Protein AF-0000000078132628 (afdb_homodimer)

Foldseek 3Di:
DVVVVCVDPPVVVVCCVVCVLLVLLVVLLVLLVLLQVLLQVLQAAQDVVSLVSVVVSLVVLLVSLVVSLVVLLVCLVPDDLAPQSLLSLLCLLLSLLSNLVNFSFLDSFLVCLQVLVVVLVSSVVSLVSSVVSLVSSDPVDPLSVLSVLSNLSSVLSSVLSSVLSPCLRLVNVLVVLDDDDDPPDDPVVVVVVVVVLVVVPFDWDFDFPQPVPVLVLPDLDAFPAPVQPCLSLLQVLVVLLSQCVCQLNLAFGAPSSLVNLQVVLLPDALVSLLSSLLNSLLVVLCSNTGSLVPLVDPVNVVSLVSNLVSLVSSLVSLVVDDCPSYDPSSSVSVNCSSVSSNVSSVVVVLCNCLDSVVSNVLRNDDDPVSVVSVVVNVVVNPDDPRSFNQKFKFAALLVLLLPQDQPPDDPVCVVVDPSLQVSVVVRIDMDGNDPVLSNLLSVLLSVQLPPDDLVVLQVLLQDLQVVLLLLADEPVVVVVVVVVVPDDDPPPPPPCPPPPSPNLWYAHPVLSVLVVVLRPDPLLSSLVLLLLLLLLLCLVPVDPLSVSLNRLSRRSVCCLRNPVLLFDDDPNPQQSVLQSVVLSVVCVVVVNNDSSVSSVVLLPDDCPDPPCVVPPPPGNYCNNSSSVNNVSLVVIDPVSSSVSSNSSSSSSLSNSLQNGRSSSQSRCSSSRHHPSNSSNVSSVSSSNHPRHDDDPRSTDTDIDID/DVVVVCVDPPVVVVCCVVCVLLVLLVVLLVLLVLLQVLLQVLQAAQDVVSLVSNVVSLVVLLVSLVVSLVVLLVCLVPDDLAPQSLLSLLSLLLSLLSNLVNFSFLDSFLVCLQVLVVVLVSSVVSLVSSVVSLVSSDPVDPLSVLSVLSNLSSVLSSVLSSVLSPCLRLVNVLVVLDDDDDPPDDPVVVVVVVVVLVVVPWDWDFDFPQPVPVLVLPDLDAFPAPVQPCLSLLQVLVVLLSQCVCQLNLAFGAPSSLVNLQVVLLPDALVSLLSSLLNSLLVVLCSNTGSCVPLVDPVNVVSLVSNLVSLVSSLVSLVVDDCPSYDPSSSVSVNVSSVSSNVSSVSVVLCNCLDSVNSNVLRNDDDPVSVVSVVVNVVVNPDDDRSFNQKFKFAALLVLLLPQDQPPDDPVCVVVDPSLQVSVVVRIDMDGNDPVLSNVLSVLLSVQLPPDDLVVLQVLLQDLQVVLLLLADEPVVVVVVVVVVPPDDPPPPPPCPPPPSPNLWYAHPVLSVLLVVLRPDPLLSSLVLLLLLLLLLCLVPVDPLSVSLNRLSRRSVCCLRNPVLLFDDDPNPQQSVLQSVVLSVVCVVVVNNDSSVSSVVLLPDDCPDPVCVVPPPPGNYCNNSSSVNNVSLVVIDPVSSSVSSNSSSSSSLSNSLQPGRSSSQSRCSSSRHHPSNSSNVSSVSSSNHPRHDDDPRPTDTDIDID

InterPro domains:
  IPR007658 Protein of unknown function DUF594 [PF04578] (637-688)
  IPR025315 Domain of unknown function DUF4220 [PF13968] (55-400)

Secondary structure (DSSP, 8-state):
-TTTSTTS-HHHHHHHHHTHHHHHHHHHHHHHHHHHHHGGGGGT---HHHHHHHHHHHHHHHHHHHHHHHHHHHHHHHS---HHHHHHHHTHHHHHHHHH--SS-S-SSHHHHHTHHHHHHHHHHHHHHHHHHHHHT--S-HHHHHHGGGHHHHHHHHHHHHHHHHHHSHHHHHHHTPPPP---S-HHHHHHHHHHHHHTT--EEEEEEE----------PPPS-TTSTTHHHHHHHHHHHHHHGGGGGT-PBPHHHHHHHHHHHHHS-HHHHHHHHHHHHHHHHHHHHSSHHHHSSHHHHHHHHHHHHHHHHHHHHHHHS--TTS-HHHHHHHHHHHHHHHHHHHHHHHHHHTSHHHHHHHHT---HHHHHHHHHHHHH--S----S--EEEE--HHHHHHH-------HHHHHHS-HHHHHHHHT-EEEE--HHHHHHHHHHHHHHHTT--HHHHHHHTT-SSHHHHHTEEEHHHHHHHHHHHHSS-TTS------TT----EEE-HHHHHHHHHHHHS-HHHHHHHHHHHHHHHHHHH--GGGHHHHHHHHHHHHHHHH-GGGS-SS-HHHHHHHHHHHHHHHHHHTT---HHHHHHHHHHS--SS-HHHHHTTS----HHHHHHHHHHHHTS-HHHHHHHHHHHHHHHHHHHHHHS-HHHHHHHGGGT--HHHHHHHHHHHTT--S-B------EEEEEEE-/-TTTTTTS-HHHHHHHHHTHHHHHHHHHHHHHHHHHHHGGGGGT---HHHHHHHHHHHHHHHHHHHHHHHHHHHHHHHS---HHHHHHHHTHHHHHHHHH--SS-S-SSHHHHHTHHHHHHHHHHHHHHHHHHHHHT--S-HHHHHHGGGHHHHHHHHHHHHHHHHHHSHHHHHHHTPPPP---S-HHHHHHHHHHHHHTT--EEEEEEE----------PPPS-TTSTTHHHHHHHHHHHHHHGGGGGT-PBPHHHHHHHHHHHHHS-HHHHHHHHHHHHHHHHHHHHSSHHHHSSHHHHHHHHHHHHHHHHHHHHHHHS--TTS-HHHHHHHHHHHHHHHHHHHHHHHHHHTSHHHHHHHHT---HHHHHHHHHHHHH--S----S--EEEE--HHHHHHH-------HHHHHHS-HHHHHHHHT-EEEE--HHHHHHHHHHHHHHHTT--HHHHHHHTT-SSHHHHHTEEEHHHHHHHHHHHHSS-TTS------TTS---EEE-HHHHHHHHHHHHS-HHHHHHHHHHHHHHHHHHH--GGGHHHHHHHHHHHHHHHH-GGGS-SS-HHHHHHHHHHHHHHHHHHTT---HHHHHHHHHHS--SS-HHHHHTTT----HHHHHHHHHHHHTS-HHHHHHHHHHHHHHHHHHHHHHS-HHHHHHHGGGT--HHHHHHHHHHHTT--S-B------EEEEEEE-

Solvent-accessible surface area (backbone atoms only — not comparable to full-atom values): 74819 Å² total; per-residue (Å²): 116,72,72,62,69,57,65,57,51,67,68,52,46,51,47,45,42,78,36,41,65,62,50,49,53,51,49,41,49,49,32,37,50,48,41,44,66,51,32,57,47,29,32,31,38,66,55,67,66,62,52,51,53,51,52,51,36,60,56,45,44,60,51,52,42,50,37,47,52,40,38,53,45,50,50,62,52,74,42,78,90,41,58,61,54,41,52,56,39,53,47,38,34,52,46,38,27,44,70,21,59,36,52,39,44,65,30,94,47,71,64,46,22,67,42,25,67,61,52,41,50,53,52,51,50,50,50,51,51,38,51,48,35,41,61,70,52,57,74,90,43,71,64,52,65,51,41,55,49,43,41,52,38,14,51,49,26,37,52,48,45,46,51,42,30,45,50,39,9,63,69,47,42,40,56,70,68,54,73,76,69,40,44,53,64,66,60,66,60,51,43,51,52,50,50,50,40,47,71,72,67,39,53,70,46,79,40,65,40,63,48,69,67,79,64,75,70,81,71,87,66,77,48,65,18,73,84,43,85,61,26,53,44,45,50,50,16,52,57,48,36,71,65,51,51,43,52,72,50,63,36,61,40,57,60,64,57,32,51,55,37,29,58,50,60,72,70,49,53,52,70,59,49,53,48,23,50,40,51,29,52,41,53,52,42,28,44,59,25,24,36,50,70,71,41,75,38,73,68,32,48,52,51,49,50,52,29,50,51,37,49,50,50,35,48,55,49,59,69,69,48,87,60,83,82,41,57,66,69,59,52,52,50,50,50,49,50,51,50,48,52,51,51,52,51,51,48,52,48,51,54,48,62,69,28,72,67,38,49,45,57,48,17,71,41,72,46,74,69,48,51,52,50,46,54,56,46,58,72,62,56,76,69,83,86,66,58,41,44,61,43,38,54,31,32,53,70,67,61,46,46,71,61,67,58,87,66,88,63,53,70,64,49,47,67,79,31,56,64,71,54,58,45,50,58,71,60,54,41,75,41,69,68,49,68,66,53,49,38,52,54,42,52,54,51,50,60,62,41,56,95,46,52,68,70,52,24,39,53,54,46,72,29,49,29,58,69,58,50,70,42,40,39,39,51,64,52,52,56,49,50,55,48,51,68,68,52,77,86,77,66,76,72,58,80,72,62,65,83,80,60,67,62,76,38,65,40,50,65,68,38,46,51,52,53,51,53,46,54,72,45,57,66,56,56,26,53,51,27,51,34,47,14,50,52,40,45,44,69,68,63,75,52,80,73,38,51,61,39,49,52,53,36,20,30,54,43,22,36,56,72,76,38,44,82,47,40,68,83,52,63,44,67,58,28,49,40,5,23,42,41,34,50,33,52,53,34,58,76,66,69,52,88,46,66,66,61,44,41,51,56,53,63,65,51,75,57,86,62,58,54,62,53,49,42,18,58,80,25,61,43,45,58,61,53,5,38,45,48,25,57,45,48,62,70,30,58,67,71,54,33,40,52,51,51,34,53,27,49,48,28,36,50,48,26,37,28,65,62,28,54,48,68,57,47,58,56,32,38,62,45,6,36,47,62,57,47,56,51,34,52,52,32,40,36,50,40,40,46,79,52,52,58,86,77,86,49,50,25,43,41,46,80,44,79,93,114,73,70,62,67,56,64,57,52,67,68,54,46,51,48,45,41,78,38,40,65,63,49,47,54,51,50,42,50,48,36,37,50,50,42,44,66,52,31,59,45,28,32,31,38,65,53,65,66,61,51,50,54,49,52,51,36,60,57,45,44,59,51,52,42,51,38,48,52,40,38,53,45,53,50,62,52,73,43,79,90,41,60,61,54,39,52,55,38,53,47,37,34,54,47,38,27,44,69,20,58,36,53,39,44,65,31,94,47,73,65,48,22,67,41,25,66,61,52,40,50,53,51,50,49,49,51,51,50,36,52,48,36,41,61,70,53,57,74,88,43,72,64,53,64,51,40,55,50,43,40,51,38,13,50,50,26,37,51,48,46,45,50,42,30,46,49,39,10,66,69,47,42,40,57,70,69,55,72,77,69,39,43,52,63,65,59,67,59,51,44,51,51,51,51,51,41,46,72,73,66,38,55,72,45,78,43,65,41,63,49,69,68,78,64,74,72,80,71,85,65,78,49,65,18,72,83,43,85,62,27,54,46,45,50,50,16,50,57,49,37,70,62,50,52,41,52,72,50,62,36,62,40,55,60,66,58,32,51,53,38,29,57,53,59,73,72,49,54,51,70,58,50,53,49,23,50,41,50,28,52,41,53,52,43,27,46,60,26,25,38,52,69,71,41,74,40,72,69,32,48,52,50,48,50,52,31,51,51,35,52,50,51,34,49,54,50,59,68,68,48,87,60,84,81,42,58,68,70,59,52,52,50,50,49,50,50,52,52,47,53,51,52,50,50,51,48,53,48,51,53,48,62,68,29,70,66,39,48,46,57,48,17,71,41,72,46,74,70,50,53,52,51,47,56,56,48,58,72,61,55,76,69,82,85,66,57,41,43,60,42,38,53,30,33,54,69,68,61,48,45,71,63,68,60,86,66,88,63,54,70,64,50,47,67,78,32,56,63,72,54,58,47,50,57,72,62,53,41,74,42,69,66,48,69,65,54,49,37,52,52,41,52,54,50,50,59,63,41,56,94,46,52,68,70,52,23,39,53,55,45,73,30,49,30,58,68,58,50,70,42,40,39,39,52,66,52,52,56,48,51,57,49,51,70,68,52,75,84,76,68,77,72,59,80,70,62,66,81,80,61,66,58,76,39,64,38,51,65,70,38,46,50,51,54,52,53,45,53,71,45,58,67,57,54,26,52,51,28,50,34,47,15,49,52,40,47,44,70,68,64,74,52,80,72,39,51,62,38,49,52,52,37,19,29,53,44,22,35,56,71,77,38,45,82,48,41,69,83,53,62,45,66,59,28,50,40,5,25,42,41,36,49,34,52,54,35,59,75,67,69,52,88,45,68,65,59,44,39,53,56,54,64,66,51,74,57,87,63,58,54,62,55,49,43,19,56,81,23,60,42,45,59,63,52,6,39,44,48,25,58,46,50,63,70,32,58,69,71,53,32,38,52,50,50,34,51,28,49,49,28,37,51,49,25,36,26,64,63,28,53,47,68,58,48,58,58,31,37,61,44,6,37,48,62,56,49,54,51,34,51,50,33,40,37,48,39,40,45,78,51,51,58,86,77,86,51,49,24,42,41,46,80,44,77,92

Organism: Quercus suber (NCBI:txid58331)

pLDDT: mean 84.97, std 14.84, range [28.52, 98.31]

Nearest PDB structures (foldseek):
  5fu7-assembly1_A  TM=1.686E-01  e=6.669E+00  Homo sapiens
  8rbz-assembly1_g  TM=1.207E-01  e=3.069E+00  Homo sapiens
  7z8f-assembly1_f  TM=8.515E-02  e=6.146E+00  Homo sapiens
  5k7v-assembly1_B  TM=2.859E-01  e=1.399E+00  synthetic construct
  6xns-assembly2_D  TM=1.567E-01  e=2.277E+00  synthetic construct

Structure (mmCIF, N/CA/C/O backbone):
data_AF-0000000078132628-model_v1
#
loop_
_entity.id
_entity.type
_entity.pdbx_description
1 polymer 'DUF4220 domain-containing protein'
#
loop_
_atom_site.group_PDB
_atom_site.id
_atom_site.type_symbol
_atom_site.label_atom_id
_atom_site.label_alt_id
_atom_site.label_comp_id
_atom_site.label_asym_id
_atom_site.label_entity_id
_atom_site.label_seq_id
_atom_site.pdbx_PDB_ins_code
_atom_site.Cartn_x
_atom_site.Cartn_y
_atom_site.Cartn_z
_atom_site.occupancy
_atom_site.B_iso_or_equiv
_atom_site.auth_seq_id
_atom_site.auth_comp_id
_atom_site.auth_asym_id
_atom_site.auth_atom_id
_atom_site.pdbx_PDB_model_num
ATOM 1 N N . MET A 1 1 ? -14.68 -43.719 2.305 1 28.52 1 MET A N 1
ATOM 2 C CA . MET A 1 1 ? -13.789 -42.719 1.73 1 28.52 1 MET A CA 1
ATOM 3 C C . MET A 1 1 ? -13.68 -42.906 0.219 1 28.52 1 MET A C 1
ATOM 5 O O . MET A 1 1 ? -13.516 -41.906 -0.51 1 28.52 1 MET A O 1
ATOM 9 N N . TRP A 1 2 ? -13.617 -44.156 -0.209 1 39.91 2 TRP A N 1
ATOM 10 C CA . TRP A 1 2 ? -13.602 -44.562 -1.613 1 39.91 2 TRP A CA 1
ATOM 11 C C . TRP A 1 2 ? -14.789 -43.969 -2.363 1 39.91 2 TRP A C 1
ATOM 13 O O . TRP A 1 2 ? -14.656 -43.562 -3.516 1 39.91 2 TRP A O 1
ATOM 23 N N . LYS A 1 3 ? -15.875 -44.062 -1.749 1 42.72 3 LYS A N 1
ATOM 24 C CA . LYS A 1 3 ? -17.125 -43.688 -2.4 1 42.72 3 LYS A CA 1
ATOM 25 C C . LYS A 1 3 ? -17.172 -42.219 -2.723 1 42.72 3 LYS A C 1
ATOM 27 O O . LYS A 1 3 ? -17.938 -41.781 -3.588 1 42.72 3 LYS A O 1
ATOM 32 N N . VAL A 1 4 ? -16.578 -41.5 -1.902 1 40.09 4 VAL A N 1
ATOM 33 C CA . VAL A 1 4 ? -16.641 -40.062 -2.107 1 40.09 4 VAL A CA 1
ATOM 34 C C . VAL A 1 4 ? -15.93 -39.688 -3.41 1 40.09 4 VAL A C 1
ATOM 36 O O . VAL A 1 4 ? -16.312 -38.75 -4.09 1 40.09 4 VAL A O 1
ATOM 39 N N . PHE A 1 5 ? -14.828 -40.25 -3.691 1 42.72 5 PHE A N 1
ATOM 40 C CA . PHE A 1 5 ? -14.039 -39.938 -4.871 1 42.72 5 PHE A CA 1
ATOM 41 C C . PHE A 1 5 ? -14.703 -40.469 -6.133 1 42.72 5 PHE A C 1
ATOM 43 O O . PHE A 1 5 ? -14.172 -40.312 -7.234 1 42.72 5 PHE A O 1
ATOM 50 N N . GLN A 1 6 ? -15.625 -41.312 -6.004 1 45.22 6 GLN A N 1
ATOM 51 C CA . GLN A 1 6 ? -16.484 -41.562 -7.152 1 45.22 6 GLN A CA 1
ATOM 52 C C . GLN A 1 6 ? -17.219 -40.281 -7.566 1 45.22 6 GLN A C 1
ATOM 54 O O . GLN A 1 6 ? -18.375 -40.344 -8.016 1 45.22 6 GLN A O 1
ATOM 59 N N . ILE A 1 7 ? -16.703 -39.281 -7.09 1 44.47 7 ILE A N 1
ATOM 60 C CA . ILE A 1 7 ? -17.438 -38.062 -7.375 1 44.47 7 ILE A CA 1
ATOM 61 C C . ILE A 1 7 ? -17.578 -37.875 -8.883 1 44.47 7 ILE A C 1
ATOM 63 O O . ILE A 1 7 ? -18.625 -37.438 -9.367 1 44.47 7 ILE A O 1
ATOM 67 N N . PHE A 1 8 ? -16.406 -38.031 -9.625 1 51.69 8 PHE A N 1
ATOM 68 C CA . PHE A 1 8 ? -16.625 -37.906 -11.062 1 51.69 8 PHE A CA 1
ATOM 69 C C . PHE A 1 8 ? -16.891 -39.281 -11.695 1 51.69 8 PHE A C 1
ATOM 71 O O . PHE A 1 8 ? -16.219 -40.25 -11.367 1 51.69 8 PHE A O 1
ATOM 78 N N . PRO A 1 9 ? -17.906 -39.438 -12.328 1 53.97 9 PRO A N 1
ATOM 79 C CA . PRO A 1 9 ? -18.188 -40.688 -13.047 1 53.97 9 PRO A CA 1
ATOM 80 C C . PRO A 1 9 ? -16.984 -41.219 -13.805 1 53.97 9 PRO A C 1
ATOM 82 O O . PRO A 1 9 ? -16.094 -40.469 -14.18 1 53.97 9 PRO A O 1
ATOM 85 N N . GLU A 1 10 ? -16.672 -42.438 -13.734 1 56.09 10 GLU A N 1
ATOM 86 C CA . GLU A 1 10 ? -15.57 -43.156 -14.391 1 56.09 10 GLU A CA 1
ATOM 87 C C . GLU A 1 10 ? -15.359 -42.656 -15.812 1 56.09 10 GLU A C 1
ATOM 89 O O . GLU A 1 10 ? -14.219 -42.5 -16.266 1 56.09 10 GLU A O 1
ATOM 94 N N . SER A 1 11 ? -16.453 -42.438 -16.438 1 55.97 11 SER A N 1
ATOM 95 C CA . SER A 1 11 ? -16.312 -41.969 -17.812 1 55.97 11 SER A CA 1
ATOM 96 C C . SER A 1 11 ? -15.633 -40.594 -17.859 1 55.97 11 SER A C 1
ATOM 98 O O . SER A 1 11 ? -14.766 -40.375 -18.719 1 55.97 11 SER A O 1
ATOM 100 N N . LEU A 1 12 ? -15.953 -39.844 -16.938 1 55.16 12 LEU A N 1
ATOM 101 C CA . LEU A 1 12 ? -15.367 -38.5 -16.938 1 55.16 12 LEU A CA 1
ATOM 102 C C . LEU A 1 12 ? -13.898 -38.562 -16.516 1 55.16 12 LEU A C 1
ATOM 104 O O . LEU A 1 12 ? -13.078 -37.812 -17.047 1 55.16 12 LEU A O 1
ATOM 108 N N . ARG A 1 13 ? -13.711 -39.375 -15.703 1 59.34 13 ARG A N 1
ATOM 109 C CA . ARG A 1 13 ? -12.336 -39.562 -15.258 1 59.34 13 ARG A CA 1
ATOM 110 C C . ARG A 1 13 ? -11.461 -40.094 -16.406 1 59.34 13 ARG A C 1
ATOM 112 O O . ARG A 1 13 ? -10.32 -39.656 -16.562 1 59.34 13 ARG A O 1
ATOM 119 N N . THR A 1 14 ? -11.953 -41.062 -17.094 1 57.16 14 THR A N 1
ATOM 120 C CA . THR A 1 14 ? -11.195 -41.594 -18.219 1 57.16 14 THR A CA 1
ATOM 121 C C . THR A 1 14 ? -10.969 -40.531 -19.281 1 57.16 14 THR A C 1
ATOM 123 O O . THR A 1 14 ? -9.883 -40.438 -19.844 1 57.16 14 THR A O 1
ATOM 126 N N . ILE A 1 15 ? -12.008 -39.781 -19.438 1 53.81 15 ILE A N 1
ATOM 127 C CA . ILE A 1 15 ? -11.914 -38.719 -20.422 1 53.81 15 ILE A CA 1
ATOM 128 C C . ILE A 1 15 ? -10.938 -37.625 -19.938 1 53.81 15 ILE A C 1
ATOM 130 O O . ILE A 1 15 ? -10.117 -37.125 -20.703 1 53.81 15 ILE A O 1
ATOM 134 N N . LEU A 1 16 ? -11.023 -37.375 -18.672 1 59.06 16 LEU A N 1
ATOM 135 C CA . LEU A 1 16 ? -10.164 -36.344 -18.109 1 59.06 16 LEU A CA 1
ATOM 136 C C . LEU A 1 16 ? -8.711 -36.812 -18.062 1 59.06 16 LEU A C 1
ATOM 138 O O . LEU A 1 16 ? -7.793 -36.031 -18.266 1 59.06 16 LEU A O 1
ATOM 142 N N . ASN A 1 17 ? -8.594 -38.031 -17.891 1 60.12 17 ASN A N 1
ATOM 143 C CA . ASN A 1 17 ? -7.242 -38.594 -17.812 1 60.12 17 ASN A CA 1
ATOM 144 C C . ASN A 1 17 ? -6.605 -38.719 -19.203 1 60.12 17 ASN A C 1
ATOM 146 O O . ASN A 1 17 ? -5.422 -38.406 -19.375 1 60.12 17 ASN A O 1
ATOM 150 N N . GLN A 1 18 ? -7.391 -39.219 -20.172 1 62.25 18 GLN A N 1
ATOM 151 C CA . GLN A 1 18 ? -6.824 -39.438 -21.5 1 62.25 18 GLN A CA 1
ATOM 152 C C . GLN A 1 18 ? -6.691 -38.094 -22.266 1 62.25 18 GLN A C 1
ATOM 154 O O . GLN A 1 18 ? -5.812 -37.969 -23.125 1 62.25 18 GLN A O 1
ATOM 159 N N . ARG A 1 19 ? -7.52 -37.125 -21.859 1 81.56 19 ARG A N 1
ATOM 160 C CA . ARG A 1 19 ? -7.555 -35.875 -22.609 1 81.56 19 ARG A CA 1
ATOM 161 C C . ARG A 1 19 ? -7.32 -34.688 -21.688 1 81.56 19 ARG A C 1
ATOM 163 O O . ARG A 1 19 ? -8.016 -33.656 -21.797 1 81.56 19 ARG A O 1
ATOM 170 N N . GLU A 1 20 ? -6.367 -34.906 -20.844 1 84 20 GLU A N 1
ATOM 171 C CA . GLU A 1 20 ? -6.117 -33.875 -19.844 1 84 20 GLU A CA 1
ATOM 172 C C . GLU A 1 20 ? -5.52 -32.625 -20.484 1 84 20 GLU A C 1
ATOM 174 O O . GLU A 1 20 ? -5.984 -31.5 -20.234 1 84 20 GLU A O 1
ATOM 179 N N . ILE A 1 21 ? -4.586 -32.812 -21.328 1 86.56 21 ILE A N 1
ATOM 180 C CA . ILE A 1 21 ? -3.91 -31.672 -21.922 1 86.56 21 ILE A CA 1
ATOM 181 C C . ILE A 1 21 ? -4.863 -30.953 -22.875 1 86.56 21 ILE A C 1
ATOM 183 O O . ILE A 1 21 ? -4.859 -29.719 -22.953 1 86.56 21 ILE A O 1
ATOM 187 N N . GLN A 1 22 ? -5.691 -31.734 -23.562 1 90.38 22 GLN A N 1
ATOM 188 C CA . GLN A 1 22 ? -6.672 -31.141 -24.469 1 90.38 22 GLN A CA 1
ATOM 189 C C . GLN A 1 22 ? -7.676 -30.281 -23.703 1 90.38 22 GLN A C 1
ATOM 191 O O . GLN A 1 22 ? -7.992 -29.172 -24.141 1 90.38 22 GLN A O 1
ATOM 196 N N . ALA A 1 23 ? -8.07 -30.797 -22.594 1 88.31 23 ALA A N 1
ATOM 197 C CA . ALA A 1 23 ? -9.016 -30.031 -21.781 1 88.31 23 ALA A CA 1
ATOM 198 C C . ALA A 1 23 ? -8.359 -28.781 -21.219 1 88.31 23 ALA A C 1
ATOM 200 O O . ALA A 1 23 ? -8.984 -27.719 -21.156 1 88.31 23 ALA A O 1
ATOM 201 N N . MET A 1 24 ? -7.176 -28.875 -20.875 1 90.31 24 MET A N 1
ATOM 202 C CA . MET A 1 24 ? -6.484 -27.75 -20.234 1 90.31 24 MET A CA 1
ATOM 203 C C . MET A 1 24 ? -6.258 -26.625 -21.234 1 90.31 24 MET A C 1
ATOM 205 O O . MET A 1 24 ? -6.371 -25.438 -20.891 1 90.31 24 MET A O 1
ATOM 209 N N . VAL A 1 25 ? -5.965 -26.969 -22.391 1 91.06 25 VAL A N 1
ATOM 210 C CA . VAL A 1 25 ? -5.691 -25.938 -23.375 1 91.06 25 VAL A CA 1
ATOM 211 C C . VAL A 1 25 ? -6.98 -25.219 -23.734 1 91.06 25 VAL A C 1
ATOM 213 O O . VAL A 1 25 ? -6.98 -24 -23.922 1 91.06 25 VAL A O 1
ATOM 216 N N . ILE A 1 26 ? -8.078 -25.938 -23.75 1 92.25 26 ILE A N 1
ATOM 217 C CA . ILE A 1 26 ? -9.367 -25.312 -24.047 1 92.25 26 ILE A CA 1
ATOM 218 C C . ILE A 1 26 ? -9.805 -24.438 -22.875 1 92.25 26 ILE A C 1
ATOM 220 O O . ILE A 1 26 ? -10.352 -23.344 -23.078 1 92.25 26 ILE A O 1
ATOM 224 N N . ILE A 1 27 ? -9.539 -24.891 -21.703 1 92 27 ILE A N 1
ATOM 225 C CA . ILE A 1 27 ? -9.883 -24.109 -20.516 1 92 27 ILE A CA 1
ATOM 226 C C . ILE A 1 27 ? -9.047 -22.828 -20.484 1 92 27 ILE A C 1
ATOM 228 O O . ILE A 1 27 ? -9.555 -21.75 -20.141 1 92 27 ILE A O 1
ATOM 232 N N . SER A 1 28 ? -7.84 -22.984 -20.859 1 92.75 28 SER A N 1
ATOM 233 C CA . SER A 1 28 ? -6.973 -21.812 -20.906 1 92.75 28 SER A CA 1
ATOM 234 C C . SER A 1 28 ? -7.48 -20.781 -21.922 1 92.75 28 SER A C 1
ATOM 236 O O . SER A 1 28 ? -7.496 -19.578 -21.641 1 92.75 28 SER A O 1
ATOM 238 N N . LEU A 1 29 ? -7.914 -21.281 -23.047 1 94.81 29 LEU A N 1
ATOM 239 C CA . LEU A 1 29 ? -8.484 -20.391 -24.047 1 94.81 29 LEU A CA 1
ATOM 240 C C . LEU A 1 29 ? -9.766 -19.734 -23.531 1 94.81 29 LEU A C 1
ATOM 242 O O . LEU A 1 29 ? -10.008 -18.562 -23.781 1 94.81 29 LEU A O 1
ATOM 246 N N . SER A 1 30 ? -10.508 -20.469 -22.812 1 94.88 30 SER A N 1
ATOM 247 C CA . SER A 1 30 ? -11.75 -19.938 -22.266 1 94.88 30 SER A CA 1
ATOM 248 C C . SER A 1 30 ? -11.469 -18.828 -21.25 1 94.88 30 SER A C 1
ATOM 250 O O . SER A 1 30 ? -12.156 -17.797 -21.25 1 94.88 30 SER A O 1
ATOM 252 N N . PHE A 1 31 ? -10.516 -19.047 -20.438 1 94.38 31 PHE A N 1
ATOM 253 C CA . PHE A 1 31 ? -10.164 -18.016 -19.484 1 94.38 31 PHE A CA 1
ATOM 254 C C . PHE A 1 31 ? -9.688 -16.75 -20.188 1 94.38 31 PHE A C 1
ATOM 256 O O . PHE A 1 31 ? -10.062 -15.641 -19.812 1 94.38 31 PHE A O 1
ATOM 263 N N . GLN A 1 32 ? -8.891 -16.938 -21.188 1 93.94 32 GLN A N 1
ATOM 264 C CA . GLN A 1 32 ? -8.414 -15.789 -21.938 1 93.94 32 GLN A CA 1
ATOM 265 C C . GLN A 1 32 ? -9.57 -15.031 -22.578 1 93.94 32 GLN A C 1
ATOM 267 O O . GLN A 1 32 ? -9.594 -13.797 -22.578 1 93.94 32 GLN A O 1
ATOM 272 N N . SER A 1 33 ? -10.469 -15.75 -23.062 1 94.75 33 SER A N 1
ATOM 273 C CA . SER A 1 33 ? -11.625 -15.125 -23.703 1 94.75 33 SER A CA 1
ATOM 274 C C . SER A 1 33 ? -12.461 -14.336 -22.703 1 94.75 33 SER A C 1
ATOM 276 O O . SER A 1 33 ? -12.875 -13.211 -22.984 1 94.75 33 SER A O 1
ATOM 278 N N . VAL A 1 34 ? -12.641 -14.891 -21.547 1 94.81 34 VAL A N 1
ATOM 279 C CA . VAL A 1 34 ? -13.414 -14.219 -20.516 1 94.81 34 VAL A CA 1
ATOM 280 C C . VAL A 1 34 ? -12.695 -12.945 -20.078 1 94.81 34 VAL A C 1
ATOM 282 O O . VAL A 1 34 ? -13.312 -11.891 -19.938 1 94.81 34 VAL A O 1
ATOM 285 N N . LEU A 1 35 ? -11.445 -13.047 -19.906 1 94.94 35 LEU A N 1
ATOM 286 C CA . LEU A 1 35 ? -10.664 -11.898 -19.453 1 94.94 35 LEU A CA 1
ATOM 287 C C . LEU A 1 35 ? -10.625 -10.812 -20.531 1 94.94 35 LEU A C 1
ATOM 289 O O . LEU A 1 35 ? -10.688 -9.625 -20.203 1 94.94 35 LEU A O 1
ATOM 293 N N . MET A 1 36 ? -10.602 -11.172 -21.75 1 93.75 36 MET A N 1
ATOM 294 C CA . MET A 1 36 ? -10.555 -10.203 -22.844 1 93.75 36 MET A CA 1
ATOM 295 C C . MET A 1 36 ? -11.898 -9.508 -23.016 1 93.75 36 MET A C 1
ATOM 297 O O . MET A 1 36 ? -11.953 -8.289 -23.172 1 93.75 36 MET A O 1
ATOM 301 N N . VAL A 1 37 ? -12.914 -10.211 -22.828 1 91.88 37 VAL A N 1
ATOM 302 C CA . VAL A 1 37 ? -14.234 -9.664 -23.125 1 91.88 37 VAL A CA 1
ATOM 303 C C . VAL A 1 37 ? -14.781 -8.93 -21.891 1 91.88 37 VAL A C 1
ATOM 305 O O . VAL A 1 37 ? -15.32 -7.828 -22.016 1 91.88 37 VAL A O 1
ATOM 308 N N . MET A 1 38 ? -14.523 -9.492 -20.781 1 92.81 38 MET A N 1
ATOM 309 C CA . MET A 1 38 ? -15.125 -8.922 -19.578 1 92.81 38 MET A CA 1
ATOM 310 C C . MET A 1 38 ? -14.156 -7.969 -18.891 1 92.81 38 MET A C 1
ATOM 312 O O . MET A 1 38 ? -14.555 -7.207 -18 1 92.81 38 MET A O 1
ATOM 316 N N . GLY A 1 39 ? -12.961 -7.98 -19.234 1 91 39 GLY A N 1
ATOM 317 C CA . GLY A 1 39 ? -11.977 -7.125 -18.578 1 91 39 GLY A CA 1
ATOM 318 C C . GLY A 1 39 ? -12.266 -5.648 -18.75 1 91 39 GLY A C 1
ATOM 319 O O . GLY A 1 39 ? -12.094 -4.867 -17.812 1 91 39 GLY A O 1
ATOM 320 N N . CYS A 1 40 ? -12.836 -5.27 -19.812 1 86.56 40 CYS A N 1
ATOM 321 C CA . CYS A 1 40 ? -13.109 -3.867 -20.109 1 86.56 40 CYS A CA 1
ATOM 322 C C . CYS A 1 40 ? -14.297 -3.361 -19.297 1 86.56 40 CYS A C 1
ATOM 324 O O . CYS A 1 40 ? -14.438 -2.158 -19.062 1 86.56 40 CYS A O 1
ATOM 326 N N . ARG A 1 41 ? -15.055 -4.258 -18.812 1 89.75 41 ARG A N 1
ATOM 327 C CA . ARG A 1 41 ? -16.266 -3.871 -18.094 1 89.75 41 ARG A CA 1
ATOM 328 C C . ARG A 1 41 ? -15.953 -3.424 -16.672 1 89.75 41 ARG A C 1
ATOM 330 O O . ARG A 1 41 ? -16.781 -2.789 -16.016 1 89.75 41 ARG A O 1
ATOM 337 N N . ARG A 1 42 ? -14.844 -3.691 -16.234 1 91.19 42 ARG A N 1
ATOM 338 C CA . ARG A 1 42 ? -14.453 -3.312 -14.875 1 91.19 42 ARG A CA 1
ATOM 339 C C . ARG A 1 42 ? -14.383 -1.795 -14.727 1 91.19 42 ARG A C 1
ATOM 341 O O . ARG A 1 42 ? -14.484 -1.268 -13.617 1 91.19 42 ARG A O 1
ATOM 348 N N . ARG A 1 43 ? -14.305 -1.195 -15.82 1 89.81 43 ARG A N 1
ATOM 349 C CA . ARG A 1 43 ? -14.18 0.259 -15.836 1 89.81 43 ARG A CA 1
ATOM 350 C C . ARG A 1 43 ? -15.484 0.922 -15.406 1 89.81 43 ARG A C 1
ATOM 352 O O . ARG A 1 43 ? -15.469 1.993 -14.797 1 89.81 43 ARG A O 1
ATOM 359 N N . TYR A 1 44 ? -16.594 0.214 -15.742 1 91.75 44 TYR A N 1
ATOM 360 C CA . TYR A 1 44 ? -17.844 0.926 -15.523 1 91.75 44 TYR A CA 1
ATOM 361 C C . TYR A 1 44 ? -18.828 0.067 -14.734 1 91.75 44 TYR A C 1
ATOM 363 O O . TYR A 1 44 ? -19.984 0.452 -14.547 1 91.75 44 TYR A O 1
ATOM 371 N N . THR A 1 45 ? -18.406 -1.058 -14.297 1 89.38 45 THR A N 1
ATOM 372 C CA . THR A 1 45 ? -19.281 -1.898 -13.492 1 89.38 45 THR A CA 1
ATOM 373 C C . THR A 1 45 ? -18.766 -2.014 -12.062 1 89.38 45 THR A C 1
ATOM 375 O O . THR A 1 45 ? -17.594 -2.346 -11.852 1 89.38 45 THR A O 1
ATOM 378 N N . SER A 1 46 ? -19.656 -1.737 -11.141 1 86.19 46 SER A N 1
ATOM 379 C CA . SER A 1 46 ? -19.266 -1.764 -9.734 1 86.19 46 SER A CA 1
ATOM 380 C C . SER A 1 46 ? -19.781 -3.012 -9.031 1 86.19 46 SER A C 1
ATOM 382 O O . SER A 1 46 ? -19.656 -3.152 -7.816 1 86.19 46 SER A O 1
ATOM 384 N N . THR A 1 47 ? -20.188 -3.967 -9.773 1 83.31 47 THR A N 1
ATOM 385 C CA . THR A 1 47 ? -20.781 -5.148 -9.156 1 83.31 47 THR A CA 1
ATOM 386 C C . THR A 1 47 ? -19.688 -6.117 -8.695 1 83.31 47 THR A C 1
ATOM 388 O O . THR A 1 47 ? -18.672 -6.281 -9.375 1 83.31 47 THR A O 1
ATOM 391 N N . TYR A 1 48 ? -20 -6.793 -7.625 1 82.44 48 TYR A N 1
ATOM 392 C CA . TYR A 1 48 ? -19.047 -7.738 -7.039 1 82.44 48 TYR A CA 1
ATOM 393 C C . TYR A 1 48 ? -18.984 -9.016 -7.859 1 82.44 48 TYR A C 1
ATOM 395 O O . TYR A 1 48 ? -17.938 -9.68 -7.902 1 82.44 48 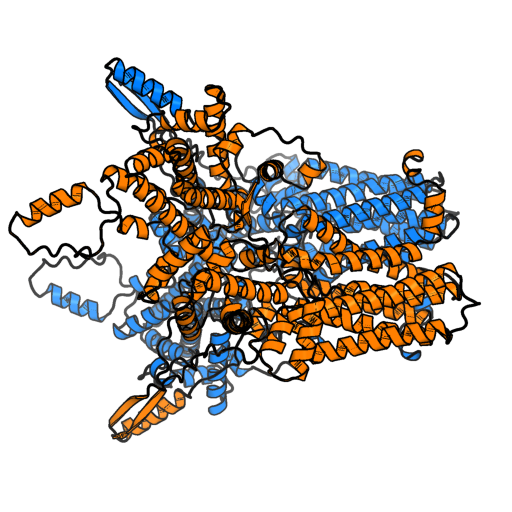TYR A O 1
ATOM 403 N N . ARG A 1 49 ? -20 -9.328 -8.539 1 86.31 49 ARG A N 1
ATOM 404 C CA . ARG A 1 49 ? -20.047 -10.57 -9.297 1 86.31 49 ARG A CA 1
ATOM 405 C C . ARG A 1 49 ? -19.047 -10.555 -10.438 1 86.31 49 ARG A C 1
ATOM 407 O O . ARG A 1 49 ? -18.312 -11.523 -10.648 1 86.31 49 ARG A O 1
ATOM 414 N N . LEU A 1 50 ? -19 -9.492 -11.125 1 91 50 LEU A N 1
ATOM 415 C CA . LEU A 1 50 ? -18.047 -9.383 -12.219 1 91 50 LEU A CA 1
ATOM 416 C C . LEU A 1 50 ? -16.609 -9.438 -11.703 1 91 50 LEU A C 1
ATOM 418 O O . LEU A 1 50 ? -15.758 -10.125 -12.281 1 91 50 LEU A O 1
ATOM 422 N N . ASN A 1 51 ? -16.422 -8.867 -10.602 1 89.44 51 ASN A N 1
ATOM 423 C CA . ASN A 1 51 ? -15.078 -8.836 -10.039 1 89.44 51 ASN A CA 1
ATOM 424 C C . ASN A 1 51 ? -14.633 -10.219 -9.57 1 89.44 51 ASN A C 1
ATOM 426 O O . ASN A 1 51 ? -13.461 -10.57 -9.695 1 89.44 51 ASN A O 1
ATOM 430 N N . MET A 1 52 ? -15.562 -10.961 -9.141 1 89.31 52 MET A N 1
ATOM 431 C CA . MET A 1 52 ? -15.234 -12.312 -8.68 1 89.31 52 MET A CA 1
ATOM 432 C C . MET A 1 52 ? -14.898 -13.219 -9.852 1 89.31 52 MET A C 1
ATOM 434 O O . MET A 1 52 ? -13.945 -14 -9.781 1 89.31 52 MET A O 1
ATOM 438 N N . VAL A 1 53 ? -15.609 -13.062 -10.875 1 92.69 53 VAL A N 1
ATOM 439 C CA . VAL A 1 53 ? -15.375 -13.883 -12.055 1 92.69 53 VAL A CA 1
ATOM 440 C C . VAL A 1 53 ? -14.008 -13.555 -12.656 1 92.69 53 VAL A C 1
ATOM 442 O O . VAL A 1 53 ? -13.234 -14.453 -12.992 1 92.69 53 VAL A O 1
ATOM 445 N N . LEU A 1 54 ? -13.719 -12.289 -12.719 1 94.31 54 LEU A N 1
ATOM 446 C CA . LEU A 1 54 ? -12.445 -11.852 -13.281 1 94.31 54 LEU A CA 1
ATOM 447 C C . LEU A 1 54 ? -11.289 -12.25 -12.375 1 94.31 54 LEU A C 1
ATOM 449 O O . LEU A 1 54 ? -10.211 -12.609 -12.852 1 94.31 54 LEU A O 1
ATOM 453 N N . TRP A 1 55 ? -11.555 -12.195 -11.117 1 93.12 55 TRP A N 1
ATOM 454 C CA . TRP A 1 55 ? -10.531 -12.562 -10.148 1 93.12 55 TRP A CA 1
ATOM 455 C C . TRP A 1 55 ? -10.164 -14.039 -10.281 1 93.12 55 TRP A C 1
ATOM 457 O O . TRP A 1 55 ? -8.984 -14.391 -10.344 1 93.12 55 TRP A O 1
ATOM 467 N N . VAL A 1 56 ? -11.133 -14.898 -10.453 1 91.25 56 VAL A N 1
ATOM 468 C CA . VAL A 1 56 ? -10.906 -16.328 -10.578 1 91.25 56 VAL A CA 1
ATOM 469 C C . VAL A 1 56 ? -10.227 -16.641 -11.914 1 91.25 56 VAL A C 1
ATOM 471 O O . VAL A 1 56 ? -9.266 -17.406 -11.969 1 91.25 56 VAL A O 1
ATOM 474 N N . ALA A 1 57 ? -10.68 -16 -12.891 1 93.62 57 ALA A N 1
ATOM 475 C CA . ALA A 1 57 ? -10.109 -16.234 -14.211 1 93.62 57 ALA A CA 1
ATOM 476 C C . ALA A 1 57 ? -8.656 -15.766 -14.273 1 93.62 57 ALA A C 1
ATOM 478 O O . ALA A 1 57 ? -7.801 -16.453 -14.828 1 93.62 57 ALA A O 1
ATOM 479 N N . TYR A 1 58 ? -8.398 -14.656 -13.68 1 93.12 58 TYR A N 1
ATOM 480 C CA . TYR A 1 58 ? -7.062 -14.07 -13.695 1 93.12 58 TYR A CA 1
ATOM 481 C C . TYR A 1 58 ? -6.07 -14.953 -12.953 1 93.12 58 TYR A C 1
ATOM 483 O O . TYR A 1 58 ? -4.953 -15.172 -13.422 1 93.12 58 TYR A O 1
ATOM 491 N N . LEU A 1 59 ? -6.48 -15.516 -11.898 1 90.5 59 LEU A N 1
ATOM 492 C CA . LEU A 1 59 ? -5.602 -16.359 -11.086 1 90.5 59 LEU A CA 1
ATOM 493 C C . LEU A 1 59 ? -5.465 -17.75 -11.703 1 90.5 59 LEU A C 1
ATOM 495 O O . LEU A 1 59 ? -4.379 -18.328 -11.695 1 90.5 59 LEU A O 1
ATOM 499 N N . SER A 1 60 ? -6.484 -18.203 -12.25 1 90 60 SER A N 1
ATOM 500 C CA . SER A 1 60 ? -6.488 -19.547 -12.812 1 90 60 SER A CA 1
ATOM 501 C C . SER A 1 60 ? -5.684 -19.594 -14.109 1 90 60 SER A C 1
ATOM 503 O O . SER A 1 60 ? -5.074 -20.625 -14.422 1 90 60 SER A O 1
ATOM 505 N N . ALA A 1 61 ? -5.664 -18.562 -14.797 1 90 61 ALA A N 1
ATOM 506 C CA . ALA A 1 61 ? -4.953 -18.547 -16.078 1 90 61 ALA A CA 1
ATOM 507 C C . ALA A 1 61 ? -3.477 -18.875 -15.883 1 90 61 ALA A C 1
ATOM 509 O O . ALA A 1 61 ? -2.928 -19.719 -16.578 1 90 61 ALA A O 1
ATOM 510 N N . ASP A 1 62 ? -2.82 -18.297 -14.969 1 87.19 62 ASP A N 1
ATOM 511 C CA . ASP A 1 62 ? -1.407 -18.547 -14.703 1 87.19 62 ASP A CA 1
ATOM 512 C C . ASP A 1 62 ? -1.188 -19.969 -14.18 1 87.19 62 ASP A C 1
ATOM 514 O O . ASP A 1 62 ? -0.233 -20.641 -14.57 1 87.19 62 ASP A O 1
ATOM 518 N N . TRP A 1 63 ? -2.055 -20.375 -13.43 1 86.25 63 TRP A N 1
ATOM 519 C CA . TRP A 1 63 ? -1.948 -21.703 -12.82 1 86.25 63 TRP A CA 1
ATOM 520 C C . TRP A 1 63 ? -2.102 -22.797 -13.875 1 86.25 63 TRP A C 1
ATOM 522 O O . TRP A 1 63 ? -1.294 -23.734 -13.93 1 86.25 63 TRP A O 1
ATOM 532 N N . PHE A 1 64 ? -3.033 -22.703 -14.75 1 86.19 64 PHE A N 1
ATOM 533 C CA . PHE A 1 64 ? -3.293 -23.719 -15.758 1 86.19 64 PHE A CA 1
ATOM 534 C C . PHE A 1 64 ? -2.16 -23.766 -16.781 1 86.19 64 PHE A C 1
ATOM 536 O O . PHE A 1 64 ? -1.807 -24.844 -17.266 1 86.19 64 PHE A O 1
ATOM 543 N N . ALA A 1 65 ? -1.657 -22.609 -17.047 1 88.38 65 ALA A N 1
ATOM 544 C CA . ALA A 1 65 ? -0.536 -22.594 -17.984 1 88.38 65 ALA A CA 1
ATOM 545 C C . ALA A 1 65 ? 0.679 -23.312 -17.406 1 88.38 65 ALA A C 1
ATOM 547 O O . ALA A 1 65 ? 1.329 -24.094 -18.094 1 88.38 65 ALA A O 1
ATOM 548 N N . THR A 1 66 ? 0.937 -23.078 -16.188 1 87.31 66 THR A N 1
ATOM 549 C CA . THR A 1 66 ? 2.074 -23.719 -15.539 1 87.31 66 THR A CA 1
ATOM 550 C C . THR A 1 66 ? 1.864 -25.234 -15.445 1 87.31 66 THR A C 1
ATOM 552 O O . THR A 1 66 ? 2.771 -26.016 -15.75 1 87.31 66 THR A O 1
ATOM 555 N N . VAL A 1 67 ? 0.699 -25.641 -15.148 1 87.88 67 VAL A N 1
ATOM 556 C CA . VAL A 1 67 ? 0.379 -27.047 -15.008 1 87.88 67 VAL A CA 1
ATOM 557 C C . VAL A 1 67 ? 0.456 -27.734 -16.359 1 87.88 67 VAL A C 1
ATOM 559 O O . VAL A 1 67 ? 1.083 -28.797 -16.5 1 87.88 67 VAL A O 1
ATOM 562 N N . ALA A 1 68 ? -0.109 -27.141 -17.312 1 90.19 68 ALA A N 1
ATOM 563 C CA . ALA A 1 68 ? -0.141 -27.734 -18.656 1 90.19 68 ALA A CA 1
ATOM 564 C C . ALA A 1 68 ? 1.266 -27.859 -19.219 1 90.19 68 ALA A C 1
ATOM 566 O O . ALA A 1 68 ? 1.639 -28.922 -19.734 1 90.19 68 ALA A O 1
ATOM 567 N N . LEU A 1 69 ? 2.035 -26.844 -19.094 1 90.62 69 LEU A N 1
ATOM 568 C CA . LEU A 1 69 ? 3.393 -26.859 -19.641 1 90.62 69 LEU A CA 1
ATOM 569 C C . LEU A 1 69 ? 4.25 -27.875 -18.906 1 90.62 69 LEU A C 1
ATOM 571 O O . LEU A 1 69 ? 5.094 -28.547 -19.516 1 90.62 69 LEU A O 1
ATOM 575 N N . SER A 1 70 ? 3.994 -28.031 -17.688 1 87 70 SER A N 1
ATOM 576 C CA . SER A 1 70 ? 4.773 -29 -16.922 1 87 70 SER A CA 1
ATOM 577 C C . SER A 1 70 ? 4.41 -30.422 -17.297 1 87 70 SER A C 1
ATOM 579 O O . SER A 1 70 ? 5.281 -31.297 -17.375 1 87 70 SER A O 1
ATOM 581 N N . ILE A 1 71 ? 3.186 -30.672 -17.547 1 85.88 71 ILE A N 1
ATOM 582 C CA . ILE A 1 71 ? 2.736 -32 -17.938 1 85.88 71 ILE A CA 1
ATOM 583 C C . ILE A 1 71 ? 3.293 -32.344 -19.328 1 85.88 71 ILE A C 1
ATOM 585 O O . ILE A 1 71 ? 3.766 -33.438 -19.547 1 85.88 71 ILE A O 1
ATOM 589 N N . ILE A 1 72 ? 3.244 -31.359 -20.203 1 88.75 72 ILE A N 1
ATOM 590 C CA . ILE A 1 72 ? 3.764 -31.594 -21.547 1 88.75 72 ILE A CA 1
ATOM 591 C C . ILE A 1 72 ? 5.262 -31.875 -21.484 1 88.75 72 ILE A C 1
ATOM 593 O O . ILE A 1 72 ? 5.762 -32.781 -22.141 1 88.75 72 ILE A O 1
ATOM 597 N N . SER A 1 73 ? 5.914 -31.125 -20.672 1 86.38 73 SER A N 1
ATOM 598 C CA . SER A 1 73 ? 7.355 -31.312 -20.516 1 86.38 73 SER A CA 1
ATOM 599 C C . SER A 1 73 ? 7.684 -32.688 -19.938 1 86.38 73 SER A C 1
ATOM 601 O O . SER A 1 73 ? 8.633 -33.344 -20.391 1 86.38 73 SER A O 1
ATOM 603 N N . ASN A 1 74 ? 6.902 -33.156 -19.047 1 83.56 74 ASN A N 1
ATOM 604 C CA . ASN A 1 74 ? 7.133 -34.438 -18.422 1 83.56 74 ASN A CA 1
ATOM 605 C C . ASN A 1 74 ? 6.844 -35.594 -19.406 1 83.56 74 ASN A C 1
ATOM 607 O O . ASN A 1 74 ? 7.562 -36.594 -19.422 1 83.56 74 ASN A O 1
ATOM 611 N N . ASN A 1 75 ? 5.84 -35.469 -20.188 1 83.44 75 ASN A N 1
ATOM 612 C CA . ASN A 1 75 ? 5.48 -36.469 -21.172 1 83.44 75 ASN A CA 1
ATOM 613 C C . ASN A 1 75 ? 6.555 -36.625 -22.234 1 83.44 75 ASN A C 1
ATOM 615 O O . ASN A 1 75 ? 6.789 -37.719 -22.75 1 83.44 75 ASN A O 1
ATOM 619 N N . LEU A 1 76 ? 7.211 -35.594 -22.594 1 83.12 76 LEU A N 1
ATOM 620 C CA . LEU A 1 76 ? 8.266 -35.625 -23.609 1 83.12 76 LEU A CA 1
ATOM 621 C C . LEU A 1 76 ? 9.5 -36.344 -23.094 1 83.12 76 LEU A C 1
ATOM 623 O O . LEU A 1 76 ? 10.266 -36.906 -23.891 1 83.12 76 LEU A O 1
ATOM 627 N N . GLY A 1 77 ? 9.711 -36.344 -21.828 1 74.25 77 GLY A N 1
ATOM 628 C CA . GLY A 1 77 ? 10.867 -37.031 -21.25 1 74.25 77 GLY A CA 1
ATOM 629 C C . GLY A 1 77 ? 10.648 -38.531 -21.062 1 74.25 77 GLY A C 1
ATOM 630 O O . GLY A 1 77 ? 11.609 -39.312 -21.078 1 74.25 77 GLY A O 1
ATOM 631 N N . GLU A 1 78 ? 9.453 -39 -21 1 71.44 78 GLU A N 1
ATOM 632 C CA . GLU A 1 78 ? 9.172 -40.375 -20.609 1 71.44 78 GLU A CA 1
ATOM 633 C C . GLU A 1 78 ? 8.781 -41.219 -21.812 1 71.44 78 GLU A C 1
ATOM 635 O O . GLU A 1 78 ? 9.07 -42.406 -21.844 1 71.44 78 GLU A O 1
ATOM 640 N N . LYS A 1 79 ? 8.188 -40.625 -22.875 1 73.25 79 LYS A N 1
ATOM 641 C CA . LYS A 1 79 ? 7.641 -41.375 -24 1 73.25 79 LYS A CA 1
ATOM 642 C C . LYS A 1 79 ? 8.453 -41.125 -25.266 1 73.25 79 LYS A C 1
ATOM 644 O O . LYS A 1 79 ? 9.148 -40.094 -25.375 1 73.25 79 LYS A O 1
ATOM 649 N N . PRO A 1 80 ? 8.461 -42.094 -25.953 1 79.12 80 PRO A N 1
ATOM 650 C CA . PRO A 1 80 ? 9.047 -41.812 -27.266 1 79.12 80 PRO A CA 1
ATOM 651 C C . PRO A 1 80 ? 8.312 -40.688 -28.016 1 79.12 80 PRO A C 1
ATOM 653 O O . PRO A 1 80 ? 7.098 -40.531 -27.859 1 79.12 80 PRO A O 1
ATOM 656 N N . ILE A 1 81 ? 9.078 -39.938 -28.672 1 86.06 81 ILE A N 1
ATOM 657 C CA . ILE A 1 81 ? 8.516 -38.781 -29.359 1 86.06 81 ILE A CA 1
ATOM 658 C C . ILE A 1 81 ? 7.656 -39.25 -30.531 1 86.06 81 ILE A C 1
ATOM 660 O O . ILE A 1 81 ? 8.18 -39.562 -31.609 1 86.06 81 ILE A O 1
ATOM 664 N N . ASP A 1 82 ? 6.41 -39.406 -30.266 1 86.94 82 ASP A N 1
ATOM 665 C CA . ASP A 1 82 ? 5.41 -39.781 -31.266 1 86.94 82 ASP A CA 1
ATOM 666 C C . ASP A 1 82 ? 4.711 -38.562 -31.844 1 86.94 82 ASP A C 1
ATOM 668 O O . ASP A 1 82 ? 4.895 -37.438 -31.344 1 86.94 82 ASP A O 1
ATOM 672 N N . PRO A 1 83 ? 4.078 -38.719 -32.938 1 88.31 83 PRO A N 1
ATOM 673 C CA . PRO A 1 83 ? 3.393 -37.594 -33.562 1 88.31 83 PRO A CA 1
ATOM 674 C C . PRO A 1 83 ? 2.393 -36.938 -32.625 1 88.31 83 PRO A C 1
ATOM 676 O O . PRO A 1 83 ? 2.17 -35.719 -32.719 1 88.31 83 PRO A O 1
ATOM 679 N N . GLU A 1 84 ? 1.775 -37.625 -31.812 1 88 84 GLU A N 1
ATOM 680 C CA . GLU A 1 84 ? 0.849 -37.062 -30.859 1 88 84 GLU A CA 1
ATOM 681 C C . GLU A 1 84 ? 1.564 -36.094 -29.906 1 88 84 GLU A C 1
ATOM 683 O O . GLU A 1 84 ? 1.036 -35.031 -29.594 1 88 84 GLU A O 1
ATOM 688 N N . LEU A 1 85 ? 2.74 -36.5 -29.484 1 89.38 85 LEU A N 1
ATOM 689 C CA . LEU A 1 85 ? 3.521 -35.656 -28.594 1 89.38 85 LEU A CA 1
ATOM 690 C C . LEU A 1 85 ? 4.023 -34.406 -29.312 1 89.38 85 LEU A C 1
ATOM 692 O O . LEU A 1 85 ? 4.156 -33.344 -28.703 1 89.38 85 LEU A O 1
ATOM 696 N N . ILE A 1 86 ? 4.293 -34.594 -30.531 1 91.81 86 ILE A N 1
ATOM 697 C CA . ILE A 1 86 ? 4.723 -33.438 -31.328 1 91.81 86 ILE A CA 1
ATOM 698 C C . ILE A 1 86 ? 3.576 -32.438 -31.453 1 91.81 86 ILE A C 1
ATOM 700 O O . ILE A 1 86 ? 3.787 -31.219 -31.359 1 91.81 86 ILE A O 1
ATOM 704 N N . MET A 1 87 ? 2.406 -32.938 -31.562 1 91.81 87 MET A N 1
ATOM 705 C CA . MET A 1 87 ? 1.232 -32.062 -31.641 1 91.81 87 MET A CA 1
ATOM 706 C C . MET A 1 87 ? 1.002 -31.344 -30.312 1 91.81 87 MET A C 1
ATOM 708 O O . MET A 1 87 ? 0.68 -30.156 -30.297 1 91.81 87 MET A O 1
ATOM 712 N N . THR A 1 88 ? 1.169 -32 -29.281 1 91.56 88 THR A N 1
ATOM 713 C CA . THR A 1 88 ? 0.977 -31.391 -27.969 1 91.56 88 THR A CA 1
ATOM 714 C C . THR A 1 88 ? 2.047 -30.344 -27.703 1 91.56 88 THR A C 1
ATOM 716 O O . THR A 1 88 ? 1.777 -29.328 -27.047 1 91.56 88 THR A O 1
ATOM 719 N N . ALA A 1 89 ? 3.205 -30.594 -28.141 1 92.06 89 ALA A N 1
ATOM 720 C CA . ALA A 1 89 ? 4.273 -29.609 -28.016 1 92.06 89 ALA A CA 1
ATOM 721 C C . ALA A 1 89 ? 3.959 -28.359 -28.828 1 92.06 89 ALA A C 1
ATOM 723 O O . ALA A 1 89 ? 4.367 -27.25 -28.469 1 92.06 89 ALA A O 1
ATOM 724 N N . PHE A 1 90 ? 3.188 -28.578 -29.891 1 94.19 90 PHE A N 1
ATOM 725 C CA . PHE A 1 90 ? 2.73 -27.469 -30.734 1 94.19 90 PHE A CA 1
ATOM 726 C C . PHE A 1 90 ? 1.797 -26.547 -29.969 1 94.19 90 PHE A C 1
ATOM 728 O O . PHE A 1 90 ? 1.657 -25.375 -30.297 1 94.19 90 PHE A O 1
ATOM 735 N N . TRP A 1 91 ? 1.217 -26.969 -28.922 1 95.25 91 TRP A N 1
ATOM 736 C CA . TRP A 1 91 ? 0.268 -26.156 -28.172 1 95.25 91 TRP A CA 1
ATOM 737 C C . TRP A 1 91 ? 0.988 -25.297 -27.125 1 95.25 91 TRP A C 1
ATOM 739 O O . TRP A 1 91 ? 0.389 -24.406 -26.531 1 95.25 91 TRP A O 1
ATOM 749 N N . ALA A 1 92 ? 2.277 -25.484 -26.844 1 94 92 ALA A N 1
ATOM 750 C CA . ALA A 1 92 ? 3.031 -24.734 -25.844 1 94 92 ALA A CA 1
ATOM 751 C C . ALA A 1 92 ? 3.002 -23.234 -26.125 1 94 92 ALA A C 1
ATOM 753 O O . ALA A 1 92 ? 2.707 -22.438 -25.234 1 94 92 ALA A O 1
ATOM 754 N N . PRO A 1 93 ? 3.189 -22.859 -27.359 1 94.69 93 PRO A N 1
ATOM 755 C CA . PRO A 1 93 ? 3.158 -21.406 -27.609 1 94.69 93 PRO A CA 1
ATOM 756 C C . PRO A 1 93 ? 1.773 -20.797 -27.391 1 94.69 93 PRO A C 1
ATOM 758 O O . PRO A 1 93 ? 1.656 -19.609 -27.109 1 94.69 93 PRO A O 1
ATOM 761 N N . PHE A 1 94 ? 0.73 -21.578 -27.5 1 95.44 94 PHE A N 1
ATOM 762 C CA . PHE A 1 94 ? -0.613 -21.062 -27.281 1 95.44 94 PHE A CA 1
ATOM 763 C C . PHE A 1 94 ? -0.817 -20.703 -25.812 1 95.44 94 PHE A C 1
ATOM 765 O O . PHE A 1 94 ? -1.516 -19.734 -25.484 1 95.44 94 PHE A O 1
ATOM 772 N N . PHE A 1 95 ? -0.208 -21.453 -24.984 1 94.56 95 PHE A N 1
ATOM 773 C CA . PHE A 1 95 ? -0.292 -21.109 -23.562 1 94.56 95 PHE A CA 1
ATOM 774 C C . PHE A 1 95 ? 0.372 -19.766 -23.312 1 94.56 95 PHE A C 1
ATOM 776 O O . PHE A 1 95 ? -0.118 -18.969 -22.5 1 94.56 95 PHE A O 1
ATOM 783 N N . LEU A 1 96 ? 1.483 -19.531 -24 1 94.81 96 LEU A N 1
ATOM 784 C CA . LEU A 1 96 ? 2.158 -18.234 -23.859 1 94.81 96 LEU A CA 1
ATOM 785 C C . LEU A 1 96 ? 1.287 -17.109 -24.406 1 94.81 96 LEU A C 1
ATOM 787 O O . LEU A 1 96 ? 1.207 -16.031 -23.797 1 94.81 96 LEU A O 1
ATOM 791 N N . LEU A 1 97 ? 0.644 -17.422 -25.438 1 94.69 97 LEU A N 1
ATOM 792 C CA . LEU A 1 97 ? -0.246 -16.438 -26.047 1 94.69 97 LEU A CA 1
ATOM 793 C C . LEU A 1 97 ? -1.425 -16.141 -25.125 1 94.69 97 LEU A C 1
ATOM 795 O O . LEU A 1 97 ? -1.818 -14.977 -24.984 1 94.69 97 LEU A O 1
ATOM 799 N N . HIS A 1 98 ? -1.944 -17.141 -24.531 1 93.62 98 HIS A N 1
ATOM 800 C CA . HIS A 1 98 ? -3.082 -16.953 -23.641 1 93.62 98 HIS A CA 1
ATOM 801 C C . HIS A 1 98 ? -2.686 -16.156 -22.406 1 93.62 98 HIS A C 1
ATOM 803 O O . HIS A 1 98 ? -3.465 -15.344 -21.922 1 93.62 98 HIS A O 1
ATOM 809 N N . LEU A 1 99 ? -1.508 -16.312 -21.953 1 91.19 99 LEU A N 1
ATOM 810 C CA . LEU A 1 99 ? -1.021 -15.617 -20.75 1 91.19 99 LEU A CA 1
ATOM 811 C C . LEU A 1 99 ? -0.683 -14.164 -21.062 1 91.19 99 LEU A C 1
ATOM 813 O O . LEU A 1 99 ? -0.935 -13.281 -20.25 1 91.19 99 LEU A O 1
ATOM 817 N N . GLY A 1 100 ? -0.179 -13.969 -22.172 1 90.88 100 GLY A N 1
ATOM 818 C CA . GLY A 1 100 ? 0.253 -12.633 -22.531 1 90.88 100 GLY A CA 1
ATOM 819 C C . GLY A 1 100 ? -0.826 -11.82 -23.234 1 90.88 100 GLY A C 1
ATOM 820 O O . GLY A 1 100 ? -0.757 -10.594 -23.281 1 90.88 100 GLY A O 1
ATOM 821 N N . GLY A 1 101 ? -1.817 -12.445 -23.781 1 86.81 101 GLY A N 1
ATOM 822 C CA . GLY A 1 101 ? -2.77 -11.797 -24.656 1 86.81 101 GLY A CA 1
ATOM 823 C C . GLY A 1 101 ? -3.867 -11.062 -23.922 1 86.81 101 GLY A C 1
ATOM 824 O O . GLY A 1 101 ? -4.91 -10.75 -24.5 1 86.81 101 GLY A O 1
ATOM 825 N N . LEU A 1 102 ? -3.633 -10.75 -22.688 1 88.75 102 LEU A N 1
ATOM 826 C CA . LEU A 1 102 ? -4.625 -10.031 -21.891 1 88.75 102 LEU A CA 1
ATOM 827 C C . LEU A 1 102 ? -4.508 -8.531 -22.109 1 88.75 102 LEU A C 1
ATOM 829 O O . LEU A 1 102 ? -4.023 -7.809 -21.234 1 88.75 102 LEU A O 1
ATOM 833 N N . ASP A 1 103 ? -5.109 -8.008 -23.125 1 89.5 103 ASP A N 1
ATOM 834 C CA . ASP A 1 103 ? -4.973 -6.598 -23.484 1 89.5 103 ASP A CA 1
ATOM 835 C C . ASP A 1 103 ? -5.848 -5.723 -22.578 1 89.5 103 ASP A C 1
ATOM 837 O O . ASP A 1 103 ? -5.484 -4.59 -22.266 1 89.5 103 ASP A O 1
ATOM 841 N N . THR A 1 104 ? -6.961 -6.266 -22.172 1 91.12 104 THR A N 1
ATOM 842 C CA . THR A 1 104 ? -7.957 -5.461 -21.484 1 91.12 104 THR A CA 1
ATOM 843 C C . THR A 1 104 ? -7.738 -5.523 -19.969 1 91.12 104 THR A C 1
ATOM 845 O O . THR A 1 104 ? -8.336 -4.75 -19.219 1 91.12 104 THR A O 1
ATOM 848 N N . ILE A 1 105 ? -6.895 -6.449 -19.5 1 92.81 105 ILE A N 1
ATOM 849 C CA . ILE A 1 105 ? -6.648 -6.566 -18.062 1 92.81 105 ILE A CA 1
ATOM 850 C C . ILE A 1 105 ? -5.219 -7.039 -17.812 1 92.81 105 ILE A C 1
ATOM 852 O O . ILE A 1 105 ? -4.965 -8.242 -17.719 1 92.81 105 ILE A O 1
ATOM 856 N N . THR A 1 106 ? -4.332 -6.156 -17.703 1 91.88 106 THR A N 1
ATOM 857 C CA . THR A 1 106 ? -2.943 -6.52 -17.453 1 91.88 106 THR A CA 1
ATOM 858 C C . THR A 1 106 ? -2.695 -6.684 -15.953 1 91.88 106 THR A C 1
ATOM 860 O O . THR A 1 106 ? -1.857 -7.484 -15.539 1 91.88 106 THR A O 1
ATOM 863 N N . ALA A 1 107 ? -3.367 -5.938 -15.172 1 94.06 107 ALA A N 1
ATOM 864 C CA . ALA A 1 107 ? -3.291 -5.992 -13.719 1 94.06 107 ALA A CA 1
ATOM 865 C C . ALA A 1 107 ? -4.684 -6.016 -13.094 1 94.06 107 ALA A C 1
ATOM 867 O O . ALA A 1 107 ? -5.562 -5.246 -13.492 1 94.06 107 ALA A O 1
ATOM 868 N N . TYR A 1 108 ? -4.867 -6.953 -12.203 1 93.81 108 TYR A N 1
ATOM 869 C CA . TYR A 1 108 ? -6.148 -6.996 -11.508 1 93.81 108 TYR A CA 1
ATOM 870 C C . TYR A 1 108 ? -6.199 -5.961 -10.391 1 93.81 108 TYR A C 1
ATOM 872 O O . TYR A 1 108 ? -7.242 -5.352 -10.141 1 93.81 108 TYR A O 1
ATOM 880 N N . SER A 1 109 ? -5.102 -5.785 -9.734 1 92.81 109 SER A N 1
ATOM 881 C CA . SER A 1 109 ? -4.98 -4.816 -8.648 1 92.81 109 SER A CA 1
ATOM 882 C C . SER A 1 109 ? -3.67 -4.043 -8.742 1 92.81 109 SER A C 1
ATOM 884 O O . SER A 1 109 ? -2.779 -4.41 -9.516 1 92.81 109 SER A O 1
ATOM 886 N N . LEU A 1 110 ? -3.596 -2.967 -8.008 1 93.56 110 LEU A N 1
ATOM 887 C CA . LEU A 1 110 ? -2.396 -2.137 -8.008 1 93.56 110 LEU A CA 1
ATOM 888 C C . LEU A 1 110 ? -1.197 -2.914 -7.477 1 93.56 110 LEU A C 1
ATOM 890 O O . LEU A 1 110 ? -0.059 -2.656 -7.879 1 93.56 110 LEU A O 1
ATOM 894 N N . GLU A 1 111 ? -1.455 -3.912 -6.637 1 91.56 111 GLU A N 1
ATOM 895 C CA . GLU A 1 111 ? -0.397 -4.738 -6.066 1 91.56 111 GLU A CA 1
ATOM 896 C C . GLU A 1 111 ? 0.302 -5.562 -7.145 1 91.56 111 GLU A C 1
ATOM 898 O O . GLU A 1 111 ? 1.481 -5.898 -7.012 1 91.56 111 GLU A O 1
ATOM 903 N N . ASP A 1 112 ? -0.402 -5.812 -8.164 1 94.06 112 ASP A N 1
ATOM 904 C CA . ASP A 1 112 ? 0.207 -6.547 -9.266 1 94.06 112 ASP A CA 1
ATOM 905 C C . ASP A 1 112 ? 1.272 -5.703 -9.969 1 94.06 112 ASP A C 1
ATOM 907 O O . ASP A 1 112 ? 2.307 -6.227 -10.383 1 94.06 112 ASP A O 1
ATOM 911 N N . ASN A 1 113 ? 0.954 -4.453 -10.102 1 94.06 113 ASN A N 1
ATOM 912 C CA . ASN A 1 113 ? 1.938 -3.555 -10.695 1 94.06 113 ASN A CA 1
ATOM 913 C C . ASN A 1 113 ? 3.17 -3.406 -9.812 1 94.06 113 ASN A C 1
ATOM 915 O O . ASN A 1 113 ? 4.297 -3.352 -10.305 1 94.06 113 ASN A O 1
ATOM 919 N N . THR A 1 114 ? 2.916 -3.391 -8.508 1 91.31 114 THR A N 1
ATOM 920 C CA . THR A 1 114 ? 4.016 -3.246 -7.559 1 91.31 114 THR A CA 1
ATOM 921 C C . THR A 1 114 ? 4.918 -4.477 -7.59 1 91.31 114 THR A C 1
ATOM 923 O O . THR A 1 114 ? 6.137 -4.359 -7.457 1 91.31 114 THR A O 1
ATOM 926 N N . LEU A 1 115 ? 4.305 -5.605 -7.828 1 93.25 115 LEU A N 1
ATOM 927 C CA . LEU A 1 115 ? 5.043 -6.859 -7.832 1 93.25 115 LEU A CA 1
ATOM 928 C C . LEU A 1 115 ? 5.359 -7.301 -9.258 1 93.25 115 LEU A C 1
ATOM 930 O O . LEU A 1 115 ? 5.352 -8.5 -9.562 1 93.25 115 LEU A O 1
ATOM 934 N N . TRP A 1 116 ? 5.598 -6.359 -10.125 1 93.75 116 TRP A N 1
ATOM 935 C CA . TRP A 1 116 ? 5.801 -6.672 -11.539 1 93.75 116 TRP A CA 1
ATOM 936 C C . TRP A 1 116 ? 7.023 -7.566 -11.727 1 93.75 116 TRP A C 1
ATOM 938 O O . TRP A 1 116 ? 7.047 -8.406 -12.625 1 93.75 116 TRP A O 1
ATOM 948 N N . ARG A 1 117 ? 8.047 -7.488 -10.867 1 91.94 117 ARG A N 1
ATOM 949 C CA . ARG A 1 117 ? 9.242 -8.312 -10.992 1 91.94 117 ARG A CA 1
ATOM 950 C C . ARG A 1 117 ? 8.914 -9.789 -10.789 1 91.94 117 ARG A C 1
ATOM 952 O O . ARG A 1 117 ? 9.484 -10.656 -11.453 1 91.94 117 ARG A O 1
ATOM 959 N N . ARG A 1 118 ? 8.047 -10.008 -9.828 1 91.44 118 ARG A N 1
ATOM 960 C CA . ARG A 1 118 ? 7.609 -11.383 -9.594 1 91.44 118 ARG A CA 1
ATOM 961 C C . ARG A 1 118 ? 6.836 -11.922 -10.789 1 91.44 118 ARG A C 1
ATOM 963 O O . ARG A 1 118 ? 7.035 -13.062 -11.203 1 91.44 118 ARG A O 1
ATOM 970 N N . HIS A 1 119 ? 5.992 -11.094 -11.367 1 91.69 119 HIS A N 1
ATOM 971 C CA . HIS A 1 119 ? 5.246 -11.492 -12.555 1 91.69 119 HIS A CA 1
ATOM 972 C C . HIS A 1 119 ? 6.172 -11.719 -13.742 1 91.69 119 HIS A C 1
ATOM 974 O O . HIS A 1 119 ? 5.984 -12.664 -14.508 1 91.69 119 HIS A O 1
ATOM 980 N N . ALA A 1 120 ? 7.164 -10.891 -13.844 1 92.75 120 ALA A N 1
ATOM 981 C CA . ALA A 1 120 ? 8.125 -11.023 -14.945 1 92.75 120 ALA A CA 1
ATOM 982 C C . ALA A 1 120 ? 8.898 -12.328 -14.844 1 92.75 120 ALA A C 1
ATOM 984 O O . ALA A 1 120 ? 9.102 -13.023 -15.844 1 92.75 120 ALA A O 1
ATOM 985 N N . LEU A 1 121 ? 9.234 -12.633 -13.656 1 90.06 121 LEU A N 1
ATOM 986 C CA . LEU A 1 121 ? 9.969 -13.875 -13.445 1 90.06 121 LEU A CA 1
ATOM 987 C C . LEU A 1 121 ? 9.109 -15.078 -13.812 1 90.06 121 LEU A C 1
ATOM 989 O O . LEU A 1 121 ? 9.586 -16.016 -14.461 1 90.06 121 LEU A O 1
ATOM 993 N N . SER A 1 122 ? 7.875 -15.008 -13.414 1 89.19 122 SER A N 1
ATOM 994 C CA . SER A 1 122 ? 6.961 -16.094 -13.719 1 89.19 122 SER A CA 1
ATOM 995 C C . SER A 1 122 ? 6.73 -16.219 -15.219 1 89.19 122 SER A C 1
ATOM 997 O O . SER A 1 122 ? 6.75 -17.328 -15.766 1 89.19 122 SER A O 1
ATOM 999 N N . LEU A 1 123 ? 6.598 -15.148 -15.914 1 92.81 123 LEU A N 1
ATOM 1000 C CA . LEU A 1 123 ? 6.328 -15.148 -17.344 1 92.81 123 LEU A CA 1
ATOM 1001 C C . LEU A 1 123 ? 7.566 -15.578 -18.125 1 92.81 123 LEU A C 1
ATOM 1003 O O . LEU A 1 123 ? 7.465 -16.359 -19.078 1 92.81 123 LEU A O 1
ATOM 1007 N N . VAL A 1 124 ? 8.719 -15.195 -17.672 1 91.38 124 VAL A N 1
ATOM 1008 C CA . VAL A 1 124 ? 9.961 -15.578 -18.344 1 91.38 124 VAL A CA 1
ATOM 1009 C C . VAL A 1 124 ? 10.211 -17.062 -18.141 1 91.38 124 VAL A C 1
ATOM 1011 O O . VAL A 1 124 ? 10.688 -17.75 -19.047 1 91.38 124 VAL A O 1
ATOM 1014 N N . SER A 1 125 ? 9.852 -17.531 -16.984 1 88.88 125 SER A N 1
ATOM 1015 C CA . SER A 1 125 ? 10 -18.953 -16.734 1 88.88 125 SER A CA 1
ATOM 1016 C C . SER A 1 125 ? 9.078 -19.766 -17.625 1 88.88 125 SER A C 1
ATOM 1018 O O . SER A 1 125 ? 9.469 -20.828 -18.125 1 88.88 125 SER A O 1
ATOM 1020 N N . GLN A 1 126 ? 7.941 -19.281 -17.906 1 91.81 126 GLN A N 1
ATOM 1021 C CA . GLN A 1 126 ? 7.012 -19.969 -18.781 1 91.81 126 GLN A CA 1
ATOM 1022 C C . GLN A 1 126 ? 7.508 -19.969 -20.234 1 91.81 126 GLN A C 1
ATOM 1024 O O . GLN A 1 126 ? 7.352 -20.953 -20.953 1 91.81 126 GLN A O 1
ATOM 1029 N N . VAL A 1 127 ? 8.125 -18.906 -20.609 1 94 127 VAL A N 1
ATOM 1030 C CA . VAL A 1 127 ? 8.688 -18.797 -21.938 1 94 127 VAL A CA 1
ATOM 1031 C C . VAL A 1 127 ? 9.844 -19.797 -22.094 1 94 127 VAL A C 1
ATOM 1033 O O . VAL A 1 127 ? 9.953 -20.484 -23.094 1 94 127 VAL A O 1
ATOM 1036 N N . THR A 1 128 ? 10.609 -19.891 -21.047 1 91.19 128 THR A N 1
ATOM 1037 C CA . THR A 1 128 ? 11.758 -20.781 -21.078 1 91.19 128 THR A CA 1
ATOM 1038 C C . THR A 1 128 ? 11.312 -22.25 -21.125 1 91.19 128 THR A C 1
ATOM 1040 O O . THR A 1 128 ? 11.852 -23.031 -21.906 1 91.19 128 THR A O 1
ATOM 1043 N N . VAL A 1 129 ? 10.281 -22.547 -20.375 1 90 129 VAL A N 1
ATOM 1044 C CA . VAL A 1 129 ? 9.766 -23.922 -20.375 1 90 129 VAL A CA 1
ATOM 1045 C C . VAL A 1 129 ? 9.094 -24.219 -21.703 1 90 129 VAL A C 1
ATOM 1047 O O . VAL A 1 129 ? 9.273 -25.312 -22.266 1 90 129 VAL A O 1
ATOM 1050 N N . GLY A 1 130 ? 8.344 -23.25 -22.203 1 91.69 130 GLY A N 1
ATOM 1051 C CA . GLY A 1 130 ? 7.734 -23.438 -23.516 1 91.69 130 GLY A CA 1
ATOM 1052 C C . GLY A 1 130 ? 8.75 -23.641 -24.609 1 91.69 130 GLY A C 1
ATOM 1053 O O . GLY A 1 130 ? 8.578 -24.516 -25.469 1 91.69 130 GLY A O 1
ATOM 1054 N N . GLY A 1 131 ? 9.797 -22.906 -24.578 1 91.75 131 GLY A N 1
ATOM 1055 C CA . GLY A 1 131 ? 10.875 -23.078 -25.531 1 91.75 131 GLY A CA 1
ATOM 1056 C C . GLY A 1 131 ? 11.578 -24.422 -25.391 1 91.75 131 GLY A C 1
ATOM 1057 O O . GLY A 1 131 ? 11.891 -25.062 -26.391 1 91.75 131 GLY A O 1
ATOM 1058 N N . TYR A 1 132 ? 11.703 -24.844 -24.188 1 89.19 132 TYR A N 1
ATOM 1059 C CA . TYR A 1 132 ? 12.344 -26.125 -23.906 1 89.19 132 TYR A CA 1
ATOM 1060 C C . TYR A 1 132 ? 11.508 -27.281 -24.453 1 89.19 132 TYR A C 1
ATOM 1062 O O . TYR A 1 132 ? 12.047 -28.219 -25.047 1 89.19 132 TYR A O 1
ATOM 1070 N N . ILE A 1 133 ? 10.289 -27.203 -24.266 1 91 133 ILE A N 1
ATOM 1071 C CA . ILE A 1 133 ? 9.367 -28.219 -24.75 1 91 133 ILE A CA 1
ATOM 1072 C C . ILE A 1 133 ? 9.453 -28.312 -26.281 1 91 133 ILE A C 1
ATOM 1074 O O . ILE A 1 133 ? 9.555 -29.406 -26.844 1 91 133 ILE A O 1
ATOM 1078 N N . PHE A 1 134 ? 9.492 -27.219 -26.859 1 90.75 134 PHE A N 1
ATOM 1079 C CA . PHE A 1 134 ? 9.492 -27.156 -28.328 1 90.75 134 PHE A CA 1
ATOM 1080 C C . PHE A 1 134 ? 10.805 -27.688 -28.891 1 90.75 134 PHE A C 1
ATOM 1082 O O . PHE A 1 134 ? 10.812 -28.453 -29.859 1 90.75 134 PHE A O 1
ATOM 1089 N N . LEU A 1 135 ? 11.859 -27.422 -28.297 1 88.19 135 LEU A N 1
ATOM 1090 C CA . LEU A 1 135 ? 13.172 -27.859 -28.75 1 88.19 135 LEU A CA 1
ATOM 1091 C C . LEU A 1 135 ? 13.344 -29.359 -28.516 1 88.19 135 LEU A C 1
ATOM 1093 O O . LEU A 1 135 ? 13.938 -30.062 -29.344 1 88.19 135 LEU A O 1
ATOM 1097 N N . ARG A 1 136 ? 12.781 -29.828 -27.516 1 86.94 136 ARG A N 1
ATOM 1098 C CA . ARG A 1 136 ? 12.875 -31.25 -27.203 1 86.94 136 ARG A CA 1
ATOM 1099 C C . ARG A 1 136 ? 12.008 -32.062 -28.141 1 86.94 136 ARG A C 1
ATOM 1101 O O . ARG A 1 136 ? 12.352 -33.219 -28.484 1 86.94 136 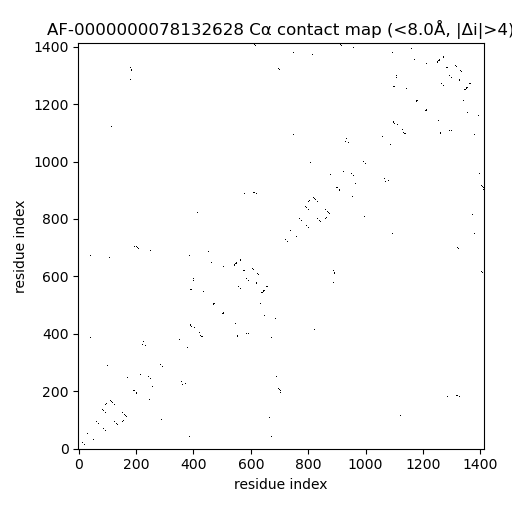ARG A O 1
ATOM 1108 N N . ALA A 1 137 ? 10.938 -31.484 -28.562 1 91.25 137 ALA A N 1
ATOM 1109 C CA . ALA A 1 137 ? 10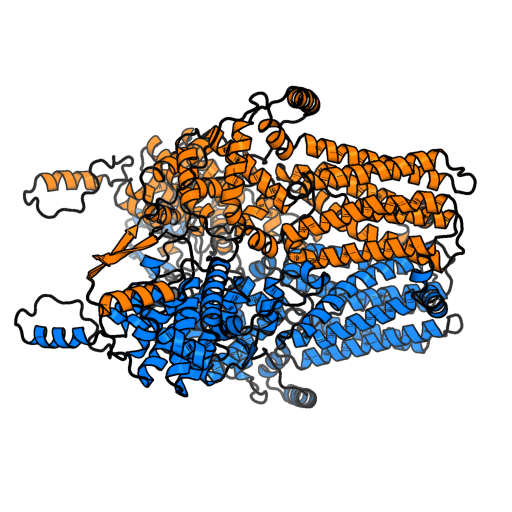.008 -32.188 -29.453 1 91.25 137 ALA A CA 1
ATOM 1110 C C . ALA A 1 137 ? 10.406 -32.031 -30.906 1 91.25 137 ALA A C 1
ATOM 1112 O O . ALA A 1 137 ? 9.742 -32.562 -31.797 1 91.25 137 ALA A O 1
ATOM 1113 N N . TRP A 1 138 ? 11.492 -31.406 -31.172 1 89.06 138 TRP A N 1
ATOM 1114 C CA . TRP A 1 138 ? 11.898 -31.125 -32.531 1 89.06 138 TRP A CA 1
ATOM 1115 C C . TRP A 1 138 ? 12.445 -32.375 -33.219 1 89.06 138 TRP A C 1
ATOM 1117 O O . TRP A 1 138 ? 13.477 -32.906 -32.781 1 89.06 138 TRP A O 1
ATOM 1127 N N . LYS A 1 139 ? 11.703 -33 -34.219 1 88.75 139 LYS A N 1
ATOM 1128 C CA . LYS A 1 139 ? 12.117 -34.188 -34.969 1 88.75 139 LYS A CA 1
ATOM 1129 C C . LYS A 1 139 ? 12.18 -33.844 -36.469 1 88.75 139 LYS A C 1
ATOM 1131 O O . LYS A 1 139 ? 12.016 -34.75 -37.312 1 88.75 139 LYS A O 1
ATOM 1136 N N . ASN A 1 140 ? 12.383 -32.594 -36.844 1 88.06 140 ASN A N 1
ATOM 1137 C CA . ASN A 1 140 ? 12.477 -32.125 -38.25 1 88.06 140 ASN A CA 1
ATOM 1138 C C . ASN A 1 140 ? 11.266 -32.562 -39.062 1 88.06 140 ASN A C 1
ATOM 1140 O O . ASN A 1 140 ? 11.414 -33 -40.219 1 88.06 140 ASN A O 1
ATOM 1144 N N . THR A 1 141 ? 10.195 -32.625 -38.375 1 90.38 141 THR A N 1
ATOM 1145 C CA . THR A 1 141 ? 8.953 -32.875 -39.062 1 90.38 141 THR A CA 1
ATOM 1146 C C . THR A 1 141 ? 8.375 -31.594 -39.656 1 90.38 141 THR A C 1
ATOM 1148 O O . THR A 1 141 ? 8.766 -30.484 -39.25 1 90.38 141 THR A O 1
ATOM 1151 N N . HIS A 1 142 ? 7.527 -31.641 -40.594 1 91.12 142 HIS A N 1
ATOM 1152 C CA . HIS A 1 142 ? 6.879 -30.484 -41.156 1 91.12 142 HIS A CA 1
ATOM 1153 C C . HIS A 1 142 ? 6.094 -29.703 -40.125 1 91.12 142 HIS A C 1
ATOM 1155 O O . HIS A 1 142 ? 6.039 -28.469 -40.156 1 91.12 142 HIS A O 1
ATOM 1161 N N . LEU A 1 143 ? 5.539 -30.406 -39.219 1 92.38 143 LEU A N 1
ATOM 1162 C CA . LEU A 1 143 ? 4.742 -29.781 -38.188 1 92.38 143 LEU A CA 1
ATOM 1163 C C . LEU A 1 143 ? 5.613 -28.891 -37.281 1 92.38 143 LEU A C 1
ATOM 1165 O O . LEU A 1 143 ? 5.168 -27.844 -36.812 1 92.38 143 LEU A O 1
ATOM 1169 N N . ASN A 1 144 ? 6.809 -29.25 -37.062 1 92.44 144 ASN A N 1
ATOM 1170 C CA . ASN A 1 144 ? 7.723 -28.453 -36.25 1 92.44 144 ASN A CA 1
ATOM 1171 C C . ASN A 1 144 ? 8.016 -27.109 -36.906 1 92.44 144 ASN A C 1
ATOM 1173 O O . ASN A 1 144 ? 8.062 -26.078 -36.25 1 92.44 144 ASN A O 1
ATOM 1177 N N . TYR A 1 145 ? 8.109 -27.172 -38.156 1 91.81 145 TYR A N 1
ATOM 1178 C CA . TYR A 1 145 ? 8.406 -25.938 -38.875 1 91.81 145 TYR A CA 1
ATOM 1179 C C . TYR A 1 145 ? 7.184 -25.031 -38.938 1 91.81 145 TYR A C 1
ATOM 1181 O O . TYR A 1 145 ? 7.32 -23.797 -38.938 1 91.81 145 TYR A O 1
ATOM 1189 N N . ILE A 1 146 ? 6.086 -25.625 -38.969 1 93.12 146 ILE A N 1
ATOM 1190 C CA . ILE A 1 146 ? 4.852 -24.844 -38.969 1 93.12 146 ILE A CA 1
ATOM 1191 C C . ILE A 1 146 ? 4.629 -24.234 -37.594 1 93.12 146 ILE A C 1
ATOM 1193 O O . ILE A 1 146 ? 4.141 -23.109 -37.469 1 93.12 146 ILE A O 1
ATOM 1197 N N . ALA A 1 147 ? 5.012 -24.938 -36.531 1 93.19 147 ALA A N 1
ATOM 1198 C CA . ALA A 1 147 ? 4.734 -24.531 -35.156 1 93.19 147 ALA A CA 1
ATOM 1199 C C . ALA A 1 147 ? 5.707 -23.453 -34.688 1 93.19 147 ALA A C 1
ATOM 1201 O O . ALA A 1 147 ? 5.379 -22.641 -33.812 1 93.19 147 ALA A O 1
ATOM 1202 N N . ALA A 1 148 ? 6.867 -23.359 -35.188 1 93.88 148 ALA A N 1
ATOM 1203 C CA . ALA A 1 148 ? 7.93 -22.469 -34.719 1 93.88 148 ALA A CA 1
ATOM 1204 C C . ALA A 1 148 ? 7.488 -21.016 -34.812 1 93.88 148 ALA A C 1
ATOM 1206 O O . ALA A 1 148 ? 7.664 -20.25 -33.844 1 93.88 148 ALA A O 1
ATOM 1207 N N . PRO A 1 149 ? 6.793 -20.641 -35.844 1 95.5 149 PRO A N 1
ATOM 1208 C CA . PRO A 1 149 ? 6.398 -19.234 -35.906 1 95.5 149 PRO A CA 1
ATOM 1209 C C . PRO A 1 149 ? 5.34 -18.859 -34.875 1 95.5 149 PRO A C 1
ATOM 1211 O O . PRO A 1 149 ? 5.129 -17.672 -34.625 1 95.5 149 PRO A O 1
ATOM 1214 N N . MET A 1 150 ? 4.68 -19.797 -34.312 1 95.62 150 MET A N 1
ATOM 1215 C CA . MET A 1 150 ? 3.652 -19.5 -33.312 1 95.62 150 MET A CA 1
ATOM 1216 C C . MET A 1 150 ? 4.273 -18.938 -32.031 1 95.62 150 MET A C 1
ATOM 1218 O O . MET A 1 150 ? 3.58 -18.344 -31.219 1 95.62 150 MET A O 1
ATOM 1222 N N . PHE A 1 151 ? 5.574 -19.062 -31.859 1 95.31 151 PHE A N 1
ATOM 1223 C CA . PHE A 1 151 ? 6.266 -18.516 -30.703 1 95.31 151 PHE A CA 1
ATOM 1224 C C . PHE A 1 151 ? 6.379 -17 -30.812 1 95.31 151 PHE A C 1
ATOM 1226 O O . PHE A 1 151 ? 6.496 -16.297 -29.797 1 95.31 151 PHE A O 1
ATOM 1233 N N . ILE A 1 152 ? 6.281 -16.484 -31.969 1 95.56 152 ILE A N 1
ATOM 1234 C CA . ILE A 1 152 ? 6.445 -15.055 -32.188 1 95.56 152 ILE A CA 1
ATOM 1235 C C . ILE A 1 152 ? 5.309 -14.305 -31.516 1 95.56 152 ILE A C 1
ATOM 1237 O O . ILE A 1 152 ? 5.551 -13.438 -30.656 1 95.56 152 ILE A O 1
ATOM 1241 N N . PRO A 1 153 ? 4.043 -14.625 -31.828 1 96 153 PRO A N 1
ATOM 1242 C CA . PRO A 1 153 ? 2.979 -13.93 -31.109 1 96 153 PRO A CA 1
ATOM 1243 C C . PRO A 1 153 ? 3.059 -14.133 -29.594 1 96 153 PRO A C 1
ATOM 1245 O O . PRO A 1 153 ? 2.785 -13.211 -28.828 1 96 153 PRO A O 1
ATOM 1248 N N . GLY A 1 154 ? 3.42 -15.312 -29.156 1 95.25 154 GLY A N 1
ATOM 1249 C CA . GLY A 1 154 ? 3.562 -15.57 -27.734 1 95.25 154 GLY A CA 1
ATOM 1250 C C . GLY A 1 154 ? 4.609 -14.695 -27.078 1 95.25 154 GLY A C 1
ATOM 1251 O O . GLY A 1 154 ? 4.363 -14.109 -26.016 1 95.25 154 GLY A O 1
ATOM 1252 N N . LEU A 1 155 ? 5.699 -14.539 -27.703 1 95.88 155 LEU A N 1
ATOM 1253 C CA . LEU A 1 155 ? 6.793 -13.734 -27.172 1 95.88 155 LEU A CA 1
ATOM 1254 C C . LEU A 1 155 ? 6.434 -12.25 -27.188 1 95.88 155 LEU A C 1
ATOM 1256 O O . LEU A 1 155 ? 6.746 -11.531 -26.234 1 95.88 155 LEU A O 1
ATOM 1260 N N . ILE A 1 156 ? 5.777 -11.859 -28.172 1 95.5 156 ILE A N 1
ATOM 1261 C CA . ILE A 1 156 ? 5.383 -10.461 -28.281 1 95.5 156 ILE A CA 1
ATOM 1262 C C . ILE A 1 156 ? 4.383 -10.117 -27.188 1 95.5 156 ILE A C 1
ATOM 1264 O O . ILE A 1 156 ? 4.551 -9.117 -26.469 1 95.5 156 ILE A O 1
ATOM 1268 N N . LYS A 1 157 ? 3.436 -10.945 -27.047 1 95.19 157 LYS A N 1
ATOM 1269 C CA . LYS A 1 157 ? 2.379 -10.656 -26.094 1 95.19 157 LYS A CA 1
ATOM 1270 C C . LYS A 1 157 ? 2.908 -10.727 -24.656 1 95.19 157 LYS A C 1
ATOM 1272 O O . LYS A 1 157 ? 2.508 -9.93 -23.812 1 95.19 157 LYS A O 1
ATOM 1277 N N . ILE A 1 158 ? 3.789 -11.602 -24.359 1 95.69 158 ILE A N 1
ATOM 1278 C CA . ILE A 1 158 ? 4.395 -11.688 -23.031 1 95.69 158 ILE A CA 1
ATOM 1279 C C . ILE A 1 158 ? 5.297 -10.477 -22.797 1 95.69 158 ILE A C 1
ATOM 1281 O O . ILE A 1 158 ? 5.281 -9.883 -21.719 1 95.69 158 ILE A O 1
ATOM 1285 N N . GLY A 1 159 ? 6.059 -10.164 -23.812 1 93.81 159 GLY A N 1
ATOM 1286 C CA . GLY A 1 159 ? 6.906 -8.984 -23.719 1 93.81 159 GLY A CA 1
ATOM 1287 C C . GLY A 1 159 ? 6.125 -7.711 -23.453 1 93.81 159 GLY A C 1
ATOM 1288 O O . GLY A 1 159 ? 6.527 -6.883 -22.641 1 93.81 159 GLY A O 1
ATOM 1289 N N . GLU A 1 160 ? 5.004 -7.586 -24.094 1 94.62 160 GLU A N 1
ATOM 1290 C CA . GLU A 1 160 ? 4.141 -6.43 -23.891 1 94.62 160 GLU A CA 1
ATOM 1291 C C . GLU A 1 160 ? 3.588 -6.395 -22.469 1 94.62 160 GLU A C 1
ATOM 1293 O O . GLU A 1 160 ? 3.543 -5.332 -21.844 1 94.62 160 GLU A O 1
ATOM 1298 N N . ARG A 1 161 ? 3.158 -7.488 -22 1 94.44 161 ARG A N 1
ATOM 1299 C CA . ARG A 1 161 ? 2.58 -7.547 -20.656 1 94.44 161 ARG A CA 1
ATOM 1300 C C . ARG A 1 161 ? 3.607 -7.152 -19.609 1 94.44 161 ARG A C 1
ATOM 1302 O O . ARG A 1 161 ? 3.301 -6.387 -18.688 1 94.44 161 ARG A O 1
ATOM 1309 N N . ILE A 1 162 ? 4.812 -7.641 -19.75 1 94.31 162 ILE A N 1
ATOM 1310 C CA . ILE A 1 162 ? 5.871 -7.316 -18.797 1 94.31 162 ILE A CA 1
ATOM 1311 C C . ILE A 1 162 ? 6.191 -5.824 -18.875 1 94.31 162 ILE A C 1
ATOM 1313 O O . ILE A 1 162 ? 6.34 -5.16 -17.844 1 94.31 162 ILE A O 1
ATOM 1317 N N . TRP A 1 163 ? 6.188 -5.375 -20.047 1 92.75 163 TRP A N 1
ATOM 1318 C CA . TRP A 1 163 ? 6.523 -3.971 -20.266 1 92.75 163 TRP A CA 1
ATOM 1319 C C . TRP A 1 163 ? 5.473 -3.055 -19.656 1 92.75 163 TRP A C 1
ATOM 1321 O O . TRP A 1 163 ? 5.812 -2.057 -19.016 1 92.75 163 TRP A O 1
ATOM 1331 N N . VAL A 1 164 ? 4.273 -3.369 -19.859 1 94.44 164 VAL A N 1
ATOM 1332 C CA . VAL A 1 164 ? 3.182 -2.541 -19.359 1 94.44 164 VAL A CA 1
ATOM 1333 C C . VAL A 1 164 ? 3.135 -2.615 -17.828 1 94.44 164 VAL A C 1
ATOM 1335 O O . VAL A 1 164 ? 2.957 -1.597 -17.156 1 94.44 164 VAL A O 1
ATOM 1338 N N . LEU A 1 165 ? 3.361 -3.801 -17.25 1 95.12 165 LEU A N 1
ATOM 1339 C CA . LEU A 1 165 ? 3.377 -3.947 -15.789 1 95.12 165 LEU A CA 1
ATOM 1340 C C . LEU A 1 165 ? 4.516 -3.141 -15.18 1 95.12 165 LEU A C 1
ATOM 1342 O O . LEU A 1 165 ? 4.332 -2.479 -14.148 1 95.12 165 LEU A O 1
ATOM 1346 N N . ARG A 1 166 ? 5.625 -3.146 -15.797 1 94.12 166 ARG A N 1
ATOM 1347 C CA . ARG A 1 166 ? 6.777 -2.393 -15.312 1 94.12 166 ARG A CA 1
ATOM 1348 C C . ARG A 1 166 ? 6.516 -0.891 -15.383 1 94.12 166 ARG A C 1
ATOM 1350 O O . ARG A 1 166 ? 6.785 -0.165 -14.422 1 94.12 166 ARG A O 1
ATOM 1357 N N . SER A 1 167 ? 5.938 -0.472 -16.453 1 93 167 SER A N 1
ATOM 1358 C CA . SER A 1 167 ? 5.699 0.954 -16.656 1 93 167 SER A CA 1
ATOM 1359 C C . SER A 1 167 ? 4.625 1.475 -15.703 1 93 167 SER A C 1
ATOM 1361 O O . SER A 1 167 ? 4.637 2.65 -15.336 1 93 167 SER A O 1
ATOM 1363 N N . ALA A 1 168 ? 3.689 0.594 -15.344 1 94.69 168 ALA A N 1
ATOM 1364 C CA . ALA A 1 168 ? 2.57 1.006 -14.5 1 94.69 168 ALA A CA 1
ATOM 1365 C C . ALA A 1 168 ? 2.936 0.913 -13.023 1 94.69 168 ALA A C 1
ATOM 1367 O O . ALA A 1 168 ? 2.166 1.337 -12.156 1 94.69 168 ALA A O 1
ATOM 1368 N N . SER A 1 169 ? 4.113 0.38 -12.75 1 93.25 169 SER A N 1
ATOM 1369 C CA . SER A 1 169 ? 4.551 0.345 -11.359 1 93.25 169 SER A CA 1
ATOM 1370 C C . SER A 1 169 ? 4.801 1.75 -10.82 1 93.25 169 SER A C 1
ATOM 1372 O O . SER A 1 169 ? 5.195 2.645 -11.57 1 93.25 169 SER A O 1
ATOM 1374 N N . SER A 1 170 ? 4.484 1.913 -9.547 1 88.81 170 SER A N 1
ATOM 1375 C CA . SER A 1 170 ? 4.578 3.238 -8.945 1 88.81 170 SER A CA 1
ATOM 1376 C C . SER A 1 170 ? 5.969 3.832 -9.125 1 88.81 170 SER A C 1
ATOM 1378 O O . SER A 1 170 ? 6.109 5.02 -9.414 1 88.81 170 SER A O 1
ATOM 1380 N N . GLU A 1 171 ? 7.055 3.08 -9.008 1 85.31 171 GLU A N 1
ATOM 1381 C CA . GLU A 1 171 ? 8.43 3.551 -9.102 1 85.31 171 GLU A CA 1
ATOM 1382 C C . GLU A 1 171 ? 8.766 3.982 -10.531 1 85.31 171 GLU A C 1
ATOM 1384 O O . GLU A 1 171 ? 9.305 5.07 -10.742 1 85.31 171 GLU A O 1
ATOM 1389 N N . ASN A 1 172 ? 8.422 3.145 -11.438 1 88.75 172 ASN A N 1
ATOM 1390 C CA . ASN A 1 172 ? 8.766 3.445 -12.828 1 88.75 172 ASN A CA 1
ATOM 1391 C C . ASN A 1 172 ? 7.844 4.516 -13.406 1 88.75 172 ASN A C 1
ATOM 1393 O O . ASN A 1 172 ? 8.258 5.293 -14.266 1 88.75 172 ASN A O 1
ATOM 1397 N N . PHE A 1 173 ? 6.637 4.543 -12.969 1 91.81 173 PHE A N 1
ATOM 1398 C CA . PHE A 1 173 ? 5.699 5.566 -13.414 1 91.81 173 PHE A CA 1
ATOM 1399 C C . PHE A 1 173 ? 6.152 6.949 -12.961 1 91.81 173 PHE A C 1
ATOM 1401 O O . PHE A 1 173 ? 6.121 7.906 -13.734 1 91.81 173 PHE A O 1
ATOM 1408 N N . LYS A 1 174 ? 6.574 6.98 -11.766 1 87.62 174 LYS A N 1
ATOM 1409 C CA . LYS A 1 174 ? 7.121 8.219 -11.219 1 87.62 174 LYS A CA 1
ATOM 1410 C C . LYS A 1 174 ? 8.391 8.633 -11.953 1 87.62 174 LYS A C 1
ATOM 1412 O O . LYS A 1 174 ? 8.555 9.797 -12.312 1 87.62 174 LYS A O 1
ATOM 1417 N N . ALA A 1 175 ? 9.25 7.773 -12.258 1 85.25 175 ALA A N 1
ATOM 1418 C CA . ALA A 1 175 ? 10.531 8.031 -12.906 1 85.25 175 ALA A CA 1
ATOM 1419 C C . ALA A 1 175 ? 10.328 8.547 -14.328 1 85.25 175 ALA A C 1
ATOM 1421 O O . ALA A 1 175 ? 11.117 9.352 -14.82 1 85.25 175 ALA A O 1
ATOM 1422 N N . SER A 1 176 ? 9.25 8.117 -14.93 1 86.81 176 SER A N 1
ATOM 1423 C CA . SER A 1 176 ? 8.992 8.492 -16.312 1 86.81 176 SER A CA 1
ATOM 1424 C C . SER A 1 176 ? 8.586 9.961 -16.422 1 86.81 176 SER A C 1
ATOM 1426 O O . SER A 1 176 ? 8.672 10.562 -17.5 1 86.81 176 SER A O 1
ATOM 1428 N N . MET A 1 177 ? 8.219 10.516 -15.383 1 87.44 177 MET A N 1
ATOM 1429 C CA . MET A 1 177 ? 7.73 11.891 -15.422 1 87.44 177 MET A CA 1
ATOM 1430 C C . MET A 1 177 ? 8.789 12.859 -14.906 1 87.44 177 MET A C 1
ATOM 1432 O O . MET A 1 177 ? 8.594 14.078 -14.938 1 87.44 177 MET A O 1
ATOM 1436 N N . LEU A 1 178 ? 9.906 12.328 -14.484 1 83.81 178 LEU A N 1
ATOM 1437 C CA . LEU A 1 178 ? 10.977 13.172 -13.977 1 83.81 178 LEU A CA 1
ATOM 1438 C C . LEU A 1 178 ? 11.758 13.812 -15.117 1 83.81 178 LEU A C 1
ATOM 1440 O O . LEU A 1 178 ? 12.016 13.164 -16.141 1 83.81 178 LEU A O 1
ATOM 1444 N N . SER A 1 179 ? 11.938 15.047 -14.977 1 80.31 179 SER A N 1
ATOM 1445 C CA . SER A 1 179 ? 12.711 15.773 -15.984 1 80.31 179 SER A CA 1
ATOM 1446 C C . SER A 1 179 ? 14.195 15.461 -15.875 1 80.31 179 SER A C 1
ATOM 1448 O O . SER A 1 179 ? 14.656 14.961 -14.844 1 80.31 179 SER A O 1
ATOM 1450 N N . LYS A 1 180 ? 14.93 15.742 -16.906 1 83.31 180 LYS A N 1
ATOM 1451 C CA . LYS A 1 180 ? 16.391 15.586 -16.891 1 83.31 180 LYS A CA 1
ATOM 1452 C C . LYS A 1 180 ? 17.031 16.578 -15.938 1 83.31 180 LYS A C 1
ATOM 1454 O O . LYS A 1 180 ? 16.531 17.688 -15.727 1 83.31 180 LYS A O 1
ATOM 1459 N N . PRO A 1 181 ? 18.109 16.156 -15.367 1 86.88 181 PRO A N 1
ATOM 1460 C CA . PRO A 1 181 ? 18.812 17.047 -14.438 1 86.88 181 PRO A CA 1
ATOM 1461 C C . PRO A 1 181 ? 19.266 18.344 -15.094 1 86.88 181 PRO A C 1
ATOM 1463 O O . PRO A 1 181 ? 19.719 18.344 -16.234 1 86.88 181 PRO A O 1
ATOM 1466 N N . ASP A 1 182 ? 19.031 19.453 -14.492 1 84.56 182 ASP A N 1
ATOM 1467 C CA . ASP A 1 182 ? 19.422 20.781 -14.953 1 84.56 182 ASP A CA 1
ATOM 1468 C C . ASP A 1 182 ? 20.266 21.5 -13.898 1 84.56 182 ASP A C 1
ATOM 1470 O O . ASP A 1 182 ? 19.734 21.922 -12.859 1 84.56 182 ASP A O 1
ATOM 1474 N N . PRO A 1 183 ? 21.484 21.688 -14.172 1 85.69 183 PRO A N 1
ATOM 1475 C CA . PRO A 1 183 ? 22.328 22.391 -13.195 1 85.69 183 PRO A CA 1
ATOM 1476 C C . PRO A 1 183 ? 21.969 23.875 -13.078 1 85.69 183 PRO A C 1
ATOM 1478 O O . PRO A 1 183 ? 22.312 24.516 -12.078 1 85.69 183 PRO A O 1
ATOM 1481 N N . GLY A 1 184 ? 21.219 24.406 -14.062 1 80.94 184 GLY A N 1
ATOM 1482 C CA . GLY A 1 184 ? 20.922 25.844 -14.062 1 80.94 184 GLY A CA 1
ATOM 1483 C C . GLY A 1 184 ? 22.125 26.688 -14.43 1 80.94 184 GLY A C 1
ATOM 1484 O O . GLY A 1 184 ? 23.172 26.172 -14.836 1 80.94 184 GLY A O 1
ATOM 1485 N N . PRO A 1 185 ? 22 27.969 -14.359 1 83.94 185 PRO A N 1
ATOM 1486 C CA . PRO A 1 185 ? 23.141 28.844 -14.633 1 83.94 185 PRO A CA 1
ATOM 1487 C C . PRO A 1 185 ? 24.281 28.688 -13.625 1 83.94 185 PRO A C 1
ATOM 1489 O O . PRO A 1 185 ? 24.031 28.344 -12.461 1 83.94 185 PRO A O 1
ATOM 1492 N N . ASN A 1 186 ? 25.438 28.922 -14.117 1 87.5 186 ASN A N 1
ATOM 1493 C CA . ASN A 1 186 ? 26.625 28.766 -13.273 1 87.5 186 ASN A CA 1
ATOM 1494 C C . ASN A 1 186 ? 26.734 29.891 -12.25 1 87.5 186 ASN A C 1
ATOM 1496 O O . ASN A 1 186 ? 27.312 30.938 -12.547 1 87.5 186 ASN A O 1
ATOM 1500 N N . TYR A 1 187 ? 26.375 29.672 -11.102 1 89 187 TYR A N 1
ATOM 1501 C CA . TYR A 1 187 ? 26.359 30.656 -10.031 1 89 187 TYR A CA 1
ATOM 1502 C C . TYR A 1 187 ? 27.781 31.062 -9.641 1 89 187 TYR A C 1
ATOM 1504 O O . TYR A 1 187 ? 28.062 32.25 -9.406 1 89 187 TYR A O 1
ATOM 1512 N N . ALA A 1 188 ? 28.672 30.094 -9.531 1 90.56 188 ALA A N 1
ATOM 1513 C CA . ALA A 1 188 ? 30.047 30.359 -9.109 1 90.56 188 ALA A CA 1
ATOM 1514 C C . ALA A 1 188 ? 30.75 31.312 -10.078 1 90.56 188 ALA A C 1
ATOM 1516 O O . ALA A 1 188 ? 31.438 32.25 -9.656 1 90.56 188 ALA A O 1
ATOM 1517 N N . ARG A 1 189 ? 30.531 31.109 -11.305 1 88.12 189 ARG A N 1
ATOM 1518 C CA . ARG A 1 189 ? 31.125 31.984 -12.312 1 88.12 189 ARG A CA 1
ATOM 1519 C C . ARG A 1 189 ? 30.516 33.375 -12.25 1 88.12 189 ARG A C 1
ATOM 1521 O O . ARG A 1 189 ? 31.219 34.375 -12.438 1 88.12 189 ARG A O 1
ATOM 1528 N N . TYR A 1 190 ? 29.266 33.438 -12.094 1 88 190 TYR A N 1
ATOM 1529 C CA . TYR A 1 190 ? 28.578 34.719 -11.961 1 88 190 TYR A CA 1
ATOM 1530 C C . TYR A 1 190 ? 29.141 35.531 -10.797 1 88 190 TYR A C 1
ATOM 1532 O O . TYR A 1 190 ? 29.391 36.719 -10.93 1 88 190 TYR A O 1
ATOM 1540 N N . MET A 1 191 ? 29.281 34.906 -9.711 1 90.75 191 MET A N 1
ATOM 1541 C CA . MET A 1 191 ? 29.75 35.594 -8.523 1 90.75 191 MET A CA 1
ATOM 1542 C C . MET A 1 191 ? 31.219 36 -8.672 1 90.75 191 MET A C 1
ATOM 1544 O O . MET A 1 191 ? 31.641 37.031 -8.156 1 90.75 191 MET A O 1
ATOM 1548 N N . GLU A 1 192 ? 32 35.188 -9.352 1 88.5 192 GLU A N 1
ATOM 1549 C CA . GLU A 1 192 ? 33.375 35.562 -9.625 1 88.5 192 GLU A CA 1
ATOM 1550 C C . GLU A 1 192 ? 33.469 36.812 -10.492 1 88.5 192 GLU A C 1
ATOM 1552 O O . GLU A 1 192 ? 34.281 37.719 -10.242 1 88.5 192 GLU A O 1
ATOM 1557 N N . GLU A 1 193 ? 32.625 36.844 -11.477 1 87.31 193 GLU A N 1
ATOM 1558 C CA . GLU A 1 193 ? 32.531 38 -12.328 1 87.31 193 GLU A CA 1
ATOM 1559 C C . GLU A 1 193 ? 32.062 39.219 -11.547 1 87.31 193 GLU A C 1
ATOM 1561 O O . GLU A 1 193 ? 32.562 40.344 -11.734 1 87.31 193 GLU A O 1
ATOM 1566 N N . TYR A 1 194 ? 31.094 39.031 -10.797 1 87.44 194 TYR A N 1
ATOM 1567 C CA . TYR A 1 194 ? 30.547 40.094 -9.961 1 87.44 194 TYR A CA 1
ATOM 1568 C C . TYR A 1 194 ? 31.609 40.688 -9.055 1 87.44 194 TYR A C 1
ATOM 1570 O O . TYR A 1 194 ? 31.766 41.906 -8.961 1 87.44 194 TYR A O 1
ATOM 1578 N N . LEU A 1 195 ? 32.375 39.844 -8.383 1 88.69 195 LEU A N 1
ATOM 1579 C CA . LEU A 1 195 ? 33.406 40.281 -7.453 1 88.69 195 LEU A CA 1
ATOM 1580 C C . LEU A 1 195 ? 34.562 40.969 -8.195 1 88.69 195 LEU A C 1
ATOM 1582 O O . LEU A 1 195 ? 35.156 41.938 -7.691 1 88.69 195 LEU A O 1
ATOM 1586 N N . SER A 1 196 ? 34.875 40.406 -9.336 1 88.69 196 SER A N 1
ATOM 1587 C CA . SER A 1 196 ? 35.938 41 -10.133 1 88.69 196 SER A CA 1
ATOM 1588 C C . SER A 1 196 ? 35.562 42.406 -10.57 1 88.69 196 SER A C 1
ATOM 1590 O O . SER A 1 196 ? 36.375 43.344 -10.5 1 88.69 196 SER A O 1
ATOM 1592 N N . LYS A 1 197 ? 34.375 42.562 -10.953 1 88.56 197 LYS A N 1
ATOM 1593 C CA . LYS A 1 197 ? 33.906 43.875 -11.398 1 88.56 197 LYS A CA 1
ATOM 1594 C C . LYS A 1 197 ? 33.75 44.844 -10.219 1 88.56 197 LYS A C 1
ATOM 1596 O O . LYS A 1 197 ? 34 46.031 -10.352 1 88.56 197 LYS A O 1
ATOM 1601 N N . LYS A 1 198 ? 33.344 44.344 -9.125 1 86.44 198 LYS A N 1
ATOM 1602 C CA . LYS A 1 198 ? 33.25 45.156 -7.922 1 86.44 198 LYS A CA 1
ATOM 1603 C C . LYS A 1 198 ? 34.625 45.625 -7.461 1 86.44 198 LYS A C 1
ATOM 1605 O O . LYS A 1 198 ? 34.781 46.75 -7.023 1 86.44 198 LYS A O 1
ATOM 1610 N N . GLU A 1 199 ? 35.594 44.75 -7.594 1 86.62 199 GLU A N 1
ATOM 1611 C CA . GLU A 1 199 ? 36.969 45.094 -7.211 1 86.62 199 GLU A CA 1
ATOM 1612 C C . GLU A 1 199 ? 37.594 46.125 -8.164 1 86.62 199 GLU A C 1
ATOM 1614 O O . GLU A 1 199 ? 38.406 46.938 -7.766 1 86.62 199 GLU A O 1
ATOM 1619 N N . GLU A 1 200 ? 37.188 46 -9.398 1 88 200 GLU A N 1
ATOM 1620 C CA . GLU A 1 200 ? 37.656 46.969 -10.383 1 88 200 GLU A CA 1
ATOM 1621 C C . GLU A 1 200 ? 36.969 48.312 -10.18 1 88 200 GLU A C 1
ATOM 1623 O O . GLU A 1 200 ? 37.375 49.312 -10.789 1 88 200 GLU A O 1
ATOM 1628 N N . GLY A 1 201 ? 36.031 48.469 -9.391 1 79.88 201 GLY A N 1
ATOM 1629 C CA . GLY A 1 201 ? 35.438 49.75 -9.023 1 79.88 201 GLY A CA 1
ATOM 1630 C C . GLY A 1 201 ? 34.125 50.031 -9.727 1 79.88 201 GLY A C 1
ATOM 1631 O O . GLY A 1 201 ? 33.594 51.156 -9.641 1 79.88 201 GLY A O 1
ATOM 1632 N N . PHE A 1 202 ? 33.531 49.062 -10.422 1 81.81 202 PHE A N 1
ATOM 1633 C CA . PHE A 1 202 ? 32.281 49.281 -11.148 1 81.81 202 PHE A CA 1
ATOM 1634 C C . PHE A 1 202 ? 31.094 49.094 -10.227 1 81.81 202 PHE A C 1
ATOM 1636 O O . PHE A 1 202 ? 31.172 48.344 -9.242 1 81.81 202 PHE A O 1
ATOM 1643 N N . LYS A 1 203 ? 30.188 49.906 -10.477 1 79.5 203 LYS A N 1
ATOM 1644 C CA . LYS A 1 203 ? 28.922 49.688 -9.797 1 79.5 203 LYS A CA 1
ATOM 1645 C C . LYS A 1 203 ? 28.109 48.594 -10.484 1 79.5 203 LYS A C 1
ATOM 1647 O O . LYS A 1 203 ? 27.688 48.75 -11.633 1 79.5 203 LYS A O 1
ATOM 1652 N N . VAL A 1 204 ? 28.047 47.344 -9.867 1 76.56 204 VAL A N 1
ATOM 1653 C CA . VAL A 1 204 ? 27.406 46.188 -10.469 1 76.56 204 VAL A CA 1
ATOM 1654 C C . VAL A 1 204 ? 26.016 45.969 -9.852 1 76.56 204 VAL A C 1
ATOM 1656 O O . VAL A 1 204 ? 25.875 46 -8.625 1 76.56 204 VAL A O 1
ATOM 1659 N N . GLN A 1 205 ? 24.953 46.25 -10.656 1 70.12 205 GLN A N 1
ATOM 1660 C CA . GLN A 1 205 ? 23.594 45.969 -10.18 1 70.12 205 GLN A CA 1
ATOM 1661 C C . GLN A 1 205 ? 23.062 44.688 -10.805 1 70.12 205 GLN A C 1
ATOM 1663 O O . GLN A 1 205 ? 23.297 44.438 -11.984 1 70.12 205 GLN A O 1
ATOM 1668 N N . SER A 1 206 ? 22.688 43.719 -9.891 1 69.31 206 SER A N 1
ATOM 1669 C CA . SER A 1 206 ? 22.031 42.5 -10.359 1 69.31 206 SER A CA 1
ATOM 1670 C C . SER A 1 206 ? 20.641 42.812 -10.898 1 69.31 206 SER A C 1
ATOM 1672 O O . SER A 1 206 ? 19.797 43.406 -10.195 1 69.31 206 SER A O 1
ATOM 1674 N N . CYS A 1 207 ? 20.406 42.969 -12.211 1 60.97 207 CYS A N 1
ATOM 1675 C CA . CYS A 1 207 ? 19.078 43.25 -12.766 1 60.97 207 CYS A CA 1
ATOM 1676 C C . CYS A 1 207 ? 18.359 41.969 -13.109 1 60.97 207 CYS A C 1
ATOM 1678 O O . CYS A 1 207 ? 18.922 41.094 -13.773 1 60.97 207 CYS A O 1
ATOM 1680 N N . ALA A 1 208 ? 17.344 41.656 -12.383 1 60.25 208 ALA A N 1
ATOM 1681 C CA . ALA A 1 208 ? 16.469 40.531 -12.633 1 60.25 208 ALA A CA 1
ATOM 1682 C C . ALA A 1 208 ? 15.867 40.594 -14.031 1 60.25 208 ALA A C 1
ATOM 1684 O O . ALA A 1 208 ? 15.234 41.594 -14.398 1 60.25 208 ALA A O 1
ATOM 1685 N N . THR A 1 209 ? 16.453 40.094 -15.023 1 56.06 209 THR A N 1
ATOM 1686 C CA . THR A 1 209 ? 15.688 40.031 -16.266 1 56.06 209 THR A CA 1
ATOM 1687 C C . THR A 1 209 ? 14.609 38.938 -16.188 1 56.06 209 THR A C 1
ATOM 1689 O O . THR A 1 209 ? 14.906 37.781 -15.891 1 56.06 209 THR A O 1
ATOM 1692 N N . ILE A 1 210 ? 13.5 39.375 -15.883 1 51.03 210 ILE A N 1
ATOM 1693 C CA . ILE A 1 210 ? 12.359 38.469 -15.844 1 51.03 210 ILE A CA 1
ATOM 1694 C C . ILE A 1 210 ? 12.305 37.656 -17.125 1 51.03 210 ILE A C 1
ATOM 1696 O O . ILE A 1 210 ? 12.156 38.219 -18.219 1 51.03 210 ILE A O 1
ATOM 1700 N N . GLU A 1 211 ? 13.141 36.781 -17.297 1 49.28 211 GLU A N 1
ATOM 1701 C CA . GLU A 1 211 ? 12.82 35.969 -18.469 1 49.28 211 GLU A CA 1
ATOM 1702 C C . GLU A 1 211 ? 11.367 35.5 -18.453 1 49.28 211 GLU A C 1
ATOM 1704 O O . GLU A 1 211 ? 10.906 34.938 -17.469 1 49.28 211 GLU A O 1
ATOM 1709 N N . ALA A 1 212 ? 10.547 36.312 -19.094 1 43.03 212 ALA A N 1
ATOM 1710 C CA . ALA A 1 212 ? 9.156 35.906 -19.312 1 43.03 212 ALA A CA 1
ATOM 1711 C C . ALA A 1 212 ? 9.055 34.406 -19.484 1 43.03 212 ALA A C 1
ATOM 1713 O O . ALA A 1 212 ? 9.711 33.812 -20.359 1 43.03 212 ALA A O 1
ATOM 1714 N N . SER A 1 213 ? 9.086 33.719 -18.562 1 46.72 213 SER A N 1
ATOM 1715 C CA . SER A 1 213 ? 8.797 32.312 -18.781 1 46.72 213 SER A CA 1
ATOM 1716 C C . SER A 1 213 ? 7.816 32.125 -19.953 1 46.72 213 SER A C 1
ATOM 1718 O O . SER A 1 213 ? 6.715 32.688 -19.922 1 46.72 213 SER A O 1
ATOM 1720 N N . VAL A 1 214 ? 8.266 32.125 -21.141 1 43.22 214 VAL A N 1
ATOM 1721 C CA . VAL A 1 214 ? 7.355 31.766 -22.219 1 43.22 214 VAL A CA 1
ATOM 1722 C C . VAL A 1 214 ? 6.402 30.672 -21.766 1 43.22 214 VAL A C 1
ATOM 1724 O O . VAL A 1 214 ? 6.801 29.516 -21.609 1 43.22 214 VAL A O 1
ATOM 1727 N N . VAL A 1 215 ? 5.777 30.906 -20.812 1 49.66 215 VAL A N 1
ATOM 1728 C CA . VAL A 1 215 ? 4.699 30.016 -20.391 1 49.66 215 VAL A CA 1
ATOM 1729 C C . VAL A 1 215 ? 3.885 29.562 -21.594 1 49.66 215 VAL A C 1
ATOM 1731 O O . VAL A 1 215 ? 3.262 30.391 -22.266 1 49.66 215 VAL A O 1
ATOM 1734 N N . ALA A 1 216 ? 4.328 28.719 -22.312 1 47.38 216 ALA A N 1
ATOM 1735 C CA . ALA A 1 216 ? 3.514 28.203 -23.406 1 47.38 216 ALA A CA 1
ATOM 1736 C C . ALA A 1 216 ? 2.064 28 -22.969 1 47.38 216 ALA A C 1
ATOM 1738 O O . ALA A 1 216 ? 1.785 27.219 -22.047 1 47.38 216 ALA A O 1
ATOM 1739 N N . ASP A 1 217 ? 1.271 28.953 -23 1 56.62 217 ASP A N 1
ATOM 1740 C CA . ASP A 1 217 ? -0.175 28.844 -22.844 1 56.62 217 ASP A CA 1
ATOM 1741 C C . ASP A 1 217 ? -0.715 27.625 -23.594 1 56.62 217 ASP A C 1
ATOM 1743 O O . ASP A 1 217 ? -0.487 27.484 -24.781 1 56.62 217 ASP A O 1
ATOM 1747 N N . VAL A 1 218 ? -0.838 26.516 -22.844 1 64.69 218 VAL A N 1
ATOM 1748 C CA . VAL A 1 218 ? -1.516 25.375 -23.484 1 64.69 218 VAL A CA 1
ATOM 1749 C C . VAL A 1 218 ? -2.822 25.859 -24.125 1 64.69 218 VAL A C 1
ATOM 1751 O O . VAL A 1 218 ? -3.666 26.453 -23.438 1 64.69 218 VAL A O 1
ATOM 1754 N N . SER A 1 219 ? -2.764 26.125 -25.359 1 67.94 219 SER A N 1
ATOM 1755 C CA . SER A 1 219 ? -3.975 26.516 -26.078 1 67.94 219 SER A CA 1
ATOM 1756 C C . SER A 1 219 ? -4.902 25.328 -26.297 1 67.94 219 SER A C 1
ATOM 1758 O O . SER A 1 219 ? -4.484 24.297 -26.812 1 67.94 219 SER A O 1
ATOM 1760 N N . PHE A 1 220 ? -6.035 25.359 -25.594 1 77.81 220 PHE A N 1
ATOM 1761 C CA . PHE A 1 220 ? -7.105 24.406 -25.875 1 77.81 220 PHE A CA 1
ATOM 1762 C C . PHE A 1 220 ? -7.742 24.672 -27.219 1 77.81 220 PHE A C 1
ATOM 1764 O O . PHE A 1 220 ? -8.594 25.562 -27.344 1 77.81 220 PHE A O 1
ATOM 1771 N N . VAL A 1 221 ? -6.961 24.219 -28.219 1 72.69 221 VAL A N 1
ATOM 1772 C CA . VAL A 1 221 ? -7.355 24.469 -29.609 1 72.69 221 VAL A CA 1
ATOM 1773 C C . VAL A 1 221 ? -8.5 23.531 -30 1 72.69 221 VAL A C 1
ATOM 1775 O O . VAL A 1 221 ? -8.578 22.406 -29.5 1 72.69 221 VAL A O 1
ATOM 1778 N N . ALA A 1 222 ? -9.344 24.078 -30.781 1 78.69 222 ALA A N 1
ATOM 1779 C CA . ALA A 1 222 ? -10.438 23.281 -31.328 1 78.69 222 ALA A CA 1
ATOM 1780 C C . ALA A 1 222 ? -9.898 22.094 -32.125 1 78.69 222 ALA A C 1
ATOM 1782 O O . ALA A 1 222 ? -8.852 22.188 -32.75 1 78.69 222 ALA A O 1
ATOM 1783 N N . PRO A 1 223 ? -10.625 21.031 -32 1 82.81 223 PRO A N 1
ATOM 1784 C CA . PRO A 1 223 ? -10.18 19.859 -32.75 1 82.81 223 PRO A CA 1
ATOM 1785 C C . PRO A 1 223 ? -10.188 20.094 -34.25 1 82.81 223 PRO A C 1
ATOM 1787 O O . PRO A 1 223 ? -11.031 20.828 -34.781 1 82.81 223 PRO A O 1
ATOM 1790 N N . LYS A 1 224 ? -9.289 19.531 -34.906 1 81.62 224 LYS A N 1
ATOM 1791 C CA . LYS A 1 224 ? -9.195 19.656 -36.344 1 81.62 224 LYS A CA 1
ATOM 1792 C C . LYS A 1 224 ? -10.352 18.922 -37.031 1 81.62 224 LYS A C 1
ATOM 1794 O O . LYS A 1 224 ? -10.906 19.422 -38.031 1 81.62 224 LYS A O 1
ATOM 1799 N N . ASN A 1 225 ? -10.617 17.797 -36.469 1 85.75 225 ASN A N 1
ATOM 1800 C CA . ASN A 1 225 ? -11.711 17 -37.031 1 85.75 225 ASN A CA 1
ATOM 1801 C C . ASN A 1 225 ? -12.969 17.094 -36.188 1 85.75 225 ASN A C 1
ATOM 1803 O O . ASN A 1 225 ? -13.102 16.375 -35.188 1 85.75 225 ASN A O 1
ATOM 1807 N N . VAL A 1 226 ? -13.867 17.812 -36.562 1 79.75 226 VAL A N 1
ATOM 1808 C CA . VAL A 1 226 ? -15.062 18.125 -35.781 1 79.75 226 VAL A CA 1
ATOM 1809 C C . VAL A 1 226 ? -16.094 17.016 -35.969 1 79.75 226 VAL A C 1
ATOM 1811 O O . VAL A 1 226 ? -17.047 16.891 -35.188 1 79.75 226 VAL A O 1
ATOM 1814 N N . MET A 1 227 ? -15.812 16.125 -36.875 1 81.75 227 MET A N 1
ATOM 1815 C CA . MET A 1 227 ? -16.781 15.062 -37.156 1 81.75 227 MET A CA 1
ATOM 1816 C C . MET A 1 227 ? -16.828 14.055 -36 1 81.75 227 MET A C 1
ATOM 1818 O O . MET A 1 227 ? -17.812 13.344 -35.844 1 81.75 227 MET A O 1
ATOM 1822 N N . ILE A 1 228 ? -15.859 14 -35.25 1 84.19 228 ILE A N 1
ATOM 1823 C CA . ILE A 1 228 ? -15.781 13.039 -34.156 1 84.19 228 ILE A CA 1
ATOM 1824 C C . ILE A 1 228 ? -16.5 13.602 -32.938 1 84.19 228 ILE A C 1
ATOM 1826 O O . ILE A 1 228 ? -16.141 14.664 -32.406 1 84.19 228 ILE A O 1
ATOM 1830 N N . PRO A 1 229 ? -17.578 12.867 -32.594 1 81.56 229 PRO A N 1
ATOM 1831 C CA . PRO A 1 229 ? -18.297 13.352 -31.406 1 81.56 229 PRO A CA 1
ATOM 1832 C C . PRO A 1 229 ? -17.406 13.375 -30.156 1 81.56 229 PRO A C 1
ATOM 1834 O O . PRO A 1 229 ? -16.688 12.414 -29.891 1 81.56 229 PRO A O 1
ATOM 1837 N N . GLY A 1 230 ? -17.453 14.492 -29.422 1 83.31 230 GLY A N 1
ATOM 1838 C CA . GLY A 1 230 ? -16.703 14.641 -28.188 1 83.31 230 GLY A CA 1
ATOM 1839 C C . GLY A 1 230 ? -15.219 14.867 -28.422 1 83.31 230 GLY A C 1
ATOM 1840 O O . GLY A 1 230 ? -14.406 14.656 -27.516 1 83.31 230 GLY A O 1
ATOM 1841 N N . ALA A 1 231 ? -14.867 15.18 -29.594 1 88.94 231 ALA A N 1
ATOM 1842 C CA . ALA A 1 231 ? -13.461 15.367 -29.953 1 88.94 231 ALA A CA 1
ATOM 1843 C C . ALA A 1 231 ? -12.828 16.484 -29.109 1 88.94 231 ALA A C 1
ATOM 1845 O O . ALA A 1 231 ? -11.68 16.359 -28.688 1 88.94 231 ALA A O 1
ATOM 1846 N N . ALA A 1 232 ? -13.609 17.453 -28.906 1 89.62 232 ALA A N 1
ATOM 1847 C CA . ALA A 1 232 ? -13.086 18.562 -28.109 1 89.62 232 ALA A CA 1
ATOM 1848 C C . ALA A 1 232 ? -12.781 18.125 -26.688 1 89.62 232 ALA A C 1
ATOM 1850 O O . ALA A 1 232 ? -11.711 18.438 -26.156 1 89.62 232 ALA A O 1
ATOM 1851 N N . ALA A 1 233 ? -13.727 17.406 -26.141 1 91.12 233 ALA A N 1
ATOM 1852 C CA . ALA A 1 233 ? -13.547 16.922 -24.781 1 91.12 233 ALA A CA 1
ATOM 1853 C C . ALA A 1 233 ? -12.367 15.953 -24.688 1 91.12 233 ALA A C 1
ATOM 1855 O O . ALA A 1 233 ? -11.633 15.945 -23.703 1 91.12 233 ALA A O 1
ATOM 1856 N N . LEU A 1 234 ? -12.242 15.242 -25.719 1 93.25 234 LEU A N 1
ATOM 1857 C CA . LEU A 1 234 ? -11.164 14.258 -25.766 1 93.25 234 LEU A CA 1
ATOM 1858 C C . LEU A 1 234 ? -9.805 14.945 -25.828 1 93.25 234 LEU A C 1
ATOM 1860 O O . LEU A 1 234 ? -8.875 14.555 -25.109 1 93.25 234 LEU A O 1
ATOM 1864 N N . GLN A 1 235 ? -9.672 15.852 -26.625 1 94.06 235 GLN A N 1
ATOM 1865 C CA . GLN A 1 235 ? -8.414 16.562 -26.781 1 94.06 235 GLN A CA 1
ATOM 1866 C C . GLN A 1 235 ? -8.062 17.344 -25.516 1 94.06 235 GLN A C 1
ATOM 1868 O O . GLN A 1 235 ? -6.918 17.328 -25.062 1 94.06 235 GLN A O 1
ATOM 1873 N N . ASP A 1 236 ? -9.086 18.031 -25.031 1 94.56 236 ASP A N 1
ATOM 1874 C CA . ASP A 1 236 ? -8.867 18.781 -23.797 1 94.56 236 ASP A CA 1
ATOM 1875 C C . ASP A 1 236 ? -8.469 17.844 -22.656 1 94.56 236 ASP A C 1
ATOM 1877 O O . ASP A 1 236 ? -7.547 18.156 -21.891 1 94.56 236 ASP A O 1
ATOM 1881 N N . ALA A 1 237 ? -9.148 16.766 -22.547 1 96.06 237 ALA A N 1
ATOM 1882 C CA . ALA A 1 237 ? -8.875 15.789 -21.5 1 96.06 237 ALA A CA 1
ATOM 1883 C C . ALA A 1 237 ? -7.457 15.242 -21.609 1 96.06 237 ALA A C 1
ATOM 1885 O O . ALA A 1 237 ? -6.797 14.984 -20.594 1 96.06 237 ALA A O 1
ATOM 1886 N N . TYR A 1 238 ? -7.023 15.016 -22.812 1 95.06 238 TYR A N 1
ATOM 1887 C CA . TYR A 1 238 ? -5.691 14.453 -23 1 95.06 238 TYR A CA 1
ATOM 1888 C C . TYR A 1 238 ? -4.613 15.453 -22.594 1 95.06 238 TYR A C 1
ATOM 1890 O O . TYR A 1 238 ? -3.604 15.07 -22 1 95.06 238 TYR A O 1
ATOM 1898 N N . ILE A 1 239 ? -4.809 16.688 -22.938 1 94.62 239 ILE A N 1
ATOM 1899 C CA . ILE A 1 239 ? -3.873 17.734 -22.547 1 94.62 239 ILE A CA 1
ATOM 1900 C C . ILE A 1 239 ? -3.809 17.828 -21.031 1 94.62 239 ILE A C 1
ATOM 1902 O O . ILE A 1 239 ? -2.721 17.891 -20.438 1 94.62 239 ILE A O 1
ATOM 1906 N N . LEU A 1 240 ? -4.949 17.766 -20.438 1 96.56 240 LEU A N 1
ATOM 1907 C CA . LEU A 1 240 ? -5.02 17.828 -18.984 1 96.56 240 LEU A CA 1
ATOM 1908 C C . LEU A 1 240 ? -4.445 16.578 -18.344 1 96.56 240 LEU A C 1
ATOM 1910 O O . LEU A 1 240 ? -3.768 16.641 -17.312 1 96.56 240 LEU A O 1
ATOM 1914 N N . PHE A 1 241 ? -4.641 15.43 -18.891 1 96.5 241 PHE A N 1
ATOM 1915 C CA . PHE A 1 241 ? -4.105 14.164 -18.406 1 96.5 241 PHE A CA 1
ATOM 1916 C C . PHE A 1 241 ? -2.582 14.203 -18.359 1 96.5 241 PHE A C 1
ATOM 1918 O O . PHE A 1 241 ? -1.975 13.766 -17.391 1 96.5 241 PHE A O 1
ATOM 1925 N N . LYS A 1 242 ? -2.023 14.734 -19.375 1 93.62 242 LYS A N 1
ATOM 1926 C CA . LYS A 1 242 ? -0.567 14.797 -19.453 1 93.62 242 LYS A CA 1
ATOM 1927 C C . LYS A 1 242 ? -0.004 15.688 -18.344 1 93.62 242 LYS A C 1
ATOM 1929 O O . LYS A 1 242 ? 1.04 15.383 -17.766 1 93.62 242 LYS A O 1
ATOM 1934 N N . SER A 1 243 ? -0.721 16.672 -18.016 1 92.81 243 SER A N 1
ATOM 1935 C CA . SER A 1 243 ? -0.249 17.625 -17.031 1 92.81 243 SER A CA 1
ATOM 1936 C C . SER A 1 243 ? -0.561 17.141 -15.609 1 92.81 243 SER A C 1
ATOM 1938 O O . SER A 1 243 ? 0.188 17.422 -14.672 1 92.81 243 SER A O 1
ATOM 1940 N N . PHE A 1 244 ? -1.61 16.391 -15.414 1 94.94 244 PHE A N 1
ATOM 1941 C CA . PHE A 1 244 ? -2.072 16.109 -14.062 1 94.94 244 PHE A CA 1
ATOM 1942 C C . PHE A 1 244 ? -1.839 14.648 -13.695 1 94.94 244 PHE A C 1
ATOM 1944 O O . PHE A 1 244 ? -2.107 14.242 -12.562 1 94.94 244 PHE A O 1
ATOM 1951 N N . ARG A 1 245 ? -1.338 13.852 -14.578 1 94.12 245 ARG A N 1
ATOM 1952 C CA . ARG A 1 245 ? -1.069 12.445 -14.289 1 94.12 245 ARG A CA 1
ATOM 1953 C C . ARG A 1 245 ? -0.07 12.312 -13.141 1 94.12 245 ARG A C 1
ATOM 1955 O O . ARG A 1 245 ? -0.054 11.297 -12.445 1 94.12 245 ARG A O 1
ATOM 1962 N N . PRO A 1 246 ? 0.821 13.32 -12.797 1 91.56 246 PRO A N 1
ATOM 1963 C CA . PRO A 1 246 ? 1.738 13.234 -11.656 1 91.56 246 PRO A CA 1
ATOM 1964 C C . PRO A 1 246 ? 1.011 13.133 -10.32 1 91.56 246 PRO A C 1
ATOM 1966 O O . PRO A 1 246 ? 1.591 12.68 -9.328 1 91.56 246 PRO A O 1
ATOM 1969 N N . LEU A 1 247 ? -0.243 13.547 -10.281 1 92.56 247 LEU A N 1
ATOM 1970 C CA . LEU A 1 247 ? -1.028 13.445 -9.055 1 92.56 247 LEU A CA 1
ATOM 1971 C C . LEU A 1 247 ? -1.155 11.992 -8.609 1 92.56 247 LEU A C 1
ATOM 1973 O O . LEU A 1 247 ? -1.259 11.711 -7.414 1 92.56 247 LEU A O 1
ATOM 1977 N N . PHE A 1 248 ? -1.104 11.047 -9.609 1 93.62 248 PHE A N 1
ATOM 1978 C CA . PHE A 1 248 ? -1.244 9.625 -9.32 1 93.62 248 PHE A CA 1
ATOM 1979 C C . PHE A 1 248 ? 0.109 9 -9 1 93.62 248 PHE A C 1
ATOM 1981 O O . PHE A 1 248 ? 0.227 7.777 -8.906 1 93.62 248 PHE A O 1
ATOM 1988 N N . ALA A 1 249 ? 1.13 9.797 -8.852 1 88.75 249 ALA A N 1
ATOM 1989 C CA . ALA A 1 249 ? 2.469 9.336 -8.492 1 88.75 249 ALA A CA 1
ATOM 1990 C C . ALA A 1 249 ? 3.025 10.133 -7.316 1 88.75 249 ALA A C 1
ATOM 1992 O O . ALA A 1 249 ? 4.238 10.18 -7.109 1 88.75 249 ALA A O 1
ATOM 1993 N N . ASP A 1 250 ? 2.219 10.758 -6.648 1 81.06 250 ASP A N 1
ATOM 1994 C CA . ASP A 1 250 ? 2.59 11.555 -5.48 1 81.06 250 ASP A CA 1
ATOM 1995 C C . ASP A 1 250 ? 3.615 12.625 -5.848 1 81.06 250 ASP A C 1
ATOM 1997 O O . ASP A 1 250 ? 4.57 12.859 -5.102 1 81.06 250 ASP A O 1
ATOM 2001 N N . LEU A 1 251 ? 3.488 13.188 -6.977 1 84.06 251 LEU A N 1
ATOM 2002 C CA . LEU A 1 251 ? 4.352 14.273 -7.43 1 84.06 251 LEU A CA 1
ATOM 2003 C C . LEU A 1 251 ? 3.621 15.609 -7.363 1 84.06 251 LEU A C 1
ATOM 2005 O O . LEU A 1 251 ? 2.395 15.648 -7.234 1 84.06 251 LEU A O 1
ATOM 2009 N N . ILE A 1 252 ? 4.391 16.641 -7.395 1 81.44 252 ILE A N 1
ATOM 2010 C CA . ILE A 1 252 ? 3.83 17.984 -7.301 1 81.44 252 ILE A CA 1
ATOM 2011 C C . ILE A 1 252 ? 3.58 18.531 -8.703 1 81.44 252 ILE A C 1
ATOM 2013 O O . ILE A 1 252 ? 4.293 18.188 -9.648 1 81.44 252 ILE A O 1
ATOM 2017 N N . LEU A 1 253 ? 2.549 19.328 -8.789 1 86.5 253 LEU A N 1
ATOM 2018 C CA . LEU A 1 253 ? 2.172 19.953 -10.055 1 86.5 253 LEU A CA 1
ATOM 2019 C C . LEU A 1 253 ? 2.854 21.297 -10.227 1 86.5 253 LEU A C 1
ATOM 2021 O O . LEU A 1 253 ? 3.201 21.953 -9.242 1 86.5 253 LEU A O 1
ATOM 2025 N N . GLY A 1 254 ? 3.094 21.641 -11.445 1 79.19 254 GLY A N 1
ATOM 2026 C CA . GLY A 1 254 ? 3.584 22.984 -11.734 1 79.19 254 GLY A CA 1
ATOM 2027 C C . GLY A 1 254 ? 2.514 24.047 -11.609 1 79.19 254 GLY A C 1
ATOM 2028 O O . GLY A 1 254 ? 1.342 23.797 -11.898 1 79.19 254 GLY A O 1
ATOM 2029 N N . ILE A 1 255 ? 2.867 25.234 -11.258 1 80.25 255 ILE A N 1
ATOM 2030 C CA . ILE A 1 255 ? 1.93 26.328 -11.07 1 80.25 255 ILE A CA 1
ATOM 2031 C C . ILE A 1 255 ? 1.308 26.719 -12.406 1 80.25 255 ILE A C 1
ATOM 2033 O O . ILE A 1 255 ? 0.135 27.094 -12.469 1 80.25 255 ILE A O 1
ATOM 2037 N N . GLN A 1 256 ? 2.08 26.578 -13.438 1 82 256 GLN A N 1
ATOM 2038 C CA . GLN A 1 256 ? 1.574 26.922 -14.758 1 82 256 GLN A CA 1
ATOM 2039 C C . GLN A 1 256 ? 0.498 25.938 -15.211 1 82 256 GLN A C 1
ATOM 2041 O O . GLN A 1 256 ? -0.474 26.328 -15.859 1 82 256 GLN A O 1
ATOM 2046 N N . ASP A 1 257 ? 0.717 24.734 -14.914 1 87.44 257 ASP A N 1
ATOM 2047 C CA . ASP A 1 257 ? -0.277 23.719 -15.258 1 87.44 257 ASP A CA 1
ATOM 2048 C C . ASP A 1 257 ? -1.596 23.969 -14.531 1 87.44 257 ASP A C 1
ATOM 2050 O O . ASP A 1 257 ? -2.672 23.812 -15.109 1 87.44 257 ASP A O 1
ATOM 2054 N N . ILE A 1 258 ? -1.53 24.406 -13.336 1 89.81 258 ILE A N 1
ATOM 2055 C CA . ILE A 1 258 ? -2.721 24.672 -12.539 1 89.81 258 ILE A CA 1
ATOM 2056 C C . ILE A 1 258 ? -3.439 25.906 -13.086 1 89.81 258 ILE A C 1
ATOM 2058 O O . ILE A 1 258 ? -4.668 25.922 -13.195 1 89.81 258 ILE A O 1
ATOM 2062 N N . LYS A 1 259 ? -2.664 26.906 -13.461 1 87.81 259 LYS A N 1
ATOM 2063 C CA . LYS A 1 259 ? -3.254 28.125 -14 1 87.81 259 LYS A CA 1
ATOM 2064 C C . LYS A 1 259 ? -3.994 27.844 -15.305 1 87.81 259 LYS A C 1
ATOM 2066 O O . LYS A 1 259 ? -5.102 28.344 -15.508 1 87.81 259 LYS A O 1
ATOM 2071 N N . ASN A 1 260 ? -3.391 27.078 -16.094 1 90.44 260 ASN A N 1
ATOM 2072 C CA . ASN A 1 260 ? -4.012 26.719 -17.375 1 90.44 260 ASN A CA 1
ATOM 2073 C C . ASN A 1 260 ? -5.289 25.906 -17.172 1 90.44 260 ASN A C 1
ATOM 2075 O O . ASN A 1 260 ? -6.285 26.141 -17.844 1 90.44 260 ASN A O 1
ATOM 2079 N N . SER A 1 261 ? -5.223 25.031 -16.281 1 93.94 261 SER A N 1
ATOM 2080 C CA . SER A 1 261 ? -6.391 24.188 -16.016 1 93.94 261 SER A CA 1
ATOM 2081 C C . SER A 1 261 ? -7.516 25 -15.375 1 93.94 261 SER A C 1
ATOM 2083 O O . SER A 1 261 ? -8.688 24.812 -15.711 1 93.94 261 SER A O 1
ATOM 2085 N N . GLN A 1 262 ? -7.16 25.891 -14.508 1 92.81 262 GLN A N 1
ATOM 2086 C CA . GLN A 1 262 ? -8.148 26.75 -13.859 1 92.81 262 GLN A CA 1
ATOM 2087 C C . GLN A 1 262 ? -8.883 27.609 -14.891 1 92.81 262 GLN A C 1
ATOM 2089 O O . GLN A 1 262 ? -10.102 27.766 -14.82 1 92.81 262 GLN A O 1
ATOM 2094 N N . SER A 1 263 ? -8.109 28.156 -15.75 1 91.31 263 SER A N 1
ATOM 2095 C CA . SER A 1 263 ? -8.703 29 -16.781 1 91.31 263 SER A CA 1
ATOM 2096 C C . SER A 1 263 ? -9.68 28.203 -17.641 1 91.31 263 SER A C 1
ATOM 2098 O O . SER A 1 263 ? -10.734 28.703 -18.031 1 91.31 263 SER A O 1
ATOM 2100 N N . PHE A 1 264 ? -9.375 27.016 -17.938 1 94 264 PHE A N 1
ATOM 2101 C CA . PHE A 1 264 ? -10.242 26.156 -18.719 1 94 264 PHE A CA 1
ATOM 2102 C C . PHE A 1 264 ? -11.531 25.859 -17.969 1 94 264 PHE A C 1
ATOM 2104 O O . PHE A 1 264 ? -12.625 26.031 -18.516 1 94 264 PHE A O 1
ATOM 2111 N N . PHE A 1 265 ? -11.484 25.453 -16.734 1 95.62 265 PHE A N 1
ATOM 2112 C CA . PHE A 1 265 ? -12.648 24.984 -15.992 1 95.62 265 PHE A CA 1
ATOM 2113 C C . PHE A 1 265 ? -13.516 26.156 -15.547 1 95.62 265 PHE A C 1
ATOM 2115 O O . PHE A 1 265 ? -14.711 25.984 -15.281 1 95.62 265 PHE A O 1
ATOM 2122 N N . HIS A 1 266 ? -12.953 27.297 -15.461 1 94.31 266 HIS A N 1
ATOM 2123 C CA . HIS A 1 266 ? -13.758 28.484 -15.18 1 94.31 266 HIS A CA 1
ATOM 2124 C C . HIS A 1 266 ? -14.641 28.859 -16.359 1 94.31 266 HIS A C 1
ATOM 2126 O O . HIS A 1 266 ? -15.672 29.5 -16.188 1 94.31 266 HIS A O 1
ATOM 2132 N N . GLY A 1 267 ? -14.242 28.391 -17.5 1 91.69 267 GLY A N 1
ATOM 2133 C CA . GLY A 1 267 ? -14.953 28.797 -18.703 1 91.69 267 GLY A CA 1
ATOM 2134 C C . GLY A 1 267 ? -15.938 27.75 -19.203 1 91.69 267 GLY A C 1
ATOM 2135 O O . GLY A 1 267 ? -16.688 27.984 -20.141 1 91.69 267 GLY A O 1
ATOM 2136 N N . VAL A 1 268 ? -15.977 26.656 -18.578 1 94.31 268 VAL A N 1
ATOM 2137 C CA . VAL A 1 268 ? -16.828 25.578 -19.062 1 94.31 268 VAL A CA 1
ATOM 2138 C C . VAL A 1 268 ? -18 25.359 -18.109 1 94.31 268 VAL A C 1
ATOM 2140 O O . VAL A 1 268 ? -17.969 25.859 -16.969 1 94.31 268 VAL A O 1
ATOM 2143 N N . ASN A 1 269 ? -18.984 24.625 -18.609 1 94.38 269 ASN A N 1
ATOM 2144 C CA . ASN A 1 269 ? -20.125 24.266 -17.766 1 94.38 269 ASN A CA 1
ATOM 2145 C C . ASN A 1 269 ? -19.875 22.969 -17 1 94.38 269 ASN A C 1
ATOM 2147 O O . ASN A 1 269 ? -18.891 22.281 -17.266 1 94.38 269 ASN A O 1
ATOM 2151 N N . SER A 1 270 ? -20.766 22.672 -16.109 1 96.38 270 SER A N 1
ATOM 2152 C CA . SER A 1 270 ? -20.594 21.516 -15.219 1 96.38 270 SER A CA 1
ATOM 2153 C C . SER A 1 270 ? -20.609 20.219 -16 1 96.38 270 SER A C 1
ATOM 2155 O O . SER A 1 270 ? -19.812 19.312 -15.734 1 96.38 270 SER A O 1
ATOM 2157 N N . SER A 1 271 ? -21.469 20.062 -16.938 1 94.5 271 SER A N 1
ATOM 2158 C CA . SER A 1 271 ? -21.578 18.828 -17.719 1 94.5 271 SER A CA 1
ATOM 2159 C C . SER A 1 271 ? -20.312 18.578 -18.516 1 94.5 271 SER A C 1
ATOM 2161 O O . SER A 1 271 ? -19.812 17.453 -18.562 1 94.5 271 SER A O 1
ATOM 2163 N N . GLU A 1 272 ? -19.828 19.594 -19.094 1 94.56 272 GLU A N 1
ATOM 2164 C CA . GLU A 1 272 ? -18.594 19.484 -19.859 1 94.56 272 GLU A CA 1
ATOM 2165 C C . GLU A 1 272 ? -17.406 19.172 -18.953 1 94.56 272 GLU A C 1
ATOM 2167 O O . GLU A 1 272 ? -16.516 18.391 -19.312 1 94.56 272 GLU A O 1
ATOM 2172 N N . ALA A 1 273 ? -17.422 19.812 -17.828 1 96.88 273 ALA A N 1
ATOM 2173 C CA . ALA A 1 273 ? -16.328 19.609 -16.891 1 96.88 273 ALA A CA 1
ATOM 2174 C C . ALA A 1 273 ? -16.25 18.141 -16.453 1 96.88 273 ALA A C 1
ATOM 2176 O O . ALA A 1 273 ? -15.172 17.531 -16.484 1 96.88 273 ALA A O 1
ATOM 2177 N N . PHE A 1 274 ? -17.375 17.562 -16.109 1 96.44 274 PHE A N 1
ATOM 2178 C CA . PHE A 1 274 ? -17.375 16.188 -15.641 1 96.44 274 PHE A CA 1
ATOM 2179 C C . PHE A 1 274 ? -17.094 15.211 -16.781 1 96.44 274 PHE A C 1
ATOM 2181 O O . PHE A 1 274 ? -16.516 14.148 -16.578 1 96.44 274 PHE A O 1
ATOM 2188 N N . GLU A 1 275 ? -17.453 15.602 -17.953 1 94.62 275 GLU A N 1
ATOM 2189 C CA . GLU A 1 275 ? -17.141 14.766 -19.094 1 94.62 275 GLU A CA 1
ATOM 2190 C C . GLU A 1 275 ? -15.633 14.695 -19.328 1 94.62 275 GLU A C 1
ATOM 2192 O O . GLU A 1 275 ? -15.078 13.617 -19.562 1 94.62 275 GLU A O 1
ATOM 2197 N N . VAL A 1 276 ? -15.031 15.812 -19.25 1 96.25 276 VAL A N 1
ATOM 2198 C CA . VAL A 1 276 ? -13.586 15.875 -19.438 1 96.25 276 VAL A CA 1
ATOM 2199 C C . VAL A 1 276 ? -12.891 15.062 -18.359 1 96.25 276 VAL A C 1
ATOM 2201 O O . VAL A 1 276 ? -11.953 14.312 -18.641 1 96.25 276 VAL A O 1
ATOM 2204 N N . ILE A 1 277 ? -13.367 15.18 -17.156 1 97.38 277 ILE A N 1
ATOM 2205 C CA . ILE A 1 277 ? -12.766 14.469 -16.031 1 97.38 277 ILE A CA 1
ATOM 2206 C C . ILE A 1 277 ? -12.953 12.969 -16.219 1 97.38 277 ILE A C 1
ATOM 2208 O O . ILE A 1 277 ? -12.039 12.188 -15.938 1 97.38 277 ILE A O 1
ATOM 2212 N N . GLU A 1 278 ? -14.086 12.602 -16.688 1 96.19 278 GLU A N 1
ATOM 2213 C CA . GLU A 1 278 ? -14.344 11.18 -16.938 1 96.19 278 GLU A CA 1
ATOM 2214 C C . GLU A 1 278 ? -13.383 10.617 -17.969 1 96.19 278 GLU A C 1
ATOM 2216 O O . GLU A 1 278 ? -12.883 9.5 -17.812 1 96.19 278 GLU A O 1
ATOM 2221 N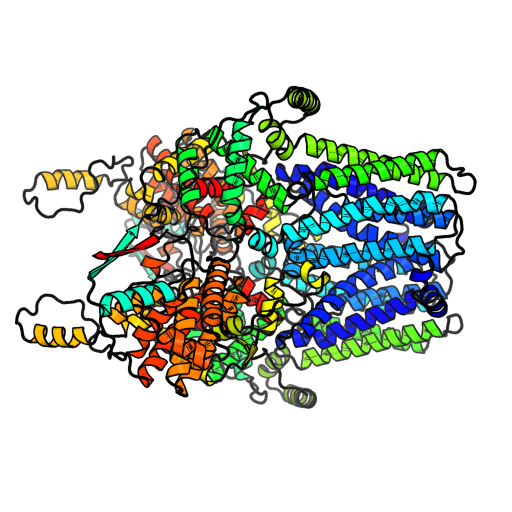 N . VAL A 1 279 ? -13.117 11.375 -18.969 1 95.56 279 VAL A N 1
ATOM 2222 C CA . VAL A 1 279 ? -12.195 10.938 -20.016 1 95.56 279 VAL A CA 1
ATOM 2223 C C . VAL A 1 279 ? -10.773 10.867 -19.453 1 95.56 279 VAL A C 1
ATOM 2225 O O . VAL A 1 279 ? -10.031 9.922 -19.734 1 95.56 279 VAL A O 1
ATOM 2228 N N . GLU A 1 280 ? -10.414 11.828 -18.672 1 97.06 280 GLU A N 1
ATOM 2229 C CA . GLU A 1 280 ? -9.094 11.844 -18.047 1 97.06 280 GLU A CA 1
ATOM 2230 C C . GLU A 1 280 ? -8.883 10.609 -17.172 1 97.06 280 GLU A C 1
ATOM 2232 O O . GLU A 1 280 ? -7.832 9.969 -17.234 1 97.06 280 GLU A O 1
ATOM 2237 N N . LEU A 1 281 ? -9.883 10.297 -16.406 1 96.81 281 LEU A N 1
ATOM 2238 C CA . LEU A 1 281 ? -9.797 9.133 -15.531 1 96.81 281 LEU A CA 1
ATOM 2239 C C . LEU A 1 281 ? -9.789 7.844 -16.344 1 96.81 281 LEU A C 1
ATOM 2241 O O . LEU A 1 281 ? -9.211 6.84 -15.922 1 96.81 281 LEU A O 1
ATOM 2245 N N . GLY A 1 282 ? -10.414 7.93 -17.484 1 94.81 282 GLY A N 1
ATOM 2246 C CA . GLY A 1 282 ? -10.336 6.805 -18.406 1 94.81 282 GLY A CA 1
ATOM 2247 C C . GLY A 1 282 ? -8.93 6.551 -18.906 1 94.81 282 GLY A C 1
ATOM 2248 O O . GLY A 1 282 ? -8.492 5.398 -19 1 94.81 282 GLY A O 1
ATOM 2249 N N . PHE A 1 283 ? -8.242 7.566 -19.203 1 95.5 283 PHE A N 1
ATOM 2250 C CA . PHE A 1 283 ? -6.852 7.441 -19.625 1 95.5 283 PHE A CA 1
ATOM 2251 C C . PHE A 1 283 ? -5.996 6.879 -18.484 1 95.5 283 PHE A C 1
ATOM 2253 O O . PHE A 1 283 ? -5.121 6.047 -18.719 1 95.5 283 PHE A O 1
ATOM 2260 N N . MET A 1 284 ? -6.277 7.363 -17.328 1 96.25 284 MET A N 1
ATOM 2261 C CA . MET A 1 284 ? -5.508 6.887 -16.188 1 96.25 284 MET A CA 1
ATOM 2262 C C . MET A 1 284 ? -5.777 5.406 -15.93 1 96.25 284 MET A C 1
ATOM 2264 O O . MET A 1 284 ? -4.863 4.656 -15.578 1 96.25 284 MET A O 1
ATOM 2268 N N . TYR A 1 285 ? -7.043 4.973 -16.078 1 95.56 285 TYR A N 1
ATOM 2269 C CA . TYR A 1 285 ? -7.379 3.557 -15.969 1 95.56 285 TYR A CA 1
ATOM 2270 C C . TYR A 1 285 ? -6.559 2.727 -16.953 1 95.56 285 TYR A C 1
ATOM 2272 O O . TYR A 1 285 ? -6.023 1.675 -16.578 1 95.56 285 TYR A O 1
ATOM 2280 N N . ASP A 1 286 ? -6.391 3.205 -18.109 1 94.69 286 ASP A N 1
ATOM 2281 C CA . ASP A 1 286 ? -5.68 2.465 -19.141 1 94.69 286 ASP A CA 1
ATOM 2282 C C . ASP A 1 286 ? -4.184 2.396 -18.844 1 94.69 286 ASP A C 1
ATOM 2284 O O . ASP A 1 286 ? -3.525 1.406 -19.172 1 94.69 286 ASP A O 1
ATOM 2288 N N . VAL A 1 287 ? -3.695 3.389 -18.281 1 95.25 287 VAL A N 1
ATOM 2289 C CA . VAL A 1 287 ? -2.279 3.4 -17.938 1 95.25 287 VAL A CA 1
ATOM 2290 C C . VAL A 1 287 ? -1.999 2.355 -16.859 1 95.25 287 VAL A C 1
ATOM 2292 O O . VAL A 1 287 ? -0.981 1.659 -16.906 1 95.25 287 VAL A O 1
ATOM 2295 N N . LEU A 1 288 ? -2.93 2.16 -15.93 1 95.5 288 LEU A N 1
ATOM 2296 C CA . LEU A 1 288 ? -2.656 1.356 -14.742 1 95.5 288 LEU A CA 1
ATOM 2297 C C . LEU A 1 288 ? -3.102 -0.088 -14.953 1 95.5 288 LEU A C 1
ATOM 2299 O O . LEU A 1 288 ? -2.518 -1.009 -14.375 1 95.5 288 LEU A O 1
ATOM 2303 N N . TYR A 1 289 ? -4.16 -0.312 -15.828 1 95.44 289 TYR A N 1
ATOM 2304 C CA . TYR A 1 289 ? -4.785 -1.629 -15.742 1 95.44 289 TYR A CA 1
ATOM 2305 C C . TYR A 1 289 ? -4.883 -2.275 -17.109 1 95.44 289 TYR A C 1
ATOM 2307 O O . TYR A 1 289 ? -5.309 -3.428 -17.234 1 95.44 289 TYR A O 1
ATOM 2315 N N . THR A 1 290 ? -4.535 -1.558 -18.141 1 94.25 290 THR A N 1
ATOM 2316 C CA . THR A 1 290 ? -4.617 -2.127 -19.484 1 94.25 290 THR A CA 1
ATOM 2317 C C . THR A 1 290 ? -3.311 -1.908 -20.25 1 94.25 290 THR A C 1
ATOM 2319 O O . THR A 1 290 ? -2.391 -1.262 -19.734 1 94.25 290 THR A O 1
ATOM 2322 N N . LYS A 1 291 ? -3.252 -2.43 -21.484 1 92.44 291 LYS A N 1
ATOM 2323 C CA . LYS A 1 291 ? -2.061 -2.301 -22.328 1 92.44 291 LYS A CA 1
ATOM 2324 C C . LYS A 1 291 ? -2.152 -1.073 -23.219 1 92.44 291 LYS A C 1
ATOM 2326 O O . LYS A 1 291 ? -1.191 -0.732 -23.922 1 92.44 291 LYS A O 1
ATOM 2331 N N . ALA A 1 292 ? -3.109 -0.402 -23.219 1 86.5 292 ALA A N 1
ATOM 2332 C CA . ALA A 1 292 ? -3.441 0.607 -24.219 1 86.5 292 ALA A CA 1
ATOM 2333 C C . ALA A 1 292 ? -2.391 1.712 -24.266 1 86.5 292 ALA A C 1
ATOM 2335 O O . ALA A 1 292 ? -1.933 2.107 -25.328 1 86.5 292 ALA A O 1
ATOM 2336 N N . PHE A 1 293 ? -1.935 2.145 -23.172 1 84.19 293 PHE A N 1
ATOM 2337 C CA . PHE A 1 293 ? -1.058 3.303 -23.062 1 84.19 293 PHE A CA 1
ATOM 2338 C C . PHE A 1 293 ? 0.255 3.061 -23.812 1 84.19 293 PHE A C 1
ATOM 2340 O O . PHE A 1 293 ? 0.78 3.963 -24.469 1 84.19 293 PHE A O 1
ATOM 2347 N N . LYS A 1 294 ? 0.672 1.843 -23.812 1 81.06 294 LYS A N 1
ATOM 2348 C CA . LYS A 1 294 ? 1.977 1.567 -24.406 1 81.06 294 LYS A CA 1
ATOM 2349 C C . LYS A 1 294 ? 1.83 0.842 -25.75 1 81.06 294 LYS A C 1
ATOM 2351 O O . LYS A 1 294 ? 2.617 1.064 -26.672 1 81.06 294 LYS A O 1
ATOM 2356 N N . VAL A 1 295 ? 0.827 0.197 -25.922 1 82.31 295 VAL A N 1
ATOM 2357 C CA . VAL A 1 295 ? 0.712 -0.684 -27.078 1 82.31 295 VAL A CA 1
ATOM 2358 C C . VAL A 1 295 ? -0.032 0.033 -28.203 1 82.31 295 VAL A C 1
ATOM 2360 O O . VAL A 1 295 ? 0.168 -0.273 -29.375 1 82.31 295 VAL A O 1
ATOM 2363 N N . TYR A 1 296 ? -0.838 0.986 -27.844 1 82.62 296 TYR A N 1
ATOM 2364 C CA . TYR A 1 296 ? -1.555 1.715 -28.891 1 82.62 296 TYR A CA 1
ATOM 2365 C C . TYR A 1 296 ? -0.672 2.793 -29.5 1 82.62 296 TYR A C 1
ATOM 2367 O O . TYR A 1 296 ? -0.955 3.986 -29.375 1 82.62 296 TYR A O 1
ATOM 2375 N N . SER A 1 297 ? 0.427 2.41 -30.016 1 85.12 297 SER A N 1
ATOM 2376 C CA . SER A 1 297 ? 1.431 3.215 -30.703 1 85.12 297 SER A CA 1
ATOM 2377 C C . SER A 1 297 ? 1.814 2.594 -32.031 1 85.12 297 SER A C 1
ATOM 2379 O O . SER A 1 297 ? 1.321 1.521 -32.406 1 85.12 297 SER A O 1
ATOM 2381 N N . ASN A 1 298 ? 2.594 3.281 -32.781 1 85.44 298 ASN A N 1
ATOM 2382 C CA . ASN A 1 298 ? 3.049 2.762 -34.062 1 85.44 298 ASN A CA 1
ATOM 2383 C C . ASN A 1 298 ? 3.854 1.477 -33.906 1 85.44 298 ASN A C 1
ATOM 2385 O O . ASN A 1 298 ? 3.668 0.519 -34.656 1 85.44 298 ASN A O 1
ATOM 2389 N N . LYS A 1 299 ? 4.613 1.515 -32.875 1 88.38 299 LYS A N 1
ATOM 2390 C CA . LYS A 1 299 ? 5.387 0.305 -32.594 1 88.38 299 LYS A CA 1
ATOM 2391 C C . LYS A 1 299 ? 4.477 -0.851 -32.188 1 88.38 299 LYS A C 1
ATOM 2393 O O . LYS A 1 299 ? 4.691 -1.992 -32.625 1 88.38 299 LYS A O 1
ATOM 2398 N N . GLY A 1 300 ? 3.496 -0.507 -31.438 1 88.31 300 GLY A N 1
ATOM 2399 C CA . GLY A 1 300 ? 2.543 -1.53 -31.047 1 88.31 300 GLY A CA 1
ATOM 2400 C C . GLY A 1 300 ? 1.72 -2.062 -32.188 1 88.31 300 GLY A C 1
ATOM 2401 O O . GLY A 1 300 ? 1.419 -3.256 -32.25 1 88.31 300 GLY A O 1
ATOM 2402 N N . GLY A 1 301 ? 1.479 -1.196 -33.156 1 88.06 301 GLY A N 1
ATOM 2403 C CA . GLY A 1 301 ? 0.762 -1.625 -34.375 1 88.06 301 GLY A CA 1
ATOM 2404 C C . GLY A 1 301 ? 1.559 -2.584 -35.219 1 88.06 301 GLY A C 1
ATOM 2405 O O . GLY A 1 301 ? 1.017 -3.566 -35.719 1 88.06 301 GLY A O 1
ATOM 2406 N N . ILE A 1 302 ? 2.795 -2.303 -35.312 1 92.38 302 ILE A N 1
ATOM 2407 C CA . ILE A 1 302 ? 3.666 -3.166 -36.125 1 92.38 302 ILE A CA 1
ATOM 2408 C C . ILE A 1 302 ? 3.768 -4.539 -35.469 1 92.38 302 ILE A C 1
ATOM 2410 O O . ILE A 1 302 ? 3.713 -5.566 -36.125 1 92.38 302 ILE A O 1
ATOM 2414 N N . LEU A 1 303 ? 3.879 -4.512 -34.188 1 93.69 303 LEU A N 1
ATOM 2415 C CA . LEU A 1 303 ? 3.979 -5.773 -33.469 1 93.69 303 LEU A CA 1
ATOM 2416 C C . LEU A 1 303 ? 2.686 -6.57 -33.562 1 93.69 303 LEU A C 1
ATOM 2418 O O . LEU A 1 303 ? 2.713 -7.801 -33.688 1 93.69 303 LEU A O 1
ATOM 2422 N N . ARG A 1 304 ? 1.639 -5.883 -33.562 1 92.69 304 ARG A N 1
ATOM 2423 C CA . ARG A 1 304 ? 0.353 -6.559 -33.719 1 92.69 304 ARG A CA 1
ATOM 2424 C C . ARG A 1 304 ? 0.195 -7.141 -35.125 1 92.69 304 ARG A C 1
ATOM 2426 O O . ARG A 1 304 ? -0.37 -8.227 -35.281 1 92.69 304 ARG A O 1
ATOM 2433 N N . LEU A 1 305 ? 0.696 -6.457 -36.094 1 93.31 305 LEU A N 1
ATOM 2434 C CA . LEU A 1 305 ? 0.65 -6.965 -37.469 1 93.31 305 LEU A CA 1
ATOM 2435 C C . LEU A 1 305 ? 1.534 -8.195 -37.625 1 93.31 305 LEU A C 1
ATOM 2437 O O . LEU A 1 305 ? 1.162 -9.156 -38.312 1 93.31 305 LEU A O 1
ATOM 2441 N N . LEU A 1 306 ? 2.631 -8.07 -36.969 1 95.56 306 LEU A N 1
ATOM 2442 C CA . LEU A 1 306 ? 3.531 -9.211 -37 1 95.56 306 LEU A CA 1
ATOM 2443 C C . LEU A 1 306 ? 2.898 -10.422 -36.312 1 95.56 306 LEU A C 1
ATOM 2445 O O . LEU A 1 306 ? 3.012 -11.547 -36.812 1 95.56 306 LEU A O 1
ATOM 2449 N N . SER A 1 307 ? 2.258 -10.172 -35.188 1 94.81 307 SER A N 1
ATOM 2450 C CA . SER A 1 307 ? 1.584 -11.234 -34.438 1 94.81 307 SER A CA 1
ATOM 2451 C C . SER A 1 307 ? 0.442 -11.836 -35.25 1 94.81 307 SER A C 1
ATOM 2453 O O . SER A 1 307 ? 0.314 -13.055 -35.344 1 94.81 307 SER A O 1
ATOM 2455 N N . PHE A 1 308 ? -0.307 -11.016 -35.906 1 95.31 308 PHE A N 1
ATOM 2456 C CA . PHE A 1 308 ? -1.444 -11.469 -36.719 1 95.31 308 PHE A CA 1
ATOM 2457 C C . PHE A 1 308 ? -0.977 -12.227 -37.938 1 95.31 308 PHE A C 1
ATOM 2459 O O . PHE A 1 308 ? -1.515 -13.289 -38.281 1 95.31 308 PHE A O 1
ATOM 2466 N N . SER A 1 309 ? 0.043 -11.711 -38.625 1 96.56 309 SER A N 1
ATOM 2467 C CA . SER A 1 309 ? 0.56 -12.344 -39.844 1 96.56 309 SER A CA 1
ATOM 2468 C C . SER A 1 309 ? 1.169 -13.711 -39.531 1 96.56 309 SER A C 1
ATOM 2470 O O . SER A 1 309 ? 1.007 -14.656 -40.312 1 96.56 309 SER A O 1
ATOM 2472 N N . SER A 1 310 ? 1.83 -13.75 -38.438 1 97.19 310 SER A N 1
ATOM 2473 C CA . SER A 1 310 ? 2.426 -15.023 -38.031 1 97.19 310 SER A CA 1
ATOM 2474 C C . SER A 1 310 ? 1.354 -16.062 -37.75 1 97.19 310 SER A C 1
ATOM 2476 O O . SER A 1 310 ? 1.451 -17.203 -38.219 1 97.19 310 SER A O 1
ATOM 2478 N N . THR A 1 311 ? 0.335 -15.711 -37.062 1 97.06 311 THR A N 1
ATOM 2479 C CA . THR A 1 311 ? -0.74 -16.641 -36.719 1 97.06 311 THR A CA 1
ATOM 2480 C C . THR A 1 311 ? -1.499 -17.047 -37.969 1 97.06 311 THR A C 1
ATOM 2482 O O . THR A 1 311 ? -1.849 -18.219 -38.156 1 97.06 311 THR A O 1
ATOM 2485 N N . MET A 1 312 ? -1.677 -16.141 -38.875 1 97 312 MET A N 1
ATOM 2486 C CA . MET A 1 312 ? -2.383 -16.422 -40.125 1 97 312 MET A CA 1
ATOM 2487 C C . MET A 1 312 ? -1.565 -17.344 -41 1 97 312 MET A C 1
ATOM 2489 O O . MET A 1 312 ? -2.113 -18.25 -41.625 1 97 312 MET A O 1
ATOM 2493 N N . SER A 1 313 ? -0.321 -17.062 -41.031 1 97.12 313 SER A N 1
ATOM 2494 C CA . SER A 1 313 ? 0.559 -17.906 -41.844 1 97.12 313 SER A CA 1
ATOM 2495 C C . SER A 1 313 ? 0.558 -19.344 -41.312 1 97.12 313 SER A C 1
ATOM 2497 O O . SER A 1 313 ? 0.575 -20.297 -42.094 1 97.12 313 SER A O 1
ATOM 2499 N N . VAL A 1 314 ? 0.534 -19.469 -40.031 1 97.5 314 VAL A N 1
ATOM 2500 C CA . VAL A 1 314 ? 0.525 -20.797 -39.438 1 97.5 314 VAL A CA 1
ATOM 2501 C C . VAL A 1 314 ? -0.802 -21.484 -39.719 1 97.5 314 VAL A C 1
ATOM 2503 O O . VAL A 1 314 ? -0.833 -22.688 -40.031 1 97.5 314 VAL A O 1
ATOM 2506 N N . LEU A 1 315 ? -1.919 -20.766 -39.656 1 97.31 315 LEU A N 1
ATOM 2507 C CA . LEU A 1 315 ? -3.223 -21.344 -39.969 1 97.31 315 LEU A CA 1
ATOM 2508 C C . LEU A 1 315 ? -3.271 -21.828 -41.406 1 97.31 315 LEU A C 1
ATOM 2510 O O . LEU A 1 315 ? -3.727 -22.938 -41.688 1 97.31 315 LEU A O 1
ATOM 2514 N N . LEU A 1 316 ? -2.744 -21.078 -42.344 1 96.88 316 LEU A N 1
ATOM 2515 C CA . LEU A 1 316 ? -2.748 -21.438 -43.75 1 96.88 316 LEU A CA 1
ATOM 2516 C C . LEU A 1 316 ? -1.851 -22.641 -44.031 1 96.88 316 LEU A C 1
ATOM 2518 O O . LEU A 1 316 ? -2.217 -23.547 -44.781 1 96.88 316 LEU A O 1
ATOM 2522 N N . ALA A 1 317 ? -0.694 -22.609 -43.375 1 96.75 317 ALA A N 1
ATOM 2523 C CA . ALA A 1 317 ? 0.215 -23.75 -43.531 1 96.75 317 ALA A CA 1
ATOM 2524 C C . ALA A 1 317 ? -0.399 -25.016 -42.938 1 96.75 317 ALA A C 1
ATOM 2526 O O . ALA A 1 317 ? -0.236 -26.109 -43.5 1 96.75 317 ALA A O 1
ATOM 2527 N N . PHE A 1 318 ? -1.099 -24.891 -41.812 1 96.12 318 PHE A N 1
ATOM 2528 C CA . PHE A 1 318 ? -1.714 -26.031 -41.156 1 96.12 318 PHE A CA 1
ATOM 2529 C C . PHE A 1 318 ? -2.879 -26.578 -41.969 1 96.12 318 PHE A C 1
ATOM 2531 O O . PHE A 1 318 ? -3.18 -27.766 -41.938 1 96.12 318 PHE A O 1
ATOM 2538 N N . LEU A 1 319 ? -3.471 -25.719 -42.781 1 95.25 319 LEU A N 1
ATOM 2539 C CA . LEU A 1 319 ? -4.566 -26.125 -43.656 1 95.25 319 LEU A CA 1
ATOM 2540 C C . LEU A 1 319 ? -4.059 -26.984 -44.812 1 95.25 319 LEU A C 1
ATOM 2542 O O . LEU A 1 319 ? -4.73 -27.938 -45.219 1 95.25 319 LEU A O 1
ATOM 2546 N N . ILE A 1 320 ? -2.838 -26.75 -45.219 1 94.19 320 ILE A N 1
ATOM 2547 C CA . ILE A 1 320 ? -2.289 -27.406 -46.406 1 94.19 320 ILE A CA 1
ATOM 2548 C C . ILE A 1 320 ? -1.516 -28.656 -45.969 1 94.19 320 ILE A C 1
ATOM 2550 O O . ILE A 1 320 ? -1.431 -29.625 -46.719 1 94.19 320 ILE A O 1
ATOM 2554 N N . PHE A 1 321 ? -1.071 -28.625 -44.844 1 90.69 321 PHE A N 1
ATOM 2555 C CA . PHE A 1 321 ? -0.241 -29.688 -44.281 1 90.69 321 PHE A CA 1
ATOM 2556 C C . PHE A 1 321 ? -1.017 -31 -44.219 1 90.69 321 PHE A C 1
ATOM 2558 O O . PHE A 1 321 ? -2.207 -31 -43.906 1 90.69 321 PHE A O 1
ATOM 2565 N N . ASP A 1 322 ? -0.334 -32.125 -44.688 1 89.69 322 ASP A N 1
ATOM 2566 C CA . ASP A 1 322 ? -0.922 -33.469 -44.562 1 89.69 322 ASP A CA 1
ATOM 2567 C C . ASP A 1 322 ? -0.932 -33.938 -43.125 1 89.69 322 ASP A C 1
ATOM 2569 O O . ASP A 1 322 ? 0.125 -34.094 -42.5 1 89.69 322 ASP A O 1
ATOM 2573 N N . LYS A 1 323 ? -2.104 -34.219 -42.594 1 91.38 323 LYS A N 1
ATOM 2574 C CA . LYS A 1 323 ? -2.262 -34.5 -41.156 1 91.38 323 LYS A CA 1
ATOM 2575 C C . LYS A 1 323 ? -2.66 -35.938 -40.938 1 91.38 323 LYS A C 1
ATOM 2577 O O . LYS A 1 323 ? -3.199 -36.281 -39.875 1 91.38 323 LYS A O 1
ATOM 2582 N N . ASP A 1 324 ? -2.361 -36.875 -41.688 1 89.5 324 ASP A N 1
ATOM 2583 C CA . ASP A 1 324 ? -2.826 -38.25 -41.594 1 89.5 324 ASP A CA 1
ATOM 2584 C C . ASP A 1 324 ? -2.135 -39 -40.438 1 89.5 324 ASP A C 1
ATOM 2586 O O . ASP A 1 324 ? -2.695 -39.938 -39.875 1 89.5 324 ASP A O 1
ATOM 2590 N N . ASP A 1 325 ? -0.992 -38.562 -40.094 1 90.25 325 ASP A N 1
ATOM 2591 C CA . ASP A 1 325 ? -0.218 -39.219 -39.062 1 90.25 325 ASP A CA 1
ATOM 2592 C C . ASP A 1 325 ? -0.649 -38.781 -37.656 1 90.25 325 ASP A C 1
ATOM 2594 O O . ASP A 1 325 ? -0.248 -39.375 -36.656 1 90.25 325 ASP A O 1
ATOM 2598 N N . TYR A 1 326 ? -1.55 -37.781 -37.625 1 92.56 326 TYR A N 1
ATOM 2599 C CA . TYR A 1 326 ? -1.903 -37.188 -36.344 1 92.56 326 TYR A CA 1
ATOM 2600 C C . TYR A 1 326 ? -3.35 -37.5 -36 1 92.56 326 TYR A C 1
ATOM 2602 O O . TYR A 1 326 ? -4.195 -37.688 -36.875 1 92.56 326 TYR A O 1
ATOM 2610 N N . PRO A 1 327 ? -3.623 -37.594 -34.688 1 91.81 327 PRO A N 1
ATOM 2611 C CA . PRO A 1 327 ? -4.988 -37.875 -34.25 1 91.81 327 PRO A CA 1
ATOM 2612 C C . PRO A 1 327 ? -5.984 -36.781 -34.625 1 91.81 327 PRO A C 1
ATOM 2614 O O . PRO A 1 327 ? -5.668 -35.594 -34.531 1 91.81 327 PRO A O 1
ATOM 2617 N N . ARG A 1 328 ? -7.199 -37.156 -34.938 1 92.38 328 ARG A N 1
ATOM 2618 C CA . ARG A 1 328 ? -8.227 -36.25 -35.438 1 92.38 328 ARG A CA 1
ATOM 2619 C C . ARG A 1 328 ? -8.641 -35.25 -34.375 1 92.38 328 ARG A C 1
ATOM 2621 O O . ARG A 1 328 ? -8.883 -34.094 -34.656 1 92.38 328 ARG A O 1
ATOM 2628 N N . ASP A 1 329 ? -8.828 -35.688 -33.094 1 90.5 329 ASP A N 1
ATOM 2629 C CA . ASP A 1 329 ? -9.227 -34.781 -32 1 90.5 329 ASP A CA 1
ATOM 2630 C C . ASP A 1 329 ? -8.203 -33.688 -31.812 1 90.5 329 ASP A C 1
ATOM 2632 O O . ASP A 1 329 ? -8.57 -32.531 -31.547 1 90.5 329 ASP A O 1
ATOM 2636 N N . ASP A 1 330 ? -6.953 -34.062 -31.938 1 93.88 330 ASP A N 1
ATOM 2637 C CA . ASP A 1 330 ? -5.895 -33.062 -31.75 1 93.88 330 ASP A CA 1
ATOM 2638 C C . ASP A 1 330 ? -5.883 -32.062 -32.906 1 93.88 330 ASP A C 1
ATOM 2640 O O . ASP A 1 330 ? -5.555 -30.875 -32.688 1 93.88 330 ASP A O 1
ATOM 2644 N N . ILE A 1 331 ? -6.25 -32.562 -34.062 1 95.25 331 ILE A N 1
ATOM 2645 C CA . ILE A 1 331 ? -6.332 -31.672 -35.219 1 95.25 331 ILE A CA 1
ATOM 2646 C C . ILE A 1 331 ? -7.445 -30.641 -35 1 95.25 331 ILE A C 1
ATOM 2648 O O . ILE A 1 331 ? -7.258 -29.453 -35.25 1 95.25 331 ILE A O 1
ATOM 2652 N N . ILE A 1 332 ? -8.562 -31.078 -34.469 1 95.31 332 ILE A N 1
ATOM 2653 C CA . ILE A 1 332 ? -9.695 -30.188 -34.219 1 95.31 332 ILE A CA 1
ATOM 2654 C C . ILE A 1 332 ? -9.328 -29.141 -33.188 1 95.31 332 ILE A C 1
ATOM 2656 O O . ILE A 1 332 ? -9.633 -27.969 -33.344 1 95.31 332 ILE A O 1
ATOM 2660 N N . ILE A 1 333 ? -8.703 -29.562 -32.156 1 95.19 333 ILE A N 1
ATOM 2661 C CA . ILE A 1 333 ? -8.305 -28.672 -31.078 1 95.19 333 ILE A CA 1
ATOM 2662 C C . ILE A 1 333 ? -7.332 -27.625 -31.609 1 95.19 333 ILE A C 1
ATOM 2664 O O . ILE A 1 333 ? -7.414 -26.438 -31.266 1 95.19 333 ILE A O 1
ATOM 2668 N N . THR A 1 334 ? -6.41 -28.062 -32.406 1 95.88 334 THR A N 1
ATOM 2669 C CA . THR A 1 334 ? -5.438 -27.141 -33 1 95.88 334 THR A CA 1
ATOM 2670 C C . THR A 1 334 ? -6.137 -26.094 -33.844 1 95.88 334 THR A C 1
ATOM 2672 O O . THR A 1 334 ? -5.773 -24.906 -33.812 1 95.88 334 THR A O 1
ATOM 2675 N N . TYR A 1 335 ? -7.129 -26.547 -34.562 1 96.56 335 TYR A N 1
ATOM 2676 C CA . TYR A 1 335 ? -7.902 -25.594 -35.344 1 96.56 335 TYR A CA 1
ATOM 2677 C C . TYR A 1 335 ? -8.625 -24.594 -34.438 1 96.56 335 TYR A C 1
ATOM 2679 O O . TYR A 1 335 ? -8.672 -23.406 -34.719 1 96.56 335 TYR A O 1
ATOM 2687 N N . ILE A 1 336 ? -9.195 -25.062 -33.375 1 96.81 336 ILE A N 1
ATOM 2688 C CA . ILE A 1 336 ? -9.891 -24.203 -32.438 1 96.81 336 ILE A CA 1
ATOM 2689 C C . ILE A 1 336 ? -8.914 -23.172 -31.844 1 96.81 336 ILE A C 1
ATOM 2691 O O . ILE A 1 336 ? -9.258 -22 -31.688 1 96.81 336 ILE A O 1
ATOM 2695 N N . LEU A 1 337 ? -7.762 -23.625 -31.547 1 96.88 337 LEU A N 1
ATOM 2696 C CA . LEU A 1 337 ? -6.758 -22.75 -30.969 1 96.88 337 LEU A CA 1
ATOM 2697 C C . LEU A 1 337 ? -6.305 -21.688 -31.969 1 96.88 337 LEU A C 1
ATOM 2699 O O . LEU A 1 337 ? -6.199 -20.516 -31.625 1 96.88 337 LEU A O 1
ATOM 2703 N N . LEU A 1 338 ? -6.062 -22.094 -33.156 1 97.19 338 LEU A N 1
ATOM 2704 C CA . LEU A 1 338 ? -5.605 -21.172 -34.188 1 97.19 338 LEU A CA 1
ATOM 2705 C C . LEU A 1 338 ? -6.699 -20.172 -34.531 1 97.19 338 LEU A C 1
ATOM 2707 O O . LEU A 1 338 ? -6.453 -18.953 -34.594 1 97.19 338 LEU A O 1
ATOM 2711 N N . VAL A 1 339 ? -7.891 -20.656 -34.688 1 96.75 339 VAL A N 1
ATOM 2712 C CA . VAL A 1 339 ? -9.008 -19.766 -35 1 96.75 339 VAL A CA 1
ATOM 2713 C C . VAL A 1 339 ? -9.297 -18.875 -33.812 1 96.75 339 VAL A C 1
ATOM 2715 O O . VAL A 1 339 ? -9.578 -17.688 -33.969 1 96.75 339 VAL A O 1
ATOM 2718 N N . GLY A 1 340 ? -9.289 -19.469 -32.656 1 95.75 340 GLY A N 1
ATOM 2719 C CA . GLY A 1 340 ? -9.477 -18.688 -31.438 1 95.75 340 GLY A CA 1
ATOM 2720 C C . GLY A 1 340 ? -8.469 -17.562 -31.312 1 95.75 340 GLY A C 1
ATOM 2721 O O . GLY A 1 340 ? -8.828 -16.438 -30.938 1 95.75 340 GLY A O 1
ATOM 2722 N N . ALA A 1 341 ? -7.234 -17.859 -31.578 1 96.06 341 ALA A N 1
ATOM 2723 C CA . ALA A 1 341 ? -6.188 -16.844 -31.516 1 96.06 341 ALA A CA 1
ATOM 2724 C C . ALA A 1 341 ? -6.457 -15.711 -32.5 1 96.06 341 ALA A C 1
ATOM 2726 O O . ALA A 1 341 ? -6.262 -14.531 -32.188 1 96.06 341 ALA A O 1
ATOM 2727 N N . ILE A 1 342 ? -6.914 -16.016 -33.656 1 96.38 342 ILE A N 1
ATOM 2728 C CA . ILE A 1 342 ? -7.203 -15.016 -34.688 1 96.38 342 ILE A CA 1
ATOM 2729 C C . ILE A 1 342 ? -8.406 -14.18 -34.25 1 96.38 342 ILE A C 1
ATOM 2731 O O . ILE A 1 342 ? -8.391 -12.945 -34.375 1 96.38 342 ILE A O 1
ATOM 2735 N N . VAL A 1 343 ? -9.414 -14.828 -33.781 1 95.81 343 VAL A N 1
ATOM 2736 C CA . VAL A 1 343 ? -10.625 -14.125 -33.344 1 95.81 343 VAL A CA 1
ATOM 2737 C C . VAL A 1 343 ? -10.305 -13.172 -32.219 1 95.81 343 VAL A C 1
ATOM 2739 O O . VAL A 1 343 ? -10.789 -12.039 -32.188 1 95.81 343 VAL A O 1
ATOM 2742 N N . LEU A 1 344 ? -9.5 -13.625 -31.328 1 94.44 344 LEU A N 1
ATOM 2743 C CA . LEU A 1 344 ? -9.141 -12.773 -30.188 1 94.44 344 LEU A CA 1
ATOM 2744 C C . LEU A 1 344 ? -8.297 -11.586 -30.656 1 94.44 344 LEU A C 1
ATOM 2746 O O . LEU A 1 344 ? -8.414 -10.492 -30.109 1 94.44 344 LEU A O 1
ATOM 2750 N N . GLU A 1 345 ? -7.488 -11.797 -31.609 1 94 345 GLU A N 1
ATOM 2751 C CA . GLU A 1 345 ? -6.703 -10.695 -32.156 1 94 345 GLU A CA 1
ATOM 2752 C C . GLU A 1 345 ? -7.59 -9.688 -32.875 1 94 345 GLU A C 1
ATOM 2754 O O . GLU A 1 345 ? -7.371 -8.477 -32.781 1 94 345 GLU A O 1
ATOM 2759 N N . ILE A 1 346 ? -8.508 -10.156 -33.562 1 92.62 346 ILE A N 1
ATOM 2760 C CA . ILE A 1 346 ? -9.453 -9.273 -34.219 1 92.62 346 ILE A CA 1
ATOM 2761 C C . ILE A 1 346 ? -10.258 -8.492 -33.188 1 92.62 346 ILE A C 1
ATOM 2763 O O . ILE A 1 346 ? -10.477 -7.289 -33.344 1 92.62 346 ILE A O 1
ATOM 2767 N N . TYR A 1 347 ? -10.617 -9.141 -32.219 1 91.38 347 TYR A N 1
ATOM 2768 C CA . TYR A 1 347 ? -11.352 -8.469 -31.141 1 91.38 347 TYR A CA 1
ATOM 2769 C C . TYR A 1 347 ? -10.5 -7.387 -30.484 1 91.38 347 TYR A C 1
ATOM 2771 O O . TYR A 1 347 ? -11 -6.301 -30.172 1 91.38 347 TYR A O 1
ATOM 2779 N N . ALA A 1 348 ? -9.305 -7.742 -30.234 1 90.56 348 ALA A N 1
ATOM 2780 C CA . ALA A 1 348 ? -8.398 -6.766 -29.641 1 90.56 348 ALA A CA 1
ATOM 2781 C C . ALA A 1 348 ? -8.258 -5.531 -30.531 1 90.56 348 ALA A C 1
ATOM 2783 O O . ALA A 1 348 ? -8.188 -4.406 -30.031 1 90.56 348 ALA A O 1
ATOM 2784 N N . VAL A 1 349 ? -8.273 -5.711 -31.781 1 89 349 VAL A N 1
ATOM 2785 C CA . VAL A 1 349 ? -8.164 -4.602 -32.719 1 89 349 VAL A CA 1
ATOM 2786 C C . VAL A 1 349 ? -9.461 -3.791 -32.719 1 89 349 VAL A C 1
ATOM 2788 O O . VAL A 1 349 ? -9.43 -2.561 -32.781 1 89 349 VAL A O 1
ATOM 2791 N N . LEU A 1 350 ? -10.477 -4.465 -32.594 1 87.94 350 LEU A N 1
ATOM 2792 C CA . LEU A 1 350 ? -11.758 -3.77 -32.531 1 87.94 350 LEU A CA 1
ATOM 2793 C C . LEU A 1 350 ? -11.852 -2.906 -31.266 1 87.94 350 LEU A C 1
ATOM 2795 O O . LEU A 1 350 ? -12.336 -1.772 -31.328 1 87.94 350 LEU A O 1
ATOM 2799 N N . VAL A 1 351 ? -11.406 -3.447 -30.188 1 87.19 351 VAL A N 1
ATOM 2800 C CA . VAL A 1 351 ? -11.406 -2.693 -28.938 1 87.19 351 VAL A CA 1
ATOM 2801 C C . VAL A 1 351 ? -10.461 -1.497 -29.062 1 87.19 351 VAL A C 1
ATOM 2803 O O . VAL A 1 351 ? -10.766 -0.407 -28.578 1 87.19 351 VAL A O 1
ATOM 2806 N N . LEU A 1 352 ? -9.43 -1.677 -29.703 1 85.94 352 LEU A N 1
ATOM 2807 C CA . LEU A 1 352 ? -8.453 -0.612 -29.906 1 85.94 352 LEU A CA 1
ATOM 2808 C C . LEU A 1 352 ? -9.031 0.495 -30.781 1 85.94 352 LEU A C 1
ATOM 2810 O O . LEU A 1 352 ? -8.898 1.679 -30.453 1 85.94 352 LEU A O 1
ATOM 2814 N N . VAL A 1 353 ? -9.68 0.106 -31.812 1 86.19 353 VAL A N 1
ATOM 2815 C CA . VAL A 1 353 ? -10.172 1.074 -32.781 1 86.19 353 VAL A CA 1
ATOM 2816 C C . VAL A 1 353 ? -11.328 1.868 -32.188 1 86.19 353 VAL A C 1
ATOM 2818 O O . VAL A 1 353 ? -11.531 3.037 -32.531 1 86.19 353 VAL A O 1
ATOM 2821 N N . THR A 1 354 ? -11.992 1.336 -31.25 1 87.31 354 THR A N 1
ATOM 2822 C CA . THR A 1 354 ? -13.125 2.027 -30.656 1 87.31 354 THR A CA 1
ATOM 2823 C C . THR A 1 354 ? -12.719 2.699 -29.344 1 87.31 354 THR A C 1
ATOM 2825 O O . THR A 1 354 ? -13.562 3.225 -28.625 1 87.31 354 THR A O 1
ATOM 2828 N N . SER A 1 355 ? -11.531 2.73 -29.062 1 87.56 355 SER A N 1
ATOM 2829 C CA . SER A 1 355 ? -11.055 3.285 -27.797 1 87.56 355 SER A CA 1
ATOM 2830 C C . SER A 1 355 ? -10.914 4.801 -27.875 1 87.56 355 SER A C 1
ATOM 2832 O O . SER A 1 355 ? -10.922 5.375 -28.969 1 87.56 355 SER A O 1
ATOM 2834 N N . ASP A 1 356 ? -10.812 5.398 -26.734 1 90 356 ASP A N 1
ATOM 2835 C CA . ASP A 1 356 ? -10.609 6.844 -26.641 1 90 356 ASP A CA 1
ATOM 2836 C C . ASP A 1 356 ? -9.266 7.25 -27.234 1 90 356 ASP A C 1
ATOM 2838 O O . ASP A 1 356 ? -9.117 8.359 -27.75 1 90 356 ASP A O 1
ATOM 2842 N N . TRP A 1 357 ? -8.344 6.375 -27.266 1 90.62 357 TRP A N 1
ATOM 2843 C CA . TRP A 1 357 ? -7.016 6.652 -27.812 1 90.62 357 TRP A CA 1
ATOM 2844 C C . TRP A 1 357 ? -7.07 6.82 -29.328 1 90.62 357 TRP A C 1
ATOM 2846 O O . TRP A 1 357 ? -6.441 7.727 -29.875 1 90.62 357 TRP A O 1
ATOM 2856 N N . THR A 1 358 ? -7.809 6 -29.906 1 88.81 358 THR A N 1
ATOM 2857 C CA . THR A 1 358 ? -7.945 6.086 -31.359 1 88.81 358 THR A CA 1
ATOM 2858 C C . THR A 1 358 ? -8.789 7.297 -31.75 1 88.81 358 THR A C 1
ATOM 2860 O O . THR A 1 358 ? -8.492 7.973 -32.719 1 88.81 358 THR A O 1
ATOM 2863 N N . MET A 1 359 ? -9.797 7.512 -31 1 89.38 359 MET A N 1
ATOM 2864 C CA . MET A 1 359 ? -10.625 8.68 -31.281 1 89.38 359 MET A CA 1
ATOM 2865 C C . MET A 1 359 ? -9.812 9.969 -31.156 1 89.38 359 MET A C 1
ATOM 2867 O O . MET A 1 359 ? -10.039 10.93 -31.891 1 89.38 359 MET A O 1
ATOM 2871 N N . LEU A 1 360 ? -8.953 9.953 -30.172 1 90.94 360 LEU A N 1
ATOM 2872 C CA . LEU A 1 360 ? -8.062 11.102 -30 1 90.94 360 LEU A CA 1
ATOM 2873 C C . LEU A 1 360 ? -7.145 11.258 -31.203 1 90.94 360 LEU A C 1
ATOM 2875 O O . LEU A 1 360 ? -6.965 12.367 -31.719 1 90.94 360 LEU A O 1
ATOM 2879 N N . TRP A 1 361 ? -6.637 10.188 -31.703 1 89 361 TRP A N 1
ATOM 2880 C CA . TRP A 1 361 ? -5.75 10.211 -32.875 1 89 361 TRP A CA 1
ATOM 2881 C C . TRP A 1 361 ? -6.492 10.688 -34.125 1 89 361 TRP A C 1
ATOM 2883 O O . TRP A 1 361 ? -5.949 11.445 -34.906 1 89 361 TRP A O 1
ATOM 2893 N N . LEU A 1 362 ? -7.691 10.297 -34.25 1 89 362 LEU A N 1
ATOM 2894 C CA . LEU A 1 362 ? -8.508 10.664 -35.406 1 89 362 LEU A CA 1
ATOM 2895 C C . LEU A 1 362 ? -8.914 12.133 -35.344 1 89 362 LEU A C 1
ATOM 2897 O O . LEU A 1 362 ? -9.062 12.797 -36.375 1 89 362 LEU A O 1
ATOM 2901 N N . SER A 1 363 ? -9.094 12.594 -34.125 1 89.75 363 SER A N 1
ATOM 2902 C CA . SER A 1 363 ? -9.539 13.977 -33.938 1 89.75 363 SER A CA 1
ATOM 2903 C C . SER A 1 363 ? -8.43 14.961 -34.312 1 89.75 363 SER A C 1
ATOM 2905 O O . SER A 1 363 ? -8.711 16.109 -34.688 1 89.75 363 SER A O 1
ATOM 2907 N N . GLU A 1 364 ? -7.246 14.555 -34.281 1 88.12 364 GLU A N 1
ATOM 2908 C CA . GLU A 1 364 ? -6.102 15.43 -34.531 1 88.12 364 GLU A CA 1
ATOM 2909 C C . GLU A 1 364 ? -5.777 15.5 -36.031 1 88.12 364 GLU A C 1
ATOM 2911 O O . GLU A 1 364 ? -4.992 16.344 -36.469 1 88.12 364 GLU A O 1
ATOM 2916 N N . ARG A 1 365 ? -6.488 14.695 -36.719 1 87.94 365 ARG A N 1
ATOM 2917 C CA . ARG A 1 365 ? -6.176 14.609 -38.156 1 87.94 365 ARG A CA 1
ATOM 2918 C C . ARG A 1 365 ? -7.434 14.789 -39 1 87.94 365 ARG A C 1
ATOM 2920 O O . ARG A 1 365 ? -8.453 14.141 -38.75 1 87.94 365 ARG A O 1
ATOM 2927 N N . LYS A 1 366 ? -7.367 15.82 -39.844 1 86.62 366 LYS A N 1
ATOM 2928 C CA . LYS A 1 366 ? -8.484 16 -40.781 1 86.62 366 LYS A CA 1
ATOM 2929 C C . LYS A 1 366 ? -8.094 15.648 -42.188 1 86.62 366 LYS A C 1
ATOM 2931 O O . LYS A 1 366 ? -7.27 16.328 -42.812 1 86.62 366 LYS A O 1
ATOM 2936 N N . ASN A 1 367 ? -8.344 14.508 -42.594 1 87.31 367 ASN A N 1
ATOM 2937 C CA . ASN A 1 367 ? -8.148 14.039 -43.969 1 87.31 367 ASN A CA 1
ATOM 2938 C C . ASN A 1 367 ? -9.281 13.117 -44.438 1 87.31 367 ASN A C 1
ATOM 2940 O O . ASN A 1 367 ? -10.016 12.578 -43.594 1 87.31 367 ASN A O 1
ATOM 2944 N N . ALA A 1 368 ? -9.508 13.117 -45.688 1 88.31 368 ALA A N 1
ATOM 2945 C CA . ALA A 1 368 ? -10.586 12.305 -46.25 1 88.31 368 ALA A CA 1
ATOM 2946 C C . ALA A 1 368 ? -10.438 10.844 -45.844 1 88.31 368 ALA A C 1
ATOM 2948 O O . ALA A 1 368 ? -11.438 10.172 -45.562 1 88.31 368 ALA A O 1
ATOM 2949 N N . ALA A 1 369 ? -9.289 10.422 -45.812 1 89.69 369 ALA A N 1
ATOM 2950 C CA . ALA A 1 369 ? -9.039 9.031 -45.438 1 89.69 369 ALA A CA 1
ATOM 2951 C C . ALA A 1 369 ? -9.445 8.789 -43.969 1 89.69 369 ALA A C 1
ATOM 2953 O O . ALA A 1 369 ? -9.984 7.727 -43.656 1 89.69 369 ALA A O 1
ATOM 2954 N N . VAL A 1 370 ? -9.242 9.727 -43.188 1 89.81 370 VAL A N 1
ATOM 2955 C CA . VAL A 1 370 ? -9.562 9.625 -41.75 1 89.81 370 VAL A CA 1
ATOM 2956 C C . VAL A 1 370 ? -11.078 9.648 -41.562 1 89.81 370 VAL A C 1
ATOM 2958 O O . VAL A 1 370 ? -11.609 8.938 -40.719 1 89.81 370 VAL A O 1
ATOM 2961 N N . ASP A 1 371 ? -11.703 10.367 -42.344 1 89.5 371 ASP A N 1
ATOM 2962 C CA . ASP A 1 371 ? -13.156 10.438 -42.25 1 89.5 371 ASP A CA 1
ATOM 2963 C C . ASP A 1 371 ? -13.805 9.117 -42.656 1 89.5 371 ASP A C 1
ATOM 2965 O O . ASP A 1 371 ? -14.797 8.703 -42.031 1 89.5 371 ASP A O 1
ATOM 2969 N N . VAL A 1 372 ? -13.258 8.578 -43.625 1 89.5 372 VAL A N 1
ATOM 2970 C CA . VAL A 1 372 ? -13.766 7.277 -44.062 1 89.5 372 VAL A CA 1
ATOM 2971 C C . VAL A 1 372 ? -13.523 6.238 -42.938 1 89.5 372 VAL A C 1
ATOM 2973 O O . VAL A 1 372 ? -14.391 5.41 -42.688 1 89.5 372 VAL A O 1
ATOM 2976 N N . LEU A 1 373 ? -12.398 6.305 -42.438 1 87.62 373 LEU A N 1
ATOM 2977 C CA . LEU A 1 373 ? -12.062 5.391 -41.344 1 87.62 373 LEU A CA 1
ATOM 2978 C C . LEU A 1 373 ? -13.016 5.574 -40.156 1 87.62 373 LEU A C 1
ATOM 2980 O O . LEU A 1 373 ? -13.461 4.594 -39.562 1 87.62 373 LEU A O 1
ATOM 2984 N N . TYR A 1 374 ? -13.281 6.777 -39.812 1 88.56 374 TYR A N 1
ATOM 2985 C CA . TYR A 1 374 ? -14.195 7.043 -38.719 1 88.56 374 TYR A CA 1
ATOM 2986 C C . TYR A 1 374 ? -15.586 6.512 -39.031 1 88.56 374 TYR A C 1
ATOM 2988 O O . TYR A 1 374 ? -16.25 5.965 -38.156 1 88.56 374 TYR A O 1
ATOM 2996 N N . ARG A 1 375 ? -16.078 6.656 -40.188 1 86.75 375 ARG A N 1
ATOM 2997 C CA . ARG A 1 375 ? -17.391 6.148 -40.562 1 86.75 375 ARG A CA 1
ATOM 2998 C C . ARG A 1 375 ? -17.453 4.629 -40.438 1 86.75 375 ARG A C 1
ATOM 3000 O O . ARG A 1 375 ? -18.453 4.078 -40 1 86.75 375 ARG A O 1
ATOM 3007 N N . ALA A 1 376 ? -16.375 4.105 -40.719 1 86.38 376 ALA A N 1
ATOM 3008 C CA . ALA A 1 376 ? -16.297 2.65 -40.594 1 86.38 376 ALA A CA 1
ATOM 3009 C C . ALA A 1 376 ? -16.328 2.23 -39.125 1 86.38 376 ALA A C 1
ATOM 3011 O O . ALA A 1 376 ? -16.984 1.256 -38.75 1 86.38 376 ALA A O 1
ATOM 3012 N N . ILE A 1 377 ? -15.641 2.918 -38.344 1 85.94 377 ILE A N 1
ATOM 3013 C CA . ILE A 1 377 ? -15.539 2.602 -36.938 1 85.94 377 ILE A CA 1
ATOM 3014 C C . ILE A 1 377 ? -16.875 2.883 -36.25 1 85.94 377 ILE A C 1
ATOM 3016 O O . ILE A 1 377 ? -17.312 2.121 -35.375 1 85.94 377 ILE A O 1
ATOM 3020 N N . SER A 1 378 ? -17.453 4.023 -36.594 1 82.62 378 SER A N 1
ATOM 3021 C CA . SER A 1 378 ? -18.703 4.43 -35.969 1 82.62 378 SER A CA 1
ATOM 3022 C C . SER A 1 378 ? -19.812 3.428 -36.25 1 82.62 378 SER A C 1
ATOM 3024 O O . SER A 1 378 ? -20.781 3.32 -35.5 1 82.62 378 SER A O 1
ATOM 3026 N N . SER A 1 379 ? -19.719 2.729 -37.281 1 80.88 379 SER A N 1
ATOM 3027 C CA . SER A 1 379 ? -20.719 1.73 -37.625 1 80.88 379 SER A CA 1
ATOM 3028 C C . SER A 1 379 ? -20.625 0.5 -36.719 1 80.88 379 SER A C 1
ATOM 3030 O O . SER A 1 379 ? -21.609 -0.228 -36.562 1 80.88 379 SER A O 1
ATOM 3032 N N . VAL A 1 380 ? -19.484 0.368 -36.219 1 74.62 380 VAL A N 1
ATOM 3033 C CA . VAL A 1 380 ? -19.25 -0.81 -35.406 1 74.62 380 VAL A CA 1
ATOM 3034 C C . VAL A 1 380 ? -19.406 -0.444 -33.938 1 74.62 380 VAL A C 1
ATOM 3036 O O . VAL A 1 380 ? -19.609 -1.318 -33.094 1 74.62 380 VAL A O 1
ATOM 3039 N N . ARG A 1 381 ? -19.297 0.83 -33.719 1 62.56 381 ARG A N 1
ATOM 3040 C CA . ARG A 1 381 ? -19.266 1.294 -32.312 1 62.56 381 ARG A CA 1
ATOM 3041 C C . ARG A 1 381 ? -20.609 1.024 -31.641 1 62.56 381 ARG A C 1
ATOM 3043 O O . ARG A 1 381 ? -21.609 1.646 -31.969 1 62.56 381 ARG A O 1
ATOM 3050 N N . MET A 1 382 ? -20.953 -0.155 -31.5 1 55.72 382 MET A N 1
ATOM 3051 C CA . MET A 1 382 ? -22.234 -0.576 -30.922 1 55.72 382 MET A CA 1
ATOM 3052 C C . MET A 1 382 ? -22.578 0.26 -29.688 1 55.72 382 MET A C 1
ATOM 3054 O O . MET A 1 382 ? -23.734 0.655 -29.516 1 55.72 382 MET A O 1
ATOM 3058 N N . TYR A 1 383 ? -21.875 0.231 -28.422 1 53.75 383 TYR A N 1
ATOM 3059 C CA . TYR A 1 383 ? -22.344 0.694 -27.125 1 53.75 383 TYR A CA 1
ATOM 3060 C C . TYR A 1 383 ? -21.578 1.94 -26.688 1 53.75 383 TYR A C 1
ATOM 3062 O O . TYR A 1 383 ? -20.438 2.152 -27.094 1 53.75 383 TYR A O 1
ATOM 3070 N N . GLY A 1 384 ? -22.391 3.01 -26.5 1 59 384 GLY A N 1
ATOM 3071 C CA . GLY A 1 384 ? -21.875 4.211 -25.859 1 59 384 GLY A CA 1
ATOM 3072 C C . GLY A 1 384 ? -20.766 3.93 -24.875 1 59 384 GLY A C 1
ATOM 3073 O O . GLY A 1 384 ? -20.75 2.877 -24.234 1 59 384 GLY A O 1
ATOM 3074 N N . ILE A 1 385 ? -19.562 4.555 -25.094 1 65.19 385 ILE A N 1
ATOM 3075 C CA . ILE A 1 385 ? -18.375 4.348 -24.266 1 65.19 385 ILE A CA 1
ATOM 3076 C C . ILE A 1 385 ? -18.672 4.785 -22.844 1 65.19 385 ILE A C 1
ATOM 3078 O O . ILE A 1 385 ? -18.938 5.961 -22.578 1 65.19 385 ILE A O 1
ATOM 3082 N N . LYS A 1 386 ? -19.078 3.801 -21.969 1 81.12 386 LYS A N 1
ATOM 3083 C CA . LYS A 1 386 ? -19.203 4.117 -20.547 1 81.12 386 LYS A CA 1
ATOM 3084 C C . LYS A 1 386 ? -17.828 4.211 -19.891 1 81.12 386 LYS A C 1
ATOM 3086 O O . LYS A 1 386 ? -17 3.301 -20.031 1 81.12 386 LYS A O 1
ATOM 3091 N N . ARG A 1 387 ? -17.656 5.32 -19.344 1 86.31 387 ARG A N 1
ATOM 3092 C CA . ARG A 1 387 ? -16.328 5.574 -18.797 1 86.31 387 ARG A CA 1
ATOM 3093 C C . ARG A 1 387 ? -16.297 5.309 -17.281 1 86.31 387 ARG A C 1
ATOM 3095 O O . ARG A 1 387 ? -15.227 5.105 -16.719 1 86.31 387 ARG A O 1
ATOM 3102 N N . TRP A 1 388 ? -17.359 5.352 -16.609 1 90.12 388 TRP A N 1
ATOM 3103 C CA . TRP A 1 388 ? -17.453 4.957 -15.203 1 90.12 388 TRP A CA 1
ATOM 3104 C C . TRP A 1 388 ? -18.875 4.547 -14.844 1 90.12 388 TRP A C 1
ATOM 3106 O O . TRP A 1 388 ? -19.797 4.664 -15.664 1 90.12 388 TRP A O 1
ATOM 3116 N N . SER A 1 389 ? -19.203 4.051 -13.844 1 91.31 389 SER A N 1
ATOM 3117 C CA . SER A 1 389 ? -20.5 3.5 -13.461 1 91.31 389 SER A CA 1
ATOM 3118 C C . SER A 1 389 ? -21.531 4.605 -13.266 1 91.31 389 SER A C 1
ATOM 3120 O O . SER A 1 389 ? -22.734 4.367 -13.391 1 91.31 389 SER A O 1
ATOM 3122 N N . ASN A 1 390 ? -21.109 5.785 -12.93 1 94.25 390 ASN A N 1
ATOM 3123 C CA . ASN A 1 390 ? -21.984 6.902 -12.602 1 94.25 390 ASN A CA 1
ATOM 3124 C C . ASN A 1 390 ? -22.922 6.559 -11.445 1 94.25 390 ASN A C 1
ATOM 3126 O O . ASN A 1 390 ? -24.094 6.922 -11.461 1 94.25 390 ASN A O 1
ATOM 3130 N N . THR A 1 391 ? -22.391 5.734 -10.578 1 93.81 391 THR A N 1
ATOM 3131 C CA . THR A 1 391 ? -23.141 5.348 -9.391 1 93.81 391 THR A CA 1
ATOM 3132 C C . THR A 1 391 ? -22.328 5.586 -8.125 1 93.81 391 THR A C 1
ATOM 3134 O O . THR A 1 391 ? -21.094 5.641 -8.18 1 93.81 391 THR A O 1
ATOM 3137 N N . MET A 1 392 ? -23.031 5.879 -7.086 1 94.88 392 MET A N 1
ATOM 3138 C CA . MET A 1 392 ? -22.391 6.031 -5.785 1 94.88 392 MET A CA 1
ATOM 3139 C C . MET A 1 392 ? -23.062 5.152 -4.734 1 94.88 392 MET A C 1
ATOM 3141 O O . MET A 1 392 ? -24.266 4.953 -4.766 1 94.88 392 MET A O 1
ATOM 3145 N N . GLY A 1 393 ? -22.281 4.555 -3.883 1 94 393 GLY A N 1
ATOM 3146 C CA . GLY A 1 393 ? -22.828 3.754 -2.795 1 94 393 GLY A CA 1
ATOM 3147 C C . GLY A 1 393 ? -23.641 4.566 -1.803 1 94 393 GLY A C 1
ATOM 3148 O O . GLY A 1 393 ? -23.359 5.746 -1.587 1 94 393 GLY A O 1
ATOM 3149 N N . GLN A 1 394 ? -24.641 3.945 -1.274 1 95.44 394 GLN A N 1
ATOM 3150 C CA . GLN A 1 394 ? -25.516 4.586 -0.291 1 95.44 394 GLN A CA 1
ATOM 3151 C C . GLN A 1 394 ? -25.625 3.74 0.974 1 95.44 394 GLN A C 1
ATOM 3153 O O . GLN A 1 394 ? -25.688 2.512 0.9 1 95.44 394 GLN A O 1
ATOM 3158 N N . TYR A 1 395 ? -25.562 4.438 2.074 1 94.81 395 TYR A N 1
ATOM 3159 C CA . TYR A 1 395 ? -25.75 3.789 3.365 1 94.81 395 TYR A CA 1
ATOM 3160 C C . TYR A 1 395 ? -26.516 4.691 4.32 1 94.81 395 TYR A C 1
ATOM 3162 O O . TYR A 1 395 ? -26.266 5.895 4.391 1 94.81 395 TYR A O 1
ATOM 3170 N N . ASN A 1 396 ? -27.484 4.113 4.941 1 94.5 396 ASN A N 1
ATOM 3171 C CA . ASN A 1 396 ? -28.266 4.832 5.945 1 94.5 396 ASN A CA 1
ATOM 3172 C C . ASN A 1 396 ? -28.219 4.129 7.297 1 94.5 396 ASN A C 1
ATOM 3174 O O . ASN A 1 396 ? -28.578 2.951 7.402 1 94.5 396 ASN A O 1
ATOM 3178 N N . LEU A 1 397 ? -27.859 4.844 8.328 1 94.81 397 LEU A N 1
ATOM 3179 C CA . LEU A 1 397 ? -27.625 4.285 9.656 1 94.81 397 LEU A CA 1
ATOM 3180 C C . LEU A 1 397 ? -28.922 3.771 10.266 1 94.81 397 LEU A C 1
ATOM 3182 O O . LEU A 1 397 ? -28.969 2.658 10.789 1 94.81 397 LEU A O 1
ATOM 3186 N N . ILE A 1 398 ? -29.969 4.535 10.18 1 93.94 398 ILE A N 1
ATOM 3187 C CA . ILE A 1 398 ? -31.234 4.195 10.82 1 93.94 398 ILE A CA 1
ATOM 3188 C C . ILE A 1 398 ? -31.859 2.982 10.125 1 93.94 398 ILE A C 1
ATOM 3190 O O . ILE A 1 398 ? -32.344 2.064 10.789 1 93.94 398 ILE A O 1
ATOM 3194 N N . THR A 1 399 ? -31.766 3.006 8.852 1 91.62 399 THR A N 1
ATOM 3195 C CA . THR A 1 399 ? -32.281 1.87 8.102 1 91.62 399 THR A CA 1
ATOM 3196 C C . THR A 1 399 ? -31.5 0.602 8.422 1 91.62 399 THR A C 1
ATOM 3198 O O . THR A 1 399 ? -32.062 -0.479 8.547 1 91.62 399 THR A O 1
ATOM 3201 N N . TYR A 1 400 ? -30.234 0.713 8.477 1 91.62 400 TYR A N 1
ATOM 3202 C CA . TYR A 1 400 ? -29.375 -0.408 8.828 1 91.62 400 TYR A CA 1
ATOM 3203 C C . TYR A 1 400 ? -29.719 -0.958 10.203 1 91.62 400 TYR A C 1
ATOM 3205 O O . TYR A 1 400 ? -29.812 -2.174 10.391 1 91.62 400 TYR A O 1
ATOM 3213 N N . CYS A 1 401 ? -29.875 -0.061 11.18 1 92.31 401 CYS A N 1
ATOM 3214 C CA . CYS A 1 401 ? -30.125 -0.467 12.562 1 92.31 401 CYS A CA 1
ATOM 3215 C C . CYS A 1 401 ? -31.516 -1.071 12.711 1 92.31 401 CYS A C 1
ATOM 3217 O O . CYS A 1 401 ? -31.75 -1.893 13.594 1 92.31 401 CYS A O 1
ATOM 3219 N N . LEU A 1 402 ? -32.438 -0.674 11.883 1 90.75 402 LEU A N 1
ATOM 3220 C CA . LEU A 1 402 ? -33.781 -1.191 11.93 1 90.75 402 LEU A CA 1
ATOM 3221 C C . LEU A 1 402 ? -33.844 -2.607 11.367 1 90.75 402 LEU A C 1
ATOM 3223 O O . LEU A 1 402 ? -34.625 -3.445 11.867 1 90.75 402 LEU A O 1
ATOM 3227 N N . HIS A 1 403 ? -33.031 -2.893 10.359 1 82.62 403 HIS A N 1
ATOM 3228 C CA . HIS A 1 403 ? -33.156 -4.148 9.633 1 82.62 403 HIS A CA 1
ATOM 3229 C C . HIS A 1 403 ? -32 -5.086 9.922 1 82.62 403 HIS A C 1
ATOM 3231 O O . HIS A 1 403 ? -31.875 -6.148 9.305 1 82.62 403 HIS A O 1
ATOM 3237 N N . GLN A 1 404 ? -31.188 -4.754 10.773 1 74.62 404 GLN A N 1
ATOM 3238 C CA . GLN A 1 404 ? -30.016 -5.578 11.023 1 74.62 404 GLN A CA 1
ATOM 3239 C C . GLN A 1 404 ? -30.406 -6.969 11.516 1 74.62 404 GLN A C 1
ATOM 3241 O O . GLN A 1 404 ? -31.125 -7.105 12.5 1 74.62 404 GLN A O 1
ATOM 3246 N N . LYS A 1 405 ? -30.312 -7.949 10.633 1 66.06 405 LYS A N 1
ATOM 3247 C CA . LYS A 1 405 ? -30.484 -9.352 11 1 66.06 405 LYS A CA 1
ATOM 3248 C C . LYS A 1 405 ? -29.188 -10.125 10.898 1 66.06 405 LYS A C 1
ATOM 3250 O O . LYS A 1 405 ? -28.359 -9.844 10.023 1 66.06 405 LYS A O 1
ATOM 3255 N N . PRO A 1 406 ? -28.969 -10.898 11.914 1 63.84 406 PRO A N 1
ATOM 3256 C CA . PRO A 1 406 ? -27.734 -11.672 11.844 1 63.84 406 PRO A CA 1
ATOM 3257 C C . PRO A 1 406 ? -27.594 -12.445 10.539 1 63.84 406 PRO A C 1
ATOM 3259 O O . PRO A 1 406 ? -28.547 -13.062 10.07 1 63.84 406 PRO A O 1
ATOM 3262 N N . ALA A 1 407 ? -26.594 -12.07 9.742 1 60.5 407 ALA A N 1
ATOM 3263 C CA . ALA A 1 407 ? -26.359 -12.703 8.445 1 60.5 407 ALA A CA 1
ATOM 3264 C C . ALA A 1 407 ? -26.109 -14.203 8.609 1 60.5 407 ALA A C 1
ATOM 3266 O O . ALA A 1 407 ? -25.391 -14.617 9.523 1 60.5 407 ALA A O 1
ATOM 3267 N N . MET A 1 408 ? -26.969 -15.047 8.133 1 65.38 408 MET A N 1
ATOM 3268 C CA . MET A 1 408 ? -26.672 -16.484 8.047 1 65.38 408 MET A CA 1
ATOM 3269 C C . MET A 1 408 ? -25.5 -16.734 7.117 1 65.38 408 MET A C 1
ATOM 3271 O O . MET A 1 408 ? -25.656 -16.703 5.895 1 65.38 408 MET A O 1
ATOM 3275 N N . CYS A 1 409 ? -24.391 -16.391 7.582 1 65.12 409 CYS A N 1
ATOM 3276 C CA . CYS A 1 409 ? -23.25 -16.562 6.688 1 65.12 409 CYS A CA 1
ATOM 3277 C C . CYS A 1 409 ? -22.672 -17.969 6.781 1 65.12 409 CYS A C 1
ATOM 3279 O O . CYS A 1 409 ? -22.672 -18.578 7.859 1 65.12 409 CYS A O 1
ATOM 3281 N N . SER A 1 410 ? -22.438 -18.516 5.582 1 70.5 410 SER A N 1
ATOM 3282 C CA . SER A 1 410 ? -21.734 -19.781 5.5 1 70.5 410 SER A CA 1
ATOM 3283 C C . SER A 1 410 ? -20.375 -19.703 6.168 1 70.5 410 SER A C 1
ATOM 3285 O O . SER A 1 410 ? -19.844 -18.609 6.41 1 70.5 410 SER A O 1
ATOM 3287 N N . ILE A 1 411 ? -19.859 -20.734 6.617 1 67.56 411 ILE A N 1
ATOM 3288 C CA . ILE A 1 411 ? -18.547 -20.875 7.262 1 67.56 411 ILE A CA 1
ATOM 3289 C C . ILE A 1 411 ? -17.469 -20.297 6.355 1 67.56 411 ILE A C 1
ATOM 3291 O O . ILE A 1 411 ? -16.547 -19.641 6.832 1 67.56 411 ILE A O 1
ATOM 3295 N N . VAL A 1 412 ? -17.656 -20.484 5.086 1 68.44 412 VAL A N 1
ATOM 3296 C CA . VAL A 1 412 ? -16.672 -20.031 4.113 1 68.44 412 VAL A CA 1
ATOM 3297 C C . VAL A 1 412 ? -16.672 -18.5 4.062 1 68.44 412 VAL A C 1
ATOM 3299 O O . VAL A 1 412 ? -15.602 -17.891 4.031 1 68.44 412 VAL A O 1
ATOM 3302 N N . GLN A 1 413 ? -17.812 -18.062 4.16 1 71 413 GLN A N 1
ATOM 3303 C CA . GLN A 1 413 ? -17.922 -16.609 4.109 1 71 413 GLN A CA 1
ATOM 3304 C C . GLN A 1 413 ? -17.359 -15.969 5.379 1 71 413 GLN A C 1
ATOM 3306 O O . GLN A 1 413 ? -16.719 -14.922 5.32 1 71 413 GLN A O 1
ATOM 3311 N N . GLN A 1 414 ? -17.547 -16.656 6.441 1 68.88 414 GLN A N 1
ATOM 3312 C CA . GLN A 1 414 ? -17.047 -16.141 7.715 1 68.88 414 GLN A CA 1
ATOM 3313 C C . GLN A 1 414 ? -15.516 -16.172 7.758 1 68.88 414 GLN A C 1
ATOM 3315 O O . GLN A 1 414 ? -14.898 -15.312 8.398 1 68.88 414 GLN A O 1
ATOM 3320 N N . PHE A 1 415 ? -15.133 -17.109 7.023 1 70.5 415 PHE A N 1
ATOM 3321 C CA . PHE A 1 415 ? -13.68 -17.234 6.996 1 70.5 415 PHE A CA 1
ATOM 3322 C C . PHE A 1 415 ? -13.062 -16.188 6.082 1 70.5 415 PHE A C 1
ATOM 3324 O O . PHE A 1 415 ? -12.047 -15.578 6.426 1 70.5 415 PHE A O 1
ATOM 3331 N N . LEU A 1 416 ? -13.68 -16.047 4.953 1 69.38 416 LEU A N 1
ATOM 3332 C CA . LEU A 1 416 ? -13.125 -15.164 3.936 1 69.38 416 LEU A CA 1
ATOM 3333 C C . LEU A 1 416 ? -13.344 -13.703 4.309 1 69.38 416 LEU A C 1
ATOM 3335 O O . LEU A 1 416 ? -12.547 -12.836 3.947 1 69.38 416 LEU A O 1
ATOM 3339 N N . PHE A 1 417 ? -14.523 -13.656 5.016 1 66.06 417 PHE A N 1
ATOM 3340 C CA . PHE A 1 417 ? -14.875 -12.273 5.328 1 66.06 417 PHE A CA 1
ATOM 3341 C C . PHE A 1 417 ? -15.164 -12.109 6.816 1 66.06 417 PHE A C 1
ATOM 3343 O O . PHE A 1 417 ? -15.398 -13.094 7.52 1 66.06 417 PHE A O 1
ATOM 3350 N N . ASN A 1 418 ? -14.977 -10.977 7.234 1 66.38 418 ASN A N 1
ATOM 3351 C CA . ASN A 1 418 ? -15.461 -10.664 8.578 1 66.38 418 ASN A CA 1
ATOM 3352 C C . ASN A 1 418 ? -16.984 -10.586 8.617 1 66.38 418 ASN A C 1
ATOM 3354 O O . ASN A 1 418 ? -17.609 -10.094 7.684 1 66.38 418 ASN A O 1
ATOM 3358 N N . HIS A 1 419 ? -17.609 -11.273 9.508 1 68.12 419 HIS A N 1
ATOM 3359 C CA . HIS A 1 419 ? -19.062 -11.297 9.656 1 68.12 419 HIS A CA 1
ATOM 3360 C C . HIS A 1 419 ? -19.656 -9.891 9.547 1 68.12 419 HIS A C 1
ATOM 3362 O O . HIS A 1 419 ? -20.656 -9.688 8.867 1 68.12 419 HIS A O 1
ATOM 3368 N N . ASP A 1 420 ? -19.016 -9.008 10.109 1 71.62 420 ASP A N 1
ATOM 3369 C CA . ASP A 1 420 ? -19.516 -7.633 10.102 1 71.62 420 ASP A CA 1
ATOM 3370 C C . ASP A 1 420 ? -19.484 -7.047 8.695 1 71.62 420 ASP A C 1
ATOM 3372 O O . ASP A 1 420 ? -20.391 -6.309 8.305 1 71.62 420 ASP A O 1
ATOM 3376 N N . PHE A 1 421 ? -18.641 -7.559 7.898 1 72.69 421 PHE A N 1
ATOM 3377 C CA . PHE A 1 421 ? -18.516 -7.043 6.543 1 72.69 421 PHE A CA 1
ATOM 3378 C C . PHE A 1 421 ? -19.609 -7.594 5.641 1 72.69 421 PHE A C 1
ATOM 3380 O O . PHE A 1 421 ? -20.172 -6.863 4.82 1 72.69 421 PHE A O 1
ATOM 3387 N N . LEU A 1 422 ? -19.969 -8.805 5.848 1 74.88 422 LEU A N 1
ATOM 3388 C CA . LEU A 1 422 ? -21 -9.43 5.031 1 74.88 422 LEU A CA 1
ATOM 3389 C C . LEU A 1 422 ? -22.375 -8.82 5.324 1 74.88 422 LEU A C 1
ATOM 3391 O O . LEU A 1 422 ? -23.188 -8.664 4.418 1 74.88 422 LEU A O 1
ATOM 3395 N N . GLU A 1 423 ? -22.516 -8.469 6.512 1 74.94 423 GLU A N 1
ATOM 3396 C CA . GLU A 1 423 ? -23.766 -7.805 6.871 1 74.94 423 GLU A CA 1
ATOM 3397 C C . GLU A 1 423 ? -23.844 -6.402 6.266 1 74.94 423 GLU A C 1
ATOM 3399 O O . GLU A 1 423 ? -24.891 -5.992 5.773 1 74.94 423 GLU A O 1
ATOM 3404 N N . LYS A 1 424 ? -22.766 -5.816 6.234 1 76.25 424 LYS A N 1
ATOM 3405 C CA . LYS A 1 424 ? -22.734 -4.465 5.684 1 76.25 424 LYS A CA 1
ATOM 3406 C C . LYS A 1 424 ? -22.984 -4.477 4.176 1 76.25 424 LYS A C 1
ATOM 3408 O O . LYS A 1 424 ? -23.641 -3.586 3.646 1 76.25 424 LYS A O 1
ATOM 3413 N N . ILE A 1 425 ? -22.547 -5.48 3.482 1 77.94 425 ILE A N 1
ATOM 3414 C CA . ILE A 1 425 ? -22.703 -5.57 2.035 1 77.94 425 ILE A CA 1
ATOM 3415 C C . ILE A 1 425 ? -24.172 -5.773 1.685 1 77.94 425 ILE A C 1
ATOM 3417 O O . ILE A 1 425 ? -24.656 -5.273 0.663 1 77.94 425 ILE A O 1
ATOM 3421 N N . ARG A 1 426 ? -24.828 -6.441 2.574 1 78.31 426 ARG A N 1
ATOM 3422 C CA . ARG A 1 426 ? -26.234 -6.727 2.336 1 78.31 426 ARG A CA 1
ATOM 3423 C C . ARG A 1 426 ? -27.062 -5.445 2.33 1 78.31 426 ARG A C 1
ATOM 3425 O O . ARG A 1 426 ? -28.062 -5.348 1.613 1 78.31 426 ARG A O 1
ATOM 3432 N N . PHE A 1 427 ? -26.562 -4.434 2.982 1 78.31 427 PHE A N 1
ATOM 3433 C CA . PHE A 1 427 ? -27.359 -3.221 3.129 1 78.31 427 PHE A CA 1
ATOM 3434 C C . PHE A 1 427 ? -26.828 -2.109 2.238 1 78.31 427 PHE A C 1
ATOM 3436 O O . PHE A 1 427 ? -27.281 -0.969 2.305 1 78.31 427 PHE A O 1
ATOM 3443 N N . GLN A 1 428 ? -25.922 -2.496 1.453 1 84.19 428 GLN A N 1
ATOM 3444 C CA . GLN A 1 428 ? -25.375 -1.512 0.527 1 84.19 428 GLN A CA 1
ATOM 3445 C C . GLN A 1 428 ? -26.312 -1.275 -0.649 1 84.19 428 GLN A C 1
ATOM 3447 O O . GLN A 1 428 ? -26.828 -2.229 -1.243 1 84.19 428 GLN A O 1
ATOM 3452 N N . GLN A 1 429 ? -26.656 -0.027 -0.809 1 88.69 429 GLN A N 1
ATOM 3453 C CA . GLN A 1 429 ? -27.438 0.387 -1.964 1 88.69 429 GLN A CA 1
ATOM 3454 C C . GLN A 1 429 ? -26.625 1.294 -2.887 1 88.69 429 GLN A C 1
ATOM 3456 O O . GLN A 1 429 ? -25.531 1.735 -2.527 1 88.69 429 GLN A O 1
ATOM 3461 N N . SER A 1 430 ? -27.109 1.405 -4.074 1 91.56 430 SER A N 1
ATOM 3462 C CA . SER A 1 430 ? -26.453 2.283 -5.035 1 91.56 430 SER A CA 1
ATOM 3463 C C . SER A 1 430 ? -27.438 3.289 -5.629 1 91.56 430 SER A C 1
ATOM 3465 O O . SER A 1 430 ? -28.625 2.992 -5.777 1 91.56 430 SER A O 1
ATOM 3467 N N . ALA A 1 431 ? -26.922 4.43 -5.742 1 94.69 431 ALA A N 1
ATOM 3468 C CA . ALA A 1 431 ? -27.719 5.484 -6.383 1 94.69 431 ALA A CA 1
ATOM 3469 C C . ALA A 1 431 ? -26.938 6.109 -7.539 1 94.69 431 ALA A C 1
ATOM 3471 O O . ALA A 1 431 ? -25.703 6.156 -7.523 1 94.69 431 ALA A O 1
ATOM 3472 N N . GLU A 1 432 ? -27.641 6.551 -8.484 1 94.81 432 GLU A N 1
ATOM 3473 C CA . GLU A 1 432 ? -27.031 7.242 -9.609 1 94.81 432 GLU A CA 1
ATOM 3474 C C . GLU A 1 432 ? -26.625 8.664 -9.234 1 94.81 432 GLU A C 1
ATOM 3476 O O . GLU A 1 432 ? -27.344 9.336 -8.484 1 94.81 432 GLU A O 1
ATOM 3481 N N . VAL A 1 433 ? -25.531 9.094 -9.727 1 95.81 433 VAL A N 1
ATOM 3482 C CA . VAL A 1 433 ? -25.094 10.469 -9.508 1 95.81 433 VAL A CA 1
ATOM 3483 C C . VAL A 1 433 ? -25.859 11.414 -10.438 1 95.81 433 VAL A C 1
ATOM 3485 O O . VAL A 1 433 ? -25.594 11.445 -11.648 1 95.81 433 VAL A O 1
ATOM 3488 N N . SER A 1 434 ? -26.719 12.164 -9.914 1 93.12 434 SER A N 1
ATOM 3489 C CA . SER A 1 434 ? -27.562 13.039 -10.711 1 93.12 434 SER A CA 1
ATOM 3490 C C . SER A 1 434 ? -26.781 14.234 -11.25 1 93.12 434 SER A C 1
ATOM 3492 O O . SER A 1 434 ? -25.766 14.625 -10.664 1 93.12 434 SER A O 1
ATOM 3494 N N . ASN A 1 435 ? -27.281 14.781 -12.25 1 93.62 435 ASN A N 1
ATOM 3495 C CA . ASN A 1 435 ? -26.672 15.984 -12.828 1 93.62 435 ASN A CA 1
ATOM 3496 C C . ASN A 1 435 ? -26.812 17.188 -11.891 1 93.62 435 ASN A C 1
ATOM 3498 O O . ASN A 1 435 ? -25.938 18.047 -11.867 1 93.62 435 ASN A O 1
ATOM 3502 N N . ASP A 1 436 ? -27.812 17.094 -11.117 1 92.62 436 ASP A N 1
ATOM 3503 C CA . ASP A 1 436 ? -28.031 18.172 -10.156 1 92.62 436 ASP A CA 1
ATOM 3504 C C . ASP A 1 436 ? -26.938 18.172 -9.078 1 92.62 436 ASP A C 1
ATOM 3506 O O . ASP A 1 436 ? -26.469 19.219 -8.656 1 92.62 436 ASP A O 1
ATOM 3510 N N . LEU A 1 437 ? -26.641 17.047 -8.711 1 95.44 437 LEU A N 1
ATOM 3511 C CA . LEU A 1 437 ? -25.594 16.922 -7.711 1 95.44 437 LEU A CA 1
ATOM 3512 C C . LEU A 1 437 ? -24.25 17.359 -8.281 1 95.44 437 LEU A C 1
ATOM 3514 O O . LEU A 1 437 ? -23.5 18.078 -7.625 1 95.44 437 LEU A O 1
ATOM 3518 N N . LYS A 1 438 ? -23.953 16.984 -9.508 1 96.75 438 LYS A N 1
ATOM 3519 C CA . LYS A 1 438 ? -22.719 17.406 -10.172 1 96.75 438 LYS A CA 1
ATOM 3520 C C . LYS A 1 438 ? -22.656 18.922 -10.32 1 96.75 438 LYS A C 1
ATOM 3522 O O . LYS A 1 438 ? -21.609 19.531 -10.07 1 96.75 438 LYS A O 1
ATOM 3527 N N . LYS A 1 439 ? -23.75 19.422 -10.664 1 96.56 439 LYS A N 1
ATOM 3528 C CA . LYS A 1 439 ? -23.828 20.875 -10.836 1 96.56 439 LYS A CA 1
ATOM 3529 C C . LYS A 1 439 ? -23.609 21.594 -9.508 1 96.56 439 LYS A C 1
ATOM 3531 O O . LYS A 1 439 ? -22.891 22.594 -9.453 1 96.56 439 LYS A O 1
ATOM 3536 N N . LEU A 1 440 ? -24.188 21.109 -8.492 1 96 440 LEU A N 1
ATOM 3537 C CA . LEU A 1 440 ? -24.047 21.703 -7.168 1 96 440 LEU A CA 1
ATOM 3538 C C . LEU A 1 440 ? -22.578 21.719 -6.742 1 96 440 LEU A C 1
ATOM 3540 O O . LEU A 1 440 ? -22.062 22.734 -6.289 1 96 440 LEU A O 1
ATOM 3544 N N . ILE A 1 441 ? -21.922 20.594 -6.891 1 97.25 441 ILE A N 1
ATOM 3545 C CA . ILE A 1 441 ? -20.516 20.453 -6.496 1 97.25 441 ILE A CA 1
ATOM 3546 C C . ILE A 1 441 ? -19.656 21.391 -7.34 1 97.25 441 ILE A C 1
ATOM 3548 O O . ILE A 1 441 ? -18.828 22.125 -6.805 1 97.25 441 ILE A O 1
ATOM 3552 N N . PHE A 1 442 ? -19.953 21.375 -8.648 1 97.94 442 PHE A N 1
ATOM 3553 C CA . PHE A 1 442 ? -19.156 22.172 -9.578 1 97.94 442 PHE A CA 1
ATOM 3554 C C . PHE A 1 442 ? -19.312 23.656 -9.281 1 97.94 442 PHE A C 1
ATOM 3556 O O . PHE A 1 442 ? -18.312 24.375 -9.203 1 97.94 442 PHE A O 1
ATOM 3563 N N . ASP A 1 443 ? -20.484 24.094 -9.078 1 96.06 443 ASP A N 1
ATOM 3564 C CA . ASP A 1 443 ? -20.75 25.5 -8.852 1 96.06 443 ASP A CA 1
ATOM 3565 C C . ASP A 1 443 ? -20.094 25.984 -7.551 1 96.06 443 ASP A C 1
ATOM 3567 O O . ASP A 1 443 ? -19.531 27.078 -7.496 1 96.06 443 ASP A O 1
ATOM 3571 N N . GLN A 1 444 ? -20.172 25.219 -6.574 1 94.12 444 GLN A N 1
ATOM 3572 C CA . GLN A 1 444 ? -19.578 25.594 -5.297 1 94.12 444 GLN A CA 1
ATOM 3573 C C . GLN A 1 444 ? -18.047 25.672 -5.398 1 94.12 444 GLN A C 1
ATOM 3575 O O . GLN A 1 444 ? -17.438 26.594 -4.848 1 94.12 444 GLN A O 1
ATOM 3580 N N . LEU A 1 445 ? -17.469 24.766 -6.086 1 95.69 445 LEU A N 1
ATOM 3581 C CA . LEU A 1 445 ? -16.016 24.734 -6.195 1 95.69 445 LEU A CA 1
ATOM 3582 C C . LEU A 1 445 ? -15.516 25.875 -7.078 1 95.69 445 LEU A C 1
ATOM 3584 O O . LEU A 1 445 ? -14.484 26.484 -6.785 1 95.69 445 LEU A O 1
ATOM 3588 N N . VAL A 1 446 ? -16.25 26.109 -8.156 1 95.62 446 VAL A N 1
ATOM 3589 C CA . VAL A 1 446 ? -15.867 27.203 -9.047 1 95.62 446 VAL A CA 1
ATOM 3590 C C . VAL A 1 446 ? -15.961 28.531 -8.312 1 95.62 446 VAL A C 1
ATOM 3592 O O . VAL A 1 446 ? -15.07 29.375 -8.43 1 95.62 446 VAL A O 1
ATOM 3595 N N . LYS A 1 447 ? -16.984 28.703 -7.57 1 91.12 447 LYS A N 1
ATOM 3596 C CA . LYS A 1 447 ? -17.172 29.922 -6.809 1 91.12 447 LYS A CA 1
ATOM 3597 C C . LYS A 1 447 ? -16.047 30.125 -5.797 1 91.12 447 LYS A C 1
ATOM 3599 O O . LYS A 1 447 ? -15.547 31.234 -5.613 1 91.12 447 LYS A O 1
ATOM 3604 N N . LYS A 1 448 ? -15.609 29.109 -5.203 1 88.69 448 LYS A N 1
ATOM 3605 C CA . LYS A 1 448 ? -14.562 29.156 -4.191 1 88.69 448 LYS A CA 1
ATOM 3606 C C . LYS A 1 448 ? -13.195 29.391 -4.828 1 88.69 448 LYS A C 1
ATOM 3608 O O . LYS A 1 448 ? -12.305 29.984 -4.207 1 88.69 448 LYS A O 1
ATOM 3613 N N . SER A 1 449 ? -13.039 28.906 -5.988 1 90.88 449 SER A N 1
ATOM 3614 C CA . SER A 1 449 ? -11.734 28.984 -6.645 1 90.88 449 SER A CA 1
ATOM 3615 C C . SER A 1 449 ? -11.562 30.312 -7.371 1 90.88 449 SER A C 1
ATOM 3617 O O . SER A 1 449 ? -10.438 30.766 -7.574 1 90.88 449 SER A O 1
ATOM 3619 N N . LYS A 1 450 ? -12.68 30.844 -7.66 1 85.88 450 LYS A N 1
ATOM 3620 C CA . LYS A 1 450 ? -12.602 32.094 -8.422 1 85.88 450 LYS A CA 1
ATOM 3621 C C . LYS A 1 450 ? -12.062 33.219 -7.562 1 85.88 450 LYS A C 1
ATOM 3623 O O . LYS A 1 450 ? -12.547 33.469 -6.453 1 85.88 450 LYS A O 1
ATOM 3628 N N . ASN A 1 451 ? -11.023 33.906 -7.891 1 74.62 451 ASN A N 1
ATOM 3629 C CA . ASN A 1 451 ? -10.43 35.125 -7.328 1 74.62 451 ASN A CA 1
ATOM 3630 C C . ASN A 1 451 ? -9.727 34.844 -6 1 74.62 451 ASN A C 1
ATOM 3632 O O . ASN A 1 451 ? -9.703 35.688 -5.109 1 74.62 451 ASN A O 1
ATOM 3636 N N . THR A 1 452 ? -9.477 33.594 -5.754 1 77.62 452 THR A N 1
ATOM 3637 C CA . THR A 1 452 ? -8.773 33.25 -4.527 1 77.62 452 THR A CA 1
ATOM 3638 C C . THR A 1 452 ? -7.301 32.969 -4.809 1 77.62 452 THR A C 1
ATOM 3640 O O . THR A 1 452 ? -6.961 32.406 -5.859 1 77.62 452 THR A O 1
ATOM 3643 N N . SER A 1 453 ? -6.555 33.469 -3.973 1 80.81 453 SER A N 1
ATOM 3644 C CA . SER A 1 453 ? -5.121 33.219 -4.07 1 80.81 453 SER A CA 1
ATOM 3645 C C . SER A 1 453 ? -4.797 31.75 -3.893 1 80.81 453 SER A C 1
ATOM 3647 O O . SER A 1 453 ? -5.605 31 -3.344 1 80.81 453 SER A O 1
ATOM 3649 N N . TYR A 1 454 ? -3.717 31.391 -4.473 1 78.06 454 TYR A N 1
ATOM 3650 C CA . TYR A 1 454 ? -3.309 30 -4.391 1 78.06 454 TYR A CA 1
ATOM 3651 C C . TYR A 1 454 ? -3.1 29.562 -2.941 1 78.06 454 TYR A C 1
ATOM 3653 O O . TYR A 1 454 ? -3.359 28.422 -2.58 1 78.06 454 TYR A O 1
ATOM 3661 N N . GLU A 1 455 ? -2.711 30.453 -2.162 1 78.31 455 GLU A N 1
ATOM 3662 C CA . GLU A 1 455 ? -2.553 30.156 -0.742 1 78.31 455 GLU A CA 1
ATOM 3663 C C . GLU A 1 455 ? -3.902 29.906 -0.076 1 78.31 455 GLU A C 1
ATOM 3665 O O . GLU A 1 455 ? -4.031 29 0.76 1 78.31 455 GLU A O 1
ATOM 3670 N N . ALA A 1 456 ? -4.797 30.609 -0.512 1 82.19 456 ALA A N 1
ATOM 3671 C CA . ALA A 1 456 ? -6.148 30.438 0.022 1 82.19 456 ALA A CA 1
ATOM 3672 C C . ALA A 1 456 ? -6.773 29.125 -0.455 1 82.19 456 ALA A C 1
ATOM 3674 O O . ALA A 1 456 ? -7.562 28.516 0.264 1 82.19 456 ALA A O 1
ATOM 3675 N N . CYS A 1 457 ? -6.355 28.781 -1.591 1 83.62 457 CYS A N 1
ATOM 3676 C CA . CYS A 1 457 ? -6.871 27.516 -2.121 1 83.62 457 CYS A CA 1
ATOM 3677 C C . CYS A 1 457 ? -6.371 26.328 -1.303 1 83.62 457 CYS A C 1
ATOM 3679 O O . CYS A 1 457 ? -7.094 25.359 -1.112 1 83.62 457 CYS A O 1
ATOM 3681 N N . LYS A 1 458 ? -5.254 26.484 -0.799 1 82.31 458 LYS A N 1
ATOM 3682 C CA . LYS A 1 458 ? -4.715 25.438 0.067 1 82.31 458 LYS A CA 1
ATOM 3683 C C . LYS A 1 458 ? -5.488 25.359 1.379 1 82.31 458 LYS A C 1
ATOM 3685 O O . LYS A 1 458 ? -5.707 24.266 1.91 1 82.31 458 LYS A O 1
ATOM 3690 N N . GLU A 1 459 ? -5.918 26.469 1.822 1 84.94 459 GLU A N 1
ATOM 3691 C CA . GLU A 1 459 ? -6.684 26.516 3.062 1 84.94 459 GLU A CA 1
ATOM 3692 C C . GLU A 1 459 ? -8.07 25.906 2.873 1 84.94 459 GLU A C 1
ATOM 3694 O O . GLU A 1 459 ? -8.648 25.359 3.814 1 84.94 459 GLU A O 1
ATOM 3699 N N . LEU A 1 460 ? -8.508 26.031 1.665 1 88.38 460 LEU A N 1
ATOM 3700 C CA . LEU A 1 460 ? -9.828 25.484 1.355 1 88.38 460 LEU A CA 1
ATOM 3701 C C . LEU A 1 460 ? -9.828 23.969 1.463 1 88.38 460 LEU A C 1
ATOM 3703 O O . LEU A 1 460 ? -10.867 23.359 1.703 1 88.38 460 LEU A O 1
ATOM 3707 N N . CYS A 1 461 ? -8.648 23.375 1.321 1 88.81 461 CYS A N 1
ATOM 3708 C CA . CYS A 1 461 ? -8.516 21.922 1.406 1 88.81 461 CYS A CA 1
ATOM 3709 C C . CYS A 1 461 ? -8.766 21.438 2.83 1 88.81 461 CYS A C 1
ATOM 3711 O O . CYS A 1 461 ? -9.117 20.266 3.039 1 88.81 461 CYS A O 1
ATOM 3713 N N . GLU A 1 462 ? -8.664 22.344 3.811 1 88.62 462 GLU A N 1
ATOM 3714 C CA . GLU A 1 462 ? -8.797 21.969 5.215 1 88.62 462 GLU A CA 1
ATOM 3715 C C . GLU A 1 462 ? -10.188 22.281 5.742 1 88.62 462 GLU A C 1
ATOM 3717 O O . GLU A 1 462 ? -10.539 21.906 6.863 1 88.62 462 GLU A O 1
ATOM 3722 N N . CYS A 1 463 ? -11 22.828 4.891 1 91.12 463 CYS A N 1
ATOM 3723 C CA . CYS A 1 463 ? -12.328 23.234 5.336 1 91.12 463 CYS A CA 1
ATOM 3724 C C . CYS A 1 463 ? -13.312 22.078 5.266 1 91.12 463 CYS A C 1
ATOM 3726 O O . CYS A 1 463 ? -13.375 21.375 4.258 1 91.12 463 CYS A O 1
ATOM 3728 N N . ARG A 1 464 ? -14.07 21.859 6.316 1 92.75 464 ARG A N 1
ATOM 3729 C CA . ARG A 1 464 ? -15.055 20.797 6.391 1 92.75 464 ARG A CA 1
ATOM 3730 C C . ARG A 1 464 ? -16.438 21.344 6.727 1 92.75 464 ARG A C 1
ATOM 3732 O O . ARG A 1 464 ? -17.234 20.672 7.383 1 92.75 464 ARG A O 1
ATOM 3739 N N . GLY A 1 465 ? -16.656 22.547 6.457 1 92.5 465 GLY A N 1
ATOM 3740 C CA . GLY A 1 465 ? -17.906 23.234 6.758 1 92.5 465 GLY A CA 1
ATOM 3741 C C . GLY A 1 465 ? -17.703 24.625 7.336 1 92.5 465 GLY A C 1
ATOM 3742 O O . GLY A 1 465 ? -18.641 25.406 7.422 1 92.5 465 GLY A O 1
ATOM 3743 N N . ASN A 1 466 ? -16.516 24.969 7.633 1 90.62 466 ASN A N 1
ATOM 3744 C CA . ASN A 1 466 ? -16.172 26.234 8.273 1 90.62 466 ASN A CA 1
ATOM 3745 C C . ASN A 1 466 ? -16.438 27.422 7.348 1 90.62 466 ASN A C 1
ATOM 3747 O O . ASN A 1 466 ? -16.844 28.484 7.801 1 90.62 466 ASN A O 1
ATOM 3751 N N . GLN A 1 467 ? -16.219 27.203 6.141 1 88.44 467 GLN A N 1
ATOM 3752 C CA . GLN A 1 467 ? -16.406 28.297 5.191 1 88.44 467 GLN A CA 1
ATOM 3753 C C . GLN A 1 467 ? -17.891 28.625 5.047 1 88.44 467 GLN A C 1
ATOM 3755 O O . GLN A 1 467 ? -18.266 29.797 4.879 1 88.44 467 GLN A O 1
ATOM 3760 N N . VAL A 1 468 ? -18.703 27.625 5.062 1 89.81 468 VAL A N 1
ATOM 3761 C CA . VAL A 1 468 ? -20.141 27.844 4.961 1 89.81 468 VAL A CA 1
ATOM 3762 C C . VAL A 1 468 ? -20.656 28.531 6.219 1 89.81 468 VAL A C 1
ATOM 3764 O O . VAL A 1 468 ? -21.516 29.406 6.148 1 89.81 468 VAL A O 1
ATOM 3767 N N . LEU A 1 469 ? -20.109 28.109 7.34 1 88.81 469 LEU A N 1
ATOM 3768 C CA . LEU A 1 469 ? -20.516 28.672 8.625 1 88.81 469 LEU A CA 1
ATOM 3769 C C . LEU A 1 469 ? -20.109 30.141 8.734 1 88.81 469 LEU A C 1
ATOM 3771 O O . LEU A 1 469 ? -20.797 30.922 9.391 1 88.81 469 LEU A O 1
ATOM 3775 N N . LYS A 1 470 ? -19 30.453 8.188 1 82.44 470 LYS A N 1
ATOM 3776 C CA . LYS A 1 470 ? -18.562 31.844 8.195 1 82.44 470 LYS A CA 1
ATOM 3777 C C . LYS A 1 470 ? -19.562 32.75 7.48 1 82.44 470 LYS A C 1
ATOM 3779 O O . LYS A 1 470 ? -19.688 33.938 7.809 1 82.44 470 LYS A O 1
ATOM 3784 N N . ASN A 1 471 ? -20.266 32.156 6.559 1 76.69 471 ASN A N 1
ATOM 3785 C CA . ASN A 1 471 ? -21.25 32.906 5.812 1 76.69 471 ASN A CA 1
ATOM 3786 C C . ASN A 1 471 ? -22.609 32.938 6.527 1 76.69 471 ASN A C 1
ATOM 3788 O O . ASN A 1 471 ? -23.547 33.594 6.078 1 76.69 471 ASN A O 1
ATOM 3792 N N . ALA A 1 472 ? -22.734 32.156 7.57 1 72.56 472 ALA A N 1
ATOM 3793 C CA . ALA A 1 472 ? -23.969 32.125 8.352 1 72.56 472 ALA A CA 1
ATOM 3794 C C . ALA A 1 472 ? -23.938 33.156 9.461 1 72.56 472 ALA A C 1
ATOM 3796 O O . ALA A 1 472 ? -23.016 33.188 10.289 1 72.56 472 ALA A O 1
ATOM 3797 N N . LYS A 1 473 ? -24.625 34.406 9.414 1 64.19 473 LYS A N 1
ATOM 3798 C CA . LYS A 1 473 ? -24.672 35.469 10.398 1 64.19 473 LYS A CA 1
ATOM 3799 C C . LYS A 1 473 ? -25.734 35.219 11.461 1 64.19 473 LYS A C 1
ATOM 3801 O O . LYS A 1 473 ? -26.766 34.594 11.172 1 64.19 473 LYS A O 1
ATOM 3806 N N . CYS A 1 474 ? -25.375 35.312 12.711 1 57.09 474 CYS A N 1
ATOM 3807 C CA . CYS A 1 474 ? -26.219 35.125 13.883 1 57.09 474 CYS A CA 1
ATOM 3808 C C . CYS A 1 474 ? -27.328 36.188 13.922 1 57.09 474 CYS A C 1
ATOM 3810 O O . CYS A 1 474 ? -27.078 37.344 13.586 1 57.09 474 CYS A O 1
ATOM 3812 N N . TYR A 1 475 ? -28.562 35.812 13.883 1 53.12 475 TYR A N 1
ATOM 3813 C CA . TYR A 1 475 ? -29.656 36.75 14.062 1 53.12 475 TYR A CA 1
ATOM 3814 C C . TYR A 1 475 ? -29.297 37.844 15.055 1 53.12 475 TYR A C 1
ATOM 3816 O O . TYR A 1 475 ? -29.578 39.031 14.836 1 53.12 475 TYR A O 1
ATOM 3824 N N . ASP A 1 476 ? -28.922 37.406 16.297 1 48.44 476 ASP A N 1
ATOM 3825 C CA . ASP A 1 476 ? -28.781 38.344 17.422 1 48.44 476 ASP A CA 1
ATOM 3826 C C . ASP A 1 476 ? -27.703 39.375 17.141 1 48.44 476 ASP A C 1
ATOM 3828 O O . ASP A 1 476 ? -27.656 40.406 17.797 1 48.44 476 ASP A O 1
ATOM 3832 N N . CYS A 1 477 ? -26.891 38.969 16.344 1 47.09 477 CYS A N 1
ATOM 3833 C CA . CYS A 1 477 ? -25.812 39.906 16.062 1 47.09 477 CYS A CA 1
ATOM 3834 C C . CYS A 1 477 ? -26.328 41.062 15.211 1 47.09 477 CYS A C 1
ATOM 3836 O O . CYS A 1 477 ? -25.734 42.156 15.211 1 47.09 477 CYS A O 1
ATOM 3838 N N . LYS A 1 478 ? -27.281 40.781 14.398 1 49.97 478 LYS A N 1
ATOM 3839 C CA . LYS A 1 478 ? -27.859 41.906 13.664 1 49.97 478 LYS A CA 1
ATOM 3840 C C . LYS A 1 478 ? -28.438 42.969 14.617 1 49.97 478 LYS A C 1
ATOM 3842 O O . LYS A 1 478 ? -28.297 44.156 14.391 1 49.97 478 LYS A O 1
ATOM 3847 N N . GLU A 1 479 ? -29.188 42.375 15.594 1 47.09 479 GLU A N 1
ATOM 3848 C CA . GLU A 1 479 ? -29.797 43.375 16.453 1 47.09 479 GLU A CA 1
ATOM 3849 C C . GLU A 1 479 ? -28.734 44.156 17.203 1 47.09 479 GLU A C 1
ATOM 3851 O O . GLU A 1 479 ? -28.875 45.375 17.422 1 47.09 479 GLU A O 1
ATOM 3856 N N . LYS A 1 480 ? -27.781 43.531 17.672 1 46.75 480 LYS A N 1
ATOM 3857 C CA . LYS A 1 480 ? -26.734 44.281 18.391 1 46.75 480 LYS A CA 1
ATOM 3858 C C . LYS A 1 480 ? -26 45.219 17.438 1 46.75 480 LYS A C 1
ATOM 3860 O O . LYS A 1 480 ? -25.625 46.344 17.828 1 46.75 480 LYS A O 1
ATOM 3865 N N . ASP A 1 481 ? -25.812 44.719 16.297 1 48.22 481 ASP A N 1
ATOM 3866 C CA . ASP A 1 481 ? -25.141 45.625 15.375 1 48.22 481 ASP A CA 1
ATOM 3867 C C . ASP A 1 481 ? -26.016 46.844 15.055 1 48.22 481 ASP A C 1
ATOM 3869 O O . ASP A 1 481 ? -25.516 47.938 14.891 1 48.22 481 ASP A O 1
ATOM 3873 N N . LYS A 1 482 ? -27.328 46.625 14.992 1 48.66 482 LYS A N 1
ATOM 3874 C CA . LYS A 1 482 ? -28.203 47.781 14.836 1 48.66 482 LYS A CA 1
ATOM 3875 C C . LYS A 1 482 ? -28.109 48.719 16.031 1 48.66 482 LYS A C 1
ATOM 3877 O O . LYS A 1 482 ? -28.188 49.938 15.891 1 48.66 482 LYS A O 1
ATOM 3882 N N . ARG A 1 483 ? -27.984 48.125 17.234 1 47.28 483 ARG A N 1
ATOM 3883 C CA . ARG A 1 483 ? -27.922 49 18.391 1 47.28 483 ARG A CA 1
ATOM 3884 C C . ARG A 1 483 ? -26.562 49.688 18.484 1 47.28 483 ARG A C 1
ATOM 3886 O O . ARG A 1 483 ? -26.453 50.781 19.031 1 47.28 483 ARG A O 1
ATOM 3893 N N . ARG A 1 484 ? -25.562 48.969 18.25 1 44.69 484 ARG A N 1
ATOM 3894 C CA . ARG A 1 484 ? -24.266 49.625 18.312 1 44.69 484 ARG A CA 1
ATOM 3895 C C . ARG A 1 484 ? -24.172 50.75 17.297 1 44.69 484 ARG A C 1
ATOM 3897 O O . ARG A 1 484 ? -23.453 51.719 17.531 1 44.69 484 ARG A O 1
ATOM 3904 N N . THR A 1 485 ? -24.812 50.531 16.125 1 42.06 485 THR A N 1
ATOM 3905 C CA . THR A 1 485 ? -24.766 51.688 15.234 1 42.06 485 THR A CA 1
ATOM 3906 C C . THR A 1 485 ? -25.438 52.906 15.875 1 42.06 485 THR A C 1
ATOM 3908 O O . THR A 1 485 ? -25.219 54.031 15.445 1 42.06 485 THR A O 1
ATOM 3911 N N . HIS A 1 486 ? -26.516 52.688 16.75 1 38.22 486 HIS A N 1
ATOM 3912 C CA . HIS A 1 486 ? -27.047 53.906 17.328 1 38.22 486 HIS A CA 1
ATOM 3913 C C . HIS A 1 486 ? -26.141 54.469 18.438 1 38.22 486 HIS A C 1
ATOM 3915 O O . HIS A 1 486 ? -26.359 55.562 18.953 1 38.22 486 HIS A O 1
ATOM 3921 N N . GLU A 1 487 ? -25.562 53.625 19.359 1 36.66 487 GLU A N 1
ATOM 3922 C CA . GLU A 1 487 ? -24.672 54.312 20.297 1 36.66 487 GLU A CA 1
ATOM 3923 C C . GLU A 1 487 ? -23.359 54.719 19.625 1 36.66 487 GLU A C 1
ATOM 3925 O O . GLU A 1 487 ? -22.969 54.125 18.609 1 36.66 487 GLU A O 1
ATOM 3930 N N . GLY A 1 488 ? -22.688 55.906 19.922 1 33.84 488 GLY A N 1
ATOM 3931 C CA . GLY A 1 488 ? -21.719 56.844 19.391 1 33.84 488 GLY A CA 1
ATOM 3932 C C . GLY A 1 488 ? -20.438 56.188 18.922 1 33.84 488 GLY A C 1
ATOM 3933 O O . GLY A 1 488 ? -19.859 56.594 17.906 1 33.84 488 GLY A O 1
ATOM 3934 N N . ASN A 1 489 ? -19.516 55.562 19.953 1 33.66 489 ASN A N 1
ATOM 3935 C CA . ASN A 1 489 ? -18.109 55.781 19.609 1 33.66 489 ASN A CA 1
ATOM 3936 C C . ASN A 1 489 ? -17.703 54.906 18.438 1 33.66 489 ASN A C 1
ATOM 3938 O O . ASN A 1 489 ? -17.812 53.656 18.5 1 33.66 489 ASN A O 1
ATOM 3942 N N . PRO A 1 490 ? -17.516 55.406 17.141 1 35.03 490 PRO A N 1
ATOM 3943 C CA . PRO A 1 490 ? -17.062 54.844 15.859 1 35.03 490 PRO A CA 1
ATOM 3944 C C . PRO A 1 490 ? -15.836 53.938 15.992 1 35.03 490 PRO A C 1
ATOM 3946 O O . PRO A 1 490 ? -15.438 53.312 15.023 1 35.03 490 PRO A O 1
ATOM 3949 N N . GLU A 1 491 ? -15.023 54.188 17.062 1 31.16 491 GLU A N 1
ATOM 3950 C CA . GLU A 1 491 ? -13.625 53.812 16.859 1 31.16 491 GLU A CA 1
ATOM 3951 C C . GLU A 1 491 ? -13.461 52.312 16.797 1 31.16 491 GLU A C 1
ATOM 3953 O O . GLU A 1 491 ? -12.391 51.812 16.438 1 31.16 491 GLU A O 1
ATOM 3958 N N . ILE A 1 492 ? -14.039 51.625 17.719 1 32.5 492 ILE A N 1
ATOM 3959 C CA . ILE A 1 492 ? -13.43 50.312 17.703 1 32.5 492 ILE A CA 1
ATOM 3960 C C . ILE A 1 492 ? -13.766 49.594 16.391 1 32.5 492 ILE A C 1
ATOM 3962 O O . ILE A 1 492 ? -14.938 49.344 16.094 1 32.5 492 ILE A O 1
ATOM 3966 N N . GLU A 1 493 ? -12.906 49.875 15.305 1 29.19 493 GLU A N 1
ATOM 3967 C CA . GLU A 1 493 ? -12.789 49.156 14.039 1 29.19 493 GLU A CA 1
ATOM 3968 C C . GLU A 1 493 ? -13.125 47.688 14.219 1 29.19 493 GLU A C 1
ATOM 3970 O O . GLU A 1 493 ? -12.328 46.906 14.758 1 29.19 493 GLU A O 1
ATOM 3975 N N . SER A 1 494 ? -14.25 47.406 14.82 1 30.61 494 SER A N 1
ATOM 3976 C CA . SER A 1 494 ? -14.625 46 14.719 1 30.61 494 SER A CA 1
ATOM 3977 C C . SER A 1 494 ? -14.25 45.406 13.359 1 30.61 494 SER A C 1
ATOM 3979 O O . SER A 1 494 ? -14.289 46.094 12.352 1 30.61 494 SER A O 1
ATOM 3981 N N . GLU A 1 495 ? -13.289 44.594 13.383 1 31.86 495 GLU A N 1
ATOM 3982 C CA . GLU A 1 495 ? -12.93 43.844 12.18 1 31.86 495 GLU A CA 1
ATOM 3983 C C . GLU A 1 495 ? -14.117 43.719 11.227 1 31.86 495 GLU A C 1
ATOM 3985 O O . GLU A 1 495 ? -15.203 43.312 11.625 1 31.86 495 GLU A O 1
ATOM 3990 N N . LEU A 1 496 ? -14.297 44.75 10.312 1 29.61 496 LEU A N 1
ATOM 3991 C CA . LEU A 1 496 ? -15.172 44.812 9.148 1 29.61 496 LEU A CA 1
ATOM 3992 C C . LEU A 1 496 ? -15.555 43.406 8.664 1 29.61 496 LEU A C 1
ATOM 3994 O O . LEU A 1 496 ? -14.703 42.688 8.141 1 29.61 496 LEU A O 1
ATOM 3998 N N . LEU A 1 497 ? -16.219 42.719 9.383 1 33.5 497 LEU A N 1
ATOM 3999 C CA . LEU A 1 497 ? -16.953 41.688 8.641 1 33.5 497 LEU A CA 1
ATOM 4000 C C . LEU A 1 497 ? -17.328 42.188 7.25 1 33.5 497 LEU A C 1
ATOM 4002 O O . LEU A 1 497 ? -17.797 43.312 7.098 1 33.5 497 LEU A O 1
ATOM 4006 N N . THR A 1 498 ? -16.562 41.938 6.277 1 32.5 498 THR A N 1
ATOM 4007 C CA . THR A 1 498 ? -16.875 42.406 4.934 1 32.5 498 THR A CA 1
ATOM 4008 C C . THR A 1 498 ? -18.375 42.656 4.766 1 32.5 498 THR A C 1
ATOM 4010 O O . THR A 1 498 ? -19.188 41.781 5.098 1 32.5 498 THR A O 1
ATOM 4013 N N . LYS A 1 499 ? -18.891 43.875 4.945 1 36.59 499 LYS A N 1
ATOM 4014 C CA . LYS A 1 499 ? -20.219 44.438 4.672 1 36.59 499 LYS A CA 1
ATOM 4015 C C . LYS A 1 499 ? -20.984 43.562 3.664 1 36.59 499 LYS A C 1
ATOM 4017 O O . LYS A 1 499 ? -22.203 43.469 3.738 1 36.59 499 LYS A O 1
ATOM 4022 N N . ASP A 1 500 ? -20.328 43.25 2.57 1 33.72 500 ASP A N 1
ATOM 4023 C CA . ASP A 1 500 ? -21 42.594 1.45 1 33.72 500 ASP A CA 1
ATOM 4024 C C . ASP A 1 500 ? -21.156 41.094 1.699 1 33.72 500 ASP A C 1
ATOM 4026 O O . ASP A 1 500 ? -21.438 40.344 0.772 1 33.72 500 ASP A O 1
ATOM 4030 N N . ALA A 1 501 ? -20.688 40.625 2.793 1 38.62 501 ALA A N 1
ATOM 4031 C CA . ALA A 1 501 ? -20.953 39.219 2.916 1 38.62 501 ALA A CA 1
ATOM 4032 C C . ALA A 1 501 ? -22.422 38.938 3.287 1 38.62 501 ALA A C 1
ATOM 4034 O O . ALA A 1 501 ? -22.859 39.344 4.367 1 38.62 501 ALA A O 1
ATOM 4035 N N . LYS A 1 502 ? -23.344 39 2.391 1 41.16 502 LYS A N 1
ATOM 4036 C CA . LYS A 1 502 ? -24.766 38.688 2.455 1 41.16 502 LYS A CA 1
ATOM 4037 C C . LYS A 1 502 ? -25.031 37.531 3.398 1 41.16 502 LYS A C 1
ATOM 4039 O O . LYS A 1 502 ? -24.438 36.438 3.246 1 41.16 502 LYS A O 1
ATOM 4044 N N . CYS A 1 503 ? -25.375 37.781 4.547 1 48.12 503 CYS A N 1
ATOM 4045 C CA . CYS A 1 503 ? -25.875 36.812 5.523 1 48.12 503 CYS A CA 1
ATOM 4046 C C . CYS A 1 503 ? -26.953 35.938 4.906 1 48.12 503 CYS A C 1
ATOM 4048 O O . CYS A 1 503 ? -28.078 36.375 4.656 1 48.12 503 CYS A O 1
ATOM 4050 N N . ILE A 1 504 ? -26.516 34.812 4.348 1 57.16 504 ILE A N 1
ATOM 4051 C CA . ILE A 1 504 ? -27.438 34 3.58 1 57.16 504 ILE A CA 1
ATOM 4052 C C . ILE A 1 504 ? -28.312 33.156 4.527 1 57.16 504 ILE A C 1
ATOM 4054 O O . ILE A 1 504 ? -29.5 32.969 4.281 1 57.16 504 ILE A O 1
ATOM 4058 N N . TYR A 1 505 ? -27.609 32.844 5.848 1 67.38 505 TYR A N 1
ATOM 4059 C CA . TYR A 1 505 ? -28.359 31.953 6.734 1 67.38 505 TYR A CA 1
ATOM 4060 C C . TYR A 1 505 ? -28.562 32.594 8.102 1 67.38 505 TYR A C 1
ATOM 4062 O O . TYR A 1 505 ? -27.641 33.188 8.656 1 67.38 505 TYR A O 1
ATOM 4070 N N . GLU A 1 506 ? -29.766 32.75 8.68 1 67.12 506 GLU A N 1
ATOM 4071 C CA . GLU A 1 506 ? -30.047 33.281 10.008 1 67.12 506 GLU A CA 1
ATOM 4072 C C . GLU A 1 506 ? -30.141 32.156 11.047 1 67.12 506 GLU A C 1
ATOM 4074 O O . GLU A 1 506 ? -31 31.281 10.945 1 67.12 506 GLU A O 1
ATOM 4079 N N . ILE A 1 507 ? -29.156 32 11.883 1 75.19 507 ILE A N 1
ATOM 4080 C CA . ILE A 1 507 ? -29.109 30.984 12.922 1 75.19 507 ILE A CA 1
ATOM 4081 C C . ILE A 1 507 ? -28.859 31.641 14.281 1 75.19 507 ILE A C 1
ATOM 4083 O O . ILE A 1 507 ? -28.172 32.656 14.375 1 75.19 507 ILE A O 1
ATOM 4087 N N . SER A 1 508 ? -29.516 31.172 15.367 1 78.5 508 SER A N 1
ATOM 4088 C CA . SER A 1 508 ? -29.281 31.672 16.719 1 78.5 508 SER A CA 1
ATOM 4089 C C . SER A 1 508 ? -27.844 31.422 17.156 1 78.5 508 SER A C 1
ATOM 4091 O O . SER A 1 508 ? -27.156 30.578 16.594 1 78.5 508 SER A O 1
ATOM 4093 N N . LYS A 1 509 ? -27.391 32.219 18.125 1 80.69 509 LYS A N 1
ATOM 4094 C CA . LYS A 1 509 ? -26.031 32.094 18.625 1 80.69 509 LYS A CA 1
ATOM 4095 C C . LYS A 1 509 ? -25.781 30.703 19.203 1 80.69 509 LYS A C 1
ATOM 4097 O O . LYS A 1 509 ? -24.719 30.109 18.984 1 80.69 509 LYS A O 1
ATOM 4102 N N . ASP A 1 510 ? -26.734 30.203 19.906 1 83 510 ASP A N 1
ATOM 4103 C CA . ASP A 1 510 ? -26.594 28.891 20.531 1 83 510 ASP A CA 1
ATOM 4104 C C . ASP A 1 510 ? -26.578 27.781 19.484 1 83 510 ASP A C 1
ATOM 4106 O O . ASP A 1 510 ? -25.828 26.812 19.609 1 83 510 ASP A O 1
ATOM 4110 N N . ASP A 1 511 ? -27.312 27.938 18.547 1 86.12 511 ASP A N 1
ATOM 4111 C CA . ASP A 1 511 ? -27.375 26.953 17.484 1 86.12 511 ASP A CA 1
ATOM 4112 C C . ASP A 1 511 ? -26.109 27 16.625 1 86.12 511 ASP A C 1
ATOM 4114 O O . ASP A 1 511 ? -25.625 25.953 16.156 1 86.12 511 ASP A O 1
ATOM 4118 N N . LYS A 1 512 ? -25.656 28.141 16.422 1 87.56 512 LYS A N 1
ATOM 4119 C CA . LYS A 1 512 ? -24.422 28.281 15.672 1 87.56 512 LYS A CA 1
ATOM 4120 C C . LYS A 1 512 ? -23.266 27.594 16.391 1 87.56 512 LYS A C 1
ATOM 4122 O O . LYS A 1 512 ? -22.422 26.969 15.75 1 87.56 512 LYS A O 1
ATOM 4127 N N . LYS A 1 513 ? -23.266 27.75 17.656 1 88.81 513 LYS A N 1
ATOM 4128 C CA . LYS A 1 513 ? -22.234 27.094 18.453 1 88.81 513 LYS A CA 1
ATOM 4129 C C . LYS A 1 513 ? -22.328 25.578 18.328 1 88.81 513 LYS A C 1
ATOM 4131 O O . LYS A 1 513 ? -21.312 24.891 18.219 1 88.81 513 LYS A O 1
ATOM 4136 N N . THR A 1 514 ? -23.5 25.078 18.297 1 90.81 514 THR A N 1
ATOM 4137 C CA . THR A 1 514 ? -23.719 23.641 18.156 1 90.81 514 THR A CA 1
ATOM 4138 C C . THR A 1 514 ? -23.219 23.156 16.797 1 90.81 514 THR A C 1
ATOM 4140 O O . THR A 1 514 ? -22.594 22.109 16.688 1 90.81 514 THR A O 1
ATOM 4143 N N . VAL A 1 515 ? -23.484 23.938 15.82 1 92.19 515 VAL A N 1
ATOM 4144 C CA . VAL A 1 515 ? -23.062 23.578 14.469 1 92.19 515 VAL A CA 1
ATOM 4145 C C . VAL A 1 515 ? -21.547 23.641 14.367 1 92.19 515 VAL A C 1
ATOM 4147 O O . VAL A 1 515 ? -20.906 22.781 13.766 1 92.19 515 VAL A O 1
ATOM 4150 N N . GLU A 1 516 ? -20.969 24.656 14.953 1 92.44 516 GLU A N 1
ATOM 4151 C CA . GLU A 1 516 ? -19.516 24.828 14.938 1 92.44 516 GLU A CA 1
ATOM 4152 C C . GLU A 1 516 ? -18.828 23.672 15.656 1 92.44 516 GLU A C 1
ATOM 4154 O O . GLU A 1 516 ? -17.812 23.156 15.18 1 92.44 516 GLU A O 1
ATOM 4159 N N . GLU A 1 517 ? -19.375 23.25 16.688 1 91.25 517 GLU A N 1
ATOM 4160 C CA . GLU A 1 517 ? -18.828 22.141 17.453 1 91.25 517 GLU A CA 1
ATOM 4161 C C . GLU A 1 517 ? -18.906 20.844 16.672 1 91.25 517 GLU A C 1
ATOM 4163 O O . GLU A 1 517 ? -18.047 19.969 16.797 1 91.25 517 GLU A O 1
ATOM 4168 N N . SER A 1 518 ? -19.906 20.672 15.914 1 94.06 518 SER A N 1
ATOM 4169 C CA . SER A 1 518 ? -20.109 19.453 15.141 1 94.06 518 SER A CA 1
ATOM 4170 C C . SER A 1 518 ? -19.125 19.344 13.992 1 94.06 518 SER A C 1
ATOM 4172 O O . SER A 1 518 ? -18.812 18.234 13.531 1 94.06 518 SER A O 1
ATOM 4174 N N . ILE A 1 519 ? -18.578 20.422 13.547 1 93.44 519 ILE A N 1
ATOM 4175 C CA . ILE A 1 519 ? -17.641 20.453 12.438 1 93.44 519 ILE A CA 1
ATOM 4176 C C . ILE A 1 519 ? -16.203 20.328 12.969 1 93.44 519 ILE A C 1
ATOM 4178 O O . ILE A 1 519 ? -15.352 19.734 12.305 1 93.44 519 ILE A O 1
ATOM 4182 N N . ASP A 1 520 ? -15.922 20.734 14.164 1 88.81 520 ASP A N 1
ATOM 4183 C CA . ASP A 1 520 ? -14.57 20.844 14.711 1 88.81 520 ASP A CA 1
ATOM 4184 C C . ASP A 1 520 ? -14.148 19.531 15.367 1 88.81 520 ASP A C 1
ATOM 4186 O O . ASP A 1 520 ? -12.969 19.328 15.656 1 88.81 520 ASP A O 1
ATOM 4190 N N . VAL A 1 521 ? -15 18.609 15.461 1 89.31 521 VAL A N 1
ATOM 4191 C CA . VAL A 1 521 ? -14.664 17.312 16.047 1 89.31 521 VAL A CA 1
ATOM 4192 C C . VAL A 1 521 ? -13.922 16.453 15.008 1 89.31 521 VAL A C 1
ATOM 4194 O O . VAL A 1 521 ? -13.57 16.953 13.93 1 89.31 521 VAL A O 1
ATOM 4197 N N . GLU A 1 522 ? -13.523 15.188 15.398 1 87.19 522 GLU A N 1
ATOM 4198 C CA . GLU A 1 522 ? -12.883 14.297 14.438 1 87.19 522 GLU A CA 1
ATOM 4199 C C . GLU A 1 522 ? -13.75 14.102 13.203 1 87.19 522 GLU A C 1
ATOM 4201 O O . GLU A 1 522 ? -14.977 14.102 13.289 1 87.19 522 GLU A O 1
ATOM 4206 N N . PHE A 1 523 ? -13.172 13.93 12.164 1 92.56 523 PHE A N 1
ATOM 4207 C CA . PHE A 1 523 ? -13.891 13.945 10.891 1 92.56 523 PHE A CA 1
ATOM 4208 C C . PHE A 1 523 ? -14.914 12.812 10.836 1 92.56 523 PHE A C 1
ATOM 4210 O O . PHE A 1 523 ? -16.016 12.992 10.305 1 92.56 523 PHE A O 1
ATOM 4217 N N . ASP A 1 524 ? -14.539 11.648 11.266 1 92.12 524 ASP A N 1
ATOM 4218 C CA . ASP A 1 524 ? -15.484 10.531 11.281 1 92.12 524 ASP A CA 1
ATOM 4219 C C . ASP A 1 524 ? -16.703 10.852 12.156 1 92.12 524 ASP A C 1
ATOM 4221 O O . ASP A 1 524 ? -17.828 10.508 11.805 1 92.12 524 ASP A O 1
ATOM 4225 N N . GLN A 1 525 ? -16.469 11.547 13.234 1 93.5 525 GLN A N 1
ATOM 4226 C CA . GLN A 1 525 ? -17.562 11.969 14.109 1 93.5 525 GLN A CA 1
ATOM 4227 C C . GLN A 1 525 ? -18.469 12.984 13.414 1 93.5 525 GLN A C 1
ATOM 4229 O O . GLN A 1 525 ? -19.688 12.922 13.531 1 93.5 525 GLN A O 1
ATOM 4234 N N . SER A 1 526 ? -17.844 13.844 12.75 1 96.06 526 SER A N 1
ATOM 4235 C CA . SER A 1 526 ? -18.609 14.859 12.023 1 96.06 526 SER A CA 1
ATOM 4236 C C . SER A 1 526 ? -19.531 14.219 10.992 1 96.06 526 SER A C 1
ATOM 4238 O O . SER A 1 526 ? -20.688 14.625 10.844 1 96.06 526 SER A O 1
ATOM 4240 N N . ILE A 1 527 ? -19.047 13.219 10.289 1 97.62 527 ILE A N 1
ATOM 4241 C CA . ILE A 1 527 ? -19.844 12.555 9.258 1 97.62 527 ILE A CA 1
ATOM 4242 C C . ILE A 1 527 ? -21.062 11.891 9.891 1 97.62 527 ILE A C 1
ATOM 4244 O O . ILE A 1 527 ? -22.172 12.031 9.383 1 97.62 527 ILE A O 1
ATOM 4248 N N . LEU A 1 528 ? -20.844 11.281 10.984 1 97.31 528 LEU A N 1
ATOM 4249 C CA . LEU A 1 528 ? -21.938 10.578 11.648 1 97.31 528 LEU A CA 1
ATOM 4250 C C . LEU A 1 528 ? -22.953 11.562 12.195 1 97.31 528 LEU A C 1
ATOM 4252 O O . LEU A 1 528 ? -24.172 11.352 12.039 1 97.31 528 LEU A O 1
ATOM 4256 N N . LEU A 1 529 ? -22.5 12.625 12.828 1 97.69 529 LEU A N 1
ATOM 4257 C CA . LEU A 1 529 ? -23.375 13.641 13.383 1 97.69 529 LEU A CA 1
ATOM 4258 C C . LEU A 1 529 ? -24.266 14.25 12.305 1 97.69 529 LEU A C 1
ATOM 4260 O O . LEU A 1 529 ? -25.484 14.305 12.453 1 97.69 529 LEU A O 1
ATOM 4264 N N . TRP A 1 530 ? -23.625 14.594 11.266 1 98.12 530 TRP A N 1
ATOM 4265 C CA . TRP A 1 530 ? -24.344 15.281 10.188 1 98.12 530 TRP A CA 1
ATOM 4266 C C . TRP A 1 530 ? -25.25 14.312 9.43 1 98.12 530 TRP A C 1
ATOM 4268 O O . TRP A 1 530 ? -26.312 14.703 8.945 1 98.12 530 TRP A O 1
ATOM 4278 N N . HIS A 1 531 ? -24.844 13.047 9.305 1 98.31 531 HIS A N 1
ATOM 4279 C CA . HIS A 1 531 ? -25.703 12.055 8.664 1 98.31 531 HIS A CA 1
ATOM 4280 C C . HIS A 1 531 ? -26.984 11.844 9.453 1 98.31 531 HIS A C 1
ATOM 4282 O O . HIS A 1 531 ? -28.078 11.805 8.875 1 98.31 531 HIS A O 1
ATOM 4288 N N . ILE A 1 532 ? -26.797 11.68 10.719 1 97.88 532 ILE A N 1
ATOM 4289 C CA . ILE A 1 532 ? -27.969 11.484 11.578 1 97.88 532 ILE A CA 1
ATOM 4290 C C . ILE A 1 532 ? -28.875 12.711 11.508 1 97.88 532 ILE A C 1
ATOM 4292 O O . ILE A 1 532 ? -30.078 12.586 11.305 1 97.88 532 ILE A O 1
ATOM 4296 N N . ALA A 1 533 ? -28.297 13.875 11.656 1 97.81 533 ALA A N 1
ATOM 4297 C CA . ALA A 1 533 ? -29.062 15.117 11.641 1 97.81 533 ALA A CA 1
ATOM 4298 C C . ALA A 1 533 ? -29.781 15.297 10.312 1 97.81 533 ALA A C 1
ATOM 4300 O O . ALA A 1 533 ? -30.953 15.68 10.281 1 97.81 533 ALA A O 1
ATOM 4301 N N . THR A 1 534 ? -29.078 15.023 9.203 1 97.38 534 THR A N 1
ATOM 4302 C CA . THR A 1 534 ? -29.688 15.164 7.879 1 97.38 534 THR A CA 1
ATOM 4303 C C . THR A 1 534 ? -30.844 14.188 7.699 1 97.38 534 THR A C 1
ATOM 4305 O O . THR A 1 534 ? -31.875 14.547 7.141 1 97.38 534 THR A O 1
ATOM 4308 N N . THR A 1 535 ? -30.641 12.977 8.156 1 96.56 535 THR A N 1
ATOM 4309 C CA . THR A 1 535 ? -31.688 11.969 8.039 1 96.56 535 THR A CA 1
ATOM 4310 C C . THR A 1 535 ? -32.938 12.367 8.844 1 96.56 535 THR A C 1
ATOM 4312 O O . THR A 1 535 ? -34.062 12.242 8.367 1 96.56 535 THR A O 1
ATOM 4315 N N . LEU A 1 536 ? -32.719 12.859 10.031 1 95.88 536 LEU A N 1
ATOM 4316 C CA . LEU A 1 536 ? -33.812 13.266 10.891 1 95.88 536 LEU A CA 1
ATOM 4317 C C . LEU A 1 536 ? -34.562 14.453 10.297 1 95.88 536 LEU A C 1
ATOM 4319 O O . LEU A 1 536 ? -35.781 14.469 10.281 1 95.88 536 LEU A O 1
ATOM 4323 N N . CYS A 1 537 ? -33.844 15.398 9.805 1 94.69 537 CYS A N 1
ATOM 4324 C CA . CYS A 1 537 ? -34.438 16.578 9.195 1 94.69 537 CYS A CA 1
ATOM 4325 C C . CYS A 1 537 ? -35.188 16.188 7.926 1 94.69 537 CYS A C 1
ATOM 4327 O O . CYS A 1 537 ? -36.281 16.734 7.641 1 94.69 537 CYS A O 1
ATOM 4329 N N . HIS A 1 538 ? -34.625 15.305 7.156 1 93.75 538 HIS A N 1
ATOM 4330 C CA . HIS A 1 538 ? -35.25 14.883 5.895 1 93.75 538 HIS A CA 1
ATOM 4331 C C . HIS A 1 538 ? -36.594 14.234 6.129 1 93.75 538 HIS A C 1
ATOM 4333 O O . HIS A 1 538 ? -37.562 14.516 5.402 1 93.75 538 HIS A O 1
ATOM 4339 N N . TYR A 1 539 ? -36.719 13.422 7.062 1 88.75 539 TYR A N 1
ATOM 4340 C CA . TYR A 1 539 ? -37.969 12.703 7.309 1 88.75 539 TYR A CA 1
ATOM 4341 C C . TYR A 1 539 ? -38.969 13.594 8.023 1 88.75 539 TYR A C 1
ATOM 4343 O O . TYR A 1 539 ? -40.156 13.328 7.977 1 88.75 539 TYR A O 1
ATOM 4351 N N . SER A 1 540 ? -38.469 14.625 8.562 1 86.19 540 SER A N 1
ATOM 4352 C CA . SER A 1 540 ? -39.375 15.57 9.219 1 86.19 540 SER A CA 1
ATOM 4353 C C . SER A 1 540 ? -39.969 16.562 8.211 1 86.19 540 SER A C 1
ATOM 4355 O O . SER A 1 540 ? -41.156 16.891 8.289 1 86.19 540 SER A O 1
ATOM 4357 N N . ASP A 1 541 ? -39.188 17.125 7.297 1 83.75 541 ASP A N 1
ATOM 4358 C CA . ASP A 1 541 ? -39.594 18.188 6.379 1 83.75 541 ASP A CA 1
ATOM 4359 C C . ASP A 1 541 ? -40.281 17.609 5.145 1 83.75 541 ASP A C 1
ATOM 4361 O O . ASP A 1 541 ? -41.156 18.234 4.57 1 83.75 541 ASP A O 1
ATOM 4365 N N . HIS A 1 542 ? -40.125 16.531 4.68 1 74.94 542 HIS A N 1
ATOM 4366 C CA . HIS A 1 542 ? -40.625 15.938 3.445 1 74.94 542 HIS A CA 1
ATOM 4367 C C . HIS A 1 542 ? -40.5 16.906 2.275 1 74.94 542 HIS A C 1
ATOM 4369 O O . HIS A 1 542 ? -41.469 17.125 1.544 1 74.94 542 HIS A O 1
ATOM 4375 N N . CYS A 1 543 ? -39.344 17.688 2.121 1 78.88 543 CYS A N 1
ATOM 4376 C CA . CYS A 1 543 ? -39.094 18.672 1.063 1 78.88 543 CYS A CA 1
ATOM 4377 C C . CYS A 1 543 ? -38.25 18.062 -0.053 1 78.88 543 CYS A C 1
ATOM 4379 O O . CYS A 1 543 ? -37.312 17.312 0.21 1 78.88 543 CYS A O 1
ATOM 4381 N N . PRO A 1 544 ? -38.688 18.328 -1.248 1 78.69 544 PRO A N 1
ATOM 4382 C CA . PRO A 1 544 ? -37.938 17.797 -2.396 1 78.69 544 PRO A CA 1
ATOM 4383 C C . PRO A 1 544 ? -36.5 18.328 -2.461 1 78.69 544 PRO A C 1
ATOM 4385 O O . PRO A 1 544 ? -35.625 17.656 -3.004 1 78.69 544 PRO A O 1
ATOM 4388 N N . ASN A 1 545 ? -36.25 19.438 -1.936 1 81.06 545 ASN A N 1
ATOM 4389 C CA . ASN A 1 545 ? -34.938 20.047 -1.99 1 81.06 545 ASN A CA 1
ATOM 4390 C C . ASN A 1 545 ? -33.969 19.328 -1.07 1 81.06 545 ASN A C 1
ATOM 4392 O O . ASN A 1 545 ? -32.75 19.578 -1.118 1 81.06 545 ASN A O 1
ATOM 4396 N N . SER A 1 546 ? -34.469 18.375 -0.379 1 92.06 546 SER A N 1
ATOM 4397 C CA . SER A 1 546 ? -33.656 17.688 0.606 1 92.06 546 SER A CA 1
ATOM 4398 C C . SER A 1 546 ? -32.969 16.469 -0.004 1 92.06 546 SER A C 1
ATOM 4400 O O . SER A 1 546 ? -32.031 15.906 0.593 1 92.06 546 SER A O 1
ATOM 4402 N N . GLU A 1 547 ? -33.312 16.156 -1.232 1 91.38 547 GLU A N 1
ATOM 4403 C CA . GLU A 1 547 ? -32.844 14.898 -1.819 1 91.38 547 GLU A CA 1
ATOM 4404 C C . GLU A 1 547 ? -31.344 14.938 -2.094 1 91.38 547 GLU A C 1
ATOM 4406 O O . GLU A 1 547 ? -30.641 13.945 -1.876 1 91.38 547 GLU A O 1
ATOM 4411 N N . VAL A 1 548 ? -30.891 16.031 -2.539 1 93.56 548 VAL A N 1
ATOM 4412 C CA . VAL A 1 548 ? -29.469 16.156 -2.867 1 93.56 548 VAL A CA 1
ATOM 4413 C C . VAL A 1 548 ? -28.625 16.016 -1.6 1 93.56 548 VAL A C 1
ATOM 4415 O O . VAL A 1 548 ? -27.609 15.328 -1.603 1 93.56 548 VAL A O 1
ATOM 4418 N N . SER A 1 549 ? -29.078 16.641 -0.524 1 95.25 549 SER A N 1
ATOM 4419 C CA . SER A 1 549 ? -28.375 16.547 0.75 1 95.25 549 SER A CA 1
ATOM 4420 C C . SER A 1 549 ? -28.406 15.125 1.296 1 95.25 549 SER A C 1
ATOM 4422 O O . SER A 1 549 ? -27.406 14.648 1.857 1 95.25 549 SER A O 1
ATOM 4424 N N . LYS A 1 550 ? -29.516 14.523 1.109 1 95 550 LYS A N 1
ATOM 4425 C CA . LYS A 1 550 ? -29.641 13.133 1.558 1 95 550 LYS A CA 1
ATOM 4426 C C . LYS A 1 550 ? -28.688 12.227 0.793 1 95 550 LYS A C 1
ATOM 4428 O O . LYS A 1 550 ? -28.031 11.367 1.387 1 95 550 LYS A O 1
ATOM 4433 N N . LEU A 1 551 ? -28.594 12.445 -0.486 1 96.06 551 LEU A N 1
ATOM 4434 C CA . LEU A 1 551 ? -27.734 11.617 -1.331 1 96.06 551 LEU A CA 1
ATOM 4435 C C . LEU A 1 551 ? -26.266 11.758 -0.914 1 96.06 551 LEU A C 1
ATOM 4437 O O . LEU A 1 551 ? -25.562 10.758 -0.808 1 96.06 551 LEU A O 1
ATOM 4441 N N . ILE A 1 552 ? -25.844 12.93 -0.659 1 97.5 552 ILE A N 1
ATOM 4442 C CA . ILE A 1 552 ? -24.453 13.133 -0.279 1 97.5 552 ILE A CA 1
ATOM 4443 C C . ILE A 1 552 ? -24.203 12.586 1.127 1 97.5 552 ILE A C 1
ATOM 4445 O O . ILE A 1 552 ? -23.156 12.016 1.407 1 97.5 552 ILE A O 1
ATOM 4449 N N . SER A 1 553 ? -25.188 12.797 1.947 1 97.81 553 SER A N 1
ATOM 4450 C CA . SER A 1 553 ? -25.078 12.289 3.312 1 97.81 553 SER A CA 1
ATOM 4451 C C . SER A 1 553 ? -24.938 10.773 3.334 1 97.81 553 SER A C 1
ATOM 4453 O O . SER A 1 553 ? -24.047 10.242 3.998 1 97.81 553 SER A O 1
ATOM 4455 N N . GLU A 1 554 ? -25.734 10.078 2.609 1 97.62 554 GLU A N 1
ATOM 4456 C CA . GLU A 1 554 ? -25.688 8.625 2.561 1 97.62 554 GLU A CA 1
ATOM 4457 C C . GLU A 1 554 ? -24.438 8.125 1.864 1 97.62 554 GLU A C 1
ATOM 4459 O O . GLU A 1 554 ? -23.906 7.062 2.199 1 97.62 554 GLU A O 1
ATOM 4464 N N . TYR A 1 555 ? -23.984 8.891 0.933 1 97.44 555 TYR A N 1
ATOM 4465 C CA . TYR A 1 555 ? -22.734 8.531 0.274 1 97.44 555 TYR A CA 1
ATOM 4466 C C . TYR A 1 555 ? -21.562 8.641 1.238 1 97.44 555 TYR A C 1
ATOM 4468 O O . TYR A 1 555 ? -20.703 7.758 1.285 1 97.44 555 TYR A O 1
ATOM 4476 N N . MET A 1 556 ? -21.562 9.727 1.979 1 97.88 556 MET A N 1
ATOM 4477 C CA . MET A 1 556 ? -20.469 9.93 2.941 1 97.88 556 MET A CA 1
ATOM 4478 C C . MET A 1 556 ? -20.5 8.852 4.02 1 97.88 556 MET A C 1
ATOM 4480 O O . MET A 1 556 ? -19.453 8.414 4.488 1 97.88 556 MET A O 1
ATOM 4484 N N . LEU A 1 557 ? -21.656 8.445 4.418 1 97.19 557 LEU A N 1
ATOM 4485 C CA . LEU A 1 557 ? -21.734 7.355 5.383 1 97.19 557 LEU A CA 1
ATOM 4486 C C . LEU A 1 557 ? -21.281 6.043 4.758 1 97.19 557 LEU A C 1
ATOM 4488 O O . LEU A 1 557 ? -20.656 5.219 5.43 1 97.19 557 LEU A O 1
ATOM 4492 N N . TYR A 1 558 ? -21.625 5.875 3.52 1 96 558 TYR A N 1
ATOM 4493 C CA . TYR A 1 558 ? -21.141 4.699 2.807 1 96 558 TYR A CA 1
ATOM 4494 C C . TYR A 1 558 ? -19.625 4.621 2.844 1 96 558 TYR A C 1
ATOM 4496 O O . TYR A 1 558 ? -19.047 3.551 3.082 1 96 558 TYR A O 1
ATOM 4504 N N . LEU A 1 559 ? -18.969 5.75 2.584 1 96 559 LEU A N 1
ATOM 4505 C CA . LEU A 1 559 ? -17.516 5.777 2.615 1 96 559 LEU A CA 1
ATOM 4506 C C . LEU A 1 559 ? -17 5.43 4.004 1 96 559 LEU A C 1
ATOM 4508 O O . LEU A 1 559 ? -16.016 4.695 4.137 1 96 559 LEU A O 1
ATOM 4512 N N . LEU A 1 560 ? -17.672 5.891 4.961 1 95.25 560 LEU A N 1
ATOM 4513 C CA . LEU A 1 560 ? -17.25 5.672 6.34 1 95.25 560 LEU A CA 1
ATOM 4514 C C . LEU A 1 560 ? -17.375 4.199 6.719 1 95.25 560 LEU A C 1
ATOM 4516 O O . LEU A 1 560 ? -16.531 3.666 7.445 1 95.25 560 LEU A O 1
ATOM 4520 N N . VAL A 1 561 ? -18.344 3.521 6.207 1 92.25 561 VAL A N 1
ATOM 4521 C CA . VAL A 1 561 ? -18.672 2.164 6.637 1 92.25 561 VAL A CA 1
ATOM 4522 C C . VAL A 1 561 ? -17.984 1.157 5.711 1 92.25 561 VAL A C 1
ATOM 4524 O O . VAL A 1 561 ? -17.406 0.176 6.176 1 92.25 561 VAL A O 1
ATOM 4527 N N . MET A 1 562 ? -18.016 1.45 4.43 1 90.62 562 MET A N 1
ATOM 4528 C CA . MET A 1 562 ? -17.609 0.44 3.461 1 90.62 562 MET A CA 1
ATOM 4529 C C . MET A 1 562 ? -16.188 0.713 2.955 1 90.62 562 MET A C 1
ATOM 4531 O O . MET A 1 562 ? -15.469 -0.214 2.582 1 90.62 562 MET A O 1
ATOM 4535 N N . ARG A 1 563 ? -15.828 2.004 2.928 1 91.06 563 ARG A N 1
ATOM 4536 C CA . ARG A 1 563 ? -14.516 2.361 2.406 1 91.06 563 ARG A CA 1
ATOM 4537 C C . ARG A 1 563 ? -13.805 3.336 3.34 1 91.06 563 ARG A C 1
ATOM 4539 O O . ARG A 1 563 ? -13.375 4.41 2.916 1 91.06 563 ARG A O 1
ATOM 4546 N N . PRO A 1 564 ? -13.523 2.873 4.492 1 89.62 564 PRO A N 1
ATOM 4547 C CA . PRO A 1 564 ? -12.906 3.793 5.449 1 89.62 564 PRO A CA 1
ATOM 4548 C C . PRO A 1 564 ? -11.477 4.172 5.066 1 89.62 564 PRO A C 1
ATOM 4550 O O . PRO A 1 564 ? -10.969 5.199 5.512 1 89.62 564 PRO A O 1
ATOM 4553 N N . VAL A 1 565 ? -10.891 3.43 4.18 1 86.69 565 VAL A N 1
ATOM 4554 C CA . VAL A 1 565 ? -9.508 3.66 3.775 1 86.69 565 VAL A CA 1
ATOM 4555 C C . VAL A 1 565 ? -9.414 4.949 2.957 1 86.69 565 VAL A C 1
ATOM 4557 O O . VAL A 1 565 ? -8.336 5.527 2.818 1 86.69 565 VAL A O 1
ATOM 4560 N N . MET A 1 566 ? -10.562 5.43 2.439 1 92.88 566 MET A N 1
ATOM 4561 C CA . MET A 1 566 ? -10.578 6.645 1.627 1 92.88 566 MET A CA 1
ATOM 4562 C C . MET A 1 566 ? -10.758 7.879 2.498 1 92.88 566 MET A C 1
ATOM 4564 O O . MET A 1 566 ? -10.695 9.008 2.006 1 92.88 566 MET A O 1
ATOM 4568 N N . LEU A 1 567 ? -10.992 7.641 3.773 1 92.69 567 LEU A N 1
ATOM 4569 C CA . LEU A 1 567 ? -11.172 8.742 4.715 1 92.69 567 LEU A CA 1
ATOM 4570 C C . LEU A 1 567 ? -9.961 8.883 5.625 1 92.69 567 LEU A C 1
ATOM 4572 O O . LEU A 1 567 ? -9.133 7.973 5.719 1 92.69 567 LEU A O 1
ATOM 4576 N N . PRO A 1 568 ? -9.773 10.07 6.152 1 85.31 568 PRO A N 1
ATOM 4577 C CA . PRO A 1 568 ? -8.672 10.242 7.102 1 85.31 568 PRO A CA 1
ATOM 4578 C C . PRO A 1 568 ? -8.773 9.305 8.305 1 85.31 568 PRO A C 1
ATOM 4580 O O . PRO A 1 568 ? -9.867 8.836 8.625 1 85.31 568 PRO A O 1
ATOM 4583 N N . ASN A 1 569 ? -7.684 9.094 8.938 1 75.5 569 ASN A N 1
ATOM 4584 C CA . ASN A 1 569 ? -7.617 8.156 10.055 1 75.5 569 ASN A CA 1
ATOM 4585 C C . ASN A 1 569 ? -8.461 8.633 11.234 1 75.5 569 ASN A C 1
ATOM 4587 O O . ASN A 1 569 ? -8.562 9.836 11.484 1 75.5 569 ASN A O 1
ATOM 4591 N N . GLY A 1 570 ? -9.195 7.711 11.828 1 76.81 570 GLY A N 1
ATOM 4592 C CA . GLY A 1 570 ? -10.016 7.922 13.008 1 76.81 570 GLY A CA 1
ATOM 4593 C C . GLY A 1 570 ? -10.516 6.633 13.625 1 76.81 570 GLY A C 1
ATOM 4594 O O . GLY A 1 570 ? -9.922 5.57 13.43 1 76.81 570 GLY A O 1
ATOM 4595 N N . ILE A 1 571 ? -11.359 6.758 14.508 1 78.5 571 ILE A N 1
ATOM 4596 C CA . ILE A 1 571 ? -11.961 5.59 15.141 1 78.5 571 ILE A CA 1
ATOM 4597 C C . ILE A 1 571 ? -13.359 5.359 14.57 1 78.5 571 ILE A C 1
ATOM 4599 O O . ILE A 1 571 ? -14.312 5.148 15.32 1 78.5 571 ILE A O 1
ATOM 4603 N N . GLU A 1 572 ? -13.406 5.363 13.336 1 83.62 572 GLU A N 1
ATOM 4604 C CA . GLU A 1 572 ? -14.688 5.336 12.633 1 83.62 572 GLU A CA 1
ATOM 4605 C C . GLU A 1 572 ? -15.438 4.039 12.914 1 83.62 572 GLU A C 1
ATOM 4607 O O . GLU A 1 572 ? -16.656 4.051 13.102 1 83.62 572 GLU A O 1
ATOM 4612 N N . GLN A 1 573 ? -14.781 2.977 13.016 1 83.31 573 GLN A N 1
ATOM 4613 C CA . GLN A 1 573 ? -15.461 1.697 13.18 1 83.31 573 GLN A CA 1
ATOM 4614 C C . GLN A 1 573 ? -16.047 1.566 14.586 1 83.31 573 GLN A C 1
ATOM 4616 O O . GLN A 1 573 ? -17.188 1.128 14.742 1 83.31 573 GLN A O 1
ATOM 4621 N N . ILE A 1 574 ? -15.32 1.988 15.492 1 85.88 574 ILE A N 1
ATOM 4622 C CA . ILE A 1 574 ? -15.797 1.91 16.875 1 85.88 574 ILE A CA 1
ATOM 4623 C C . ILE A 1 574 ? -16.969 2.869 17.062 1 85.88 574 ILE A C 1
ATOM 4625 O O . ILE A 1 574 ? -17.984 2.512 17.672 1 85.88 574 ILE A O 1
ATOM 4629 N N . ARG A 1 575 ? -16.797 3.969 16.578 1 90.12 575 ARG A N 1
ATOM 4630 C CA . ARG A 1 575 ? -17.844 4.98 16.703 1 90.12 575 ARG A CA 1
ATOM 4631 C C . ARG A 1 575 ? -19.125 4.543 16 1 90.12 575 ARG A C 1
ATOM 4633 O O . ARG A 1 575 ? -20.219 4.754 16.516 1 90.12 575 ARG A O 1
ATOM 4640 N N . PHE A 1 576 ? -18.953 3.992 14.859 1 92.44 576 PHE A N 1
ATOM 4641 C CA . PHE A 1 576 ? -20.109 3.527 14.109 1 92.44 576 PHE A CA 1
ATOM 4642 C C . PHE A 1 576 ? -20.812 2.387 14.836 1 92.44 576 PHE A C 1
ATOM 4644 O O . PHE A 1 576 ? -22.047 2.377 14.953 1 92.44 576 PHE A O 1
ATOM 4651 N N . GLN A 1 577 ? -20.047 1.52 15.336 1 90.12 577 GLN A N 1
ATOM 4652 C CA . GLN A 1 577 ? -20.609 0.362 16.031 1 90.12 577 GLN A CA 1
ATOM 4653 C C . GLN A 1 577 ? -21.312 0.776 17.312 1 90.12 577 GLN A C 1
ATOM 4655 O O . GLN A 1 577 ? -22.391 0.268 17.625 1 90.12 577 GLN A O 1
ATOM 4660 N N . ASP A 1 578 ? -20.734 1.654 18 1 91.56 578 ASP A N 1
ATOM 4661 C CA . ASP A 1 578 ? -21.344 2.129 19.234 1 91.56 578 ASP A CA 1
ATOM 4662 C C . ASP A 1 578 ? -22.625 2.898 18.953 1 91.56 578 ASP A C 1
ATOM 4664 O O . ASP A 1 578 ? -23.609 2.775 19.688 1 91.56 578 ASP A O 1
ATOM 4668 N N . THR A 1 579 ? -22.562 3.686 17.953 1 95.38 579 THR A N 1
ATOM 4669 C CA . THR A 1 579 ? -23.75 4.453 17.578 1 95.38 579 THR A CA 1
ATOM 4670 C C . THR A 1 579 ? -24.875 3.529 17.125 1 95.38 579 THR A C 1
ATOM 4672 O O . THR A 1 579 ? -26.031 3.75 17.469 1 95.38 579 THR A O 1
ATOM 4675 N N . CYS A 1 580 ? -24.516 2.521 16.406 1 92.94 580 CYS A N 1
ATOM 4676 C CA . CYS A 1 580 ? -25.5 1.546 15.977 1 92.94 580 CYS A CA 1
ATOM 4677 C C . CYS A 1 580 ? -26.094 0.797 17.172 1 92.94 580 CYS A C 1
ATOM 4679 O O . CYS A 1 580 ? -27.297 0.542 17.219 1 92.94 580 CYS A O 1
ATOM 4681 N N . ALA A 1 581 ? -25.25 0.448 18.078 1 92.38 581 ALA A N 1
ATOM 4682 C CA . ALA A 1 581 ? -25.719 -0.265 19.266 1 92.38 581 ALA A CA 1
ATOM 4683 C C . ALA A 1 581 ? -26.719 0.578 20.047 1 92.38 581 ALA A C 1
ATOM 4685 O O . ALA A 1 581 ? -27.734 0.065 20.516 1 92.38 581 ALA A O 1
ATOM 4686 N N . GLU A 1 582 ? -26.406 1.801 20.203 1 94.5 582 GLU A N 1
ATOM 4687 C CA . GLU A 1 582 ? -27.312 2.695 20.922 1 94.5 582 GLU A CA 1
ATOM 4688 C C . GLU A 1 582 ? -28.641 2.861 20.156 1 94.5 582 GLU A C 1
ATOM 4690 O O . GLU A 1 582 ? -29.703 2.887 20.766 1 94.5 582 GLU A O 1
ATOM 4695 N N . ALA A 1 583 ? -28.562 3 18.875 1 95.44 583 ALA A N 1
ATOM 4696 C CA . ALA A 1 583 ? -29.75 3.156 18.047 1 95.44 583 ALA A CA 1
ATOM 4697 C C . ALA A 1 583 ? -30.625 1.905 18.094 1 95.44 583 ALA A C 1
ATOM 4699 O O . ALA A 1 583 ? -31.844 2.002 18.188 1 95.44 583 ALA A O 1
ATOM 4700 N N . ILE A 1 584 ? -30 0.795 18.047 1 93.12 584 ILE A N 1
ATOM 4701 C CA . ILE A 1 584 ? -30.734 -0.465 18.094 1 93.12 584 ILE A CA 1
ATOM 4702 C C . ILE A 1 584 ? -31.438 -0.6 19.438 1 93.12 584 ILE A C 1
ATOM 4704 O O . ILE A 1 584 ? -32.625 -0.982 19.484 1 93.12 584 ILE A O 1
ATOM 4708 N N . ASP A 1 585 ? -30.719 -0.288 20.453 1 93 585 ASP A N 1
ATOM 4709 C CA . ASP A 1 585 ? -31.297 -0.349 21.797 1 93 585 ASP A CA 1
ATOM 4710 C C . ASP A 1 585 ? -32.5 0.592 21.906 1 93 585 ASP A C 1
ATOM 4712 O O . ASP A 1 585 ? -33.531 0.231 22.5 1 93 585 ASP A O 1
ATOM 4716 N N . PHE A 1 586 ? -32.406 1.739 21.422 1 94.69 586 PHE A N 1
ATOM 4717 C CA . PHE A 1 586 ? -33.469 2.732 21.469 1 94.69 586 PHE A CA 1
ATOM 4718 C C . PHE A 1 586 ? -34.688 2.254 20.672 1 94.69 586 PHE A C 1
ATOM 4720 O O . PHE A 1 586 ? -35.812 2.357 21.141 1 94.69 586 PHE A O 1
ATOM 4727 N N . LEU A 1 587 ? -34.5 1.739 19.484 1 94.19 587 LEU A N 1
ATOM 4728 C CA . LEU A 1 587 ? -35.594 1.321 18.594 1 94.19 587 LEU A CA 1
ATOM 4729 C C . LEU A 1 587 ? -36.281 0.065 19.125 1 94.19 587 LEU A C 1
ATOM 4731 O O . LEU A 1 587 ? -37.5 -0.07 19.016 1 94.19 587 LEU A O 1
ATOM 4735 N N . LYS A 1 588 ? -35.469 -0.774 19.688 1 90.81 588 LYS A N 1
ATOM 4736 C CA . LYS A 1 588 ? -36.031 -2.006 20.234 1 90.81 588 LYS A CA 1
ATOM 4737 C C . LYS A 1 588 ? -36.875 -1.724 21.484 1 90.81 588 LYS A C 1
ATOM 4739 O O . LYS A 1 588 ? -37.938 -2.305 21.656 1 90.81 588 LYS A O 1
ATOM 4744 N N . GLN A 1 589 ? -36.344 -0.875 22.328 1 91.62 589 GLN A N 1
ATOM 4745 C CA . GLN A 1 589 ? -37.031 -0.54 23.562 1 91.62 589 GLN A CA 1
ATOM 4746 C C . GLN A 1 589 ? -38.406 0.088 23.266 1 91.62 589 GLN A C 1
ATOM 4748 O O . GLN A 1 589 ? -39.344 -0.082 24.047 1 91.62 589 GLN A O 1
ATOM 4753 N N . ARG A 1 590 ? -38.531 0.72 22.188 1 92.12 590 ARG A N 1
ATOM 4754 C CA . ARG A 1 590 ? -39.75 1.43 21.844 1 92.12 590 ARG A CA 1
ATOM 4755 C C . ARG A 1 590 ? -40.531 0.687 20.766 1 92.12 590 ARG A C 1
ATOM 4757 O O . ARG A 1 590 ? -41.531 1.2 20.25 1 92.12 590 ARG A O 1
ATOM 4764 N N . LYS A 1 591 ? -40.062 -0.496 20.312 1 91.94 591 LYS A N 1
ATOM 4765 C CA . LYS A 1 591 ? -40.719 -1.381 19.344 1 91.94 591 LYS A CA 1
ATOM 4766 C C . LYS A 1 591 ? -41.031 -0.647 18.047 1 91.94 591 LYS A C 1
ATOM 4768 O O . LYS A 1 591 ? -42.156 -0.694 17.562 1 91.94 591 LYS A O 1
ATOM 4773 N N . ILE A 1 592 ? -40.062 0.061 17.609 1 92.25 592 ILE A N 1
ATOM 4774 C CA . ILE A 1 592 ? -40.188 0.819 16.359 1 92.25 592 ILE A CA 1
ATOM 4775 C C . ILE A 1 592 ? -39.781 -0.052 15.18 1 92.25 592 ILE A C 1
ATOM 4777 O O . ILE A 1 592 ? -38.75 -0.702 15.211 1 92.25 592 ILE A O 1
ATOM 4781 N N . SER A 1 593 ? -40.625 -0.055 14.133 1 89.31 593 SER A N 1
ATOM 4782 C CA . SER A 1 593 ? -40.312 -0.904 12.984 1 89.31 593 SER A CA 1
ATOM 4783 C C . SER A 1 593 ? -40.219 -0.083 11.703 1 89.31 593 SER A C 1
ATOM 4785 O O . SER A 1 593 ? -39.75 -0.589 10.68 1 89.31 593 SER A O 1
ATOM 4787 N N . ASP A 1 594 ? -40.531 1.159 11.789 1 91.94 594 ASP A N 1
ATOM 4788 C CA . ASP A 1 594 ? -40.5 2.008 10.609 1 91.94 594 ASP A CA 1
ATOM 4789 C C . ASP A 1 594 ? -39.5 3.15 10.773 1 91.94 594 ASP A C 1
ATOM 4791 O O . ASP A 1 594 ? -39.312 3.674 11.875 1 91.94 594 ASP A O 1
ATOM 4795 N N . VAL A 1 595 ? -38.938 3.535 9.672 1 91.94 595 VAL A N 1
ATOM 4796 C CA . VAL A 1 595 ? -37.906 4.543 9.68 1 91.94 595 VAL A CA 1
ATOM 4797 C C . VAL A 1 595 ? -38.5 5.906 10.047 1 91.94 595 VAL A C 1
ATOM 4799 O O . VAL A 1 595 ? -37.875 6.668 10.805 1 91.94 595 VAL A O 1
ATOM 4802 N N . ASN A 1 596 ? -39.625 6.184 9.508 1 91.25 596 ASN A N 1
ATOM 4803 C CA . ASN A 1 596 ? -40.281 7.469 9.781 1 91.25 596 ASN A CA 1
ATOM 4804 C C . ASN A 1 596 ? -40.625 7.617 11.258 1 91.25 596 ASN A C 1
ATOM 4806 O O . ASN A 1 596 ? -40.406 8.68 11.852 1 91.25 596 ASN A O 1
ATOM 4810 N N . GLN A 1 597 ? -41.125 6.602 11.789 1 92.81 597 GLN A N 1
ATOM 4811 C CA . GLN A 1 597 ? -41.469 6.613 13.211 1 92.81 597 GLN A CA 1
ATOM 4812 C C . GLN A 1 597 ? -40.219 6.719 14.062 1 92.81 597 GLN A C 1
ATOM 4814 O O . GLN A 1 597 ? -40.188 7.414 15.086 1 92.81 597 GLN A O 1
ATOM 4819 N N . GLY A 1 598 ? -39.25 6.02 13.68 1 93.94 598 GLY A N 1
ATOM 4820 C CA . GLY A 1 598 ? -37.969 6.074 14.406 1 93.94 598 GLY A CA 1
ATOM 4821 C C . GLY A 1 598 ? -37.375 7.465 14.445 1 93.94 598 GLY A C 1
ATOM 4822 O O . GLY A 1 598 ? -36.938 7.922 15.492 1 93.94 598 GLY A O 1
ATOM 4823 N N . CYS A 1 599 ? -37.375 8.117 13.281 1 94.75 599 CYS A N 1
ATOM 4824 C CA . CYS A 1 599 ? -36.812 9.461 13.188 1 94.75 599 CYS A CA 1
ATOM 4825 C C . CYS A 1 599 ? -37.625 10.445 14.031 1 94.75 599 CYS A C 1
ATOM 4827 O O . CYS A 1 599 ? -37.031 11.312 14.695 1 94.75 599 CYS A O 1
ATOM 4829 N N . ARG A 1 600 ? -38.906 10.281 14.07 1 92.5 600 ARG A N 1
ATOM 4830 C CA . ARG A 1 600 ? -39.75 11.148 14.867 1 92.5 600 ARG A CA 1
ATOM 4831 C C . ARG A 1 600 ? -39.469 10.977 16.359 1 92.5 600 ARG A C 1
ATOM 4833 O O . ARG A 1 600 ? -39.375 11.961 17.094 1 92.5 600 ARG A O 1
ATOM 4840 N N . LYS A 1 601 ? -39.375 9.781 16.781 1 94.12 601 LYS A N 1
ATOM 4841 C CA . LYS A 1 601 ? -39.156 9.492 18.203 1 94.12 601 LYS A CA 1
ATOM 4842 C C . LYS A 1 601 ? -37.781 9.961 18.656 1 94.12 601 LYS A C 1
ATOM 4844 O O . LYS A 1 601 ? -37.625 10.383 19.812 1 94.12 601 LYS A O 1
ATOM 4849 N N . LEU A 1 602 ? -36.844 9.82 17.797 1 95.56 602 LEU A N 1
ATOM 4850 C CA . LEU A 1 602 ? -35.5 10.289 18.125 1 95.56 602 LEU A CA 1
ATOM 4851 C C . LEU A 1 602 ? -35.5 11.805 18.297 1 95.56 602 LEU A C 1
ATOM 4853 O O . LEU A 1 602 ? -34.812 12.328 19.188 1 95.56 602 LEU A O 1
ATOM 4857 N N . LEU A 1 603 ? -36.25 12.523 17.453 1 93.44 603 LEU A N 1
ATOM 4858 C CA . LEU A 1 603 ? -36.312 13.984 17.516 1 93.44 603 LEU A CA 1
ATOM 4859 C C . LEU A 1 603 ? -37.062 14.453 18.75 1 93.44 603 LEU A C 1
ATOM 4861 O O . LEU A 1 603 ? -36.875 15.578 19.219 1 93.44 603 LEU A O 1
ATOM 4865 N N . GLU A 1 604 ? -37.906 13.602 19.297 1 91.44 604 GLU A N 1
ATOM 4866 C CA . GLU A 1 604 ? -38.719 13.945 20.453 1 91.44 604 GLU A CA 1
ATOM 4867 C C . GLU A 1 604 ? -37.906 13.922 21.734 1 91.44 604 GLU A C 1
ATOM 4869 O O . GLU A 1 604 ? -38.281 14.539 22.734 1 91.44 604 GLU A O 1
ATOM 4874 N N . VAL A 1 605 ? -36.844 13.219 21.719 1 92.94 605 VAL A N 1
ATOM 4875 C CA . VAL A 1 605 ? -36 13.117 22.922 1 92.94 605 VAL A CA 1
ATOM 4876 C C . VAL A 1 605 ? -35.375 14.477 23.219 1 92.94 605 VAL A C 1
ATOM 4878 O O . VAL A 1 605 ? -34.812 15.117 22.328 1 92.94 605 VAL A O 1
ATOM 4881 N N . SER A 1 606 ? -35.5 14.891 24.422 1 90.56 606 SER A N 1
ATOM 4882 C CA . SER A 1 606 ? -34.938 16.188 24.812 1 90.56 606 SER A CA 1
ATOM 4883 C C . SER A 1 606 ? -33.406 16.125 24.875 1 90.56 606 SER A C 1
ATOM 4885 O O . SER A 1 606 ? -32.844 15.133 25.312 1 90.56 606 SER A O 1
ATOM 4887 N N . THR A 1 607 ? -32.781 17.172 24.375 1 89.44 607 THR A N 1
ATOM 4888 C CA . THR A 1 607 ? -31.344 17.266 24.391 1 89.44 607 THR A CA 1
ATOM 4889 C C . THR A 1 607 ? -30.875 18.469 25.188 1 89.44 607 THR A C 1
ATOM 4891 O O . THR A 1 607 ? -29.828 19.062 24.891 1 89.44 607 THR A O 1
ATOM 4894 N N . ASP A 1 608 ? -31.578 18.828 26.188 1 82.88 608 ASP A N 1
ATOM 4895 C CA . ASP A 1 608 ? -31.266 19.969 27.031 1 82.88 608 ASP A CA 1
ATOM 4896 C C . ASP A 1 608 ? -29.922 19.781 27.719 1 82.88 608 ASP A C 1
ATOM 4898 O O . ASP A 1 608 ? -29.172 20.75 27.906 1 82.88 608 ASP A O 1
ATOM 4902 N N . ILE A 1 609 ? -29.75 18.578 28.156 1 85.06 609 ILE A N 1
ATOM 4903 C CA . ILE A 1 609 ? -28.438 18.234 28.703 1 85.06 609 ILE A CA 1
ATOM 4904 C C . ILE A 1 609 ? -27.594 17.578 27.625 1 85.06 609 ILE A C 1
ATOM 4906 O O . ILE A 1 609 ? -28.016 16.594 27 1 85.06 609 ILE A O 1
ATOM 4910 N N . PRO A 1 610 ? -26.516 18.141 27.406 1 85.56 610 PRO A N 1
ATOM 4911 C CA . PRO A 1 610 ? -25.672 17.547 26.375 1 85.56 610 PRO A CA 1
ATOM 4912 C C . PRO A 1 610 ? -25.359 16.062 26.641 1 85.56 610 PRO A C 1
ATOM 4914 O O . PRO A 1 610 ? -25.031 15.695 27.766 1 85.56 610 PRO A O 1
ATOM 4917 N N . PRO A 1 611 ? -25.484 15.266 25.594 1 87.25 611 PRO A N 1
ATOM 4918 C CA . PRO A 1 611 ? -25.266 13.82 25.75 1 87.25 611 PRO A CA 1
ATOM 4919 C C . PRO A 1 611 ? -23.859 13.5 26.25 1 87.25 611 PRO A C 1
ATOM 4921 O O . PRO A 1 611 ? -23.672 12.492 26.953 1 87.25 611 PRO A O 1
ATOM 4924 N N . SER A 1 612 ? -22.891 14.219 25.906 1 79.75 612 SER A N 1
ATOM 4925 C CA . SER A 1 612 ? -21.516 13.961 26.312 1 79.75 612 SER A CA 1
ATOM 4926 C C . SER A 1 612 ? -21.375 14.008 27.844 1 79.75 612 SER A C 1
ATOM 4928 O O . SER A 1 612 ? -20.516 13.32 28.406 1 79.75 612 SER A O 1
ATOM 4930 N N . GLU A 1 613 ? -22.188 14.781 28.453 1 77.94 613 GLU A N 1
ATOM 4931 C CA . GLU A 1 613 ? -22.156 14.898 29.906 1 77.94 613 GLU A CA 1
ATOM 4932 C C . GLU A 1 613 ? -22.75 13.664 30.578 1 77.94 613 GLU A C 1
ATOM 4934 O O . GLU A 1 613 ? -22.359 13.305 31.688 1 77.94 613 GLU A O 1
ATOM 4939 N N . VAL A 1 614 ? -23.641 13.086 29.906 1 78.88 614 VAL A N 1
ATOM 4940 C CA . VAL A 1 614 ? -24.344 11.93 30.484 1 78.88 614 VAL A CA 1
ATOM 4941 C C . VAL A 1 614 ? -23.562 10.656 30.172 1 78.88 614 VAL A C 1
ATOM 4943 O O . VAL A 1 614 ? -23.422 9.789 31.031 1 78.88 614 VAL A O 1
ATOM 4946 N N . LYS A 1 615 ? -23.125 10.43 29.016 1 79.5 615 LYS A N 1
ATOM 4947 C CA . LYS A 1 615 ? -22.484 9.195 28.578 1 79.5 615 LYS A CA 1
ATOM 4948 C C . LYS A 1 615 ? -21.016 9.18 28.922 1 79.5 615 LYS A C 1
ATOM 4950 O O . LYS A 1 615 ? -20.422 8.117 29.125 1 79.5 615 LYS A O 1
ATOM 4955 N N . GLY A 1 616 ? -20.344 10.273 29.062 1 71.19 616 GLY A N 1
ATOM 4956 C CA . GLY A 1 616 ? -18.922 10.328 29.344 1 71.19 616 GLY A CA 1
ATOM 4957 C C . GLY A 1 616 ? -18.078 9.859 28.172 1 71.19 616 GLY A C 1
ATOM 4958 O O . GLY A 1 616 ? -18.453 10.023 27.016 1 71.19 616 GLY A O 1
ATOM 4959 N N . ASP A 1 617 ? -16.828 9.25 28.469 1 68.44 617 ASP A N 1
ATOM 4960 C CA . ASP A 1 617 ? -15.875 8.836 27.438 1 68.44 617 ASP A CA 1
ATOM 4961 C C . ASP A 1 617 ? -15.938 7.328 27.203 1 68.44 617 ASP A C 1
ATOM 4963 O O . ASP A 1 617 ? -15.227 6.793 26.359 1 68.44 617 ASP A O 1
ATOM 4967 N N . ARG A 1 618 ? -16.859 6.66 27.844 1 67.38 618 ARG A N 1
ATOM 4968 C CA . ARG A 1 618 ? -16.938 5.211 27.719 1 67.38 618 ARG A CA 1
ATOM 4969 C C . ARG A 1 618 ? -17.484 4.812 26.344 1 67.38 618 ARG A C 1
ATOM 4971 O O . ARG A 1 618 ? -16.953 3.9 25.703 1 67.38 618 ARG A O 1
ATOM 4978 N N . SER A 1 619 ? -18.562 5.527 26.016 1 78.69 619 SER A N 1
ATOM 4979 C CA . SER A 1 619 ? -19.141 5.25 24.703 1 78.69 619 SER A CA 1
ATOM 4980 C C . SER A 1 619 ? -18.828 6.359 23.703 1 78.69 619 SER A C 1
ATOM 4982 O O . SER A 1 619 ? -18.812 7.539 24.062 1 78.69 619 SER A O 1
ATOM 4984 N N . LYS A 1 620 ? -18.531 5.867 22.594 1 84.5 620 LYS A N 1
ATOM 4985 C CA . LYS A 1 620 ? -18.203 6.84 21.547 1 84.5 620 LYS A CA 1
ATOM 4986 C C . LYS A 1 620 ? -19.391 7.086 20.625 1 84.5 620 LYS A C 1
ATOM 4988 O O . LYS A 1 620 ? -19.234 7.586 19.516 1 84.5 620 LYS A O 1
ATOM 4993 N N . SER A 1 621 ? -20.594 6.719 21.125 1 91.5 621 SER A N 1
ATOM 4994 C CA . SER A 1 621 ? -21.781 6.914 20.312 1 91.5 621 SER A CA 1
ATOM 4995 C C . SER A 1 621 ? -22.109 8.398 20.141 1 91.5 621 SER A C 1
ATOM 4997 O O . SER A 1 621 ? -21.875 9.195 21.047 1 91.5 621 SER A O 1
ATOM 4999 N N . VAL A 1 622 ? -22.641 8.727 18.953 1 94.12 622 VAL A N 1
ATOM 5000 C CA . VAL A 1 622 ? -22.953 10.125 18.688 1 94.12 622 VAL A CA 1
ATOM 5001 C C . VAL A 1 622 ? -24.422 10.25 18.266 1 94.12 622 VAL A C 1
ATOM 5003 O O . VAL A 1 622 ? -24.812 11.242 17.656 1 94.12 622 VAL A O 1
ATOM 5006 N N . LEU A 1 623 ? -25.219 9.312 18.672 1 96.38 623 LEU A N 1
ATOM 5007 C CA . LEU A 1 623 ? -26.609 9.273 18.219 1 96.38 623 LEU A CA 1
ATOM 5008 C C . LEU A 1 623 ? -27.359 10.516 18.688 1 96.38 623 LEU A C 1
ATOM 5010 O O . LEU A 1 623 ? -27.938 11.242 17.875 1 96.38 623 LEU A O 1
ATOM 5014 N N . PHE A 1 624 ? -27.312 10.82 19.922 1 95.44 624 PHE A N 1
ATOM 5015 C CA . PHE A 1 624 ? -28.125 11.898 20.453 1 95.44 624 PHE A CA 1
ATOM 5016 C C . PHE A 1 624 ? -27.438 13.25 20.281 1 95.44 624 PHE A C 1
ATOM 5018 O O . PHE A 1 624 ? -28.094 14.297 20.344 1 95.44 624 PHE A O 1
ATOM 5025 N N . ASP A 1 625 ? -26.141 13.219 20.078 1 94.62 625 ASP A N 1
ATOM 5026 C CA . ASP A 1 625 ? -25.5 14.445 19.625 1 94.62 625 ASP A CA 1
ATOM 5027 C C . ASP A 1 625 ? -26 14.844 18.234 1 94.62 625 ASP A C 1
ATOM 5029 O O . ASP A 1 625 ? -26.125 16.031 17.938 1 94.62 625 ASP A O 1
ATOM 5033 N N . GLY A 1 626 ? -26.188 13.828 17.453 1 96.5 626 GLY A N 1
ATOM 5034 C CA . GLY A 1 626 ? -26.766 14.07 16.141 1 96.5 626 GLY A CA 1
ATOM 5035 C C . GLY A 1 626 ? -28.188 14.617 16.203 1 96.5 626 GLY A C 1
ATOM 5036 O O . GLY A 1 626 ? -28.562 15.469 15.391 1 96.5 626 GLY A O 1
ATOM 5037 N N . CYS A 1 627 ? -28.906 14.125 17.188 1 96.31 627 CYS A N 1
ATOM 5038 C CA . CYS A 1 627 ? -30.266 14.633 17.391 1 96.31 627 CYS A CA 1
ATOM 5039 C C . CYS A 1 627 ? -30.234 16.094 17.812 1 96.31 627 CYS A C 1
ATOM 5041 O O . CYS A 1 627 ? -31.062 16.891 17.375 1 96.31 627 CYS A O 1
ATOM 5043 N N . LYS A 1 628 ? -29.344 16.391 18.688 1 95.19 628 LYS A N 1
ATOM 5044 C CA . LYS A 1 628 ? -29.172 17.766 19.125 1 95.19 628 LYS A CA 1
ATOM 5045 C C . LYS A 1 628 ? -28.859 18.688 17.938 1 95.19 628 LYS A C 1
ATOM 5047 O O . LYS A 1 628 ? -29.422 19.781 17.828 1 95.19 628 LYS A O 1
ATOM 5052 N N . LEU A 1 629 ? -27.984 18.203 17.062 1 96.38 629 LEU A N 1
ATOM 5053 C CA . LEU A 1 629 ? -27.641 18.969 15.867 1 96.38 629 LEU A CA 1
ATOM 5054 C C . LEU A 1 629 ? -28.859 19.141 14.961 1 96.38 629 LEU A C 1
ATOM 5056 O O . LEU A 1 629 ? -29.078 20.203 14.383 1 96.38 629 LEU A O 1
ATOM 5060 N N . ALA A 1 630 ? -29.641 18.125 14.797 1 96.12 630 ALA A N 1
ATOM 5061 C CA . ALA A 1 630 ? -30.844 18.188 13.969 1 96.12 630 ALA A CA 1
ATOM 5062 C C . ALA A 1 630 ? -31.797 19.266 14.469 1 96.12 630 ALA A C 1
ATOM 5064 O O . ALA A 1 630 ? -32.375 20.016 13.664 1 96.12 630 ALA A O 1
ATOM 5065 N N . LYS A 1 631 ? -31.984 19.344 15.742 1 92.75 631 LYS A N 1
ATOM 5066 C CA . LYS A 1 631 ? -32.875 20.328 16.328 1 92.75 631 LYS A CA 1
ATOM 5067 C C . LYS A 1 631 ? -32.375 21.75 16.062 1 92.75 631 LYS A C 1
ATOM 5069 O O . LYS A 1 631 ? -33.156 22.656 15.812 1 92.75 631 LYS A O 1
ATOM 5074 N N . SER A 1 632 ? -31.078 21.891 16.141 1 91.44 632 SER A N 1
ATOM 5075 C CA . SER A 1 632 ? -30.484 23.188 15.867 1 91.44 632 SER A CA 1
ATOM 5076 C C . SER A 1 632 ? -30.672 23.578 14.398 1 91.44 632 SER A C 1
ATOM 5078 O O . SER A 1 632 ? -30.859 24.75 14.086 1 91.44 632 SER A O 1
ATOM 5080 N N . LEU A 1 633 ? -30.656 22.625 13.523 1 92.19 633 LEU A N 1
ATOM 5081 C CA . LEU A 1 633 ? -30.812 22.891 12.094 1 92.19 633 LEU A CA 1
ATOM 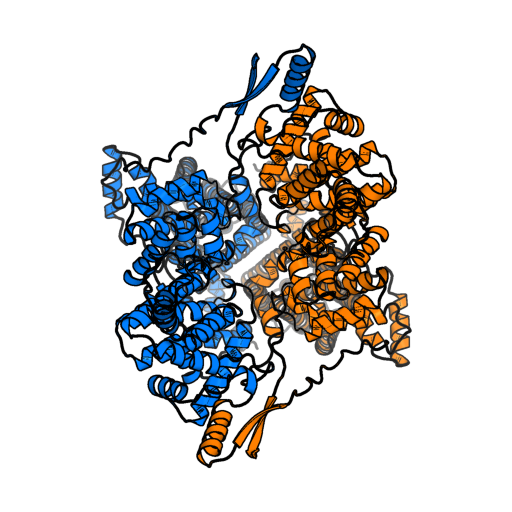5082 C C . LEU A 1 633 ? -32.281 23.156 11.758 1 92.19 633 LEU A C 1
ATOM 5084 O O . LEU A 1 633 ? -32.594 23.891 10.82 1 92.19 633 LEU A O 1
ATOM 5088 N N . GLN A 1 634 ? -33.125 22.578 12.508 1 89.12 634 GLN A N 1
ATOM 5089 C CA . GLN A 1 634 ? -34.562 22.719 12.258 1 89.12 634 GLN A CA 1
ATOM 5090 C C . GLN A 1 634 ? -35.031 24.141 12.539 1 89.12 634 GLN A C 1
ATOM 5092 O O . GLN A 1 634 ? -36.094 24.562 12.055 1 89.12 634 GLN A O 1
ATOM 5097 N N . CYS A 1 635 ? -34.188 24.812 13.188 1 83.69 635 CYS A N 1
ATOM 5098 C CA . CYS A 1 635 ? -34.562 26.188 13.508 1 83.69 635 CYS A CA 1
ATOM 5099 C C . CYS A 1 635 ? -34.344 27.094 12.305 1 83.69 635 CYS A C 1
ATOM 5101 O O . CYS A 1 635 ? -34.875 28.203 12.266 1 83.69 635 CYS A O 1
ATOM 5103 N N . LEU A 1 636 ? -33.75 26.656 11.289 1 85.31 636 LEU A N 1
ATOM 5104 C CA . LEU A 1 636 ? -33.531 27.406 10.055 1 85.31 636 LEU A CA 1
ATOM 5105 C C . LEU A 1 636 ? -34.75 27.297 9.141 1 85.31 636 LEU A C 1
ATOM 5107 O O . LEU A 1 636 ? -35.5 26.328 9.227 1 85.31 636 LEU A O 1
ATOM 5111 N N . GLN A 1 637 ? -34.875 28.344 8.305 1 84.19 637 GLN A N 1
ATOM 5112 C CA . GLN A 1 637 ? -35.938 28.266 7.293 1 84.19 637 GLN A CA 1
ATOM 5113 C C . GLN A 1 637 ? -35.688 27.109 6.34 1 84.19 637 GLN A C 1
ATOM 5115 O O . GLN A 1 637 ? -34.562 26.828 5.949 1 84.19 637 GLN A O 1
ATOM 5120 N N . THR A 1 638 ? -36.688 26.438 5.926 1 85.56 638 THR A N 1
ATOM 5121 C CA . THR A 1 638 ? -36.625 25.156 5.23 1 85.56 638 THR A CA 1
ATOM 5122 C C . THR A 1 638 ? -35.719 25.25 3.996 1 85.56 638 THR A C 1
ATOM 5124 O O . THR A 1 638 ? -34.844 24.422 3.801 1 85.56 638 THR A O 1
ATOM 5127 N N . GLU A 1 639 ? -36 26.234 3.195 1 83.12 639 GLU A N 1
ATOM 5128 C CA . GLU A 1 639 ? -35.219 26.344 1.964 1 83.12 639 GLU A CA 1
ATOM 5129 C C . GLU A 1 639 ? -33.75 26.656 2.26 1 83.12 639 GLU A C 1
ATOM 5131 O O . GLU A 1 639 ? -32.844 26.078 1.652 1 83.12 639 GLU A O 1
ATOM 5136 N N . LYS A 1 640 ? -33.562 27.5 3.146 1 85.75 640 LYS A N 1
ATOM 5137 C CA . LYS A 1 640 ? -32.188 27.891 3.51 1 85.75 640 LYS A CA 1
ATOM 5138 C C . LYS A 1 640 ? -31.484 26.797 4.289 1 85.75 640 LYS A C 1
ATOM 5140 O O . LYS A 1 640 ? -30.266 26.641 4.176 1 85.75 640 LYS A O 1
ATOM 5145 N N . LYS A 1 641 ? -32.281 26.062 5.004 1 90.62 641 LYS A N 1
ATOM 5146 C CA . LYS A 1 641 ? -31.75 24.938 5.754 1 90.62 641 LYS A CA 1
ATOM 5147 C C . LYS A 1 641 ? -31.078 23.922 4.824 1 90.62 641 LYS A C 1
ATOM 5149 O O . LYS A 1 641 ? -29.922 23.547 5.031 1 90.62 641 LYS A O 1
ATOM 5154 N N . TRP A 1 642 ? -31.797 23.594 3.814 1 93.38 642 TRP A N 1
ATOM 5155 C CA . TRP A 1 642 ? -31.297 22.531 2.934 1 93.38 642 TRP A CA 1
ATOM 5156 C C . TRP A 1 642 ? -30.172 23.047 2.039 1 93.38 642 TRP A C 1
ATOM 5158 O O . TRP A 1 642 ? -29.266 22.297 1.672 1 93.38 642 TRP A O 1
ATOM 5168 N N . GLU A 1 643 ? -30.203 24.312 1.73 1 91.19 643 GLU A N 1
ATOM 5169 C CA . GLU A 1 643 ? -29.047 24.906 1.054 1 91.19 643 GLU A CA 1
ATOM 5170 C C . GLU A 1 643 ? -27.812 24.891 1.941 1 91.19 643 GLU A C 1
ATOM 5172 O O . GLU A 1 643 ? -26.719 24.562 1.482 1 91.19 643 GLU A O 1
ATOM 5177 N N . PHE A 1 644 ? -28.062 25.203 3.186 1 92.31 644 PHE A N 1
ATOM 5178 C CA . PHE A 1 644 ? -26.984 25.203 4.168 1 92.31 644 PHE A CA 1
ATOM 5179 C C . PHE A 1 644 ? -26.422 23.797 4.34 1 92.31 644 PHE A C 1
ATOM 5181 O O . PHE A 1 644 ? -25.203 23.609 4.281 1 92.31 644 PHE A O 1
ATOM 5188 N N . ILE A 1 645 ? -27.25 22.844 4.492 1 95 645 ILE A N 1
ATOM 5189 C CA . ILE A 1 645 ? -26.844 21.469 4.723 1 95 645 ILE A CA 1
ATOM 5190 C C . ILE A 1 645 ? -26.094 20.938 3.5 1 95 645 ILE A C 1
ATOM 5192 O O . ILE A 1 645 ? -25.062 20.281 3.633 1 95 645 ILE A O 1
ATOM 5196 N N . SER A 1 646 ? -26.578 21.219 2.352 1 95.25 646 SER A N 1
ATOM 5197 C CA . SER A 1 646 ? -25.922 20.75 1.131 1 95.25 646 SER A CA 1
ATOM 5198 C C . SER A 1 646 ? -24.531 21.344 0.974 1 95.25 646 SER A C 1
ATOM 5200 O O . SER A 1 646 ? -23.594 20.656 0.569 1 95.25 646 SER A O 1
ATOM 5202 N N . HIS A 1 647 ? -24.422 22.594 1.306 1 94.56 647 HIS A N 1
ATOM 5203 C CA . HIS A 1 647 ? -23.141 23.266 1.172 1 94.56 647 HIS A CA 1
ATOM 5204 C C . HIS A 1 647 ? -22.125 22.703 2.162 1 94.56 647 HIS A C 1
ATOM 5206 O O . HIS A 1 647 ? -20.938 22.562 1.834 1 94.56 647 HIS A O 1
ATOM 5212 N N . VAL A 1 648 ? -22.547 22.375 3.326 1 96 648 VAL A N 1
ATOM 5213 C CA . VAL A 1 648 ? -21.656 21.797 4.324 1 96 648 VAL A CA 1
ATOM 5214 C C . VAL A 1 648 ? -21.203 20.406 3.867 1 96 648 VAL A C 1
ATOM 5216 O O . VAL A 1 648 ? -20.031 20.078 3.969 1 96 648 VAL A O 1
ATOM 5219 N N . TRP A 1 649 ? -22.125 19.641 3.352 1 97.38 649 TRP A N 1
ATOM 5220 C CA . TRP A 1 649 ? -21.797 18.312 2.881 1 97.38 649 TRP A CA 1
ATOM 5221 C C . TRP A 1 649 ? -20.797 18.359 1.723 1 97.38 649 TRP A C 1
ATOM 5223 O O . TRP A 1 649 ? -19.906 17.531 1.619 1 97.38 649 TRP A O 1
ATOM 5233 N N . VAL A 1 650 ? -20.953 19.297 0.847 1 96.69 650 VAL A N 1
ATOM 5234 C CA . VAL A 1 650 ? -20.031 19.438 -0.268 1 96.69 650 VAL A CA 1
ATOM 5235 C C . VAL A 1 650 ? -18.625 19.75 0.261 1 96.69 650 VAL A C 1
ATOM 5237 O O . VAL A 1 650 ? -17.641 19.203 -0.23 1 96.69 650 VAL A O 1
ATOM 5240 N N . GLU A 1 651 ? -18.562 20.562 1.261 1 96.38 651 GLU A N 1
ATOM 5241 C CA . GLU A 1 651 ? -17.266 20.859 1.86 1 96.38 651 GLU A CA 1
ATOM 5242 C C . GLU A 1 651 ? -16.656 19.609 2.514 1 96.38 651 GLU A C 1
ATOM 5244 O O . GLU A 1 651 ? -15.453 19.375 2.406 1 96.38 651 GLU A O 1
ATOM 5249 N N . MET A 1 652 ? -17.5 18.875 3.188 1 97.12 652 MET A N 1
ATOM 5250 C CA . MET A 1 652 ? -17.016 17.641 3.805 1 97.12 652 MET A CA 1
ATOM 5251 C C . MET A 1 652 ? -16.531 16.656 2.746 1 97.12 652 MET A C 1
ATOM 5253 O O . MET A 1 652 ? -15.531 15.969 2.943 1 97.12 652 MET A O 1
ATOM 5257 N N . LEU A 1 653 ? -17.281 16.578 1.675 1 97.56 653 LEU A N 1
ATOM 5258 C CA . LEU A 1 653 ? -16.906 15.734 0.553 1 97.56 653 LEU A CA 1
ATOM 5259 C C . LEU A 1 653 ? -15.555 16.156 -0.012 1 97.56 653 LEU A C 1
ATOM 5261 O O . LEU A 1 653 ? -14.703 15.305 -0.3 1 97.56 653 LEU A O 1
ATOM 5265 N N . CYS A 1 654 ? -15.367 17.422 -0.138 1 96.56 654 CYS A N 1
ATOM 5266 C CA . CYS A 1 654 ? -14.117 17.953 -0.669 1 96.56 654 CYS A CA 1
ATOM 5267 C C . CYS A 1 654 ? -12.961 17.672 0.279 1 96.56 654 CYS A C 1
ATOM 5269 O O . CYS A 1 654 ? -11.867 17.312 -0.16 1 96.56 654 CYS A O 1
ATOM 5271 N N . TYR A 1 655 ? -13.227 17.844 1.541 1 96.06 655 TYR A N 1
ATOM 5272 C CA . TYR A 1 655 ? -12.211 17.531 2.543 1 96.06 655 TYR A CA 1
ATOM 5273 C C . TYR A 1 655 ? -11.781 16.078 2.457 1 96.06 655 TYR A C 1
ATOM 5275 O O . TYR A 1 655 ? -10.586 15.766 2.477 1 96.06 655 TYR A O 1
ATOM 5283 N N . ALA A 1 656 ? -12.727 15.211 2.348 1 96.38 656 ALA A N 1
ATOM 5284 C CA . ALA A 1 656 ? -12.438 13.789 2.223 1 96.38 656 ALA A CA 1
ATOM 5285 C C . ALA A 1 656 ? -11.633 13.492 0.958 1 96.38 656 ALA A C 1
ATOM 5287 O O . ALA A 1 656 ? -10.703 12.695 0.979 1 96.38 656 ALA A O 1
ATOM 5288 N N . ALA A 1 657 ? -11.969 14.102 -0.097 1 96.38 657 ALA A N 1
ATOM 5289 C CA . ALA A 1 657 ? -11.312 13.875 -1.383 1 96.38 657 ALA A CA 1
ATOM 5290 C C . ALA A 1 657 ? -9.844 14.289 -1.327 1 96.38 657 ALA A C 1
ATOM 5292 O O . ALA A 1 657 ? -8.977 13.594 -1.854 1 96.38 657 ALA A O 1
ATOM 5293 N N . THR A 1 658 ? -9.555 15.375 -0.675 1 92.81 658 THR A N 1
ATOM 5294 C CA . THR A 1 658 ? -8.195 15.914 -0.651 1 92.81 658 THR A CA 1
ATOM 5295 C C . THR A 1 658 ? -7.316 15.117 0.308 1 92.81 658 THR A C 1
ATOM 5297 O O . THR A 1 658 ? -6.109 14.984 0.093 1 92.81 658 THR A O 1
ATOM 5300 N N . LYS A 1 659 ? -7.914 14.602 1.339 1 90.62 659 LYS A N 1
ATOM 5301 C CA . LYS A 1 659 ? -7.137 13.891 2.35 1 90.62 659 LYS A CA 1
ATOM 5302 C C . LYS A 1 659 ? -6.945 12.43 1.967 1 90.62 659 LYS A C 1
ATOM 5304 O O . LYS A 1 659 ? -6.129 11.727 2.566 1 90.62 659 LYS A O 1
ATOM 5309 N N . CYS A 1 660 ? -7.641 12.008 0.929 1 93.19 660 CYS A N 1
ATOM 5310 C CA . CYS A 1 660 ? -7.496 10.641 0.441 1 93.19 660 CYS A CA 1
ATOM 5311 C C . CYS A 1 660 ? -6.23 10.492 -0.393 1 93.19 660 CYS A C 1
ATOM 5313 O O . CYS A 1 660 ? -5.914 11.359 -1.21 1 93.19 660 CYS A O 1
ATOM 5315 N N . ARG A 1 661 ? -5.512 9.406 -0.205 1 88 661 ARG A N 1
ATOM 5316 C CA . ARG A 1 661 ? -4.27 9.164 -0.925 1 88 661 ARG A CA 1
ATOM 5317 C C . ARG A 1 661 ? -4.539 8.781 -2.375 1 88 661 ARG A C 1
ATOM 5319 O O . ARG A 1 661 ? -5.582 8.203 -2.684 1 88 661 ARG A O 1
ATOM 5326 N N . TRP A 1 662 ? -3.557 9.008 -3.213 1 91.75 662 TRP A N 1
ATOM 5327 C CA . TRP A 1 662 ? -3.732 8.789 -4.645 1 91.75 662 TRP A CA 1
ATOM 5328 C C . TRP A 1 662 ? -3.961 7.309 -4.945 1 91.75 662 TRP A C 1
ATOM 5330 O O . TRP A 1 662 ? -4.723 6.965 -5.852 1 91.75 662 TRP A O 1
ATOM 5340 N N . ASN A 1 663 ? -3.309 6.422 -4.203 1 91.75 663 ASN A N 1
ATOM 5341 C CA . ASN A 1 663 ? -3.404 4.992 -4.477 1 91.75 663 ASN A CA 1
ATOM 5342 C C . ASN A 1 663 ? -4.816 4.469 -4.23 1 91.75 663 ASN A C 1
ATOM 5344 O O . ASN A 1 663 ? -5.273 3.559 -4.926 1 91.75 663 ASN A O 1
ATOM 5348 N N . ARG A 1 664 ? -5.461 5.102 -3.271 1 93.62 664 ARG A N 1
ATOM 5349 C CA . ARG A 1 664 ? -6.836 4.688 -2.998 1 93.62 664 ARG A CA 1
ATOM 5350 C C . ARG A 1 664 ? -7.781 5.164 -4.094 1 93.62 664 ARG A C 1
ATOM 5352 O O . ARG A 1 664 ? -8.727 4.457 -4.457 1 93.62 664 ARG A O 1
ATOM 5359 N N . HIS A 1 665 ? -7.535 6.324 -4.609 1 96.06 665 HIS A N 1
ATOM 5360 C CA . HIS A 1 665 ? -8.305 6.797 -5.754 1 96.06 665 HIS A CA 1
ATOM 5361 C C . HIS A 1 665 ? -8.078 5.902 -6.973 1 96.06 665 HIS A C 1
ATOM 5363 O O . HIS A 1 665 ? -9.031 5.547 -7.668 1 96.06 665 HIS A O 1
ATOM 5369 N N . ALA A 1 666 ? -6.859 5.543 -7.191 1 96.19 666 ALA A N 1
ATOM 5370 C CA . ALA A 1 666 ? -6.508 4.699 -8.336 1 96.19 666 ALA A CA 1
ATOM 5371 C C . ALA A 1 666 ? -7.148 3.32 -8.219 1 96.19 666 ALA A C 1
ATOM 5373 O O . ALA A 1 666 ? -7.551 2.727 -9.219 1 96.19 666 ALA A O 1
ATOM 5374 N N . GLN A 1 667 ? -7.246 2.82 -7.027 1 94.44 667 GLN A N 1
ATOM 5375 C CA . GLN A 1 667 ? -7.84 1.509 -6.793 1 94.44 667 GLN A CA 1
ATOM 5376 C C . GLN A 1 667 ? -9.32 1.505 -7.16 1 94.44 667 GLN A C 1
ATOM 5378 O O . GLN A 1 667 ? -9.852 0.486 -7.609 1 94.44 667 GLN A O 1
ATOM 5383 N N . GLN A 1 668 ? -9.961 2.609 -7.004 1 94.31 668 GLN A N 1
ATOM 5384 C CA . GLN A 1 668 ? -11.398 2.678 -7.254 1 94.31 668 GLN A CA 1
ATOM 5385 C C . GLN A 1 668 ? -11.695 2.744 -8.75 1 94.31 668 GLN A C 1
ATOM 5387 O O . GLN A 1 668 ? -12.82 2.475 -9.18 1 94.31 668 GLN A O 1
ATOM 5392 N N . LEU A 1 669 ? -10.695 3.029 -9.539 1 94.81 669 LEU A N 1
ATOM 5393 C CA . LEU A 1 669 ? -10.906 3.111 -10.977 1 94.81 669 LEU A CA 1
ATOM 5394 C C . LEU A 1 669 ? -11.242 1.741 -11.555 1 94.81 669 LEU A C 1
ATOM 5396 O O . LEU A 1 669 ? -11.953 1.645 -12.562 1 94.81 669 LEU A O 1
ATOM 5400 N N . CYS A 1 670 ? -10.789 0.676 -10.93 1 92.94 670 CYS A N 1
ATOM 5401 C CA . CYS A 1 670 ? -11.039 -0.661 -11.453 1 92.94 670 CYS A CA 1
ATOM 5402 C C . CYS A 1 670 ? -12.297 -1.261 -10.836 1 92.94 670 CYS A C 1
ATOM 5404 O O . CYS A 1 670 ? -12.633 -2.418 -11.102 1 92.94 670 CYS A O 1
ATOM 5406 N N . ARG A 1 671 ? -12.93 -0.52 -9.984 1 91.56 671 ARG A N 1
ATOM 5407 C CA . ARG A 1 671 ? -14.18 -0.964 -9.375 1 91.56 671 ARG A CA 1
ATOM 5408 C C . ARG A 1 671 ? -15.352 -0.104 -9.828 1 91.56 671 ARG A C 1
ATOM 5410 O O . ARG A 1 671 ? -16.234 0.213 -9.039 1 91.56 671 ARG A O 1
ATOM 5417 N N . GLY A 1 672 ? -15.227 0.354 -11.008 1 92.12 672 GLY A N 1
ATOM 5418 C CA . GLY A 1 672 ? -16.312 1.1 -11.617 1 92.12 672 GLY A CA 1
ATOM 5419 C C . GLY A 1 672 ? -16.219 2.596 -11.383 1 92.12 672 GLY A C 1
ATOM 5420 O O . GLY A 1 672 ? -17.094 3.352 -11.797 1 92.12 672 GLY A O 1
ATOM 5421 N N . GLY A 1 673 ? -15.234 3.016 -10.648 1 92.44 673 GLY A N 1
ATOM 5422 C CA . GLY A 1 673 ? -15.086 4.438 -10.383 1 92.44 673 GLY A CA 1
ATOM 5423 C C . GLY A 1 673 ? -15.82 4.891 -9.133 1 92.44 673 GLY A C 1
ATOM 5424 O O . GLY A 1 673 ? -16.672 4.168 -8.617 1 92.44 673 GLY A O 1
ATOM 5425 N N . GLU A 1 674 ? -15.391 6.055 -8.617 1 94.31 674 GLU A N 1
ATOM 5426 C CA . GLU A 1 674 ? -15.977 6.645 -7.422 1 94.31 674 GLU A CA 1
ATOM 5427 C C . GLU A 1 674 ? -16.172 8.148 -7.586 1 94.31 674 GLU A C 1
ATOM 5429 O O . GLU A 1 674 ? -15.32 8.828 -8.156 1 94.31 674 GLU A O 1
ATOM 5434 N N . LEU A 1 675 ? -17.297 8.633 -7.121 1 97.25 675 LEU A N 1
ATOM 5435 C CA . LEU A 1 675 ? -17.578 10.062 -7.18 1 97.25 675 LEU A CA 1
ATOM 5436 C C . LEU A 1 675 ? -16.453 10.852 -6.504 1 97.25 675 LEU A C 1
ATOM 5438 O O . LEU A 1 675 ? -16.031 11.891 -7.02 1 97.25 675 LEU A O 1
ATOM 5442 N N . LEU A 1 676 ? -15.977 10.359 -5.391 1 97.88 676 LEU A N 1
ATOM 5443 C CA . LEU A 1 676 ? -14.93 11.031 -4.625 1 97.88 676 LEU A CA 1
ATOM 5444 C C . LEU A 1 676 ? -13.695 11.281 -5.488 1 97.88 676 LEU A C 1
ATOM 5446 O O . LEU A 1 676 ? -13.039 12.32 -5.355 1 97.88 676 LEU A O 1
ATOM 5450 N N . THR A 1 677 ? -13.383 10.406 -6.355 1 97.5 677 THR A N 1
ATOM 5451 C CA . THR A 1 677 ? -12.227 10.523 -7.234 1 97.5 677 THR A CA 1
ATOM 5452 C C . THR A 1 677 ? -12.453 11.617 -8.273 1 97.5 677 THR A C 1
ATOM 5454 O O . THR A 1 677 ? -11.523 12.359 -8.609 1 97.5 677 THR A O 1
ATOM 5457 N N . HIS A 1 678 ? -13.656 11.695 -8.789 1 97.88 678 HIS A N 1
ATOM 5458 C CA . HIS A 1 678 ? -13.992 12.75 -9.742 1 97.88 678 HIS A CA 1
ATOM 5459 C C . HIS A 1 678 ? -13.891 14.125 -9.094 1 97.88 678 HIS A C 1
ATOM 5461 O O . HIS A 1 678 ? -13.359 15.062 -9.703 1 97.88 678 HIS A O 1
ATOM 5467 N N . VAL A 1 679 ? -14.367 14.195 -7.867 1 97.81 679 VAL A N 1
ATOM 5468 C CA . VAL A 1 679 ? -14.328 15.461 -7.145 1 97.81 679 VAL A CA 1
ATOM 5469 C C . VAL A 1 679 ? -12.883 15.82 -6.816 1 97.81 679 VAL A C 1
ATOM 5471 O O . VAL A 1 679 ? -12.492 16.984 -6.902 1 97.81 679 VAL A O 1
ATOM 5474 N N . TRP A 1 680 ? -12.094 14.828 -6.449 1 97.12 680 TRP A N 1
ATOM 5475 C CA . TRP A 1 680 ? -10.68 15.023 -6.145 1 97.12 680 TRP A CA 1
ATOM 5476 C C . TRP A 1 680 ? -9.945 15.648 -7.324 1 97.12 680 TRP A C 1
ATOM 5478 O O . TRP A 1 680 ? -9.203 16.609 -7.156 1 97.12 680 TRP A O 1
ATOM 5488 N N . LEU A 1 681 ? -10.219 15.125 -8.539 1 97.56 681 LEU A N 1
ATOM 5489 C CA . LEU A 1 681 ? -9.555 15.633 -9.734 1 97.56 681 LEU A CA 1
ATOM 5490 C C . LEU A 1 681 ? -10.094 17.016 -10.117 1 97.56 681 LEU A C 1
ATOM 5492 O O . LEU A 1 681 ? -9.336 17.875 -10.547 1 97.56 681 LEU A O 1
ATOM 5496 N N . LEU A 1 682 ? -11.352 17.188 -9.969 1 97.94 682 LEU A N 1
ATOM 5497 C CA . LEU A 1 682 ? -11.953 18.5 -10.234 1 97.94 682 LEU A CA 1
ATOM 5498 C C . LEU A 1 682 ? -11.344 19.562 -9.336 1 97.94 682 LEU A C 1
ATOM 5500 O O . LEU A 1 682 ? -11.023 20.656 -9.797 1 97.94 682 LEU A O 1
ATOM 5504 N N . MET A 1 683 ? -11.18 19.266 -8.094 1 96.62 683 MET A N 1
ATOM 5505 C CA . MET A 1 683 ? -10.578 20.203 -7.145 1 96.62 683 MET A CA 1
ATOM 5506 C C . MET A 1 683 ? -9.156 20.562 -7.566 1 96.62 683 MET A C 1
ATOM 5508 O O . MET A 1 683 ? -8.766 21.734 -7.527 1 96.62 683 MET A O 1
ATOM 5512 N N . ALA A 1 684 ? -8.406 19.562 -7.961 1 95.44 684 ALA A N 1
ATOM 5513 C CA . ALA A 1 684 ? -7.035 19.797 -8.406 1 95.44 684 ALA A CA 1
ATOM 5514 C C . ALA A 1 684 ? -7.008 20.719 -9.625 1 95.44 684 ALA A C 1
ATOM 5516 O O . ALA A 1 684 ? -6.16 21.609 -9.719 1 95.44 684 ALA A O 1
ATOM 5517 N N . HIS A 1 685 ? -7.934 20.5 -10.531 1 96.12 685 HIS A N 1
ATOM 5518 C CA . HIS A 1 685 ? -8.008 21.312 -11.742 1 96.12 685 HIS A CA 1
ATOM 5519 C C . HIS A 1 685 ? -8.352 22.766 -11.414 1 96.12 685 HIS A C 1
ATOM 5521 O O . HIS A 1 685 ? -7.945 23.672 -12.141 1 96.12 685 HIS A O 1
ATOM 5527 N N . LEU A 1 686 ? -9.062 22.953 -10.352 1 95.25 686 LEU A N 1
ATOM 5528 C CA . LEU A 1 686 ? -9.469 24.281 -9.945 1 95.25 686 LEU A CA 1
ATOM 5529 C C . LEU A 1 686 ? -8.422 24.922 -9.031 1 95.25 686 LEU A C 1
ATOM 5531 O O . LEU A 1 686 ? -8.633 26.016 -8.508 1 95.25 686 LEU A O 1
ATOM 5535 N N . GLY A 1 687 ? -7.352 24.172 -8.766 1 91.62 687 GLY A N 1
ATOM 5536 C CA . GLY A 1 687 ? -6.25 24.703 -7.98 1 91.62 687 GLY A CA 1
ATOM 5537 C C . GLY A 1 687 ? -6.426 24.5 -6.488 1 91.62 687 GLY A C 1
ATOM 5538 O O . GLY A 1 687 ? -5.68 25.062 -5.688 1 91.62 687 GLY A O 1
ATOM 5539 N N . ILE A 1 688 ? -7.383 23.719 -6.109 1 92.5 688 ILE A N 1
ATOM 5540 C CA . ILE A 1 688 ? -7.633 23.438 -4.699 1 92.5 688 ILE A CA 1
ATOM 5541 C C . ILE A 1 688 ? -6.922 22.141 -4.293 1 92.5 688 ILE A C 1
ATOM 5543 O O . ILE A 1 688 ? -7.559 21.094 -4.141 1 92.5 688 ILE A O 1
ATOM 5547 N N . THR A 1 689 ? -5.66 22.188 -4.207 1 89.44 689 THR A N 1
ATOM 5548 C CA . THR A 1 689 ? -4.828 21.047 -3.85 1 89.44 689 THR A CA 1
ATOM 5549 C C . THR A 1 689 ? -3.574 21.5 -3.107 1 89.44 689 THR A C 1
ATOM 5551 O O . THR A 1 689 ? -3.168 22.656 -3.215 1 89.44 689 THR A O 1
ATOM 5554 N N . GLU A 1 690 ? -3.018 20.609 -2.332 1 82 690 GLU A N 1
ATOM 5555 C CA . GLU A 1 690 ? -1.786 20.891 -1.6 1 82 690 GLU A CA 1
ATOM 5556 C C . GLU A 1 690 ? -0.557 20.484 -2.41 1 82 690 GLU A C 1
ATOM 5558 O O . GLU A 1 690 ? 0.569 20.844 -2.057 1 82 690 GLU A O 1
ATOM 5563 N N . GLN A 1 691 ? -0.749 19.906 -3.529 1 79.5 691 GLN A N 1
ATOM 5564 C CA . GLN A 1 691 ? 0.352 19.281 -4.258 1 79.5 691 GLN A CA 1
ATOM 5565 C C . GLN A 1 691 ? 0.936 20.25 -5.293 1 79.5 691 GLN A C 1
ATOM 5567 O O . GLN A 1 691 ? 1.056 19.891 -6.469 1 79.5 691 GLN A O 1
ATOM 5572 N N . PHE A 1 692 ? 1.239 21.344 -4.984 1 77.25 692 PHE A N 1
ATOM 5573 C CA . PHE A 1 692 ? 1.977 22.234 -5.875 1 77.25 692 PHE A CA 1
ATOM 5574 C C . PHE A 1 692 ? 2.93 23.125 -5.082 1 77.25 692 PHE A C 1
ATOM 5576 O O . PHE A 1 692 ? 2.775 23.281 -3.867 1 77.25 692 PHE A O 1
ATOM 5583 N N . GLN A 1 693 ? 4.098 23.438 -5.727 1 68.94 693 GLN A N 1
ATOM 5584 C CA . GLN A 1 693 ? 5.07 24.344 -5.117 1 68.94 693 GLN A CA 1
ATOM 5585 C C . GLN A 1 693 ? 4.855 25.781 -5.57 1 68.94 693 GLN A C 1
ATOM 5587 O O . GLN A 1 693 ? 4.613 26.031 -6.75 1 68.94 693 GLN A O 1
ATOM 5592 N N . ILE A 1 694 ? 4.828 26.656 -4.602 1 52.97 694 ILE A N 1
ATOM 5593 C CA . ILE A 1 694 ? 4.652 28.062 -4.902 1 52.97 694 ILE A CA 1
ATOM 5594 C C . ILE A 1 694 ? 5.918 28.609 -5.555 1 52.97 694 ILE A C 1
ATOM 5596 O O . ILE A 1 694 ? 7.023 28.406 -5.051 1 52.97 694 ILE A O 1
ATOM 5600 N N . SER A 1 695 ? 5.844 28.812 -6.938 1 57.34 695 SER A N 1
ATOM 5601 C CA . SER A 1 695 ? 6.953 29.297 -7.75 1 57.34 695 SER A CA 1
ATOM 5602 C C . SER A 1 695 ? 7.523 30.594 -7.184 1 57.34 695 SER A C 1
ATOM 5604 O O . SER A 1 695 ? 6.781 31.438 -6.68 1 57.34 695 SER A O 1
ATOM 5606 N N . LYS A 1 696 ? 8.922 30.641 -6.848 1 56.44 696 LYS A N 1
ATOM 5607 C CA . LYS A 1 696 ? 9.57 31.875 -6.426 1 56.44 696 LYS A CA 1
ATOM 5608 C C . LYS A 1 696 ? 9.953 32.719 -7.629 1 56.44 696 LYS A C 1
ATOM 5610 O O . LYS A 1 696 ? 10.766 33.656 -7.508 1 56.44 696 LYS A O 1
ATOM 5615 N N . GLY A 1 697 ? 9.297 32.625 -8.766 1 53.09 697 GLY A N 1
ATOM 5616 C CA . GLY A 1 697 ? 9.492 33.5 -9.906 1 53.09 697 GLY A CA 1
ATOM 5617 C C . GLY A 1 697 ? 10.672 33.094 -10.773 1 53.09 697 GLY A C 1
ATOM 5618 O O . GLY A 1 697 ? 11.586 32.406 -10.312 1 53.09 697 GLY A O 1
ATOM 5619 N N . HIS A 1 698 ? 10.766 32.969 -12.172 1 51.72 698 HIS A N 1
ATOM 5620 C CA . HIS A 1 698 ? 11.789 32.625 -13.141 1 51.72 698 HIS A CA 1
ATOM 5621 C C . HIS A 1 698 ? 12.742 33.781 -13.367 1 51.72 698 HIS A C 1
ATOM 5623 O O . HIS A 1 698 ? 12.422 34.719 -14.094 1 51.72 698 HIS A O 1
ATOM 5629 N N . ALA A 1 699 ? 13.438 34.469 -12.461 1 53.62 699 ALA A N 1
ATOM 5630 C CA . ALA A 1 699 ? 14.219 35.656 -12.789 1 53.62 699 ALA A CA 1
ATOM 5631 C C . ALA A 1 699 ? 15.664 35.281 -13.133 1 53.62 699 ALA A C 1
ATOM 5633 O O . ALA A 1 699 ? 16.266 34.438 -12.469 1 53.62 699 ALA A O 1
ATOM 5634 N N . ARG A 1 700 ? 16.078 35.438 -14.516 1 58.66 700 ARG A N 1
ATOM 5635 C CA . ARG A 1 700 ? 17.5 35.375 -14.836 1 58.66 700 ARG A CA 1
ATOM 5636 C C . ARG A 1 700 ? 18.172 36.719 -14.531 1 58.66 700 ARG A C 1
ATOM 5638 O O . ARG A 1 700 ? 17.625 37.781 -14.859 1 58.66 700 ARG A O 1
ATOM 5645 N N . VAL A 1 701 ? 19.078 36.719 -13.617 1 63.75 701 VAL A N 1
ATOM 5646 C CA . VAL A 1 701 ? 19.734 37.969 -13.266 1 63.75 701 VAL A CA 1
ATOM 5647 C C . VAL A 1 701 ? 20.938 38.188 -14.172 1 63.75 701 VAL A C 1
ATOM 5649 O O . VAL A 1 701 ? 21.703 37.25 -14.438 1 63.75 701 VAL A O 1
ATOM 5652 N N . ARG A 1 702 ? 20.984 39.25 -15.055 1 67.38 702 ARG A N 1
ATOM 5653 C CA . ARG A 1 702 ? 22.172 39.688 -15.797 1 67.38 702 ARG A CA 1
ATOM 5654 C C . ARG A 1 702 ? 22.906 40.781 -15.047 1 67.38 702 ARG A C 1
ATOM 5656 O O . ARG A 1 702 ? 22.281 41.562 -14.305 1 67.38 702 ARG A O 1
ATOM 5663 N N . LEU A 1 703 ? 24.172 40.625 -15.07 1 75.44 703 LEU A N 1
ATOM 5664 C CA . LEU A 1 703 ? 25 41.656 -14.461 1 75.44 703 LEU A CA 1
ATOM 5665 C C . LEU A 1 703 ? 25.062 42.875 -15.336 1 75.44 703 LEU A C 1
ATOM 5667 O O . LEU A 1 703 ? 25.375 42.812 -16.531 1 75.44 703 LEU A O 1
ATOM 5671 N N . ILE A 1 704 ? 24.453 43.938 -14.961 1 69 704 ILE A N 1
ATOM 5672 C CA . ILE A 1 704 ? 24.609 45.219 -15.664 1 69 704 ILE A CA 1
ATOM 5673 C C . ILE A 1 704 ? 25.719 46.031 -15.016 1 69 704 ILE A C 1
ATOM 5675 O O . ILE A 1 704 ? 25.719 46.25 -13.805 1 69 704 ILE A O 1
ATOM 5679 N N . VAL A 1 705 ? 26.719 46.25 -15.766 1 69.38 705 VAL A N 1
ATOM 5680 C CA . VAL A 1 705 ? 27.859 47 -15.305 1 69.38 705 VAL A CA 1
ATOM 5681 C C . VAL A 1 705 ? 27.703 48.469 -15.711 1 69.38 705 VAL A C 1
ATOM 5683 O O . VAL A 1 705 ? 27.391 48.781 -16.875 1 69.38 705 VAL A O 1
ATOM 5686 N N . HIS A 1 706 ? 27.594 49.406 -14.719 1 65.44 706 HIS A N 1
ATOM 5687 C CA . HIS A 1 706 ? 27.656 50.844 -15.016 1 65.44 706 HIS A CA 1
ATOM 5688 C C . HIS A 1 706 ? 29.016 51.438 -14.656 1 65.44 706 HIS A C 1
ATOM 5690 O O . HIS A 1 706 ? 29.609 51.031 -13.648 1 65.44 706 HIS A O 1
ATOM 5696 N N . MET B 1 1 ? 20.625 -24.062 -33.938 1 29.59 1 MET B N 1
ATOM 5697 C CA . MET B 1 1 ? 19.656 -24.031 -32.844 1 29.59 1 MET B CA 1
ATOM 5698 C C . MET B 1 1 ? 19.734 -25.281 -32 1 29.59 1 MET B C 1
ATOM 5700 O O . MET B 1 1 ? 19.547 -25.234 -30.781 1 29.59 1 MET B O 1
ATOM 5704 N N . TRP B 1 2 ? 19.922 -26.422 -32.688 1 40.44 2 TRP B N 1
ATOM 5705 C CA . TRP B 1 2 ? 20.094 -27.734 -32.062 1 40.44 2 TRP B CA 1
ATOM 5706 C C . TRP B 1 2 ? 21.25 -27.703 -31.062 1 40.44 2 TRP B C 1
ATOM 5708 O O . TRP B 1 2 ? 21.172 -28.312 -29.984 1 40.44 2 TRP B O 1
ATOM 5718 N N . LYS B 1 3 ? 22.266 -27.109 -31.5 1 43.09 3 LYS B N 1
ATOM 5719 C CA . LYS B 1 3 ? 23.5 -27.141 -30.719 1 43.09 3 LYS B CA 1
ATOM 5720 C C . LYS B 1 3 ? 23.344 -26.406 -29.391 1 43.09 3 LYS B C 1
ATOM 5722 O O . LYS B 1 3 ? 24.078 -26.672 -28.438 1 43.09 3 LYS B O 1
ATOM 5727 N N . VAL B 1 4 ? 22.609 -25.422 -29.453 1 40.5 4 VAL B N 1
ATOM 5728 C CA . VAL B 1 4 ? 22.453 -24.641 -28.234 1 40.5 4 VAL B CA 1
ATOM 5729 C C . VAL B 1 4 ? 21.797 -25.5 -27.156 1 40.5 4 VAL B C 1
ATOM 5731 O O . VAL B 1 4 ? 22.078 -25.344 -25.969 1 40.5 4 VAL B O 1
ATOM 5734 N N . PHE B 1 5 ? 20.844 -26.25 -27.484 1 43.28 5 PHE B N 1
ATOM 5735 C CA . PHE B 1 5 ? 20.094 -27.062 -26.547 1 43.28 5 PHE B CA 1
ATOM 5736 C C . PHE B 1 5 ? 20.938 -28.234 -26.047 1 43.28 5 PHE B C 1
ATOM 5738 O O . PHE B 1 5 ? 20.469 -29.031 -25.234 1 43.28 5 PHE B O 1
ATOM 5745 N N . GLN B 1 6 ? 21.953 -28.547 -26.719 1 45.62 6 GLN B N 1
ATOM 5746 C CA . GLN B 1 6 ? 22.938 -29.438 -26.094 1 45.62 6 GLN B CA 1
ATOM 5747 C C . GLN B 1 6 ? 23.5 -28.812 -24.812 1 45.62 6 GLN B C 1
ATOM 5749 O O . GLN B 1 6 ? 24.672 -29.031 -24.484 1 45.62 6 GLN B O 1
ATOM 5754 N N . ILE B 1 7 ? 22.812 -27.875 -24.438 1 44.75 7 ILE B N 1
ATOM 5755 C CA . ILE B 1 7 ? 23.391 -27.188 -23.281 1 44.75 7 ILE B CA 1
ATOM 5756 C C . ILE B 1 7 ? 23.578 -28.188 -22.141 1 44.75 7 ILE B C 1
ATOM 5758 O O . ILE B 1 7 ? 24.578 -28.141 -21.422 1 44.75 7 ILE B O 1
ATOM 5762 N N . PHE B 1 8 ? 22.484 -29 -21.844 1 51.75 8 PHE B N 1
ATOM 5763 C CA . PHE B 1 8 ? 22.75 -29.953 -20.781 1 51.75 8 PHE B CA 1
ATOM 5764 C C . PHE B 1 8 ? 23.25 -31.281 -21.359 1 51.75 8 PHE B C 1
ATOM 5766 O O . PHE B 1 8 ? 22.703 -31.766 -22.344 1 51.75 8 PHE B O 1
ATOM 5773 N N . PRO B 1 9 ? 24.328 -31.719 -21.016 1 54.28 9 PRO B N 1
ATOM 5774 C CA . PRO B 1 9 ? 24.828 -33.031 -21.469 1 54.28 9 PRO B CA 1
ATOM 5775 C C . PRO B 1 9 ? 23.766 -34.125 -21.438 1 54.28 9 PRO B C 1
ATOM 5777 O O . PRO B 1 9 ? 22.812 -34.031 -20.656 1 54.28 9 PRO B O 1
ATOM 5780 N N . GLU B 1 10 ? 23.625 -34.875 -22.422 1 56.19 10 GLU B N 1
ATOM 5781 C CA . GLU B 1 10 ? 22.688 -36 -22.578 1 56.19 10 GLU B CA 1
ATOM 5782 C C . GLU B 1 10 ? 22.516 -36.781 -21.281 1 56.19 10 GLU B C 1
ATOM 5784 O O . GLU B 1 10 ? 21.406 -37.188 -20.938 1 56.19 10 GLU B O 1
ATOM 5789 N N . SER B 1 11 ? 23.609 -36.938 -20.656 1 56.16 11 SER B N 1
ATOM 5790 C CA . SER B 1 11 ? 23.516 -37.688 -19.406 1 56.16 11 SER B CA 1
ATOM 5791 C C . SER B 1 11 ? 22.656 -36.969 -18.391 1 56.16 11 SER B C 1
ATOM 5793 O O . SER B 1 11 ? 21.828 -37.562 -17.703 1 56.16 11 SER B O 1
ATOM 5795 N N . LEU B 1 12 ? 22.781 -35.719 -18.391 1 55.72 12 LEU B N 1
ATOM 5796 C CA . LEU B 1 12 ? 22.016 -34.938 -17.422 1 55.72 12 LEU B CA 1
ATOM 5797 C C . LEU B 1 12 ? 20.547 -34.875 -17.812 1 55.72 12 LEU B C 1
ATOM 5799 O O . LEU B 1 12 ? 19.672 -34.938 -16.938 1 55.72 12 LEU B O 1
ATOM 5803 N N . ARG B 1 13 ? 20.422 -34.844 -18.984 1 59.81 13 ARG B N 1
ATOM 5804 C CA . ARG B 1 13 ? 19.047 -34.844 -19.484 1 59.81 13 ARG B CA 1
ATOM 5805 C C . ARG B 1 13 ? 18.344 -36.156 -19.188 1 59.81 13 ARG B C 1
ATOM 5807 O O . ARG B 1 13 ? 17.172 -36.156 -18.812 1 59.81 13 ARG B O 1
ATOM 5814 N N . THR B 1 14 ? 19.031 -37.219 -19.453 1 57.75 14 THR B N 1
ATOM 5815 C CA . THR B 1 14 ? 18.438 -38.531 -19.172 1 57.75 14 THR B CA 1
ATOM 5816 C C . THR B 1 14 ? 18.156 -38.688 -17.672 1 57.75 14 THR B C 1
ATOM 5818 O O . THR B 1 14 ? 17.109 -39.188 -17.281 1 57.75 14 THR B O 1
ATOM 5821 N N . ILE B 1 15 ? 19.078 -38.156 -16.922 1 54.28 15 ILE B N 1
ATOM 5822 C CA . ILE B 1 15 ? 18.906 -38.219 -15.477 1 54.28 15 ILE B CA 1
ATOM 5823 C C . ILE B 1 15 ? 17.766 -37.312 -15.047 1 54.28 15 ILE B C 1
ATOM 5825 O O . ILE B 1 15 ? 16.938 -37.719 -14.211 1 54.28 15 ILE B O 1
ATOM 5829 N N . LEU B 1 16 ? 17.703 -36.219 -15.688 1 59.47 16 LEU B N 1
ATOM 5830 C CA . LEU B 1 16 ? 16.672 -35.25 -15.32 1 59.47 16 LEU B CA 1
ATOM 5831 C C . LEU B 1 16 ? 15.305 -35.719 -15.797 1 59.47 16 LEU B C 1
ATOM 5833 O O . LEU B 1 16 ? 14.297 -35.5 -15.125 1 59.47 16 LEU B O 1
ATOM 5837 N N . ASN B 1 17 ? 15.344 -36.406 -16.844 1 60.72 17 ASN B N 1
ATOM 5838 C CA . ASN B 1 17 ? 14.086 -36.906 -17.391 1 60.72 17 ASN B CA 1
ATOM 5839 C C . ASN B 1 17 ? 13.57 -38.094 -16.609 1 60.72 17 ASN B C 1
ATOM 5841 O O . ASN B 1 17 ? 12.375 -38.219 -16.344 1 60.72 17 ASN B O 1
ATOM 5845 N N . GLN B 1 18 ? 14.484 -39.031 -16.281 1 62.75 18 GLN B N 1
ATOM 5846 C CA . GLN B 1 18 ? 14.055 -40.281 -15.625 1 62.75 18 GLN B CA 1
ATOM 5847 C C . GLN B 1 18 ? 13.797 -40.031 -14.141 1 62.75 18 GLN B C 1
ATOM 5849 O O . GLN B 1 18 ? 12.961 -40.688 -13.531 1 62.75 18 GLN B O 1
ATOM 5854 N N . ARG B 1 19 ? 14.438 -38.969 -13.625 1 81.94 19 ARG B N 1
ATOM 5855 C CA . ARG B 1 19 ? 14.344 -38.719 -12.195 1 81.94 19 ARG B CA 1
ATOM 5856 C C . ARG B 1 19 ? 13.883 -37.312 -11.906 1 81.94 19 ARG B C 1
ATOM 5858 O O . ARG B 1 19 ? 14.438 -36.625 -11.039 1 81.94 19 ARG B O 1
ATOM 5865 N N . GLU B 1 20 ? 12.906 -36.938 -12.664 1 84.19 20 GLU B N 1
ATOM 5866 C CA . GLU B 1 20 ? 12.445 -35.562 -12.555 1 84.19 20 GLU B CA 1
ATOM 5867 C C . GLU B 1 20 ? 11.719 -35.312 -11.234 1 84.19 20 GLU B C 1
ATOM 5869 O O . GLU B 1 20 ? 11.992 -34.344 -10.531 1 84.19 20 GLU B O 1
ATOM 5874 N N . ILE B 1 21 ? 10.875 -36.219 -10.906 1 86.62 21 ILE B N 1
ATOM 5875 C CA . ILE B 1 21 ? 10.086 -36.031 -9.695 1 86.62 21 ILE B CA 1
ATOM 5876 C C . ILE B 1 21 ? 10.984 -36.156 -8.469 1 86.62 21 ILE B C 1
ATOM 5878 O O . ILE B 1 21 ? 10.805 -35.438 -7.492 1 86.62 21 ILE B O 1
ATOM 5882 N N . GLN B 1 22 ? 11.961 -37.062 -8.562 1 90.44 22 GLN B N 1
ATOM 5883 C CA . GLN B 1 22 ? 12.898 -37.219 -7.465 1 90.44 22 GLN B CA 1
ATOM 5884 C C . GLN B 1 22 ? 13.719 -35.938 -7.238 1 90.44 22 GLN B C 1
ATOM 5886 O O . GLN B 1 22 ? 13.898 -35.531 -6.102 1 90.44 22 GLN B O 1
ATOM 5891 N N . ALA B 1 23 ? 14.102 -35.375 -8.32 1 88.19 23 ALA B N 1
ATOM 5892 C CA . ALA B 1 23 ? 14.875 -34.156 -8.211 1 88.19 23 ALA B CA 1
ATOM 5893 C C . ALA B 1 23 ? 14.008 -33 -7.68 1 88.19 23 ALA B C 1
ATOM 5895 O O . ALA B 1 23 ? 14.461 -32.219 -6.871 1 88.19 23 ALA B O 1
ATOM 5896 N N . MET B 1 24 ? 12.828 -32.969 -8.062 1 90.25 24 MET B N 1
ATOM 5897 C CA . MET B 1 24 ? 11.938 -31.891 -7.676 1 90.25 24 MET B CA 1
ATOM 5898 C C . MET B 1 24 ? 11.625 -31.938 -6.184 1 90.25 24 MET B C 1
ATOM 5900 O O . MET B 1 24 ? 11.547 -30.906 -5.523 1 90.25 24 MET B O 1
ATOM 5904 N N . VAL B 1 25 ? 11.453 -33.062 -5.715 1 91 25 VAL B N 1
ATOM 5905 C CA . VAL B 1 25 ? 11.102 -33.219 -4.305 1 91 25 VAL B CA 1
ATOM 5906 C C . VAL B 1 25 ? 12.297 -32.812 -3.436 1 91 25 VAL B C 1
ATOM 5908 O O . VAL B 1 25 ? 12.141 -32.188 -2.396 1 91 25 VAL B O 1
ATOM 5911 N N . ILE B 1 26 ? 13.492 -33.125 -3.904 1 92.38 26 ILE B N 1
ATOM 5912 C CA . ILE B 1 26 ? 14.695 -32.781 -3.16 1 92.38 26 ILE B CA 1
ATOM 5913 C C . ILE B 1 26 ? 14.922 -31.266 -3.234 1 92.38 26 ILE B C 1
ATOM 5915 O O . ILE B 1 26 ? 15.312 -30.641 -2.246 1 92.38 26 ILE B O 1
ATOM 5919 N N . ILE B 1 27 ? 14.648 -30.703 -4.359 1 92 27 ILE B N 1
ATOM 5920 C CA . ILE B 1 27 ? 14.797 -29.266 -4.531 1 92 27 ILE B CA 1
ATOM 5921 C C . ILE B 1 27 ? 13.789 -28.531 -3.645 1 92 27 ILE B C 1
ATOM 5923 O O . ILE B 1 27 ? 14.109 -27.516 -3.033 1 92 27 ILE B O 1
ATOM 5927 N N . SER B 1 28 ? 12.641 -29.078 -3.592 1 92.81 28 SER B N 1
ATOM 5928 C CA . SER B 1 28 ? 11.625 -28.484 -2.73 1 92.81 28 SER B CA 1
ATOM 5929 C C . SER B 1 28 ? 12.047 -28.531 -1.268 1 92.81 28 SER B C 1
ATOM 5931 O O . SER B 1 28 ? 11.875 -27.547 -0.542 1 92.81 28 SER B O 1
ATOM 5933 N N . LEU B 1 29 ? 12.625 -29.625 -0.873 1 94.69 29 LEU B N 1
ATOM 5934 C CA . LEU B 1 29 ? 13.133 -29.734 0.49 1 94.69 29 LEU B CA 1
ATOM 5935 C C . LEU B 1 29 ? 14.266 -28.75 0.727 1 94.69 29 LEU B C 1
ATOM 5937 O O . LEU B 1 29 ? 14.352 -28.125 1.794 1 94.69 29 LEU B O 1
ATOM 5941 N N . SER B 1 30 ? 15.055 -28.547 -0.249 1 94.81 30 SER B N 1
ATOM 5942 C CA . SER B 1 30 ? 16.172 -27.609 -0.129 1 94.81 30 SER B CA 1
ATOM 5943 C C . SER B 1 30 ? 15.664 -26.188 0.029 1 94.81 30 SER B C 1
ATOM 5945 O O . SER B 1 30 ? 16.188 -25.422 0.848 1 94.81 30 SER B O 1
ATOM 5947 N N . PHE B 1 31 ? 14.703 -25.844 -0.728 1 94.31 31 PHE B N 1
ATOM 5948 C CA . PHE B 1 31 ? 14.141 -24.516 -0.604 1 94.31 31 PHE B CA 1
ATOM 5949 C C . PHE B 1 31 ? 13.539 -24.297 0.779 1 94.31 31 PHE B C 1
ATOM 5951 O O . PHE B 1 31 ? 13.727 -23.25 1.395 1 94.31 31 PHE B O 1
ATOM 5958 N N . GLN B 1 32 ? 12.844 -25.266 1.237 1 93.81 32 GLN B N 1
ATOM 5959 C CA . GLN B 1 32 ? 12.258 -25.172 2.568 1 93.81 32 GLN B CA 1
ATOM 5960 C C . GLN B 1 32 ? 13.344 -25 3.635 1 93.81 32 GLN B C 1
ATOM 5962 O O . GLN B 1 32 ? 13.188 -24.203 4.562 1 93.81 32 GLN B O 1
ATOM 5967 N N . SER B 1 33 ? 14.367 -25.703 3.465 1 94.62 33 SER B N 1
ATOM 5968 C CA . SER B 1 33 ? 15.461 -25.625 4.43 1 94.62 33 SER B CA 1
ATOM 5969 C C . SER B 1 33 ? 16.109 -24.234 4.418 1 94.62 33 SER B C 1
ATOM 5971 O O . SER B 1 33 ? 16.375 -23.656 5.477 1 94.62 33 SER B O 1
ATOM 5973 N N . VAL B 1 34 ? 16.297 -23.703 3.264 1 94.75 34 VAL B N 1
ATOM 5974 C CA . VAL B 1 34 ? 16.891 -22.375 3.133 1 94.75 34 VAL B CA 1
ATOM 5975 C C . VAL B 1 34 ? 15.961 -21.328 3.76 1 94.75 34 VAL B C 1
ATOM 5977 O O . VAL B 1 34 ? 16.422 -20.453 4.508 1 94.75 34 VAL B O 1
ATOM 5980 N N . LEU B 1 35 ? 14.734 -21.453 3.492 1 94.88 35 LEU B N 1
ATOM 5981 C CA . LEU B 1 35 ? 13.766 -20.484 4.004 1 94.88 35 LEU B CA 1
ATOM 5982 C C . LEU B 1 35 ? 13.648 -20.594 5.523 1 94.88 35 LEU B C 1
ATOM 5984 O O . LEU B 1 35 ? 13.516 -19.578 6.211 1 94.88 35 LEU B O 1
ATOM 5988 N N . MET B 1 36 ? 13.758 -21.734 6.055 1 93.69 36 MET B N 1
ATOM 5989 C CA . MET B 1 36 ? 13.641 -21.953 7.492 1 93.69 36 MET B CA 1
ATOM 5990 C C . MET B 1 36 ? 14.883 -21.438 8.219 1 93.69 36 MET B C 1
ATOM 5992 O O . MET B 1 36 ? 14.766 -20.766 9.242 1 93.69 36 MET B O 1
ATOM 5996 N N . VAL B 1 37 ? 15.977 -21.609 7.648 1 92 37 VAL B N 1
ATOM 5997 C CA . VAL B 1 37 ? 17.219 -21.297 8.336 1 92 37 VAL B CA 1
ATOM 5998 C C . VAL B 1 37 ? 17.562 -19.828 8.117 1 92 37 VAL B C 1
ATOM 6000 O O . VAL B 1 37 ? 17.938 -19.109 9.062 1 92 37 VAL B O 1
ATOM 6003 N N . MET B 1 38 ? 17.328 -19.391 6.945 1 92.88 38 MET B N 1
ATOM 6004 C CA . MET B 1 38 ? 17.75 -18.031 6.625 1 92.88 38 MET B CA 1
ATOM 6005 C C . MET B 1 38 ? 16.625 -17.031 6.824 1 92.88 38 MET B C 1
ATOM 6007 O O . MET B 1 38 ? 16.844 -15.82 6.848 1 92.88 38 MET B O 1
ATOM 6011 N N . GLY B 1 39 ? 15.469 -17.469 6.949 1 90.88 39 GLY B N 1
ATOM 6012 C CA . GLY B 1 39 ? 14.328 -16.578 7.109 1 90.88 39 GLY B CA 1
ATOM 6013 C C . GLY B 1 39 ? 14.414 -15.719 8.359 1 90.88 39 GLY B C 1
ATOM 6014 O O . GLY B 1 39 ? 14.062 -14.539 8.328 1 90.88 39 GLY B O 1
ATOM 6015 N N . CYS B 1 40 ? 15 -16.203 9.375 1 86.75 40 CYS B N 1
ATOM 6016 C CA . CYS B 1 40 ? 15.094 -15.484 10.641 1 86.75 40 CYS B CA 1
ATOM 6017 C C . CYS B 1 40 ? 16.141 -14.367 10.57 1 86.75 40 CYS B C 1
ATOM 6019 O O . CYS B 1 40 ? 16.078 -13.414 11.344 1 86.75 40 CYS B O 1
ATOM 6021 N N . ARG B 1 41 ? 16.969 -14.461 9.617 1 89.94 41 ARG B N 1
ATOM 6022 C CA . ARG B 1 41 ? 18.062 -13.5 9.523 1 89.94 41 ARG B CA 1
ATOM 6023 C C . ARG B 1 41 ? 17.594 -12.188 8.914 1 89.94 41 ARG B C 1
ATOM 6025 O O . ARG B 1 41 ? 18.266 -11.164 9.016 1 89.94 41 ARG B O 1
ATOM 6032 N N . ARG B 1 42 ? 16.5 -12.18 8.359 1 91.25 42 ARG B N 1
ATOM 6033 C CA . ARG B 1 42 ? 15.953 -10.977 7.734 1 91.25 42 ARG B CA 1
ATOM 6034 C C . ARG B 1 42 ? 15.664 -9.906 8.781 1 91.25 42 ARG B C 1
ATOM 6036 O O . ARG B 1 42 ? 15.602 -8.719 8.461 1 91.25 42 ARG B O 1
ATOM 6043 N N . ARG B 1 43 ? 15.57 -10.359 9.945 1 89.75 43 ARG B N 1
ATOM 6044 C CA . ARG B 1 43 ? 15.25 -9.461 11.047 1 89.75 43 ARG B CA 1
ATOM 6045 C C . ARG B 1 43 ? 16.422 -8.531 11.352 1 89.75 43 ARG B C 1
ATOM 6047 O O . ARG B 1 43 ? 16.203 -7.383 11.758 1 89.75 43 ARG B O 1
ATOM 6054 N N . TYR B 1 44 ? 17.641 -9.078 11.109 1 91.81 44 TYR B N 1
ATOM 6055 C CA . TYR B 1 44 ? 18.766 -8.281 11.586 1 91.81 44 TYR B CA 1
ATOM 6056 C C . TYR B 1 44 ? 19.812 -8.094 10.492 1 91.81 44 TYR B C 1
ATOM 6058 O O . TYR B 1 44 ? 20.875 -7.527 10.727 1 91.81 44 TYR B O 1
ATOM 6066 N N . THR B 1 45 ? 19.531 -8.555 9.328 1 89.5 45 THR B N 1
ATOM 6067 C CA . THR B 1 45 ? 20.469 -8.359 8.227 1 89.5 45 THR B CA 1
ATOM 6068 C C . THR B 1 45 ? 19.875 -7.441 7.164 1 89.5 45 THR B C 1
ATOM 6070 O O . THR B 1 45 ? 18.75 -7.668 6.695 1 89.5 45 THR B O 1
ATOM 6073 N N . SER B 1 46 ? 20.641 -6.434 6.82 1 86.44 46 SER B N 1
ATOM 6074 C CA . SER B 1 46 ? 20.156 -5.461 5.852 1 86.44 46 SER B CA 1
ATOM 6075 C C . SER B 1 46 ? 20.812 -5.66 4.488 1 86.44 46 SER B C 1
ATOM 6077 O O . SER B 1 46 ? 20.625 -4.855 3.576 1 86.44 46 SER B O 1
ATOM 6079 N N . THR B 1 47 ? 21.391 -6.773 4.27 1 83.62 47 THR B N 1
ATOM 6080 C CA . THR B 1 47 ? 22.109 -6.98 3.014 1 83.62 47 THR B CA 1
ATOM 6081 C C . THR B 1 47 ? 21.141 -7.402 1.907 1 83.62 47 THR B C 1
ATOM 6083 O O . THR B 1 47 ? 20.203 -8.164 2.154 1 83.62 47 THR B O 1
ATOM 6086 N N . TYR B 1 48 ? 21.469 -6.969 0.732 1 82.56 48 TYR B N 1
ATOM 6087 C CA . TYR B 1 48 ? 20.625 -7.262 -0.43 1 82.56 48 TYR B CA 1
ATOM 6088 C C . TYR B 1 48 ? 20.797 -8.711 -0.867 1 82.56 48 TYR B C 1
ATOM 6090 O O . TYR B 1 48 ? 19.859 -9.312 -1.403 1 82.56 48 TYR B O 1
ATOM 6098 N N . ARG B 1 49 ? 21.891 -9.281 -0.596 1 86.25 49 ARG B N 1
ATOM 6099 C CA . ARG B 1 49 ? 22.156 -10.648 -1.035 1 86.25 49 ARG B CA 1
ATOM 6100 C C . ARG B 1 49 ? 21.25 -11.641 -0.334 1 86.25 49 ARG B C 1
ATOM 6102 O O . ARG B 1 49 ? 20.672 -12.531 -0.974 1 86.25 49 ARG B O 1
ATOM 6109 N N . LEU B 1 50 ? 21.094 -11.477 0.904 1 90.94 50 LEU B N 1
ATOM 6110 C CA . LEU B 1 50 ? 20.203 -12.367 1.648 1 90.94 50 LEU B CA 1
ATOM 6111 C C . LEU B 1 50 ? 18.766 -12.219 1.173 1 90.94 50 LEU B C 1
ATOM 6113 O O . LEU B 1 50 ? 18.062 -13.219 0.978 1 90.94 50 LEU B O 1
ATOM 6117 N N . ASN B 1 51 ? 18.422 -11.055 0.876 1 89.31 51 ASN B N 1
ATOM 6118 C CA . ASN B 1 51 ? 17.062 -10.797 0.441 1 89.31 51 ASN B CA 1
ATOM 6119 C C . ASN B 1 51 ? 16.781 -11.398 -0.935 1 89.31 51 ASN B C 1
ATOM 6121 O O . ASN B 1 51 ? 15.688 -11.898 -1.194 1 89.31 51 ASN B O 1
ATOM 6125 N N . MET B 1 52 ? 17.781 -11.414 -1.723 1 89.25 52 MET B N 1
ATOM 6126 C CA . MET B 1 52 ? 17.625 -11.977 -3.061 1 89.25 52 MET B CA 1
ATOM 6127 C C . MET B 1 52 ? 17.5 -13.492 -3 1 89.25 52 MET B C 1
ATOM 6129 O O . MET B 1 52 ? 16.656 -14.078 -3.691 1 89.25 52 MET B O 1
ATOM 6133 N N . VAL B 1 53 ? 18.234 -14.062 -2.166 1 92.69 53 VAL B N 1
ATOM 6134 C CA . VAL B 1 53 ? 18.203 -15.516 -2.029 1 92.69 53 VAL B CA 1
ATOM 6135 C C . VAL B 1 53 ? 16.844 -15.953 -1.473 1 92.69 53 VAL B C 1
ATOM 6137 O O . VAL B 1 53 ? 16.234 -16.891 -1.982 1 92.69 53 VAL B O 1
ATOM 6140 N N . LEU B 1 54 ? 16.391 -15.227 -0.497 1 94.38 54 LEU B N 1
ATOM 6141 C CA . LEU B 1 54 ? 15.102 -15.562 0.115 1 94.38 54 LEU B CA 1
ATOM 6142 C C . LEU B 1 54 ? 13.953 -15.297 -0.851 1 94.38 54 LEU B C 1
ATOM 6144 O O . LEU B 1 54 ? 12.969 -16.031 -0.874 1 94.38 54 LEU B O 1
ATOM 6148 N N . TRP B 1 55 ? 14.125 -14.273 -1.616 1 93.12 55 TRP B N 1
ATOM 6149 C CA . TRP B 1 55 ? 13.094 -13.93 -2.594 1 93.12 55 TRP B CA 1
ATOM 6150 C C . TRP B 1 55 ? 12.945 -15.031 -3.637 1 93.12 55 TRP B C 1
ATOM 6152 O O . TRP B 1 55 ? 11.836 -15.477 -3.926 1 93.12 55 TRP B O 1
ATOM 6162 N N . VAL B 1 56 ? 14.047 -15.578 -4.113 1 91.19 56 VAL B N 1
ATOM 6163 C CA . VAL B 1 56 ? 14.031 -16.625 -5.129 1 91.19 56 VAL B CA 1
ATOM 6164 C C . VAL B 1 56 ? 13.492 -17.922 -4.523 1 91.19 56 VAL B C 1
ATOM 6166 O O . VAL B 1 56 ? 12.656 -18.594 -5.129 1 91.19 56 VAL B O 1
ATOM 6169 N N . ALA B 1 57 ? 13.906 -18.188 -3.379 1 93.62 57 ALA B N 1
ATOM 6170 C CA . ALA B 1 57 ? 13.461 -19.422 -2.727 1 93.62 57 ALA B CA 1
ATOM 6171 C C . ALA B 1 57 ? 11.961 -19.359 -2.428 1 93.62 57 ALA B C 1
ATOM 6173 O O . ALA B 1 57 ? 11.25 -20.344 -2.631 1 93.62 57 ALA B O 1
ATOM 6174 N N . TYR B 1 58 ? 11.523 -18.219 -2.027 1 93.38 58 TYR B N 1
ATOM 6175 C CA . TYR B 1 58 ? 10.117 -18.047 -1.663 1 93.38 58 TYR B CA 1
ATOM 6176 C C . TYR B 1 58 ? 9.219 -18.188 -2.879 1 93.38 58 TYR B C 1
ATOM 6178 O O . TYR B 1 58 ? 8.172 -18.844 -2.807 1 93.38 58 TYR B O 1
ATOM 6186 N N . LEU B 1 59 ? 9.633 -17.719 -3.957 1 90.44 59 LEU B N 1
ATOM 6187 C CA . LEU B 1 59 ? 8.828 -17.781 -5.172 1 90.44 59 LEU B CA 1
ATOM 6188 C C . LEU B 1 59 ? 8.93 -19.172 -5.816 1 90.44 59 LEU B C 1
ATOM 6190 O O . LEU B 1 59 ? 7.938 -19.688 -6.32 1 90.44 59 LEU B O 1
ATOM 6194 N N . SER B 1 60 ? 10.055 -19.734 -5.711 1 89.88 60 SER B N 1
ATOM 6195 C CA . SER B 1 60 ? 10.289 -21.031 -6.352 1 89.88 60 SER B CA 1
ATOM 6196 C C . SER B 1 60 ? 9.586 -22.156 -5.598 1 89.88 60 SER B C 1
ATOM 6198 O O . SER B 1 60 ? 9.164 -23.141 -6.199 1 89.88 60 SER B O 1
ATOM 6200 N N . ALA B 1 61 ? 9.453 -22 -4.367 1 89.75 61 ALA B N 1
ATOM 6201 C CA . ALA B 1 61 ? 8.844 -23.062 -3.572 1 89.75 61 ALA B CA 1
ATOM 6202 C C . ALA B 1 61 ? 7.418 -23.344 -4.047 1 89.75 61 ALA B C 1
ATOM 6204 O O . ALA B 1 61 ? 7.055 -24.5 -4.262 1 89.75 61 ALA B O 1
ATOM 6205 N N . ASP B 1 62 ? 6.629 -22.391 -4.254 1 87.19 62 ASP B N 1
ATOM 6206 C CA . ASP B 1 62 ? 5.254 -22.562 -4.711 1 87.19 62 ASP B CA 1
ATOM 6207 C C . ASP B 1 62 ? 5.211 -23.094 -6.141 1 87.19 62 ASP B C 1
ATOM 6209 O O . ASP B 1 62 ? 4.398 -23.969 -6.457 1 87.19 62 ASP B O 1
ATOM 6213 N N . TRP B 1 63 ? 6.07 -22.656 -6.883 1 86.25 63 TRP B N 1
ATOM 6214 C CA . TRP B 1 63 ? 6.121 -23.062 -8.281 1 86.25 63 TRP B CA 1
ATOM 6215 C C . TRP B 1 63 ? 6.5 -24.531 -8.406 1 86.25 63 TRP B C 1
ATOM 6217 O O . TRP B 1 63 ? 5.844 -25.297 -9.125 1 86.25 63 TRP B O 1
ATOM 6227 N N . PHE B 1 64 ? 7.461 -25 -7.691 1 85.94 64 PHE B N 1
ATOM 6228 C CA . PHE B 1 64 ? 7.934 -26.375 -7.777 1 85.94 64 PH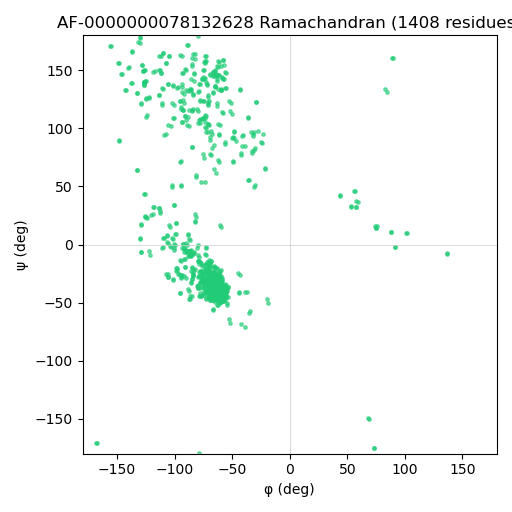E B CA 1
ATOM 6229 C C . PHE B 1 64 ? 6.891 -27.344 -7.227 1 85.94 64 PHE B C 1
ATOM 6231 O O . PHE B 1 64 ? 6.734 -28.453 -7.742 1 85.94 64 PHE B O 1
ATOM 6238 N N . ALA B 1 65 ? 6.238 -26.875 -6.23 1 88.25 65 ALA B N 1
ATOM 6239 C CA . ALA B 1 65 ? 5.191 -27.734 -5.676 1 88.25 65 ALA B CA 1
ATOM 6240 C C . ALA B 1 65 ? 4.059 -27.938 -6.676 1 88.25 65 ALA B C 1
ATOM 6242 O O . ALA B 1 65 ? 3.574 -29.047 -6.863 1 88.25 65 ALA B O 1
ATOM 6243 N N . THR B 1 66 ? 3.691 -26.906 -7.32 1 87.31 66 THR B N 1
ATOM 6244 C CA . THR B 1 66 ? 2.619 -26.984 -8.305 1 87.31 66 THR B CA 1
ATOM 6245 C C . THR B 1 66 ? 3.037 -27.859 -9.484 1 87.31 66 THR B C 1
ATOM 6247 O O . THR B 1 66 ? 2.271 -28.719 -9.93 1 87.31 66 THR B O 1
ATOM 6250 N N . VAL B 1 67 ? 4.23 -27.734 -9.906 1 87.88 67 VAL B N 1
ATOM 6251 C CA . VAL B 1 67 ? 4.738 -28.5 -11.039 1 87.88 67 VAL B CA 1
ATOM 6252 C C . VAL B 1 67 ? 4.852 -29.969 -10.672 1 87.88 67 VAL B C 1
ATOM 6254 O O . VAL B 1 67 ? 4.395 -30.844 -11.414 1 87.88 67 VAL B O 1
ATOM 6257 N N . ALA B 1 68 ? 5.383 -30.219 -9.555 1 90.19 68 ALA B N 1
ATOM 6258 C CA . ALA B 1 68 ? 5.594 -31.594 -9.125 1 90.19 68 ALA B CA 1
ATOM 6259 C C . ALA B 1 68 ? 4.262 -32.312 -8.938 1 90.19 68 ALA B C 1
ATOM 6261 O O . ALA B 1 68 ? 4.078 -33.438 -9.438 1 90.19 68 ALA B O 1
ATOM 6262 N N . LEU B 1 69 ? 3.344 -31.688 -8.297 1 90.69 69 LEU B N 1
ATOM 6263 C CA . LEU B 1 69 ? 2.043 -32.281 -8.047 1 90.69 69 LEU B CA 1
ATOM 6264 C C . LEU B 1 69 ? 1.295 -32.531 -9.352 1 90.69 69 LEU B C 1
ATOM 6266 O O . LEU B 1 69 ? 0.601 -33.531 -9.5 1 90.69 69 LEU B O 1
ATOM 6270 N N . SER B 1 70 ? 1.489 -31.672 -10.25 1 86.88 70 SER B N 1
ATOM 6271 C CA . SER B 1 70 ? 0.811 -31.812 -11.531 1 86.88 70 SER B CA 1
ATOM 6272 C C . SER B 1 70 ? 1.402 -32.969 -12.336 1 86.88 70 SER B C 1
ATOM 6274 O O . SER B 1 70 ? 0.671 -33.719 -12.992 1 86.88 70 SER B O 1
ATOM 6276 N N . ILE B 1 71 ? 2.66 -33.125 -12.289 1 85.88 71 ILE B N 1
ATOM 6277 C CA . ILE B 1 71 ? 3.322 -34.219 -12.992 1 85.88 71 ILE B CA 1
ATOM 6278 C C . ILE B 1 71 ? 2.912 -35.562 -12.383 1 85.88 71 ILE B C 1
ATOM 6280 O O . ILE B 1 71 ? 2.619 -36.531 -13.102 1 85.88 71 ILE B O 1
ATOM 6284 N N . ILE B 1 72 ? 2.871 -35.594 -11.062 1 88.88 72 ILE B N 1
ATOM 6285 C CA . ILE B 1 72 ? 2.479 -36.812 -10.391 1 88.88 72 ILE B CA 1
ATOM 6286 C C . ILE B 1 72 ? 1.033 -37.156 -10.742 1 88.88 72 ILE B C 1
ATOM 6288 O O . ILE B 1 72 ? 0.712 -38.312 -11.016 1 88.88 72 ILE B O 1
ATOM 6292 N N . SER B 1 73 ? 0.232 -36.188 -10.766 1 86.5 73 SER B N 1
ATOM 6293 C CA . SER B 1 73 ? -1.175 -36.375 -11.094 1 86.5 73 SER B CA 1
ATOM 6294 C C . SER B 1 73 ? -1.341 -36.875 -12.523 1 86.5 73 SER B C 1
ATOM 6296 O O . SER B 1 73 ? -2.148 -37.781 -12.781 1 86.5 73 SER B O 1
ATOM 6298 N N . ASN B 1 74 ? -0.558 -36.375 -13.414 1 83.5 74 ASN B N 1
ATOM 6299 C CA . ASN B 1 74 ? -0.636 -36.781 -14.812 1 83.5 74 ASN B CA 1
ATOM 6300 C C . ASN B 1 74 ? -0.123 -38.219 -15.016 1 83.5 74 ASN B C 1
ATOM 6302 O O . ASN B 1 74 ? -0.689 -39 -15.797 1 83.5 74 ASN B O 1
ATOM 6306 N N . ASN B 1 75 ? 0.9 -38.562 -14.328 1 83.5 75 ASN B N 1
ATOM 6307 C CA . ASN B 1 75 ? 1.466 -39.906 -14.43 1 83.5 75 ASN B CA 1
ATOM 6308 C C . ASN B 1 75 ? 0.5 -40.969 -13.906 1 83.5 75 ASN B C 1
ATOM 6310 O O . ASN B 1 75 ? 0.463 -42.094 -14.422 1 83.5 75 ASN B O 1
ATOM 6314 N N . LEU B 1 76 ? -0.28 -40.656 -12.945 1 83.19 76 LEU B N 1
ATOM 6315 C CA . LEU B 1 76 ? -1.248 -41.594 -12.359 1 83.19 76 LEU B CA 1
ATOM 6316 C C . LEU B 1 76 ? -2.393 -41.875 -13.328 1 83.19 76 LEU B C 1
ATOM 6318 O O . LEU B 1 76 ? -3.01 -42.938 -13.281 1 83.19 76 LEU B O 1
ATOM 6322 N N . GLY B 1 77 ? -2.689 -40.969 -14.188 1 74.5 77 GLY B N 1
ATOM 6323 C CA . GLY B 1 77 ? -3.764 -41.125 -15.148 1 74.5 77 GLY B CA 1
ATOM 6324 C C . GLY B 1 77 ? -3.342 -41.906 -16.375 1 74.5 77 GLY B C 1
ATOM 6325 O O . GLY B 1 77 ? -4.168 -42.562 -17.016 1 74.5 77 GLY B O 1
ATOM 6326 N N . GLU B 1 78 ? -2.084 -42 -16.703 1 71.75 78 GLU B N 1
ATOM 6327 C CA . GLU B 1 78 ? -1.626 -42.562 -17.969 1 71.75 78 GLU B CA 1
ATOM 6328 C C . GLU B 1 78 ? -1.033 -43.938 -17.781 1 71.75 78 GLU B C 1
ATOM 6330 O O . GLU B 1 78 ? -1.129 -44.781 -18.672 1 71.75 78 GLU B O 1
ATOM 6335 N N . LYS B 1 79 ? -0.456 -44.281 -16.594 1 73.62 79 LYS B N 1
ATOM 6336 C CA . LYS B 1 79 ? 0.274 -45.531 -16.375 1 73.62 79 LYS B CA 1
ATOM 6337 C C . LYS B 1 79 ? -0.483 -46.438 -15.414 1 73.62 79 LYS B C 1
ATOM 6339 O O . LYS B 1 79 ? -1.304 -45.969 -14.625 1 73.62 79 LYS B O 1
ATOM 6344 N N . PRO B 1 80 ? -0.293 -47.594 -15.695 1 79.38 80 PRO B N 1
ATOM 6345 C CA . PRO B 1 80 ? -0.821 -48.469 -14.664 1 79.38 80 PRO B CA 1
ATOM 6346 C C . PRO B 1 80 ? -0.214 -48.219 -13.289 1 79.38 80 PRO B C 1
ATOM 6348 O O . PRO B 1 80 ? 0.947 -47.781 -13.188 1 79.38 80 PRO B O 1
ATOM 6351 N N . ILE B 1 81 ? -1.052 -48.344 -12.328 1 86.31 81 ILE B N 1
ATOM 6352 C CA . ILE B 1 81 ? -0.621 -48.031 -10.969 1 86.31 81 ILE B CA 1
ATOM 6353 C C . ILE B 1 81 ? 0.373 -49.062 -10.484 1 86.31 81 ILE B C 1
ATOM 6355 O O . ILE B 1 81 ? -0.025 -50.156 -10.047 1 86.31 81 ILE B O 1
ATOM 6359 N N . ASP B 1 82 ? 1.615 -48.812 -10.719 1 87.06 82 ASP B N 1
ATOM 6360 C CA . ASP B 1 82 ? 2.723 -49.656 -10.281 1 87.06 82 ASP B CA 1
ATOM 6361 C C . ASP B 1 82 ? 3.277 -49.188 -8.938 1 87.06 82 ASP B C 1
ATOM 6363 O O . ASP B 1 82 ? 2.906 -48.125 -8.445 1 87.06 82 ASP B O 1
ATOM 6367 N N . PRO B 1 83 ? 3.996 -50.031 -8.297 1 88.56 83 PRO B N 1
ATOM 6368 C CA . PRO B 1 83 ? 4.555 -49.688 -6.996 1 88.56 83 PRO B CA 1
ATOM 6369 C C . PRO B 1 83 ? 5.379 -48.406 -7.039 1 88.56 83 PRO B C 1
ATOM 6371 O O . PRO B 1 83 ? 5.434 -47.656 -6.051 1 88.56 83 PRO B O 1
ATOM 6374 N N . GLU B 1 84 ? 6.039 -48.156 -8.07 1 88.06 84 GLU B N 1
ATOM 6375 C CA . GLU B 1 84 ? 6.805 -46.906 -8.211 1 88.06 84 GLU B CA 1
ATOM 6376 C C . GLU B 1 84 ? 5.895 -45.688 -8.148 1 88.06 84 GLU B C 1
ATOM 6378 O O . GLU B 1 84 ? 6.234 -44.688 -7.523 1 88.06 84 GLU B O 1
ATOM 6383 N N . LEU B 1 85 ? 4.762 -45.812 -8.805 1 89.62 85 LEU B N 1
ATOM 6384 C CA . LEU B 1 85 ? 3.809 -44.688 -8.805 1 89.62 85 LEU B CA 1
ATOM 6385 C C . LEU B 1 85 ? 3.178 -44.531 -7.434 1 89.62 85 LEU B C 1
ATOM 6387 O O . LEU B 1 85 ? 2.854 -43.406 -7.035 1 89.62 85 LEU B O 1
ATOM 6391 N N . ILE B 1 86 ? 3.018 -45.594 -6.781 1 91.94 86 ILE B N 1
ATOM 6392 C CA . ILE B 1 86 ? 2.477 -45.5 -5.43 1 91.94 86 ILE B CA 1
ATOM 6393 C C . ILE B 1 86 ? 3.471 -44.781 -4.52 1 91.94 86 ILE B C 1
ATOM 6395 O O . ILE B 1 86 ? 3.078 -43.969 -3.68 1 91.94 86 ILE B O 1
ATOM 6399 N N . MET B 1 87 ? 4.695 -45.031 -4.73 1 91.94 87 MET B N 1
ATOM 6400 C CA . MET B 1 87 ? 5.73 -44.344 -3.951 1 91.94 87 MET B CA 1
ATOM 6401 C C . MET B 1 87 ? 5.766 -42.844 -4.262 1 91.94 87 MET B C 1
ATOM 6403 O O . MET B 1 87 ? 5.902 -42.031 -3.357 1 91.94 87 MET B O 1
ATOM 6407 N N . THR B 1 88 ? 5.629 -42.531 -5.457 1 91.69 88 THR B N 1
ATOM 6408 C CA . THR B 1 88 ? 5.641 -41.125 -5.84 1 91.69 88 THR B CA 1
ATOM 6409 C C . THR B 1 88 ? 4.414 -40.406 -5.289 1 91.69 88 THR B C 1
ATOM 6411 O O . THR B 1 88 ? 4.488 -39.219 -4.93 1 91.69 88 THR B O 1
ATOM 6414 N N . ALA B 1 89 ? 3.34 -41.062 -5.266 1 92.31 89 ALA B N 1
ATOM 6415 C CA . ALA B 1 89 ? 2.135 -40.5 -4.672 1 92.31 89 ALA B CA 1
ATOM 6416 C C . ALA B 1 89 ? 2.318 -40.25 -3.176 1 92.31 89 ALA B C 1
ATOM 6418 O O . ALA B 1 89 ? 1.73 -39.344 -2.609 1 92.31 89 ALA B O 1
ATOM 6419 N N . PHE B 1 90 ? 3.186 -41.094 -2.598 1 94.38 90 PHE B N 1
ATOM 6420 C CA . PHE B 1 90 ? 3.535 -40.969 -1.188 1 94.38 90 PHE B CA 1
ATOM 6421 C C . PHE B 1 90 ? 4.27 -39.656 -0.941 1 94.38 90 PHE B C 1
ATOM 6423 O O . PHE B 1 90 ? 4.254 -39.125 0.175 1 94.38 90 PHE B O 1
ATOM 6430 N N . TRP B 1 91 ? 4.828 -39.031 -1.906 1 95.31 91 TRP B N 1
ATOM 6431 C CA . TRP B 1 91 ? 5.594 -37.812 -1.733 1 95.31 91 TRP B CA 1
ATOM 6432 C C . TRP B 1 91 ? 4.688 -36.594 -1.813 1 95.31 91 TRP B C 1
ATOM 6434 O O . TRP B 1 91 ? 5.113 -35.469 -1.497 1 95.31 91 TRP B O 1
ATOM 6444 N N . ALA B 1 92 ? 3.426 -36.688 -2.205 1 94.06 92 ALA B N 1
ATOM 6445 C CA . ALA B 1 92 ? 2.506 -35.562 -2.354 1 94.06 92 ALA B CA 1
ATOM 6446 C C . ALA B 1 92 ? 2.342 -34.812 -1.035 1 94.06 92 ALA B C 1
ATOM 6448 O O . ALA B 1 92 ? 2.455 -33.562 -0.995 1 94.06 92 ALA B O 1
ATOM 6449 N N . PRO B 1 93 ? 2.186 -35.5 0.045 1 94.75 93 PRO B N 1
ATOM 6450 C CA . PRO B 1 93 ? 2.027 -34.75 1.301 1 94.75 93 PRO B CA 1
ATOM 6451 C C . PRO B 1 93 ? 3.293 -34 1.706 1 94.75 93 PRO B C 1
ATOM 6453 O O . PRO B 1 93 ? 3.219 -33 2.426 1 94.75 93 PRO B O 1
ATOM 6456 N N . PHE B 1 94 ? 4.441 -34.438 1.266 1 95.56 94 PHE B N 1
ATOM 6457 C CA . PHE B 1 94 ? 5.676 -33.75 1.595 1 95.56 94 PHE B CA 1
ATOM 6458 C C . PHE B 1 94 ? 5.723 -32.375 0.917 1 95.56 94 PHE B C 1
ATOM 6460 O O . PHE B 1 94 ? 6.242 -31.406 1.485 1 95.56 94 PHE B O 1
ATOM 6467 N N . PHE B 1 95 ? 5.172 -32.312 -0.233 1 94.5 95 PHE B N 1
ATOM 6468 C CA . PHE B 1 95 ? 5.109 -31.016 -0.889 1 94.5 95 PHE B CA 1
ATOM 6469 C C . PHE B 1 95 ? 4.246 -30.047 -0.089 1 94.5 95 PHE B C 1
ATOM 6471 O O . PHE B 1 95 ? 4.562 -28.859 0.01 1 94.5 95 PHE B O 1
ATOM 6478 N N . LEU B 1 96 ? 3.164 -30.578 0.469 1 94.75 96 LEU B N 1
ATOM 6479 C CA . LEU B 1 96 ? 2.309 -29.734 1.309 1 94.75 96 LEU B CA 1
ATOM 6480 C C . LEU B 1 96 ? 3.047 -29.297 2.566 1 94.75 96 LEU B C 1
ATOM 6482 O O . LEU B 1 96 ? 2.936 -28.141 2.979 1 94.75 96 LEU B O 1
ATOM 6486 N N . LEU B 1 97 ? 3.795 -30.188 3.051 1 94.56 97 LEU B N 1
ATOM 6487 C CA . LEU B 1 97 ? 4.574 -29.891 4.246 1 94.56 97 LEU B CA 1
ATOM 6488 C C . LEU B 1 97 ? 5.637 -28.828 3.951 1 94.56 97 LEU B C 1
ATOM 6490 O O . LEU B 1 97 ? 5.848 -27.922 4.754 1 94.56 97 LEU B O 1
ATOM 6494 N N . HIS B 1 98 ? 6.262 -28.953 2.832 1 93.5 98 HIS B N 1
ATOM 6495 C CA . HIS B 1 98 ? 7.297 -28 2.463 1 93.5 98 HIS B CA 1
ATOM 6496 C C . HIS B 1 98 ? 6.711 -26.609 2.227 1 93.5 98 HIS B C 1
ATOM 6498 O O . HIS B 1 98 ? 7.332 -25.609 2.568 1 93.5 98 HIS B O 1
ATOM 6504 N N . LEU B 1 99 ? 5.531 -26.531 1.74 1 90.94 99 LEU B N 1
ATOM 6505 C CA . LEU B 1 99 ? 4.875 -25.266 1.445 1 90.94 99 LEU B CA 1
ATOM 6506 C C . LEU B 1 99 ? 4.355 -24.609 2.723 1 90.94 99 LEU B C 1
ATOM 6508 O O . LEU B 1 99 ? 4.43 -23.391 2.873 1 90.94 99 LEU B O 1
ATOM 6512 N N . GLY B 1 100 ? 3.902 -25.391 3.557 1 90.88 100 GLY B N 1
ATOM 6513 C CA . GLY B 1 100 ? 3.307 -24.859 4.773 1 90.88 100 GLY B CA 1
ATOM 6514 C C . GLY B 1 100 ? 4.301 -24.719 5.91 1 90.88 100 GLY B C 1
ATOM 6515 O O . GLY B 1 100 ? 4.055 -23.984 6.867 1 90.88 100 GLY B O 1
ATOM 6516 N N . GLY B 1 101 ? 5.402 -25.391 5.855 1 86.81 101 GLY B N 1
ATOM 6517 C CA . GLY B 1 101 ? 6.309 -25.5 6.988 1 86.81 101 GLY B CA 1
ATOM 6518 C C . GLY B 1 101 ? 7.234 -24.312 7.141 1 86.81 101 GLY B C 1
ATOM 6519 O O . GLY B 1 101 ? 8.25 -24.391 7.832 1 86.81 101 GLY B O 1
ATOM 6520 N N . LEU B 1 102 ? 6.891 -23.219 6.543 1 88.81 102 LEU B N 1
ATOM 6521 C CA . LEU B 1 102 ? 7.719 -22.016 6.629 1 88.81 102 LEU B CA 1
ATOM 6522 C C . LEU B 1 102 ? 7.398 -21.219 7.887 1 88.81 102 LEU B C 1
ATOM 6524 O O . LEU B 1 102 ? 6.762 -20.172 7.816 1 88.81 102 LEU B O 1
ATOM 6528 N N . ASP B 1 103 ? 7.988 -21.578 8.992 1 89.44 103 ASP B N 1
ATOM 6529 C CA . ASP B 1 103 ? 7.672 -20.953 10.273 1 89.44 103 ASP B CA 1
ATOM 6530 C C . ASP B 1 103 ? 8.352 -19.578 10.391 1 89.44 103 ASP B C 1
ATOM 6532 O O . ASP B 1 103 ? 7.809 -18.672 11.023 1 89.44 103 ASP B O 1
ATOM 6536 N N . THR B 1 104 ? 9.5 -19.453 9.805 1 91.31 104 THR B N 1
ATOM 6537 C CA . THR B 1 104 ? 10.32 -18.266 10.008 1 91.31 104 THR B CA 1
ATOM 6538 C C . THR B 1 104 ? 10.008 -17.203 8.961 1 91.31 104 THR B C 1
ATOM 6540 O O . THR B 1 104 ? 10.438 -16.062 9.086 1 91.31 104 THR B O 1
ATOM 6543 N N . ILE B 1 105 ? 9.273 -17.562 7.91 1 92.94 105 ILE B N 1
ATOM 6544 C CA . ILE B 1 105 ? 8.945 -16.594 6.867 1 92.94 105 ILE B CA 1
ATOM 6545 C C . ILE B 1 105 ? 7.586 -16.922 6.262 1 92.94 105 ILE B C 1
ATOM 6547 O O . ILE B 1 105 ? 7.496 -17.672 5.293 1 92.94 105 ILE B O 1
ATOM 6551 N N . THR B 1 106 ? 6.57 -16.406 6.785 1 92.06 106 THR B N 1
ATOM 6552 C CA . THR B 1 106 ? 5.234 -16.641 6.254 1 92.06 106 THR B CA 1
ATOM 6553 C C . THR B 1 106 ? 4.914 -15.656 5.133 1 92.06 106 THR B C 1
ATOM 6555 O O . THR B 1 106 ? 4.184 -15.984 4.195 1 92.06 106 THR B O 1
ATOM 6558 N N . ALA B 1 107 ? 5.414 -14.492 5.23 1 94.31 107 ALA B N 1
ATOM 6559 C CA . ALA B 1 107 ? 5.25 -13.445 4.227 1 94.31 107 ALA B CA 1
ATOM 6560 C C . ALA B 1 107 ? 6.59 -12.789 3.895 1 94.31 107 ALA B C 1
ATOM 6562 O O . ALA B 1 107 ? 7.371 -12.469 4.793 1 94.31 107 ALA B O 1
ATOM 6563 N N . TYR B 1 108 ? 6.855 -12.688 2.621 1 94.06 108 TYR B N 1
ATOM 6564 C CA . TYR B 1 108 ? 8.078 -12 2.221 1 94.06 108 TYR B CA 1
ATOM 6565 C C . TYR B 1 108 ? 7.902 -10.492 2.27 1 94.06 108 TYR B C 1
ATOM 6567 O O . TYR B 1 108 ? 8.828 -9.766 2.641 1 94.06 108 TYR B O 1
ATOM 6575 N N . SER B 1 109 ? 6.746 -10.047 1.894 1 92.94 109 SER B N 1
ATOM 6576 C CA . SER B 1 109 ? 6.418 -8.625 1.902 1 92.94 109 SER B CA 1
ATOM 6577 C C . SER B 1 109 ? 5.016 -8.391 2.457 1 92.94 109 SER B C 1
ATOM 6579 O O . SER B 1 109 ? 4.238 -9.336 2.623 1 92.94 109 SER B O 1
ATOM 6581 N N . LEU B 1 110 ? 4.727 -7.156 2.771 1 93.69 110 LEU B N 1
ATOM 6582 C CA . LEU B 1 110 ? 3.424 -6.801 3.318 1 93.69 110 LEU B CA 1
ATOM 6583 C C . LEU B 1 110 ? 2.314 -7.082 2.311 1 93.69 110 LEU B C 1
ATOM 6585 O O . LEU B 1 110 ? 1.184 -7.383 2.693 1 93.69 110 LEU B O 1
ATOM 6589 N N . GLU B 1 111 ? 2.66 -7.055 1.027 1 91.69 111 GLU B N 1
ATOM 6590 C CA . GLU B 1 111 ? 1.696 -7.316 -0.039 1 91.69 111 GLU B CA 1
ATOM 6591 C C . GLU B 1 111 ? 1.2 -8.758 0.004 1 91.69 111 GLU B C 1
ATOM 6593 O O . GLU B 1 111 ? 0.077 -9.047 -0.415 1 91.69 111 GLU B O 1
ATOM 6598 N N . ASP B 1 112 ? 2.006 -9.578 0.527 1 94.06 112 ASP B N 1
ATOM 6599 C CA . ASP B 1 112 ? 1.586 -10.969 0.66 1 94.06 112 ASP B CA 1
ATOM 6600 C C . ASP B 1 112 ? 0.458 -11.109 1.68 1 94.06 112 ASP B C 1
ATOM 6602 O O . ASP B 1 112 ? -0.459 -11.914 1.494 1 94.06 112 ASP B O 1
ATOM 6606 N N . ASN B 1 113 ? 0.595 -10.359 2.729 1 94.19 113 ASN B N 1
ATOM 6607 C CA . ASN B 1 113 ? -0.467 -10.375 3.729 1 94.19 113 ASN B CA 1
ATOM 6608 C C . ASN B 1 113 ? -1.765 -9.789 3.178 1 94.19 113 ASN B C 1
ATOM 6610 O O . ASN B 1 113 ? -2.85 -10.297 3.465 1 94.19 113 ASN B O 1
ATOM 6614 N N . THR B 1 114 ? -1.608 -8.758 2.357 1 91.56 114 THR B N 1
ATOM 6615 C CA . THR B 1 114 ? -2.779 -8.109 1.773 1 91.56 114 THR B CA 1
ATOM 6616 C C . THR B 1 114 ? -3.488 -9.055 0.805 1 91.56 114 THR B C 1
ATOM 6618 O O . THR B 1 114 ? -4.719 -9.055 0.721 1 91.56 114 THR B O 1
ATOM 6621 N N . LEU B 1 115 ? -2.709 -9.875 0.154 1 93.44 115 LEU B N 1
ATOM 6622 C CA . LEU B 1 115 ? -3.258 -10.797 -0.837 1 93.44 115 LEU B CA 1
ATOM 6623 C C . LEU B 1 115 ? -3.41 -12.195 -0.255 1 93.44 115 LEU B C 1
ATOM 6625 O O . LEU B 1 115 ? -3.215 -13.188 -0.958 1 93.44 115 LEU B O 1
ATOM 6629 N N . TRP B 1 116 ? -3.721 -12.273 1.009 1 93.88 116 TRP B N 1
ATOM 6630 C CA . TRP B 1 116 ? -3.779 -13.57 1.683 1 93.88 116 TRP B CA 1
ATOM 6631 C C . TRP B 1 116 ? -4.844 -14.461 1.056 1 93.88 116 TRP B C 1
ATOM 6633 O O . TRP B 1 116 ? -4.691 -15.688 1.011 1 93.88 116 TRP B O 1
ATOM 6643 N N . ARG B 1 117 ? -5.926 -13.906 0.492 1 92.06 117 ARG B N 1
ATOM 6644 C CA . ARG B 1 117 ? -6.977 -14.703 -0.132 1 92.06 117 ARG B CA 1
ATOM 6645 C C . ARG B 1 117 ? -6.445 -15.453 -1.352 1 92.06 117 ARG B C 1
ATOM 6647 O O . ARG B 1 117 ? -6.836 -16.594 -1.605 1 92.06 117 ARG B O 1
ATOM 6654 N N . ARG B 1 118 ? -5.629 -14.734 -2.1 1 91.56 118 ARG B N 1
ATOM 6655 C CA . ARG B 1 118 ? -5.012 -15.375 -3.258 1 91.56 118 ARG B CA 1
ATOM 6656 C C . ARG B 1 118 ? -4.086 -16.516 -2.83 1 91.56 118 ARG B C 1
ATOM 6658 O O . ARG B 1 118 ? -4.094 -17.578 -3.436 1 91.56 118 ARG B O 1
ATOM 6665 N N . HIS B 1 119 ? -3.334 -16.297 -1.769 1 91.81 119 HIS B N 1
ATOM 6666 C CA . HIS B 1 119 ? -2.455 -17.328 -1.243 1 91.81 119 HIS B CA 1
ATOM 6667 C C . HIS B 1 119 ? -3.26 -18.516 -0.696 1 91.81 119 HIS B C 1
ATOM 6669 O O . HIS B 1 119 ? -2.889 -19.672 -0.897 1 91.81 119 HIS B O 1
ATOM 6675 N N . ALA B 1 120 ? -4.348 -18.203 -0.071 1 93 120 ALA B N 1
ATOM 6676 C CA . ALA B 1 120 ? -5.195 -19.25 0.489 1 93 120 ALA B CA 1
ATOM 6677 C C . ALA B 1 120 ? -5.785 -20.125 -0.613 1 93 120 ALA B C 1
ATOM 6679 O O . ALA B 1 120 ? -5.812 -21.359 -0.491 1 93 120 ALA B O 1
ATOM 6680 N N . LEU B 1 121 ? -6.156 -19.484 -1.634 1 90.19 121 LEU B N 1
ATOM 6681 C CA . LEU B 1 121 ? -6.719 -20.234 -2.752 1 90.19 121 LEU B CA 1
ATOM 6682 C C . LEU B 1 121 ? -5.672 -21.172 -3.365 1 90.19 121 LEU B C 1
ATOM 6684 O O . LEU B 1 121 ? -5.961 -22.328 -3.674 1 90.19 121 LEU B O 1
ATOM 6688 N N . SER B 1 122 ? -4.492 -20.625 -3.498 1 89.38 122 SER B N 1
ATOM 6689 C CA . SER B 1 122 ? -3.41 -21.438 -4.059 1 89.38 122 SER B CA 1
ATOM 6690 C C . SER B 1 122 ? -3.066 -22.609 -3.152 1 89.38 122 SER B C 1
ATOM 6692 O O . SER B 1 122 ? -2.902 -23.734 -3.623 1 89.38 122 SER B O 1
ATOM 6694 N N . LEU B 1 123 ? -3.039 -22.422 -1.877 1 92.88 123 LEU B N 1
ATOM 6695 C CA . LEU B 1 123 ? -2.68 -23.453 -0.918 1 92.88 123 LEU B CA 1
ATOM 6696 C C . LEU B 1 123 ? -3.789 -24.5 -0.806 1 92.88 123 LEU B C 1
ATOM 6698 O O . LEU B 1 123 ? -3.514 -25.703 -0.762 1 92.88 123 LEU B O 1
ATOM 6702 N N . VAL B 1 124 ? -5.012 -24.078 -0.899 1 91.44 124 VAL B N 1
ATOM 6703 C CA . VAL B 1 124 ? -6.141 -25 -0.831 1 91.44 124 VAL B CA 1
ATOM 6704 C C . VAL B 1 124 ? -6.191 -25.844 -2.102 1 91.44 124 VAL B C 1
ATOM 6706 O O . VAL B 1 124 ? -6.496 -27.047 -2.047 1 91.44 124 VAL B O 1
ATOM 6709 N N . SER B 1 125 ? -5.844 -25.219 -3.178 1 88.88 125 SER B N 1
ATOM 6710 C CA . SER B 1 125 ? -5.801 -25.969 -4.426 1 88.88 125 SER B CA 1
ATOM 6711 C C . SER B 1 125 ? -4.715 -27.047 -4.391 1 88.88 125 SER B C 1
ATOM 6713 O O . SER B 1 125 ? -4.914 -28.156 -4.883 1 88.88 125 SER B O 1
ATOM 6715 N N . GLN B 1 126 ? -3.641 -26.766 -3.775 1 91.88 126 GLN B N 1
ATOM 6716 C CA . GLN B 1 126 ? -2.564 -27.75 -3.662 1 91.88 126 GLN B CA 1
ATOM 6717 C C . GLN B 1 126 ? -2.959 -28.891 -2.736 1 91.88 126 GLN B C 1
ATOM 6719 O O . GLN B 1 126 ? -2.617 -30.047 -2.994 1 91.88 126 GLN B O 1
ATOM 6724 N N . VAL B 1 127 ? -3.682 -28.578 -1.723 1 94 127 VAL B N 1
ATOM 6725 C CA . VAL B 1 127 ? -4.168 -29.609 -0.807 1 94 127 VAL B CA 1
ATOM 6726 C C . VAL B 1 127 ? -5.156 -30.516 -1.529 1 94 127 VAL B C 1
ATOM 6728 O O . VAL B 1 127 ? -5.09 -31.75 -1.398 1 94 127 VAL B O 1
ATOM 6731 N N . THR B 1 128 ? -5.965 -29.922 -2.336 1 91.44 128 THR B N 1
ATOM 6732 C CA . THR B 1 128 ? -6.973 -30.688 -3.064 1 91.44 128 THR B CA 1
ATOM 6733 C C . THR B 1 128 ? -6.32 -31.594 -4.102 1 91.44 128 THR B C 1
ATOM 6735 O O . THR B 1 128 ? -6.68 -32.75 -4.223 1 91.44 128 THR B O 1
ATOM 6738 N N . VAL B 1 129 ? -5.316 -31.078 -4.77 1 90.25 129 VAL B N 1
ATOM 6739 C CA . VAL B 1 129 ? -4.609 -31.875 -5.77 1 90.25 129 VAL B CA 1
ATOM 6740 C C . VAL B 1 129 ? -3.812 -32.969 -5.082 1 90.25 129 VAL B C 1
ATOM 6742 O O . VAL B 1 129 ? -3.803 -34.125 -5.539 1 90.25 129 VAL B O 1
ATOM 6745 N N . GLY B 1 130 ? -3.168 -32.625 -3.969 1 91.94 130 GLY B N 1
ATOM 6746 C CA . GLY B 1 130 ? -2.453 -33.625 -3.211 1 91.94 130 GLY B CA 1
ATOM 6747 C C . GLY B 1 130 ? -3.35 -34.75 -2.711 1 91.94 130 GLY B C 1
ATOM 6748 O O . GLY B 1 130 ? -2.994 -35.938 -2.801 1 91.94 130 GLY B O 1
ATOM 6749 N N . GLY B 1 131 ? -4.488 -34.406 -2.238 1 92 131 GLY B N 1
ATOM 6750 C CA . GLY B 1 131 ? -5.465 -35.375 -1.817 1 92 131 GLY B CA 1
ATOM 6751 C C . GLY B 1 131 ? -5.98 -36.25 -2.961 1 92 131 GLY B C 1
ATOM 6752 O O . GLY B 1 131 ? -6.125 -37.469 -2.82 1 92 131 GLY B O 1
ATOM 6753 N N . TYR B 1 132 ? -6.133 -35.625 -4.074 1 89.38 132 TYR B N 1
ATOM 6754 C CA . TYR B 1 132 ? -6.598 -36.312 -5.266 1 89.38 132 TYR B CA 1
ATOM 6755 C C . TYR B 1 132 ? -5.574 -37.344 -5.727 1 89.38 132 TYR B C 1
ATOM 6757 O O . TYR B 1 132 ? -5.93 -38.5 -6.066 1 89.38 132 TYR B O 1
ATOM 6765 N N . ILE B 1 133 ? -4.395 -37 -5.723 1 91.44 133 ILE B N 1
ATOM 6766 C CA . ILE B 1 133 ? -3.305 -37.875 -6.109 1 91.44 133 ILE B CA 1
ATOM 6767 C C . ILE B 1 133 ? -3.271 -39.094 -5.18 1 91.44 133 ILE B C 1
ATOM 6769 O O . ILE B 1 133 ? -3.182 -40.25 -5.641 1 91.44 133 ILE B O 1
ATOM 6773 N N . PHE B 1 134 ? -3.422 -38.844 -3.973 1 91 134 PHE B N 1
ATOM 6774 C CA . PHE B 1 134 ? -3.332 -39.906 -2.973 1 91 134 PHE B CA 1
ATOM 6775 C C . PHE B 1 134 ? -4.512 -40.844 -3.088 1 91 134 PHE B C 1
ATOM 6777 O O . PHE B 1 134 ? -4.336 -42.062 -3.033 1 91 134 PHE B O 1
ATOM 6784 N N . LEU B 1 135 ? -5.633 -40.375 -3.326 1 88.44 135 LEU B N 1
ATOM 6785 C CA . LEU B 1 135 ? -6.832 -41.219 -3.439 1 88.44 135 LEU B CA 1
ATOM 6786 C C . LEU B 1 135 ? -6.809 -42.031 -4.73 1 88.44 135 LEU B C 1
ATOM 6788 O O . LEU B 1 135 ? -7.238 -43.188 -4.746 1 88.44 135 LEU B O 1
ATOM 6792 N N . ARG B 1 136 ? -6.266 -41.469 -5.715 1 87.25 136 ARG B N 1
ATOM 6793 C CA . ARG B 1 136 ? -6.18 -42.156 -6.996 1 87.25 136 ARG B CA 1
ATOM 6794 C C . ARG B 1 136 ? -5.141 -43.281 -6.949 1 87.25 136 ARG B C 1
ATOM 6796 O O . ARG B 1 136 ? -5.297 -44.312 -7.609 1 87.25 136 ARG B O 1
ATOM 6803 N N . ALA B 1 137 ? -4.137 -43.062 -6.164 1 91.5 137 ALA B N 1
ATOM 6804 C CA . ALA B 1 137 ? -3.061 -44.062 -6.066 1 91.5 137 ALA B CA 1
ATOM 6805 C C . ALA B 1 137 ? -3.375 -45.094 -5.012 1 91.5 137 ALA B C 1
ATOM 6807 O O . ALA B 1 137 ? -2.584 -46.031 -4.793 1 91.5 137 ALA B O 1
ATOM 6808 N N . TRP B 1 138 ? -4.516 -45.062 -4.422 1 89.44 138 TRP B N 1
ATOM 6809 C CA . TRP B 1 138 ? -4.863 -45.969 -3.338 1 89.44 138 TRP B CA 1
ATOM 6810 C C . TRP B 1 138 ? -5.184 -47.375 -3.875 1 89.44 138 TRP B C 1
ATOM 6812 O O . TRP B 1 138 ? -6.152 -47.531 -4.621 1 89.44 138 TRP B O 1
ATOM 6822 N N . LYS B 1 139 ? -4.285 -48.406 -3.652 1 89.12 139 LYS B N 1
ATOM 6823 C CA . LYS B 1 139 ? -4.484 -49.812 -4.047 1 89.12 139 LYS B CA 1
ATOM 6824 C C . LYS B 1 139 ? -4.484 -50.719 -2.828 1 89.12 139 LYS B C 1
ATOM 6826 O O . LYS B 1 139 ? -4.137 -51.906 -2.934 1 89.12 139 LYS B O 1
ATOM 6831 N N . ASN B 1 140 ? -4.84 -50.25 -1.647 1 88.5 140 ASN B N 1
ATOM 6832 C CA . ASN B 1 140 ? -4.906 -51 -0.397 1 88.5 140 ASN B CA 1
ATOM 6833 C C . ASN B 1 140 ? -3.596 -51.719 -0.105 1 88.5 140 ASN B C 1
ATOM 6835 O O . ASN B 1 140 ? -3.598 -52.875 0.321 1 88.5 140 ASN B O 1
ATOM 6839 N N . THR B 1 141 ? -2.566 -51.062 -0.539 1 90.75 141 THR B N 1
ATOM 6840 C CA . THR B 1 141 ? -1.249 -51.594 -0.188 1 90.75 141 THR B CA 1
ATOM 6841 C C . THR B 1 141 ? -0.826 -51.094 1.194 1 90.75 141 THR B C 1
ATOM 6843 O O . THR B 1 141 ? -1.395 -50.125 1.721 1 90.75 141 THR B O 1
ATOM 6846 N N . HIS B 1 142 ? 0.075 -51.719 1.825 1 91.31 142 HIS B N 1
ATOM 6847 C CA . HIS B 1 142 ? 0.588 -51.312 3.129 1 91.31 142 HIS B CA 1
ATOM 6848 C C . HIS B 1 142 ? 1.181 -49.906 3.076 1 91.31 142 HIS B C 1
ATOM 6850 O O . HIS B 1 142 ? 1.06 -49.156 4.035 1 91.31 142 HIS B O 1
ATOM 6856 N N . LEU B 1 143 ? 1.765 -49.594 1.984 1 92.56 143 LEU B N 1
ATOM 6857 C CA . LEU B 1 143 ? 2.389 -48.281 1.827 1 92.56 143 LEU B CA 1
ATOM 6858 C C . LEU B 1 143 ? 1.343 -47.188 1.852 1 92.56 143 LEU B C 1
ATOM 6860 O O . LEU B 1 143 ? 1.599 -46.094 2.367 1 92.56 143 LEU B O 1
ATOM 6864 N N . ASN B 1 144 ? 0.195 -47.406 1.344 1 92.62 144 ASN B N 1
ATOM 6865 C CA . ASN B 1 144 ? -0.879 -46.438 1.372 1 92.62 144 ASN B CA 1
ATOM 6866 C C . ASN B 1 144 ? -1.308 -46.094 2.801 1 92.62 144 ASN B C 1
ATOM 6868 O O . ASN B 1 144 ? -1.542 -44.938 3.137 1 92.62 144 ASN B O 1
ATOM 6872 N N . TYR B 1 145 ? -1.314 -47.094 3.553 1 92.06 145 TYR B N 1
ATOM 6873 C CA . TYR B 1 145 ? -1.729 -46.906 4.938 1 92.06 145 TYR B CA 1
ATOM 6874 C C . TYR B 1 145 ? -0.654 -46.188 5.73 1 92.06 145 TYR B C 1
ATOM 6876 O O . TYR B 1 145 ? -0.963 -45.406 6.645 1 92.06 145 TYR B O 1
ATOM 6884 N N . ILE B 1 146 ? 0.522 -46.438 5.395 1 93.31 146 ILE B N 1
ATOM 6885 C CA . ILE B 1 146 ? 1.631 -45.75 6.051 1 93.31 146 ILE B CA 1
ATOM 6886 C C . ILE B 1 146 ? 1.672 -44.281 5.613 1 93.31 146 ILE B C 1
ATOM 6888 O O . ILE B 1 146 ? 1.984 -43.406 6.41 1 93.31 146 ILE B O 1
ATOM 6892 N N . ALA B 1 147 ? 1.319 -44 4.371 1 93.31 147 ALA B N 1
ATOM 6893 C CA . ALA B 1 147 ? 1.445 -42.656 3.793 1 93.31 147 ALA B CA 1
ATOM 6894 C C . ALA B 1 147 ? 0.301 -41.75 4.242 1 93.31 147 ALA B C 1
ATOM 6896 O O . ALA B 1 147 ? 0.451 -40.531 4.297 1 93.31 147 ALA B O 1
ATOM 6897 N N . ALA B 1 148 ? -0.821 -42.25 4.559 1 94 148 ALA B N 1
ATOM 6898 C CA . ALA B 1 148 ? -2.027 -41.469 4.863 1 94 148 ALA B CA 1
ATOM 6899 C C . ALA B 1 148 ? -1.796 -40.531 6.039 1 94 148 ALA B C 1
ATOM 6901 O O . ALA B 1 148 ? -2.133 -39.344 5.965 1 94 148 ALA B O 1
ATOM 6902 N N . PRO B 1 149 ? -1.107 -40.969 7.043 1 95.62 149 PRO B N 1
ATOM 6903 C CA . PRO B 1 149 ? -0.916 -40.062 8.18 1 95.62 149 PRO B CA 1
ATOM 6904 C C . PRO B 1 149 ? 0.006 -38.906 7.859 1 95.62 149 PRO B C 1
ATOM 6906 O O . PRO B 1 149 ? 0.027 -37.906 8.594 1 95.62 149 PRO B O 1
ATOM 6909 N N . MET B 1 150 ? 0.756 -38.969 6.832 1 95.75 150 MET B N 1
ATOM 6910 C CA . MET B 1 150 ? 1.662 -37.875 6.469 1 95.75 150 MET B CA 1
ATOM 6911 C C . MET B 1 150 ? 0.883 -36.656 6.008 1 95.75 150 MET B C 1
ATOM 6913 O O . MET B 1 150 ? 1.426 -35.562 5.965 1 95.75 150 MET B O 1
ATOM 6917 N N . PHE B 1 151 ? -0.399 -36.781 5.695 1 95.38 151 PHE B N 1
ATOM 6918 C CA . PHE B 1 151 ? -1.236 -35.656 5.312 1 95.38 151 PHE B CA 1
ATOM 6919 C C . PHE B 1 151 ? -1.561 -34.781 6.523 1 95.38 151 PHE B C 1
ATOM 6921 O O . PHE B 1 151 ? -1.849 -33.594 6.383 1 95.38 151 PHE B O 1
ATOM 6928 N N . ILE B 1 152 ? -1.451 -35.312 7.676 1 95.62 152 ILE B N 1
ATOM 6929 C CA . ILE B 1 152 ? -1.803 -34.594 8.883 1 95.62 152 ILE B CA 1
ATOM 6930 C C . ILE B 1 152 ? -0.834 -33.438 9.078 1 95.62 152 ILE B C 1
ATOM 6932 O O . ILE B 1 152 ? -1.254 -32.281 9.164 1 95.62 152 ILE B O 1
ATOM 6936 N N . PRO B 1 153 ? 0.482 -33.688 9.133 1 96.06 153 PRO B N 1
ATOM 6937 C CA . PRO B 1 153 ? 1.382 -32.531 9.258 1 96.06 153 PRO B CA 1
ATOM 6938 C C . PRO B 1 153 ? 1.231 -31.547 8.102 1 96.06 153 PRO B C 1
ATOM 6940 O O . PRO B 1 153 ? 1.319 -30.344 8.312 1 96.06 153 PRO B O 1
ATOM 6943 N N . GLY B 1 154 ? 1.012 -32.031 6.898 1 95.31 154 GLY B N 1
ATOM 6944 C CA . GLY B 1 154 ? 0.813 -31.141 5.766 1 95.31 154 GLY B CA 1
ATOM 6945 C C . GLY B 1 154 ? -0.394 -30.234 5.918 1 95.31 154 GLY B C 1
ATOM 6946 O O . GLY B 1 154 ? -0.305 -29.031 5.684 1 95.31 154 GLY B O 1
ATOM 6947 N N . LEU B 1 155 ? -1.455 -30.781 6.371 1 96 155 LEU B N 1
ATOM 6948 C CA . LEU B 1 155 ? -2.686 -30.016 6.555 1 96 155 LEU B CA 1
ATOM 6949 C C . LEU B 1 155 ? -2.545 -29.016 7.703 1 96 155 LEU B C 1
ATOM 6951 O O . LEU B 1 155 ? -3.018 -27.891 7.605 1 96 155 LEU B O 1
ATOM 6955 N N . ILE B 1 156 ? -1.881 -29.406 8.688 1 95.62 156 ILE B N 1
ATOM 6956 C CA . ILE B 1 156 ? -1.685 -28.531 9.844 1 95.62 156 ILE B CA 1
ATOM 6957 C C . ILE B 1 156 ? -0.822 -27.344 9.445 1 95.62 156 ILE B C 1
ATOM 6959 O O . ILE B 1 156 ? -1.177 -26.188 9.719 1 95.62 156 ILE B O 1
ATOM 6963 N N . LYS B 1 157 ? 0.229 -27.641 8.797 1 95.25 157 LYS B N 1
ATOM 6964 C CA . LYS B 1 157 ? 1.164 -26.578 8.453 1 95.25 157 LYS B CA 1
ATOM 6965 C C . LYS B 1 157 ? 0.552 -25.625 7.434 1 95.25 157 LYS B C 1
ATOM 6967 O O . LYS B 1 157 ? 0.769 -24.406 7.504 1 95.25 157 LYS B O 1
ATOM 6972 N N . ILE B 1 158 ? -0.205 -26.078 6.516 1 95.81 158 ILE B N 1
ATOM 6973 C CA . ILE B 1 158 ? -0.88 -25.234 5.543 1 95.81 158 ILE B CA 1
ATOM 6974 C C . ILE B 1 158 ? -1.964 -24.406 6.238 1 95.81 158 ILE B C 1
ATOM 6976 O O . ILE B 1 158 ? -2.105 -23.219 5.98 1 95.81 158 ILE B O 1
ATOM 6980 N N . GLY B 1 159 ? -2.697 -25.094 7.09 1 93.94 159 GLY B N 1
ATOM 6981 C CA . GLY B 1 159 ? -3.709 -24.391 7.855 1 93.94 159 GLY B CA 1
ATOM 6982 C C . GLY B 1 159 ? -3.139 -23.266 8.695 1 93.94 159 GLY B C 1
ATOM 6983 O O . GLY B 1 159 ? -3.711 -22.172 8.758 1 93.94 159 GLY B O 1
ATOM 6984 N N . GLU B 1 160 ? -2.008 -23.484 9.289 1 94.75 160 GLU B N 1
ATOM 6985 C CA . GLU B 1 160 ? -1.333 -22.469 10.078 1 94.75 160 GLU B CA 1
ATOM 6986 C C . GLU B 1 160 ? -0.893 -21.297 9.211 1 94.75 160 GLU B C 1
ATOM 6988 O O . GLU B 1 160 ? -1.05 -20.141 9.594 1 94.75 160 GLU B O 1
ATOM 6993 N N . ARG B 1 161 ? -0.338 -21.578 8.109 1 94.69 161 ARG B N 1
ATOM 6994 C CA . ARG B 1 161 ? 0.149 -20.531 7.219 1 94.69 161 ARG B CA 1
ATOM 6995 C C . ARG B 1 161 ? -0.992 -19.641 6.758 1 94.69 161 ARG B C 1
ATOM 6997 O O . ARG B 1 161 ? -0.862 -18.406 6.75 1 94.69 161 ARG B O 1
ATOM 7004 N N . ILE B 1 162 ? -2.104 -20.234 6.406 1 94.38 162 ILE B N 1
ATOM 7005 C CA . ILE B 1 162 ? -3.262 -19.453 5.961 1 94.38 162 ILE B CA 1
ATOM 7006 C C . ILE B 1 162 ? -3.787 -18.609 7.113 1 94.38 162 ILE B C 1
ATOM 7008 O O . ILE B 1 162 ? -4.098 -17.422 6.926 1 94.38 162 ILE B O 1
ATOM 7012 N N . TRP B 1 163 ? -3.762 -19.203 8.227 1 92.94 163 TRP B N 1
ATOM 7013 C CA . TRP B 1 163 ? -4.277 -18.516 9.406 1 92.94 163 TRP B CA 1
ATOM 7014 C C . TRP B 1 163 ? -3.416 -17.297 9.758 1 92.94 163 TRP B C 1
ATOM 7016 O O . TRP B 1 163 ? -3.938 -16.234 10.062 1 92.94 163 TRP B O 1
ATOM 7026 N N . VAL B 1 164 ? -2.176 -17.484 9.734 1 94.69 164 VAL B N 1
ATOM 7027 C CA . VAL B 1 164 ? -1.251 -16.422 10.094 1 94.69 164 VAL B CA 1
ATOM 7028 C C . VAL B 1 164 ? -1.298 -15.305 9.047 1 94.69 164 VAL B C 1
ATOM 7030 O O . VAL B 1 164 ? -1.317 -14.125 9.383 1 94.69 164 VAL B O 1
ATOM 7033 N N . LEU B 1 165 ? -1.392 -15.656 7.746 1 95.31 165 LEU B N 1
ATOM 7034 C CA . LEU B 1 165 ? -1.484 -14.664 6.684 1 95.31 165 LEU B CA 1
ATOM 7035 C C . LEU B 1 165 ? -2.766 -13.844 6.812 1 95.31 165 LEU B C 1
ATOM 7037 O O . LEU B 1 165 ? -2.746 -12.625 6.652 1 95.31 165 LEU B O 1
ATOM 7041 N N . ARG B 1 166 ? -3.816 -14.477 7.145 1 94.25 166 ARG B N 1
ATOM 7042 C CA . ARG B 1 166 ? -5.094 -13.797 7.324 1 94.25 166 ARG B CA 1
ATOM 7043 C C . ARG B 1 166 ? -5.047 -12.844 8.516 1 94.25 166 ARG B C 1
ATOM 7045 O O . ARG B 1 166 ? -5.488 -11.695 8.414 1 94.25 166 ARG B O 1
ATOM 7052 N N . SER B 1 167 ? -4.465 -13.305 9.57 1 93.12 167 SER B N 1
ATOM 7053 C CA . SER B 1 167 ? -4.422 -12.508 10.789 1 93.12 167 SER B CA 1
ATOM 7054 C C . SER B 1 167 ? -3.504 -11.297 10.633 1 93.12 167 SER B C 1
ATOM 7056 O O . SER B 1 167 ? -3.711 -10.266 11.266 1 93.12 167 SER B O 1
ATOM 7058 N N . ALA B 1 168 ? -2.473 -11.453 9.789 1 94.88 168 ALA B N 1
ATOM 7059 C CA . ALA B 1 168 ? -1.487 -10.383 9.617 1 94.88 168 ALA B CA 1
ATOM 7060 C C . ALA B 1 168 ? -1.938 -9.383 8.562 1 94.88 168 ALA B C 1
ATOM 7062 O O . ALA B 1 168 ? -1.299 -8.352 8.367 1 94.88 168 ALA B O 1
ATOM 7063 N N . SER B 1 169 ? -3.035 -9.703 7.895 1 93.38 169 SER B N 1
ATOM 7064 C CA . SER B 1 169 ? -3.555 -8.742 6.926 1 93.38 169 SER B CA 1
ATOM 7065 C C . SER B 1 169 ? -4.035 -7.469 7.609 1 93.38 169 SER B C 1
ATOM 7067 O O . SER B 1 169 ? -4.496 -7.508 8.75 1 93.38 169 SER B O 1
ATOM 7069 N N . SER B 1 170 ? -3.834 -6.363 6.926 1 88.94 170 SER B N 1
ATOM 7070 C CA . SER B 1 170 ? -4.156 -5.07 7.516 1 88.94 170 SER B CA 1
ATOM 7071 C C . SER B 1 170 ? -5.602 -5.023 7.992 1 88.94 170 SER B C 1
ATOM 7073 O O . SER B 1 170 ? -5.891 -4.496 9.07 1 88.94 170 SER B O 1
ATOM 7075 N N . GLU B 1 171 ? -6.574 -5.574 7.281 1 85.5 171 GLU B N 1
ATOM 7076 C CA . GLU B 1 171 ? -7.996 -5.547 7.613 1 85.5 171 GLU B CA 1
ATOM 7077 C C . GLU B 1 171 ? -8.289 -6.387 8.852 1 85.5 171 GLU B C 1
ATOM 7079 O O . GLU B 1 171 ? -8.953 -5.922 9.781 1 85.5 171 GLU B O 1
ATOM 7084 N N . ASN B 1 172 ? -7.766 -7.566 8.852 1 89 172 ASN B N 1
ATOM 7085 C CA . ASN B 1 172 ? -8.047 -8.461 9.969 1 89 172 ASN B CA 1
ATOM 7086 C C . ASN B 1 172 ? -7.25 -8.078 11.211 1 89 172 ASN B C 1
ATOM 7088 O O . ASN B 1 172 ? -7.707 -8.281 12.336 1 89 172 ASN B O 1
ATOM 7092 N N . PHE B 1 173 ? -6.094 -7.547 11.031 1 92.12 173 PHE B N 1
ATOM 7093 C CA . PHE B 1 173 ? -5.281 -7.082 12.148 1 92.12 173 PHE B CA 1
ATOM 7094 C C . PHE B 1 173 ? -5.961 -5.918 12.859 1 92.12 173 PHE B C 1
ATOM 7096 O O . PHE B 1 173 ? -6.012 -5.887 14.094 1 92.12 173 PHE B O 1
ATOM 7103 N N . LYS B 1 174 ? -6.457 -5.066 12.062 1 87.75 174 LYS B N 1
ATOM 7104 C CA . LYS B 1 174 ? -7.211 -3.934 12.602 1 87.75 174 LYS B CA 1
ATOM 7105 C C . LYS B 1 174 ? -8.477 -4.402 13.312 1 87.75 174 LYS B C 1
ATOM 7107 O O . LYS B 1 174 ? -8.773 -3.949 14.422 1 87.75 174 LYS B O 1
ATOM 7112 N N . ALA B 1 175 ? -9.195 -5.312 12.812 1 85.25 175 ALA B N 1
ATOM 7113 C CA . ALA B 1 175 ? -10.453 -5.816 13.352 1 85.25 175 ALA B CA 1
ATOM 7114 C C . ALA B 1 175 ? -10.227 -6.527 14.688 1 85.25 175 ALA B C 1
ATOM 7116 O O . ALA B 1 175 ? -11.086 -6.496 15.57 1 85.25 175 ALA B O 1
ATOM 7117 N N . SER B 1 176 ? -9.047 -7.094 14.828 1 86.94 176 SER B N 1
ATOM 7118 C CA . SER B 1 176 ? -8.75 -7.855 16.031 1 86.94 176 SER B CA 1
ATOM 7119 C C . SER B 1 176 ? -8.562 -6.93 17.234 1 86.94 176 SER B C 1
ATOM 7121 O O . SER B 1 176 ? -8.648 -7.367 18.391 1 86.94 176 SER B O 1
ATOM 7123 N N . MET B 1 177 ? -8.359 -5.73 17 1 87.44 177 MET B N 1
ATOM 7124 C CA . MET B 1 177 ? -8.07 -4.805 18.094 1 87.44 177 MET B CA 1
ATOM 7125 C C . MET B 1 177 ? -9.289 -3.945 18.406 1 87.44 177 MET B C 1
ATOM 7127 O O . MET B 1 177 ? -9.266 -3.152 19.344 1 87.44 177 MET B O 1
ATOM 7131 N N . LEU B 1 178 ? -10.344 -4.141 17.656 1 83.94 178 LEU B N 1
ATOM 7132 C CA . LEU B 1 178 ? -11.555 -3.361 17.875 1 83.94 178 LEU B CA 1
ATOM 7133 C C . LEU B 1 178 ? -12.344 -3.92 19.062 1 83.94 178 LEU B C 1
ATOM 7135 O O . LEU B 1 178 ? -12.438 -5.137 19.234 1 83.94 178 LEU B O 1
ATOM 7139 N N . SER B 1 179 ? -12.695 -3.051 19.891 1 79.88 179 SER B N 1
ATOM 7140 C CA . SER B 1 179 ? -13.492 -3.443 21.047 1 79.88 179 SER B CA 1
ATOM 7141 C C . SER B 1 179 ? -14.93 -3.777 20.641 1 79.88 179 SER B C 1
ATOM 7143 O O . SER B 1 179 ? -15.383 -3.395 19.562 1 79.88 179 SER B O 1
ATOM 7145 N N . LYS B 1 180 ? -15.633 -4.461 21.484 1 83.19 180 LYS B N 1
ATOM 7146 C CA . LYS B 1 180 ? -17.047 -4.766 21.281 1 83.19 180 LYS B CA 1
ATOM 7147 C C . LYS B 1 180 ? -17.891 -3.496 21.344 1 83.19 180 LYS B C 1
ATOM 7149 O O . LYS B 1 180 ? -17.547 -2.551 22.062 1 83.19 180 LYS B O 1
ATOM 7154 N N . PRO B 1 181 ? -18.938 -3.518 20.594 1 86.69 181 PRO B N 1
ATOM 7155 C CA . PRO B 1 181 ? -19.812 -2.344 20.594 1 86.69 181 PRO B CA 1
ATOM 7156 C C . PRO B 1 181 ? -20.375 -2.043 21.984 1 86.69 181 PRO B C 1
ATOM 7158 O O . PRO B 1 181 ? -20.75 -2.963 22.719 1 86.69 181 PRO B O 1
ATOM 7161 N N . ASP B 1 182 ? -20.359 -0.859 22.422 1 84.44 182 ASP B N 1
ATOM 7162 C CA . ASP B 1 182 ? -20.891 -0.386 23.703 1 84.44 182 ASP B CA 1
ATOM 7163 C C . ASP B 1 182 ? -21.891 0.751 23.484 1 84.44 182 ASP B C 1
ATOM 7165 O O . ASP B 1 182 ? -21.5 1.87 23.141 1 84.44 182 ASP B O 1
ATOM 7169 N N . PRO B 1 183 ? -23.109 0.498 23.719 1 85.5 183 PRO B N 1
ATOM 7170 C CA . PRO B 1 183 ? -24.094 1.568 23.547 1 85.5 183 PRO B CA 1
ATOM 7171 C C . PRO B 1 183 ? -23.969 2.66 24.609 1 85.5 183 PRO B C 1
ATOM 7173 O O . PRO B 1 183 ? -24.469 3.775 24.422 1 85.5 183 PRO B O 1
ATOM 7176 N N . GLY B 1 184 ? -23.234 2.375 25.703 1 80.75 184 GLY B N 1
ATOM 7177 C CA . GLY B 1 184 ? -23.156 3.336 26.781 1 80.75 184 GLY B CA 1
ATOM 7178 C C . GLY B 1 184 ? -24.422 3.436 27.594 1 80.75 184 GLY B C 1
ATOM 7179 O O . GLY B 1 184 ? -25.359 2.639 27.406 1 80.75 184 GLY B O 1
ATOM 7180 N N . PRO B 1 185 ? -24.5 4.336 28.516 1 84.06 185 PRO B N 1
ATOM 7181 C CA . PRO B 1 185 ? -25.734 4.535 29.297 1 84.06 185 PRO B CA 1
ATOM 7182 C C . PRO B 1 185 ? -26.891 5.02 28.438 1 84.06 185 PRO B C 1
ATOM 7184 O O . PRO B 1 185 ? -26.672 5.703 27.422 1 84.06 185 PRO B O 1
ATOM 7187 N N . ASN B 1 186 ? -28.047 4.625 28.859 1 87.38 186 ASN B N 1
ATOM 7188 C CA . ASN B 1 186 ? -29.234 4.98 28.094 1 87.38 186 ASN B CA 1
ATOM 7189 C C . ASN B 1 186 ? -29.594 6.453 28.266 1 87.38 186 ASN B C 1
ATOM 7191 O O . ASN B 1 186 ? -30.281 6.824 29.219 1 87.38 186 ASN B O 1
ATOM 7195 N N . TYR B 1 187 ? -29.281 7.23 27.375 1 89.19 187 TYR B N 1
ATOM 7196 C CA . TYR B 1 187 ? -29.484 8.672 27.406 1 89.19 187 TYR B CA 1
ATOM 7197 C C . TYR B 1 187 ? -30.969 9.023 27.359 1 89.19 187 TYR B C 1
ATOM 7199 O O . TYR B 1 187 ? -31.422 9.914 28.078 1 89.19 187 TYR B O 1
ATOM 7207 N N . ALA B 1 188 ? -31.719 8.359 26.516 1 90.75 188 ALA B N 1
ATOM 7208 C CA . ALA B 1 188 ? -33.156 8.648 26.344 1 90.75 188 ALA B CA 1
ATOM 7209 C C . ALA B 1 188 ? -33.906 8.438 27.656 1 90.75 188 ALA B C 1
ATOM 7211 O O . ALA B 1 188 ? -34.75 9.25 28.031 1 90.75 188 ALA B O 1
ATOM 7212 N N . ARG B 1 189 ? -33.594 7.406 28.328 1 88.19 189 ARG B N 1
ATOM 7213 C CA . ARG B 1 189 ? -34.219 7.125 29.609 1 88.19 189 ARG B CA 1
ATOM 7214 C C . ARG B 1 189 ? -33.812 8.164 30.656 1 88.19 189 ARG B C 1
ATOM 7216 O O . ARG B 1 189 ? -34.625 8.562 31.484 1 88.19 189 ARG B O 1
ATOM 7223 N N . TYR B 1 190 ? -32.594 8.5 30.672 1 88.06 190 TYR B N 1
ATOM 7224 C CA . TYR B 1 190 ? -32.125 9.516 31.594 1 88.06 190 TYR B CA 1
ATOM 7225 C C . TYR B 1 190 ? -32.875 10.828 31.391 1 88.06 190 TYR B C 1
ATOM 7227 O O . TYR B 1 190 ? -33.25 11.469 32.375 1 88.06 190 TYR B O 1
ATOM 7235 N N . MET B 1 191 ? -32.969 11.219 30.203 1 90.81 191 MET B N 1
ATOM 7236 C CA . MET B 1 191 ? -33.625 12.5 29.922 1 90.81 191 MET B CA 1
ATOM 7237 C C . MET B 1 191 ? -35.125 12.438 30.234 1 90.81 191 MET B C 1
ATOM 7239 O O . MET B 1 191 ? -35.719 13.43 30.641 1 90.81 191 MET B O 1
ATOM 7243 N N . GLU B 1 192 ? -35.719 11.297 30.016 1 88.62 192 GLU B N 1
ATOM 7244 C CA . GLU B 1 192 ? -37.125 11.133 30.391 1 88.62 192 GLU B CA 1
ATOM 7245 C C . GLU B 1 192 ? -37.312 11.281 31.906 1 88.62 192 GLU B C 1
ATOM 7247 O O . GLU B 1 192 ? -38.281 11.914 32.344 1 88.62 192 GLU B O 1
ATOM 7252 N N . GLU B 1 193 ? -36.406 10.664 32.594 1 87.31 193 GLU B N 1
ATOM 7253 C CA . GLU B 1 193 ? -36.438 10.797 34.062 1 87.31 193 GLU B CA 1
ATOM 7254 C C . GLU B 1 193 ? -36.188 12.234 34.5 1 87.31 193 GLU B C 1
ATOM 7256 O O . GLU B 1 193 ? -36.844 12.742 35.406 1 87.31 193 GLU B O 1
ATOM 7261 N N . TYR B 1 194 ? -35.281 12.828 33.906 1 87.44 194 TYR B N 1
ATOM 7262 C CA . TYR B 1 194 ? -34.938 14.219 34.219 1 87.44 194 TYR B CA 1
ATOM 7263 C C . TYR B 1 194 ? -36.125 15.133 33.969 1 87.44 194 TYR B C 1
ATOM 7265 O O . TYR B 1 194 ? -36.469 15.961 34.844 1 87.44 194 TYR B O 1
ATOM 7273 N N . LEU B 1 195 ? -36.812 14.969 32.844 1 88.88 195 LEU B N 1
ATOM 7274 C CA . LEU B 1 195 ? -37.969 15.805 32.5 1 88.88 195 LEU B CA 1
ATOM 7275 C C . LEU B 1 195 ? -39.125 15.523 33.438 1 88.88 195 LEU B C 1
ATOM 7277 O O . LEU B 1 195 ? -39.875 16.438 33.781 1 88.88 195 LEU B O 1
ATOM 7281 N N . SER B 1 196 ? -39.281 14.258 33.75 1 88.88 196 SER B N 1
ATOM 7282 C CA . SER B 1 196 ? -40.375 13.891 34.656 1 88.88 196 SER B CA 1
ATOM 7283 C C . SER B 1 196 ? -40.156 14.523 36.031 1 88.88 196 SER B C 1
ATOM 7285 O O . SER B 1 196 ? -41.125 15.055 36.625 1 88.88 196 SER B O 1
ATOM 7287 N N . LYS B 1 197 ? -39 14.492 36.469 1 88.44 197 LYS B N 1
ATOM 7288 C CA . LYS B 1 197 ? -38.688 15.078 37.781 1 88.44 197 LYS B CA 1
ATOM 7289 C C . LYS B 1 197 ? -38.781 16.594 37.719 1 88.44 197 LYS B C 1
ATOM 7291 O O . LYS B 1 197 ? -39.188 17.234 38.719 1 88.44 197 LYS B O 1
ATOM 7296 N N . LYS B 1 198 ? -38.344 17.172 36.688 1 86.44 198 LYS B N 1
ATOM 7297 C CA . LYS B 1 198 ? -38.469 18.609 36.5 1 86.44 198 LYS B CA 1
ATOM 7298 C C . LYS B 1 198 ? -39.906 19.047 36.469 1 86.44 198 LYS B C 1
ATOM 7300 O O . LYS B 1 198 ? -40.281 20.094 37.031 1 86.44 198 LYS B O 1
ATOM 7305 N N . GLU B 1 199 ? -40.75 18.25 35.844 1 86.44 199 GLU B N 1
ATOM 7306 C CA . GLU B 1 199 ? -42.188 18.562 35.75 1 86.44 199 GLU B CA 1
ATOM 7307 C C . GLU B 1 199 ? -42.844 18.406 37.125 1 86.44 199 GLU B C 1
ATOM 7309 O O . GLU B 1 199 ? -43.812 19.109 37.406 1 86.44 199 GLU B O 1
ATOM 7314 N N . GLU B 1 200 ? -42.344 17.469 37.875 1 88.12 200 GLU B N 1
ATOM 7315 C CA . GLU B 1 200 ? -42.875 17.266 39.219 1 88.12 200 GLU B CA 1
ATOM 7316 C C . GLU B 1 200 ? -42.438 18.391 40.156 1 88.12 200 GLU B C 1
ATOM 7318 O O . GLU B 1 200 ? -42.938 18.516 41.25 1 88.12 200 GLU B O 1
ATOM 7323 N N . GLY B 1 201 ? -41.594 19.234 39.812 1 79.81 201 GLY B N 1
ATOM 7324 C CA . GLY B 1 201 ? -41.219 20.422 40.562 1 79.81 201 GLY B CA 1
ATOM 7325 C C . GLY B 1 201 ? -39.938 20.266 41.312 1 79.81 201 GLY B C 1
ATOM 7326 O O . GLY B 1 201 ? -39.562 21.109 42.125 1 79.81 201 GLY B O 1
ATOM 7327 N N . PHE B 1 202 ? -39.156 19.203 41.094 1 81.62 202 PHE B N 1
ATOM 7328 C CA . PHE B 1 202 ? -37.906 18.969 41.781 1 81.62 202 PHE B CA 1
ATOM 7329 C C . PHE B 1 202 ? -36.75 19.734 41.125 1 81.62 202 PHE B C 1
ATOM 7331 O O . PHE B 1 202 ? -36.781 19.969 39.938 1 81.62 202 PHE B O 1
ATOM 7338 N N . LYS B 1 203 ? -35.938 20.234 41.969 1 79 203 LYS B N 1
ATOM 7339 C CA . LYS B 1 203 ? -34.719 20.781 41.438 1 79 203 LYS B CA 1
ATOM 7340 C C . LYS B 1 203 ? -33.719 19.688 41.094 1 79 203 LYS B C 1
ATOM 7342 O O . LYS B 1 203 ? -33.25 18.969 42 1 79 203 LYS B O 1
ATOM 7347 N N . VAL B 1 204 ? -33.531 19.359 39.781 1 76.38 204 VAL B N 1
ATOM 7348 C CA . VAL B 1 204 ? -32.688 18.25 39.344 1 76.38 204 VAL B CA 1
ATOM 7349 C C . VAL B 1 204 ? -31.344 18.797 38.875 1 76.38 204 VAL B C 1
ATOM 7351 O O . VAL B 1 204 ? -31.297 19.734 38.094 1 76.38 204 VAL B O 1
ATOM 7354 N N . GLN B 1 205 ? -30.266 18.531 39.688 1 69.69 205 GLN B N 1
ATOM 7355 C CA . GLN B 1 205 ? -28.922 18.906 39.25 1 69.69 205 GLN B CA 1
ATOM 7356 C C . GLN B 1 205 ? -28.172 17.688 38.688 1 69.69 205 GLN B C 1
ATOM 7358 O O . GLN B 1 205 ? -28.266 16.594 39.25 1 69.69 205 GLN B O 1
ATOM 7363 N N . SER B 1 206 ? -27.781 17.812 37.406 1 69.25 206 SER B N 1
ATOM 7364 C CA . SER B 1 206 ? -26.922 16.766 36.812 1 69.25 206 SER B CA 1
ATOM 7365 C C . SER B 1 206 ? -25.531 16.781 37.469 1 69.25 206 SER B C 1
ATOM 7367 O O . SER B 1 206 ? -24.844 17.812 37.438 1 69.25 206 SER B O 1
ATOM 7369 N N . CYS B 1 207 ? -25.219 15.984 38.469 1 60.69 207 CYS B N 1
ATOM 7370 C CA . CYS B 1 207 ? -23.906 15.953 39.125 1 60.69 207 CYS B CA 1
ATOM 7371 C C . CYS B 1 207 ? -22.969 14.977 38.406 1 60.69 207 CYS B C 1
ATOM 7373 O O . CYS B 1 207 ? -23.344 13.828 38.156 1 60.69 207 CYS B O 1
ATOM 7375 N N . ALA B 1 208 ? -22 15.5 37.75 1 60.22 208 ALA B N 1
ATOM 7376 C CA . ALA B 1 208 ? -20.953 14.703 37.125 1 60.22 208 ALA B CA 1
ATOM 7377 C C . ALA B 1 208 ? -20.25 13.797 38.125 1 60.22 208 ALA B C 1
ATOM 7379 O O . ALA B 1 208 ? -19.734 14.266 39.156 1 60.22 208 ALA B O 1
ATOM 7380 N N . THR B 1 209 ? -20.688 12.648 38.406 1 55.56 209 THR B N 1
ATOM 7381 C CA . THR B 1 209 ? -19.828 11.781 39.219 1 55.56 209 THR B CA 1
ATOM 7382 C C . THR B 1 209 ? -18.625 11.32 38.406 1 55.56 209 THR B C 1
ATOM 7384 O O . THR B 1 209 ? -18.781 10.742 37.312 1 55.56 209 THR B O 1
ATOM 7387 N N . ILE B 1 210 ? -17.625 12 38.594 1 50.69 210 ILE B N 1
ATOM 7388 C CA . ILE B 1 210 ? -16.375 11.617 37.969 1 50.69 210 ILE B CA 1
ATOM 7389 C C . ILE B 1 210 ? -16.094 10.133 38.219 1 50.69 210 ILE B C 1
ATOM 7391 O O . ILE B 1 210 ? -15.922 9.719 39.375 1 50.69 210 ILE B O 1
ATOM 7395 N N . GLU B 1 211 ? -16.781 9.281 37.656 1 49.16 211 GLU B N 1
ATOM 7396 C CA . GLU B 1 211 ? -16.234 7.941 37.875 1 49.16 211 GLU B CA 1
ATOM 7397 C C . GLU B 1 211 ? -14.742 7.898 37.562 1 49.16 211 GLU B C 1
ATOM 7399 O O . GLU B 1 211 ? -14.32 8.281 36.469 1 49.16 211 GLU B O 1
ATOM 7404 N N . ALA B 1 212 ? -13.984 8.148 38.625 1 42.88 212 ALA B N 1
ATOM 7405 C CA . ALA B 1 212 ? -12.539 7.93 38.5 1 42.88 212 ALA B CA 1
ATOM 7406 C C . ALA B 1 212 ? -12.227 6.789 37.562 1 42.88 212 ALA B C 1
ATOM 7408 O O . ALA B 1 212 ? -12.727 5.676 37.719 1 42.88 212 ALA B O 1
ATOM 7409 N N . SER B 1 213 ? -12.25 6.98 36.438 1 46.34 213 SER B N 1
ATOM 7410 C CA . SER B 1 213 ? -11.75 5.902 35.594 1 46.34 213 SER B CA 1
ATOM 7411 C C . SER B 1 213 ? -10.664 5.098 36.281 1 46.34 213 SER B C 1
ATOM 7413 O O . SER B 1 213 ? -9.656 5.652 36.719 1 46.34 213 SER B O 1
ATOM 7415 N N . VAL B 1 214 ? -11.016 4.172 37.125 1 43.19 214 VAL B N 1
ATOM 7416 C CA . VAL B 1 214 ? -9.984 3.277 37.656 1 43.19 214 VAL B CA 1
ATOM 7417 C C . VAL B 1 214 ? -8.945 3 36.562 1 43.19 214 VAL B C 1
ATOM 7419 O O . VAL B 1 214 ? -9.219 2.256 35.625 1 43.19 214 VAL B O 1
ATOM 7422 N N . VAL B 1 215 ? -8.43 3.924 36.062 1 49.81 215 VAL B N 1
ATOM 7423 C CA . VAL B 1 215 ? -7.305 3.791 35.125 1 49.81 215 VAL B CA 1
ATOM 7424 C C . VAL B 1 215 ? -6.336 2.73 35.656 1 49.81 215 VAL B C 1
ATOM 7426 O O . VAL B 1 215 ? -5.762 2.879 36.719 1 49.81 215 VAL B O 1
ATOM 7429 N N . ALA B 1 216 ? -6.617 1.578 35.5 1 47.72 216 ALA B N 1
ATOM 7430 C CA . ALA B 1 216 ? -5.676 0.531 35.875 1 47.72 216 ALA B CA 1
ATOM 7431 C C . ALA B 1 216 ? -4.242 0.92 35.531 1 47.72 216 ALA B C 1
ATOM 7433 O O . ALA B 1 216 ? -3.924 1.129 34.344 1 47.72 216 ALA B O 1
ATOM 7434 N N . ASP B 1 217 ? -3.557 1.61 36.312 1 57.59 217 ASP B N 1
ATOM 7435 C CA . ASP B 1 217 ? -2.117 1.835 36.219 1 57.59 217 ASP B CA 1
ATOM 7436 C C . ASP B 1 217 ? -1.386 0.546 35.844 1 57.59 217 ASP B C 1
ATOM 7438 O O . ASP B 1 217 ? -1.532 -0.472 36.531 1 57.59 217 ASP B O 1
ATOM 7442 N N . VAL B 1 218 ? -1.168 0.363 34.531 1 64.81 218 VAL B N 1
ATOM 7443 C CA . VAL B 1 218 ? -0.317 -0.765 34.156 1 64.81 218 VAL B CA 1
ATOM 7444 C C . VAL B 1 218 ? 0.951 -0.753 35 1 64.81 218 VAL B C 1
ATOM 7446 O O . VAL B 1 218 ? 1.664 0.252 35.062 1 64.81 218 VAL B O 1
ATOM 7449 N N . SER B 1 219 ? 0.941 -1.53 36.031 1 68.56 219 SER B N 1
ATOM 7450 C CA . SER B 1 219 ? 2.131 -1.646 36.844 1 68.56 219 SER B CA 1
ATOM 7451 C C . SER B 1 219 ? 3.219 -2.457 36.156 1 68.56 219 SER B C 1
ATOM 7453 O O . SER B 1 219 ? 2.969 -3.57 35.688 1 68.56 219 SER B O 1
ATOM 7455 N N . PHE B 1 220 ? 4.281 -1.778 35.781 1 77.56 220 PHE B N 1
ATOM 7456 C CA . PHE B 1 220 ? 5.477 -2.463 35.312 1 77.56 220 PHE B CA 1
ATOM 7457 C C . PHE B 1 220 ? 6.164 -3.213 36.438 1 77.56 220 PHE B C 1
ATOM 7459 O O . PHE B 1 220 ? 6.898 -2.617 37.219 1 77.56 220 PHE B O 1
ATOM 7466 N N . VAL B 1 221 ? 5.527 -4.375 36.719 1 73 221 VAL B N 1
ATOM 7467 C CA . VAL B 1 221 ? 5.969 -5.199 37.812 1 73 221 VAL B CA 1
ATOM 7468 C C . VAL B 1 221 ? 7.258 -5.93 37.469 1 73 221 VAL B C 1
ATOM 7470 O O . VAL B 1 221 ? 7.473 -6.266 36.281 1 73 221 VAL B O 1
ATOM 7473 N N . ALA B 1 222 ? 8.086 -6.047 38.438 1 79.19 222 ALA B N 1
ATOM 7474 C CA . ALA B 1 222 ? 9.305 -6.824 38.281 1 79.19 222 ALA B CA 1
ATOM 7475 C C . ALA B 1 222 ? 8.992 -8.258 37.875 1 79.19 222 ALA B C 1
ATOM 7477 O O . ALA B 1 222 ? 7.98 -8.82 38.281 1 79.19 222 ALA B O 1
ATOM 7478 N N . PRO B 1 223 ? 9.844 -8.742 37.031 1 83.56 223 PRO B N 1
ATOM 7479 C CA . PRO B 1 223 ? 9.617 -10.133 36.594 1 83.56 223 PRO B CA 1
ATOM 7480 C C . PRO B 1 223 ? 9.688 -11.117 37.781 1 83.56 223 PRO B C 1
ATOM 7482 O O . PRO B 1 223 ? 10.445 -10.898 38.719 1 83.56 223 PRO B O 1
ATOM 7485 N N . LYS B 1 224 ? 8.93 -12.109 37.719 1 82.19 224 LYS B N 1
ATOM 7486 C CA . LYS B 1 224 ? 8.922 -13.133 38.75 1 82.19 224 LYS B CA 1
ATOM 7487 C C . LYS B 1 224 ? 10.211 -13.953 38.75 1 82.19 224 LYS B C 1
ATOM 7489 O O . LYS B 1 224 ? 10.75 -14.297 39.781 1 82.19 224 LYS B O 1
ATOM 7494 N N . ASN B 1 225 ? 10.586 -14.195 37.5 1 86.12 225 ASN B N 1
ATOM 7495 C CA . ASN B 1 225 ? 11.82 -14.969 37.375 1 86.12 225 ASN B CA 1
ATOM 7496 C C . ASN B 1 225 ? 12.992 -14.086 36.938 1 86.12 225 ASN B C 1
ATOM 7498 O O . ASN B 1 225 ? 13.164 -13.797 35.781 1 86.12 225 ASN B O 1
ATOM 7502 N N . VAL B 1 226 ? 13.797 -13.758 37.812 1 79.88 226 VAL B N 1
ATOM 7503 C CA . VAL B 1 226 ? 14.891 -12.812 37.594 1 79.88 226 VAL B CA 1
ATOM 7504 C C . VAL B 1 226 ? 16.078 -13.523 36.969 1 79.88 226 VAL B C 1
ATOM 7506 O O . VAL B 1 226 ? 16.969 -12.875 36.438 1 79.88 226 VAL B O 1
ATOM 7509 N N . MET B 1 227 ? 15.992 -14.82 36.875 1 82 227 MET B N 1
ATOM 7510 C CA . MET B 1 227 ? 17.109 -15.586 36.344 1 82 227 MET B CA 1
ATOM 7511 C C . MET B 1 227 ? 17.234 -15.375 34.844 1 82 227 MET B C 1
ATOM 7513 O O . MET B 1 227 ? 18.297 -15.57 34.25 1 82 227 MET B O 1
ATOM 7517 N N . ILE B 1 228 ? 16.234 -14.984 34.219 1 84.5 228 ILE B N 1
ATOM 7518 C CA . ILE B 1 228 ? 16.219 -14.797 32.781 1 84.5 228 ILE B CA 1
ATOM 7519 C C . ILE B 1 228 ? 16.766 -13.422 32.438 1 84.5 228 ILE B C 1
ATOM 7521 O O . ILE B 1 228 ? 16.234 -12.398 32.875 1 84.5 228 ILE B O 1
ATOM 7525 N N . PRO B 1 229 ? 17.906 -13.477 31.719 1 81.81 229 PRO B N 1
ATOM 7526 C CA . PRO B 1 229 ? 18.469 -12.18 31.344 1 81.81 229 PRO B CA 1
ATOM 7527 C C . PRO B 1 229 ? 17.5 -11.352 30.484 1 81.81 229 PRO B C 1
ATOM 7529 O O . PRO B 1 229 ? 16.906 -11.875 29.547 1 81.81 229 PRO B O 1
ATOM 7532 N N . GLY B 1 230 ? 17.344 -10.07 30.844 1 83.44 230 GLY B N 1
ATOM 7533 C CA . GLY B 1 230 ? 16.5 -9.156 30.094 1 83.44 230 GLY B CA 1
ATOM 7534 C C . GLY B 1 230 ? 15.023 -9.391 30.328 1 83.44 230 GLY B C 1
ATOM 7535 O O . GLY B 1 230 ? 14.188 -8.969 29.531 1 83.44 230 GLY B O 1
ATOM 7536 N N . ALA B 1 231 ? 14.711 -10.125 31.312 1 89.12 231 ALA B N 1
ATOM 7537 C CA . ALA B 1 231 ? 13.328 -10.461 31.594 1 89.12 231 ALA B CA 1
ATOM 7538 C C . ALA B 1 231 ? 12.484 -9.211 31.844 1 89.12 231 ALA B C 1
ATOM 7540 O O . ALA B 1 231 ? 11.344 -9.125 31.391 1 89.12 231 ALA B O 1
ATOM 7541 N N . ALA B 1 232 ? 13.094 -8.312 32.5 1 89.69 232 ALA B N 1
ATOM 7542 C CA . ALA B 1 232 ? 12.367 -7.078 32.781 1 89.69 232 ALA B CA 1
ATOM 7543 C C . ALA B 1 232 ? 12.031 -6.332 31.484 1 89.69 232 ALA B C 1
ATOM 7545 O O . ALA B 1 232 ? 10.891 -5.902 31.297 1 89.69 232 ALA B O 1
ATOM 7546 N N . ALA B 1 233 ? 13.023 -6.254 30.641 1 91.25 233 ALA B N 1
ATOM 7547 C CA . ALA B 1 233 ? 12.828 -5.566 29.359 1 91.25 233 ALA B CA 1
ATOM 7548 C C . ALA B 1 233 ? 11.805 -6.293 28.5 1 91.25 233 ALA B C 1
ATOM 7550 O O . ALA B 1 233 ? 11.008 -5.66 27.797 1 91.25 233 ALA B O 1
ATOM 7551 N N . LEU B 1 234 ? 11.836 -7.551 28.641 1 93.31 234 LEU B N 1
ATOM 7552 C CA . LEU B 1 234 ? 10.922 -8.367 27.859 1 93.31 234 LEU B CA 1
ATOM 7553 C C . LEU B 1 234 ? 9.484 -8.172 28.328 1 93.31 234 LEU B C 1
ATOM 7555 O O . LEU B 1 234 ? 8.57 -8.008 27.5 1 93.31 234 LEU B O 1
ATOM 7559 N N . GLN B 1 235 ? 9.281 -8.195 29.516 1 94.06 235 GLN B N 1
ATOM 7560 C CA . GLN B 1 235 ? 7.945 -8.031 30.078 1 94.06 235 GLN B CA 1
ATOM 7561 C C . GLN B 1 235 ? 7.41 -6.629 29.812 1 94.06 235 GLN B C 1
ATOM 7563 O O . GLN B 1 235 ? 6.25 -6.465 29.422 1 94.06 235 GLN B O 1
ATOM 7568 N N . ASP B 1 236 ? 8.281 -5.668 30.062 1 94.62 236 ASP B N 1
ATOM 7569 C CA . ASP B 1 236 ? 7.875 -4.289 29.812 1 94.62 236 ASP B CA 1
ATOM 7570 C C . ASP B 1 236 ? 7.543 -4.082 28.328 1 94.62 236 ASP B C 1
ATOM 7572 O O . ASP B 1 236 ? 6.539 -3.449 28 1 94.62 236 ASP B O 1
ATOM 7576 N N . ALA B 1 237 ? 8.367 -4.617 27.5 1 96.12 237 ALA B N 1
ATOM 7577 C CA . ALA B 1 237 ? 8.164 -4.488 26.062 1 96.12 237 ALA B CA 1
ATOM 7578 C C . ALA B 1 237 ? 6.852 -5.137 25.625 1 96.12 237 ALA B C 1
ATOM 7580 O O . ALA B 1 237 ? 6.164 -4.633 24.734 1 96.12 237 ALA B O 1
ATOM 7581 N N . TYR B 1 238 ? 6.535 -6.242 26.219 1 95.06 238 TYR B N 1
ATOM 7582 C CA . TYR B 1 238 ? 5.312 -6.941 25.844 1 95.06 238 TYR B CA 1
ATOM 7583 C C . TYR B 1 238 ? 4.078 -6.145 26.25 1 95.06 238 TYR B C 1
ATOM 7585 O O . TYR B 1 238 ? 3.096 -6.082 25.516 1 95.06 238 TYR B O 1
ATOM 7593 N N . ILE B 1 239 ? 4.113 -5.582 27.422 1 94.62 239 ILE B N 1
ATOM 7594 C CA . ILE B 1 239 ? 3.016 -4.742 27.891 1 94.62 239 ILE B CA 1
ATOM 7595 C C . ILE B 1 239 ? 2.842 -3.551 26.953 1 94.62 239 ILE B C 1
ATOM 7597 O O . ILE B 1 239 ? 1.723 -3.234 26.547 1 94.62 239 ILE B O 1
ATOM 7601 N N . LEU B 1 240 ? 3.941 -2.979 26.594 1 96.5 240 LEU B N 1
ATOM 7602 C CA . LEU B 1 240 ? 3.906 -1.826 25.703 1 96.5 240 LEU B CA 1
ATOM 7603 C C . LEU B 1 240 ? 3.477 -2.24 24.297 1 96.5 240 LEU B C 1
ATOM 7605 O O . LEU B 1 240 ? 2.729 -1.517 23.625 1 96.5 240 LEU B O 1
ATOM 7609 N N . PHE B 1 241 ? 3.875 -3.377 23.812 1 96.5 241 PHE B N 1
ATOM 7610 C CA . PHE B 1 241 ? 3.496 -3.902 22.5 1 96.5 241 PHE B CA 1
ATOM 7611 C C . PHE B 1 241 ? 1.983 -4.059 22.406 1 96.5 241 PHE B C 1
ATOM 7613 O O . PHE B 1 241 ? 1.385 -3.693 21.391 1 96.5 241 PHE B O 1
ATOM 7620 N N . LYS B 1 242 ? 1.408 -4.555 23.422 1 93.69 242 LYS B N 1
ATOM 7621 C CA . LYS B 1 242 ? -0.036 -4.77 23.422 1 93.69 242 LYS B CA 1
ATOM 7622 C C . LYS B 1 242 ? -0.789 -3.443 23.328 1 93.69 242 LYS B C 1
ATOM 7624 O O . LYS B 1 242 ? -1.808 -3.35 22.641 1 93.69 242 LYS B O 1
ATOM 7629 N N . SER B 1 243 ? -0.236 -2.471 23.906 1 92.81 243 SER B N 1
ATOM 7630 C CA . SER B 1 243 ? -0.903 -1.173 23.938 1 92.81 243 SER B CA 1
ATOM 7631 C C . SER B 1 243 ? -0.617 -0.37 22.672 1 92.81 243 SER B C 1
ATOM 7633 O O . SER B 1 243 ? -1.456 0.414 22.219 1 92.81 243 SER B O 1
ATOM 7635 N N . PHE B 1 244 ? 0.515 -0.562 22.047 1 94.94 244 PHE B N 1
ATOM 7636 C CA . PHE B 1 244 ? 0.922 0.346 20.984 1 94.94 244 PHE B CA 1
ATOM 7637 C C . PHE B 1 244 ? 0.877 -0.353 19.625 1 94.94 244 PHE B C 1
ATOM 7639 O O . PHE B 1 244 ? 1.127 0.27 18.594 1 94.94 244 PHE B O 1
ATOM 7646 N N . ARG B 1 245 ? 0.557 -1.613 19.578 1 94.25 245 ARG B N 1
ATOM 7647 C CA . ARG B 1 245 ? 0.474 -2.334 18.312 1 94.25 245 ARG B CA 1
ATOM 7648 C C . ARG B 1 245 ? -0.568 -1.706 17.391 1 94.25 245 ARG B C 1
ATOM 7650 O O . ARG B 1 245 ? -0.484 -1.839 16.156 1 94.25 245 ARG B O 1
ATOM 7657 N N . PRO B 1 246 ? -1.61 -0.917 17.875 1 91.56 246 PRO B N 1
ATOM 7658 C CA . PRO B 1 246 ? -2.58 -0.246 17 1 91.56 246 PRO B CA 1
ATOM 7659 C C . PRO B 1 246 ? -1.935 0.797 16.094 1 91.56 246 PRO B C 1
ATOM 7661 O O . PRO B 1 246 ? -2.51 1.167 15.062 1 91.56 246 PRO B O 1
ATOM 7664 N N . LEU B 1 247 ? -0.75 1.275 16.453 1 92.56 247 LEU B N 1
ATOM 7665 C CA . LEU B 1 247 ? -0.044 2.242 15.625 1 92.56 247 LEU B CA 1
ATOM 7666 C C . LEU B 1 247 ? 0.259 1.658 14.25 1 92.56 247 LEU B C 1
ATOM 7668 O O . LEU B 1 247 ? 0.315 2.391 13.258 1 92.56 247 LEU B O 1
ATOM 7672 N N . PHE B 1 248 ? 0.407 0.29 14.195 1 93.69 248 PHE B N 1
ATOM 7673 C CA . PHE B 1 248 ? 0.731 -0.393 12.945 1 93.69 248 PHE B CA 1
ATOM 7674 C C . PHE B 1 248 ? -0.536 -0.751 12.18 1 93.69 248 PHE B C 1
ATOM 7676 O O . PHE B 1 248 ? -0.483 -1.482 11.188 1 93.69 248 PHE B O 1
ATOM 7683 N N . ALA B 1 249 ? -1.664 -0.275 12.617 1 88.75 249 ALA B N 1
ATOM 7684 C CA . ALA B 1 249 ? -2.943 -0.494 11.953 1 88.75 249 ALA B CA 1
ATOM 7685 C C . ALA B 1 249 ? -3.684 0.823 11.742 1 88.75 249 ALA B C 1
ATOM 7687 O O . ALA B 1 249 ? -4.906 0.834 11.562 1 88.75 249 ALA B O 1
ATOM 7688 N N . ASP B 1 250 ? -3.025 1.851 11.844 1 81.06 250 ASP B N 1
ATOM 7689 C CA . ASP B 1 250 ? -3.58 3.188 11.648 1 81.06 250 ASP B CA 1
ATOM 7690 C C . ASP B 1 250 ? -4.723 3.457 12.625 1 81.06 250 ASP B C 1
ATOM 7692 O O . ASP B 1 250 ? -5.738 4.043 12.25 1 81.06 250 ASP B O 1
ATOM 7696 N N . LEU B 1 251 ? -4.605 2.986 13.789 1 83.94 251 LEU B N 1
ATOM 7697 C CA . LEU B 1 251 ? -5.59 3.223 14.836 1 83.94 251 LEU B CA 1
ATOM 7698 C C . LEU B 1 251 ? -5.066 4.238 15.852 1 83.94 251 LEU B C 1
ATOM 7700 O O . LEU B 1 251 ? -3.873 4.547 15.867 1 83.94 251 LEU B O 1
ATOM 7704 N N . ILE B 1 252 ? -5.965 4.766 16.594 1 81.06 252 ILE B N 1
ATOM 7705 C CA . ILE B 1 252 ? -5.617 5.785 17.562 1 81.06 252 ILE B CA 1
ATOM 7706 C C . ILE B 1 252 ? -5.363 5.129 18.922 1 81.06 252 ILE B C 1
ATOM 7708 O O . ILE B 1 252 ? -5.957 4.098 19.25 1 81.06 252 ILE B O 1
ATOM 7712 N N . LEU B 1 253 ? -4.453 5.719 19.656 1 86.5 253 LEU B N 1
ATOM 7713 C CA . LEU B 1 253 ? -4.09 5.219 20.969 1 86.5 253 LEU B CA 1
ATOM 7714 C C . LEU B 1 253 ? -4.949 5.867 22.047 1 86.5 253 LEU B C 1
ATOM 7716 O O . LEU B 1 253 ? -5.453 6.977 21.875 1 86.5 253 LEU B O 1
ATOM 7720 N N . GLY B 1 254 ? -5.148 5.145 23.094 1 79.12 254 GLY B N 1
ATOM 7721 C CA . GLY B 1 254 ? -5.809 5.719 24.25 1 79.12 254 GLY B CA 1
ATOM 7722 C C . GLY B 1 254 ? -4.914 6.656 25.047 1 79.12 254 GLY B C 1
ATOM 7723 O O . GLY B 1 254 ? -3.701 6.453 25.125 1 79.12 254 GLY B O 1
ATOM 7724 N N . ILE B 1 255 ? -5.461 7.621 25.688 1 80.06 255 ILE B N 1
ATOM 7725 C CA . ILE B 1 255 ? -4.707 8.609 26.453 1 80.06 255 ILE B CA 1
ATOM 7726 C C . ILE B 1 255 ? -4.059 7.941 27.656 1 80.06 255 ILE B C 1
ATOM 7728 O O . ILE B 1 255 ? -2.947 8.305 28.047 1 80.06 255 ILE B O 1
ATOM 7732 N N . GLN B 1 256 ? -4.73 6.957 28.172 1 81.88 256 GLN B N 1
ATOM 7733 C CA . GLN B 1 256 ? -4.191 6.262 29.344 1 81.88 256 GLN B CA 1
ATOM 7734 C C . GLN B 1 256 ? -2.959 5.441 28.969 1 81.88 256 GLN B C 1
ATOM 7736 O O . GLN B 1 256 ? -2.014 5.344 29.75 1 81.88 256 GLN B O 1
ATOM 7741 N N . ASP B 1 257 ? -3.025 4.855 27.844 1 87.31 257 ASP B N 1
ATOM 7742 C CA . ASP B 1 257 ? -1.876 4.086 27.375 1 87.31 257 ASP B CA 1
ATOM 7743 C C . ASP B 1 257 ? -0.659 4.984 27.172 1 87.31 257 ASP B C 1
ATOM 7745 O O . ASP B 1 257 ? 0.465 4.602 27.5 1 87.31 257 ASP B O 1
ATOM 7749 N N . ILE B 1 258 ? -0.872 6.164 26.719 1 89.56 258 ILE B N 1
ATOM 7750 C CA . ILE B 1 258 ? 0.213 7.109 26.484 1 89.56 258 ILE B CA 1
ATOM 7751 C C . ILE B 1 258 ? 0.784 7.59 27.812 1 89.56 258 ILE B C 1
ATOM 7753 O O . ILE B 1 258 ? 2.004 7.68 27.969 1 89.56 258 ILE B O 1
ATOM 7757 N N . LYS B 1 259 ? -0.094 7.832 28.75 1 87.5 259 LYS B N 1
ATOM 7758 C CA . LYS B 1 259 ? 0.349 8.297 30.062 1 87.5 259 LYS B CA 1
ATOM 7759 C C . LYS B 1 259 ? 1.203 7.242 30.75 1 87.5 259 LYS B C 1
ATOM 7761 O O . LYS B 1 259 ? 2.238 7.562 31.344 1 87.5 259 LYS B O 1
ATOM 7766 N N . ASN B 1 260 ? 0.77 6.059 30.656 1 90.38 260 ASN B N 1
ATOM 7767 C CA . ASN B 1 260 ? 1.515 4.965 31.266 1 90.38 260 ASN B CA 1
ATOM 7768 C C . ASN B 1 260 ? 2.877 4.773 30.609 1 90.38 260 ASN B C 1
ATOM 7770 O O . ASN B 1 260 ? 3.877 4.543 31.297 1 90.38 260 ASN B O 1
ATOM 7774 N N . SER B 1 261 ? 2.881 4.867 29.359 1 93.69 261 SER B N 1
ATOM 7775 C CA . SER B 1 261 ? 4.137 4.695 28.641 1 93.69 261 SER B CA 1
ATOM 7776 C C . SER B 1 261 ? 5.09 5.855 28.906 1 93.69 261 SER B C 1
ATOM 7778 O O . SER B 1 261 ? 6.297 5.652 29.062 1 93.69 261 SER B O 1
ATOM 7780 N N . GLN B 1 262 ? 4.562 7.043 28.984 1 92.62 262 GLN B N 1
ATOM 7781 C CA . GLN B 1 262 ? 5.375 8.219 29.266 1 92.62 262 GLN B CA 1
ATOM 7782 C C . GLN B 1 262 ? 6.043 8.102 30.641 1 92.62 262 GLN B C 1
ATOM 7784 O O . GLN B 1 262 ? 7.223 8.43 30.781 1 92.62 262 GLN B O 1
ATOM 7789 N N . SER B 1 263 ? 5.246 7.68 31.562 1 91.31 263 SER B N 1
ATOM 7790 C CA . SER B 1 263 ? 5.781 7.527 32.906 1 91.31 263 SER B CA 1
ATOM 7791 C C . SER B 1 263 ? 6.91 6.504 32.938 1 91.31 263 SER B C 1
ATOM 7793 O O . SER B 1 263 ? 7.906 6.691 33.656 1 91.31 263 SER B O 1
ATOM 7795 N N . PHE B 1 264 ? 6.797 5.484 32.219 1 93.94 264 PHE B N 1
ATOM 7796 C CA . PHE B 1 264 ? 7.828 4.457 32.156 1 93.94 264 PHE B CA 1
ATOM 7797 C C . PHE B 1 264 ? 9.102 5.008 31.516 1 93.94 264 PHE B C 1
ATOM 7799 O O . PHE B 1 264 ? 10.188 4.871 32.062 1 93.94 264 PHE B O 1
ATOM 7806 N N . PHE B 1 265 ? 9.039 5.68 30.406 1 95.56 265 PHE B N 1
ATOM 7807 C CA . PHE B 1 265 ? 10.203 6.102 29.625 1 95.56 265 PHE B CA 1
ATOM 7808 C C . PHE B 1 265 ? 10.859 7.316 30.266 1 95.56 265 PHE B C 1
ATOM 7810 O O . PHE B 1 265 ? 12.047 7.574 30.047 1 95.56 265 PHE B O 1
ATOM 7817 N N . HIS B 1 266 ? 10.141 8.047 31.031 1 94.25 266 HIS B N 1
ATOM 7818 C CA . HIS B 1 266 ? 10.742 9.141 31.797 1 94.25 266 HIS B CA 1
ATOM 7819 C C . HIS B 1 266 ? 11.633 8.609 32.906 1 94.25 266 HIS B C 1
ATOM 7821 O O . HIS B 1 266 ? 12.555 9.305 33.344 1 94.25 266 HIS B O 1
ATOM 7827 N N . GLY B 1 267 ? 11.383 7.395 33.281 1 91.5 267 GLY B N 1
ATOM 7828 C CA . GLY B 1 267 ? 12.102 6.848 34.438 1 91.5 267 GLY B CA 1
ATOM 7829 C C . GLY B 1 267 ? 13.258 5.949 34.031 1 91.5 267 GLY B C 1
ATOM 7830 O O . GLY B 1 267 ? 14.031 5.508 34.875 1 91.5 267 GLY B O 1
ATOM 7831 N N . VAL B 1 268 ? 13.414 5.703 32.812 1 94.25 268 VAL B N 1
ATOM 7832 C CA . VAL B 1 268 ? 14.445 4.766 32.375 1 94.25 268 VAL B CA 1
ATOM 7833 C C . VAL B 1 268 ? 15.562 5.523 31.656 1 94.25 268 VAL B C 1
ATOM 7835 O O . VAL B 1 268 ? 15.398 6.688 31.297 1 94.25 268 VAL B O 1
ATOM 7838 N N . ASN B 1 269 ? 16.688 4.809 31.5 1 94.31 269 ASN B N 1
ATOM 7839 C CA . ASN B 1 269 ? 17.797 5.383 30.75 1 94.31 269 ASN B CA 1
ATOM 7840 C C . ASN B 1 269 ? 17.703 5.078 29.266 1 94.31 269 ASN B C 1
ATOM 7842 O O . ASN B 1 269 ? 16.844 4.305 28.844 1 94.31 269 ASN B O 1
ATOM 7846 N N . SER B 1 270 ? 18.562 5.703 28.5 1 96.38 270 SER B N 1
ATOM 7847 C CA . SER B 1 270 ? 18.516 5.605 27.047 1 96.38 270 SER B CA 1
ATOM 7848 C C . SER B 1 270 ? 18.766 4.176 26.578 1 96.38 270 SER B C 1
ATOM 7850 O O . SER B 1 270 ? 18.078 3.688 25.672 1 96.38 270 SER B O 1
ATOM 7852 N N . SER B 1 271 ? 19.703 3.498 27.125 1 94.44 271 SER B N 1
ATOM 7853 C CA . SER B 1 271 ? 20.031 2.137 26.719 1 94.44 271 SER B CA 1
ATOM 7854 C C . SER B 1 271 ? 18.875 1.185 26.969 1 94.44 271 SER B C 1
ATOM 7856 O O . SER B 1 271 ? 18.547 0.354 26.125 1 94.44 271 SER B O 1
ATOM 7858 N N . GLU B 1 272 ? 18.281 1.33 28.078 1 94.5 272 GLU B N 1
ATOM 7859 C CA . GLU B 1 272 ? 17.125 0.501 28.422 1 94.5 272 GLU B CA 1
ATOM 7860 C C . GLU B 1 272 ? 15.93 0.817 27.516 1 94.5 272 GLU B C 1
ATOM 7862 O O . GLU B 1 272 ? 15.211 -0.088 27.094 1 94.5 272 GLU B O 1
ATOM 7867 N N . ALA B 1 273 ? 15.781 2.072 27.266 1 96.88 273 ALA B N 1
ATOM 7868 C CA . ALA B 1 273 ? 14.672 2.492 26.406 1 96.88 273 ALA B CA 1
ATOM 7869 C C . ALA B 1 273 ? 14.781 1.867 25.031 1 96.88 273 ALA B C 1
ATOM 7871 O O . ALA B 1 273 ? 13.805 1.301 24.516 1 96.88 273 ALA B O 1
ATOM 7872 N N . PHE B 1 274 ? 15.953 1.918 24.438 1 96.38 274 PHE B N 1
ATOM 7873 C CA . PHE B 1 274 ? 16.125 1.391 23.094 1 96.38 274 PHE B CA 1
ATOM 7874 C C . PHE B 1 274 ? 16.062 -0.132 23.094 1 96.38 274 PHE B C 1
ATOM 7876 O O . PHE B 1 274 ? 15.625 -0.74 22.125 1 96.38 274 PHE B O 1
ATOM 7883 N N . GLU B 1 275 ? 16.438 -0.708 24.172 1 94.62 275 GLU B N 1
ATOM 7884 C CA . GLU B 1 275 ? 16.312 -2.158 24.266 1 94.62 275 GLU B CA 1
ATOM 7885 C C . GLU B 1 275 ? 14.859 -2.594 24.281 1 94.62 275 GLU B C 1
ATOM 7887 O O . GLU B 1 275 ? 14.484 -3.541 23.578 1 94.62 275 GLU B O 1
ATOM 7892 N N . VAL B 1 276 ? 14.109 -1.907 25.031 1 96.31 276 VAL B N 1
ATOM 7893 C CA . VAL B 1 276 ? 12.68 -2.215 25.094 1 96.31 276 VAL B CA 1
ATOM 7894 C C . VAL B 1 276 ? 12.039 -2.016 23.734 1 96.31 276 VAL B C 1
ATOM 7896 O O . VAL B 1 276 ? 11.242 -2.848 23.281 1 96.31 276 VAL B O 1
ATOM 7899 N N . ILE B 1 277 ? 12.406 -0.97 23.062 1 97.38 277 ILE B N 1
ATOM 7900 C CA . ILE B 1 277 ? 11.844 -0.664 21.75 1 97.38 277 ILE B CA 1
ATOM 7901 C C . ILE B 1 277 ? 12.25 -1.746 20.766 1 97.38 277 ILE B C 1
ATOM 7903 O O . ILE B 1 277 ? 11.445 -2.168 19.922 1 97.38 277 ILE B O 1
ATOM 7907 N N . GLU B 1 278 ? 13.453 -2.182 20.859 1 96.19 278 GLU B N 1
ATOM 7908 C CA . GLU B 1 278 ? 13.93 -3.236 19.984 1 96.19 278 GLU B CA 1
ATOM 7909 C C . GLU B 1 278 ? 13.133 -4.523 20.172 1 96.19 278 GLU B C 1
ATOM 7911 O O . GLU B 1 278 ? 12.781 -5.191 19.188 1 96.19 278 GLU B O 1
ATOM 7916 N N . VAL B 1 279 ? 12.828 -4.82 21.375 1 95.62 279 VAL B N 1
ATOM 7917 C CA . VAL B 1 279 ? 12.047 -6.016 21.656 1 95.62 279 VAL B CA 1
ATOM 7918 C C . VAL B 1 279 ? 10.617 -5.844 21.141 1 95.62 279 VAL B C 1
ATOM 7920 O O . VAL B 1 279 ? 10.039 -6.77 20.578 1 95.62 279 VAL B O 1
ATOM 7923 N N . GLU B 1 280 ? 10.07 -4.684 21.344 1 97.12 280 GLU B N 1
ATOM 7924 C CA . GLU B 1 280 ? 8.727 -4.395 20.859 1 97.12 280 GLU B CA 1
ATOM 7925 C C . GLU B 1 280 ? 8.633 -4.559 19.344 1 97.12 280 GLU B C 1
ATOM 7927 O O . GLU B 1 280 ? 7.691 -5.172 18.828 1 97.12 280 GLU B O 1
ATOM 7932 N N . LEU B 1 281 ? 9.625 -4.039 18.672 1 96.88 281 LEU B N 1
ATOM 7933 C CA . LEU B 1 281 ? 9.648 -4.145 17.219 1 96.88 281 LEU B CA 1
ATOM 7934 C C . LEU B 1 281 ? 9.875 -5.586 16.781 1 96.88 281 LEU B C 1
ATOM 7936 O O . LEU B 1 281 ? 9.422 -5.996 15.703 1 96.88 281 LEU B O 1
ATOM 7940 N N . GLY B 1 282 ? 10.555 -6.312 17.641 1 94.88 282 GLY B N 1
ATOM 7941 C CA . GLY B 1 282 ? 10.688 -7.738 17.391 1 94.88 282 GLY B CA 1
ATOM 7942 C C . GLY B 1 282 ? 9.367 -8.484 17.438 1 94.88 282 GLY B C 1
ATOM 7943 O O . GLY B 1 282 ? 9.109 -9.344 16.594 1 94.88 282 GLY B O 1
ATOM 7944 N N . PHE B 1 283 ? 8.57 -8.141 18.344 1 95.62 283 PHE B N 1
ATOM 7945 C CA . PHE B 1 283 ? 7.238 -8.734 18.438 1 95.62 283 PHE B CA 1
ATOM 7946 C C . PHE B 1 283 ? 6.398 -8.367 17.219 1 95.62 283 PHE B C 1
ATOM 7948 O O . PHE B 1 283 ? 5.668 -9.203 16.688 1 95.62 283 PHE B O 1
ATOM 7955 N N . MET B 1 284 ? 6.523 -7.148 16.828 1 96.31 284 MET B N 1
ATOM 7956 C CA . MET B 1 284 ? 5.762 -6.703 15.672 1 96.31 284 MET B CA 1
ATOM 7957 C C . MET B 1 284 ? 6.219 -7.426 14.406 1 96.31 284 MET B C 1
ATOM 7959 O O . MET B 1 284 ? 5.402 -7.77 13.555 1 96.31 284 MET B O 1
ATOM 7963 N N . TYR B 1 285 ? 7.555 -7.633 14.258 1 95.69 285 TYR B N 1
ATOM 7964 C CA . TYR B 1 285 ? 8.086 -8.414 13.148 1 95.69 285 TYR B CA 1
ATOM 7965 C C . TYR B 1 285 ? 7.453 -9.805 13.102 1 95.69 285 TYR B C 1
ATOM 7967 O O . TYR B 1 285 ? 7.047 -10.281 12.039 1 95.69 285 TYR B O 1
ATOM 7975 N N . ASP B 1 286 ? 7.289 -10.383 14.219 1 94.75 286 ASP B N 1
ATOM 7976 C CA . ASP B 1 286 ? 6.758 -11.742 14.289 1 94.75 286 ASP B CA 1
ATOM 7977 C C . ASP B 1 286 ? 5.273 -11.773 13.945 1 94.75 286 ASP B C 1
ATOM 7979 O O . ASP B 1 286 ? 4.785 -12.75 13.367 1 94.75 286 ASP B O 1
ATOM 7983 N N . VAL B 1 287 ? 4.609 -10.781 14.289 1 95.44 287 VAL B N 1
ATOM 7984 C CA . VAL B 1 287 ? 3.186 -10.711 13.977 1 95.44 287 VAL B CA 1
ATOM 7985 C C . VAL B 1 287 ? 2.992 -10.625 12.469 1 95.44 287 VAL B C 1
ATOM 7987 O O . VAL B 1 287 ? 2.096 -11.258 11.914 1 95.44 287 VAL B O 1
ATOM 7990 N N . LEU B 1 288 ? 3.883 -9.922 11.773 1 95.62 288 LEU B N 1
ATOM 7991 C CA . LEU B 1 288 ? 3.652 -9.586 10.367 1 95.62 288 LEU B CA 1
ATOM 7992 C C . LEU B 1 288 ? 4.312 -10.602 9.445 1 95.62 288 LEU B C 1
ATOM 7994 O O . LEU B 1 288 ? 3.836 -10.844 8.336 1 95.62 288 LEU B O 1
ATOM 7998 N N . TYR B 1 289 ? 5.445 -11.258 9.93 1 95.56 289 TYR B N 1
ATOM 7999 C CA . TYR B 1 289 ? 6.246 -11.945 8.922 1 95.56 289 TYR B CA 1
ATOM 8000 C C . TYR B 1 289 ? 6.523 -13.383 9.336 1 95.56 289 TYR B C 1
ATOM 8002 O O . TYR B 1 289 ? 7.109 -14.156 8.578 1 95.56 289 TYR B O 1
ATOM 8010 N N . THR B 1 290 ? 6.141 -13.75 10.539 1 94.44 290 THR B N 1
ATOM 8011 C CA . THR B 1 290 ? 6.391 -15.117 10.992 1 94.44 290 THR B CA 1
ATOM 8012 C C . THR B 1 290 ? 5.121 -15.734 11.57 1 94.44 290 THR B C 1
ATOM 8014 O O . THR B 1 290 ? 4.09 -15.07 11.672 1 94.44 290 THR B O 1
ATOM 8017 N N . LYS B 1 291 ? 5.227 -17 11.992 1 92.88 291 LYS B N 1
ATOM 8018 C CA . LYS B 1 291 ? 4.09 -17.719 12.562 1 92.88 291 LYS B CA 1
ATOM 8019 C C . LYS B 1 291 ? 4.066 -17.594 14.078 1 92.88 291 LYS B C 1
ATOM 8021 O O . LYS B 1 291 ? 3.117 -18.031 14.734 1 92.88 291 LYS B O 1
ATOM 8026 N N . ALA B 1 292 ? 4.922 -17.016 14.648 1 87.12 292 ALA B N 1
ATOM 8027 C CA . ALA B 1 292 ? 5.172 -17.078 16.094 1 87.12 292 ALA B CA 1
ATOM 8028 C C . ALA B 1 292 ? 3.982 -16.531 16.875 1 87.12 292 ALA B C 1
ATOM 8030 O O . ALA B 1 292 ? 3.545 -17.141 17.844 1 87.12 292 ALA B O 1
ATOM 8031 N N . PHE B 1 293 ? 3.393 -15.516 16.453 1 85.06 293 PHE B N 1
ATOM 8032 C CA . PHE B 1 293 ? 2.357 -14.812 17.203 1 85.06 293 PHE B CA 1
ATOM 8033 C C . PHE B 1 293 ? 1.144 -15.703 17.422 1 85.06 293 PHE B C 1
ATOM 8035 O O . PHE B 1 293 ? 0.556 -15.711 18.5 1 85.06 293 PHE B O 1
ATOM 8042 N N . LYS B 1 294 ? 0.879 -16.531 16.469 1 82.38 294 LYS B N 1
ATOM 8043 C CA . LYS B 1 294 ? -0.332 -17.344 16.578 1 82.38 294 LYS B CA 1
ATOM 8044 C C . LYS B 1 294 ? 0.001 -18.781 16.922 1 82.38 294 LYS B C 1
ATOM 8046 O O . LYS B 1 294 ? -0.744 -19.438 17.656 1 82.38 294 LYS B O 1
ATOM 8051 N N . VAL B 1 295 ? 1.101 -19.203 16.609 1 82.94 295 VAL B N 1
ATOM 8052 C CA . VAL B 1 295 ? 1.403 -20.625 16.703 1 82.94 295 VAL B CA 1
ATOM 8053 C C . VAL B 1 295 ? 2.123 -20.906 18.016 1 82.94 295 VAL B C 1
ATOM 8055 O O . VAL B 1 295 ? 2.047 -22.016 18.547 1 82.94 295 VAL B O 1
ATOM 8058 N N . TYR B 1 296 ? 2.779 -19.906 18.547 1 83.12 296 TYR B N 1
ATOM 8059 C CA . TYR B 1 296 ? 3.461 -20.141 19.812 1 83.12 296 TYR B CA 1
ATOM 8060 C C . TYR B 1 296 ? 2.486 -20.031 20.984 1 83.12 296 TYR B C 1
ATOM 8062 O O . TYR B 1 296 ? 2.584 -19.125 21.812 1 83.12 296 TYR B O 1
ATOM 8070 N N . SER B 1 297 ? 1.497 -20.844 20.984 1 85.69 297 SER B N 1
ATOM 8071 C CA . SER B 1 297 ? 0.443 -20.984 21.984 1 85.69 297 SER B CA 1
ATOM 8072 C C . SER B 1 297 ? 0.247 -22.453 22.375 1 85.69 297 SER B C 1
ATOM 8074 O O . SER B 1 297 ? 0.915 -23.328 21.828 1 85.69 297 SER B O 1
ATOM 8076 N N . ASN B 1 298 ? -0.577 -22.672 23.328 1 85.69 298 ASN B N 1
ATOM 8077 C CA . ASN B 1 298 ? -0.863 -24.031 23.75 1 85.69 298 ASN B CA 1
ATOM 8078 C C . ASN B 1 298 ? -1.488 -24.844 22.625 1 85.69 298 ASN B C 1
ATOM 8080 O O . ASN B 1 298 ? -1.114 -26 22.406 1 85.69 298 ASN B O 1
ATOM 8084 N N . LYS B 1 299 ? -2.316 -24.172 21.938 1 88.75 299 LYS B N 1
ATOM 8085 C CA . LYS B 1 299 ? -2.928 -24.859 20.797 1 88.75 299 LYS B CA 1
ATOM 8086 C C . LYS B 1 299 ? -1.893 -25.172 19.719 1 88.75 299 LYS B C 1
ATOM 8088 O O . LYS B 1 299 ? -1.913 -26.25 19.125 1 88.75 299 LYS B O 1
ATOM 8093 N N . GLY B 1 300 ? -1.021 -24.234 19.547 1 88.81 300 GLY B N 1
ATOM 8094 C CA . GLY B 1 300 ? 0.039 -24.453 18.578 1 88.81 300 GLY B CA 1
ATOM 8095 C C . GLY B 1 300 ? 1.006 -25.547 18.984 1 88.81 300 GLY B C 1
ATOM 8096 O O . GLY B 1 300 ? 1.473 -26.328 18.141 1 88.81 300 GLY B O 1
ATOM 8097 N N . GLY B 1 301 ? 1.183 -25.703 20.297 1 88.56 301 GLY B N 1
ATOM 8098 C CA . GLY B 1 301 ? 2.033 -26.766 20.797 1 88.56 301 GLY B CA 1
ATOM 8099 C C . GLY B 1 301 ? 1.439 -28.141 20.594 1 88.56 301 GLY B C 1
ATOM 8100 O O . GLY B 1 301 ? 2.148 -29.078 20.203 1 88.56 301 GLY B O 1
ATOM 8101 N N . ILE B 1 302 ? 0.181 -28.219 20.766 1 92.69 302 ILE B N 1
ATOM 8102 C CA . ILE B 1 302 ? -0.503 -29.5 20.578 1 92.69 302 ILE B CA 1
ATOM 8103 C C . ILE B 1 302 ? -0.448 -29.891 19.109 1 92.69 302 ILE B C 1
ATOM 8105 O O . ILE B 1 302 ? -0.192 -31.062 18.797 1 92.69 302 ILE B O 1
ATOM 8109 N N . LEU B 1 303 ? -0.638 -28.938 18.297 1 93.88 303 LEU B N 1
ATOM 8110 C CA . LEU B 1 303 ? -0.604 -29.219 16.859 1 93.88 303 LEU B CA 1
ATOM 8111 C C . LEU B 1 303 ? 0.796 -29.641 16.422 1 93.88 303 LEU B C 1
ATOM 8113 O O . LEU B 1 303 ? 0.948 -30.5 15.57 1 93.88 303 LEU B O 1
ATOM 8117 N N . ARG B 1 304 ? 1.728 -29.031 17 1 92.69 304 ARG B N 1
ATOM 8118 C CA . ARG B 1 304 ? 3.104 -29.391 16.672 1 92.69 304 ARG B CA 1
ATOM 8119 C C . ARG B 1 304 ? 3.438 -30.797 17.156 1 92.69 304 ARG B C 1
ATOM 8121 O O . ARG B 1 304 ? 4.156 -31.531 16.484 1 92.69 304 ARG B O 1
ATOM 8128 N N . LEU B 1 305 ? 2.924 -31.172 18.281 1 93.5 305 LEU B N 1
ATOM 8129 C CA . LEU B 1 305 ? 3.133 -32.531 18.797 1 93.5 305 LEU B CA 1
ATOM 8130 C C . LEU B 1 305 ? 2.445 -33.562 17.922 1 93.5 305 LEU B C 1
ATOM 8132 O O . LEU B 1 305 ? 2.994 -34.625 17.672 1 93.5 305 LEU B O 1
ATOM 8136 N N . LEU B 1 306 ? 1.295 -33.156 17.531 1 95.56 306 LEU B N 1
ATOM 8137 C CA . LEU B 1 306 ? 0.571 -34.031 16.625 1 95.56 306 LEU B CA 1
ATOM 8138 C C . LEU B 1 306 ? 1.325 -34.219 15.305 1 95.56 306 LEU B C 1
ATOM 8140 O O . LEU B 1 306 ? 1.412 -35.312 14.773 1 95.56 306 LEU B O 1
ATOM 8144 N N . SER B 1 307 ? 1.838 -33.094 14.781 1 94.88 307 SER B N 1
ATOM 8145 C CA . SER B 1 307 ? 2.605 -33.125 13.547 1 94.88 307 SER B CA 1
ATOM 8146 C C . SER B 1 307 ? 3.875 -33.969 13.703 1 94.88 307 SER B C 1
ATOM 8148 O O . SER B 1 307 ? 4.184 -34.812 12.859 1 94.88 307 SER B O 1
ATOM 8150 N N . PHE B 1 308 ? 4.555 -33.812 14.797 1 95.5 308 PHE B N 1
ATOM 8151 C CA . PHE B 1 308 ? 5.797 -34.531 15.055 1 95.5 308 PHE B CA 1
ATOM 8152 C C . PHE B 1 308 ? 5.527 -36.031 15.266 1 95.5 308 PHE B C 1
ATOM 8154 O O . PHE B 1 308 ? 6.234 -36.875 14.711 1 95.5 308 PHE B O 1
ATOM 8161 N N . SER B 1 309 ? 4.484 -36.375 16.016 1 96.69 309 SER B N 1
ATOM 8162 C CA . SER B 1 309 ? 4.145 -37.75 16.312 1 96.69 309 SER B CA 1
ATOM 8163 C C . SER B 1 309 ? 3.721 -38.5 15.047 1 96.69 309 SER B C 1
ATOM 8165 O O . SER B 1 309 ? 4.07 -39.656 14.852 1 96.69 309 SER B O 1
ATOM 8167 N N . SER B 1 310 ? 3 -37.781 14.25 1 97.19 310 SER B N 1
ATOM 8168 C CA . SER B 1 310 ? 2.566 -38.406 13 1 97.19 310 SER B CA 1
ATOM 8169 C C . SER B 1 310 ? 3.756 -38.688 12.094 1 97.19 310 SER B C 1
ATOM 8171 O O . SER B 1 310 ? 3.854 -39.781 11.531 1 97.19 310 SER B O 1
ATOM 8173 N N . THR B 1 311 ? 4.664 -37.781 11.969 1 97.06 311 THR B N 1
ATOM 8174 C CA . THR B 1 311 ? 5.836 -38 11.125 1 97.06 311 THR B CA 1
ATOM 8175 C C . THR B 1 311 ? 6.727 -39.094 11.688 1 97.06 311 THR B C 1
ATOM 8177 O O . THR B 1 311 ? 7.246 -39.906 10.938 1 97.06 311 THR B O 1
ATOM 8180 N N . MET B 1 312 ? 6.848 -39.125 12.961 1 97.06 312 MET B N 1
ATOM 8181 C CA . MET B 1 312 ? 7.668 -40.156 13.609 1 97.06 312 MET B CA 1
ATOM 8182 C C . MET B 1 312 ? 7.051 -41.531 13.445 1 97.06 312 MET B C 1
ATOM 8184 O O . MET B 1 312 ? 7.762 -42.5 13.203 1 97.06 312 MET B O 1
ATOM 8188 N N . SER B 1 313 ? 5.781 -41.562 13.609 1 97.19 313 SER B N 1
ATOM 8189 C CA . SER B 1 313 ? 5.086 -42.844 13.438 1 97.19 313 SER B CA 1
ATOM 8190 C C . SER B 1 313 ? 5.254 -43.375 12.016 1 97.19 313 SER B C 1
ATOM 8192 O O . SER B 1 313 ? 5.43 -44.562 11.812 1 97.19 313 SER B O 1
ATOM 8194 N N . VAL B 1 314 ? 5.195 -42.469 11.078 1 97.56 314 VAL B N 1
ATOM 8195 C CA . VAL B 1 314 ? 5.352 -42.875 9.688 1 97.56 314 VAL B CA 1
ATOM 8196 C C . VAL B 1 314 ? 6.781 -43.344 9.445 1 97.56 314 VAL B C 1
ATOM 8198 O O . VAL B 1 314 ? 7 -44.344 8.734 1 97.56 314 VAL B O 1
ATOM 8201 N N . LEU B 1 315 ? 7.785 -42.688 10.008 1 97.38 315 LEU B N 1
ATOM 8202 C CA . LEU B 1 315 ? 9.172 -43.094 9.859 1 97.38 315 LEU B CA 1
ATOM 8203 C C . LEU B 1 315 ? 9.383 -44.5 10.445 1 97.38 315 LEU B C 1
ATOM 8205 O O . LEU B 1 315 ? 10 -45.344 9.812 1 97.38 315 LEU B O 1
ATOM 8209 N N . LEU B 1 316 ? 8.828 -44.781 11.594 1 96.88 316 LEU B N 1
ATOM 8210 C CA . LEU B 1 316 ? 8.977 -46.094 12.25 1 96.88 316 LEU B CA 1
ATOM 8211 C C . LEU B 1 316 ? 8.273 -47.188 11.453 1 96.88 316 LEU B C 1
ATOM 8213 O O . LEU B 1 316 ? 8.812 -48.281 11.289 1 96.88 316 LEU B O 1
ATOM 8217 N N . ALA B 1 317 ? 7.086 -46.844 10.984 1 96.88 317 ALA B N 1
ATOM 8218 C CA . ALA B 1 317 ? 6.355 -47.812 10.164 1 96.88 317 ALA B CA 1
ATOM 8219 C C . ALA B 1 317 ? 7.102 -48.094 8.867 1 96.88 317 ALA B C 1
ATOM 8221 O O . ALA B 1 317 ? 7.129 -49.25 8.406 1 96.88 317 ALA B O 1
ATOM 8222 N N . PHE B 1 318 ? 7.688 -47.062 8.258 1 96.12 318 PHE B N 1
ATOM 8223 C CA . PHE B 1 318 ? 8.414 -47.25 7.004 1 96.12 318 PHE B CA 1
ATOM 8224 C C . PHE B 1 318 ? 9.695 -48.031 7.219 1 96.12 318 PHE B C 1
ATOM 8226 O O . PHE B 1 318 ? 10.148 -48.75 6.312 1 96.12 318 PHE B O 1
ATOM 8233 N N . LEU B 1 319 ? 10.227 -48 8.414 1 95.44 319 LEU B N 1
ATOM 8234 C CA . LEU B 1 319 ? 11.43 -48.781 8.742 1 95.44 319 LEU B CA 1
ATOM 8235 C C . LEU B 1 319 ? 11.117 -50.25 8.82 1 95.44 319 LEU B C 1
ATOM 8237 O O . LEU B 1 319 ? 11.938 -51.094 8.422 1 95.44 319 LEU B O 1
ATOM 8241 N N . ILE B 1 320 ? 9.891 -50.594 9.211 1 94.31 320 ILE B N 1
ATOM 8242 C CA . ILE B 1 320 ? 9.516 -51.969 9.453 1 94.31 320 ILE B CA 1
ATOM 8243 C C . ILE B 1 320 ? 8.906 -52.562 8.188 1 94.31 320 ILE B C 1
ATOM 8245 O O . ILE B 1 320 ? 9.008 -53.781 7.945 1 94.31 320 ILE B O 1
ATOM 8249 N N . PHE B 1 321 ? 8.398 -51.75 7.441 1 90.81 321 PHE B N 1
ATOM 8250 C CA . PHE B 1 321 ? 7.695 -52.156 6.227 1 90.81 321 PHE B CA 1
ATOM 8251 C C . PHE B 1 321 ? 8.648 -52.812 5.242 1 90.81 321 PHE B C 1
ATOM 8253 O O . PHE B 1 321 ? 9.805 -52.406 5.105 1 90.81 321 PHE B O 1
ATOM 8260 N N . ASP B 1 322 ? 8.164 -54 4.637 1 89.75 322 ASP B N 1
ATOM 8261 C CA . ASP B 1 322 ? 8.93 -54.688 3.596 1 89.75 322 ASP B CA 1
ATOM 8262 C C . ASP B 1 322 ? 8.906 -53.875 2.291 1 89.75 322 ASP B C 1
ATOM 8264 O O . ASP B 1 322 ? 7.84 -53.656 1.714 1 89.75 322 ASP B O 1
ATOM 8268 N N . LYS B 1 323 ? 10.062 -53.5 1.822 1 91.31 323 LYS B N 1
ATOM 8269 C CA . LYS B 1 323 ? 10.156 -52.594 0.692 1 91.31 323 LYS B CA 1
ATOM 8270 C C . LYS B 1 323 ? 10.742 -53.281 -0.534 1 91.31 323 LYS B C 1
ATOM 8272 O O . LYS B 1 323 ? 11.25 -52.625 -1.444 1 91.31 323 LYS B O 1
ATOM 8277 N N . ASP B 1 324 ? 10.656 -54.5 -0.753 1 89.62 324 ASP B N 1
ATOM 8278 C CA . ASP B 1 324 ? 11.305 -55.25 -1.827 1 89.62 324 ASP B CA 1
ATOM 8279 C C . ASP B 1 324 ? 10.648 -54.969 -3.174 1 89.62 324 ASP B C 1
ATOM 8281 O O . ASP B 1 324 ? 11.297 -55.031 -4.219 1 89.62 324 ASP B O 1
ATOM 8285 N N . ASP B 1 325 ? 9.422 -54.562 -3.16 1 90.38 325 ASP B N 1
ATOM 8286 C CA . ASP B 1 325 ? 8.688 -54.344 -4.398 1 90.38 325 ASP B CA 1
ATOM 8287 C C . ASP B 1 325 ? 8.953 -52.938 -4.945 1 90.38 325 ASP B C 1
ATOM 8289 O O . ASP B 1 325 ? 8.57 -52.625 -6.074 1 90.38 325 ASP B O 1
ATOM 8293 N N . TYR B 1 326 ? 9.703 -52.156 -4.168 1 92.75 326 TYR B N 1
ATOM 8294 C CA . TYR B 1 326 ? 9.883 -50.75 -4.535 1 92.75 326 TYR B CA 1
ATOM 8295 C C . TYR B 1 326 ? 11.328 -50.469 -4.918 1 92.75 326 TYR B C 1
ATOM 8297 O O . TYR B 1 326 ? 12.25 -51.125 -4.41 1 92.75 326 TYR B O 1
ATOM 8305 N N . PRO B 1 327 ? 11.523 -49.5 -5.82 1 91.94 327 PRO B N 1
ATOM 8306 C CA . PRO B 1 327 ? 12.883 -49.156 -6.246 1 91.94 327 PRO B CA 1
ATOM 8307 C C . PRO B 1 327 ? 13.742 -48.625 -5.105 1 91.94 327 PRO B C 1
ATOM 8309 O O . PRO B 1 327 ? 13.25 -47.844 -4.285 1 91.94 327 PRO B O 1
ATOM 8312 N N . ARG B 1 328 ? 15.023 -48.906 -5.102 1 92.5 328 ARG B N 1
ATOM 8313 C CA . ARG B 1 328 ? 15.938 -48.562 -4.027 1 92.5 328 ARG B CA 1
ATOM 8314 C C . ARG B 1 328 ? 16.141 -47.031 -3.959 1 92.5 328 ARG B C 1
ATOM 8316 O O . ARG B 1 328 ? 16.219 -46.469 -2.869 1 92.5 328 ARG B O 1
ATOM 8323 N N . ASP B 1 329 ? 16.281 -46.344 -5.082 1 90.62 329 ASP B N 1
ATOM 8324 C CA . ASP B 1 329 ? 16.484 -44.906 -5.102 1 90.62 329 ASP B CA 1
ATOM 8325 C C . ASP B 1 329 ? 15.297 -44.188 -4.457 1 90.62 329 ASP B C 1
ATOM 8327 O O . ASP B 1 329 ? 15.477 -43.188 -3.746 1 90.62 329 ASP B O 1
ATOM 8331 N N . ASP B 1 330 ? 14.125 -44.688 -4.734 1 93.94 330 ASP B N 1
ATOM 8332 C CA . ASP B 1 330 ? 12.922 -44.062 -4.176 1 93.94 330 ASP B CA 1
ATOM 8333 C C . ASP B 1 330 ? 12.844 -44.281 -2.666 1 93.94 330 ASP B C 1
ATOM 8335 O O . ASP B 1 330 ? 12.352 -43.406 -1.934 1 93.94 330 ASP B O 1
ATOM 8339 N N . ILE B 1 331 ? 13.352 -45.406 -2.273 1 95.38 331 ILE B N 1
ATOM 8340 C CA . ILE B 1 331 ? 13.383 -45.719 -0.845 1 95.38 331 ILE B CA 1
ATOM 8341 C C . ILE B 1 331 ? 14.328 -44.75 -0.139 1 95.38 331 ILE B C 1
ATOM 8343 O O . ILE B 1 331 ? 13.984 -44.188 0.908 1 95.38 331 ILE B O 1
ATOM 8347 N N . ILE B 1 332 ? 15.445 -44.469 -0.737 1 95.56 332 ILE B N 1
ATOM 8348 C CA . ILE B 1 332 ? 16.422 -43.562 -0.149 1 95.56 332 ILE B CA 1
ATOM 8349 C C . ILE B 1 332 ? 15.852 -42.156 -0.08 1 95.56 332 ILE B C 1
ATOM 8351 O O . ILE B 1 332 ? 15.992 -41.469 0.934 1 95.56 332 ILE B O 1
ATOM 8355 N N . ILE B 1 333 ? 15.234 -41.719 -1.116 1 95.31 333 ILE B N 1
ATOM 8356 C CA . ILE B 1 333 ? 14.641 -40.375 -1.162 1 95.31 333 ILE B CA 1
ATOM 8357 C C . ILE B 1 333 ? 13.562 -40.25 -0.086 1 95.31 333 ILE B C 1
ATOM 8359 O O . ILE B 1 333 ? 13.453 -39.219 0.574 1 95.31 333 ILE B O 1
ATOM 8363 N N . THR B 1 334 ? 12.766 -41.281 0.052 1 95.94 334 THR B N 1
ATOM 8364 C CA . THR B 1 334 ? 11.711 -41.25 1.062 1 95.94 334 THR B CA 1
ATOM 8365 C C . THR B 1 334 ? 12.305 -41.125 2.461 1 95.94 334 THR B C 1
ATOM 8367 O O . THR B 1 334 ? 11.789 -40.375 3.301 1 95.94 334 THR B O 1
ATOM 8370 N N . TYR B 1 335 ? 13.406 -41.812 2.646 1 96.69 335 TYR B N 1
ATOM 8371 C CA . TYR B 1 335 ? 14.078 -41.688 3.932 1 96.69 335 TYR B CA 1
ATOM 8372 C C . TYR B 1 335 ? 14.594 -40.25 4.129 1 96.69 335 TYR B C 1
ATOM 8374 O O . TYR B 1 335 ? 14.484 -39.688 5.223 1 96.69 335 TYR B O 1
ATOM 8382 N N . ILE B 1 336 ? 15.141 -39.656 3.125 1 96.88 336 ILE B N 1
ATOM 8383 C CA . ILE B 1 336 ? 15.648 -38.312 3.199 1 96.88 336 ILE B CA 1
ATOM 8384 C C . ILE B 1 336 ? 14.508 -37.344 3.523 1 96.88 336 ILE B C 1
ATOM 8386 O O . ILE B 1 336 ? 14.664 -36.438 4.336 1 96.88 336 ILE B O 1
ATOM 8390 N N . LEU B 1 337 ? 13.406 -37.562 2.906 1 96.94 337 LEU B N 1
ATOM 8391 C CA . LEU B 1 337 ? 12.25 -36.719 3.117 1 96.94 337 LEU B CA 1
ATOM 8392 C C . LEU B 1 337 ? 11.719 -36.844 4.539 1 96.94 337 LEU B C 1
ATOM 8394 O O . LEU B 1 337 ? 11.422 -35.844 5.195 1 96.94 337 LEU B O 1
ATOM 8398 N N . LEU B 1 338 ? 11.625 -38.062 5.012 1 97.25 338 LEU B N 1
ATOM 8399 C CA . LEU B 1 338 ? 11.102 -38.281 6.355 1 97.25 338 LEU B CA 1
ATOM 8400 C C . LEU B 1 338 ? 12.062 -37.75 7.41 1 97.25 338 LEU B C 1
ATOM 8402 O O . LEU B 1 338 ? 11.648 -37.031 8.328 1 97.25 338 LEU B O 1
ATOM 8406 N N . VAL B 1 339 ? 13.312 -38 7.238 1 96.75 339 VAL B N 1
ATOM 8407 C CA . VAL B 1 339 ? 14.312 -37.5 8.18 1 96.75 339 VAL B CA 1
ATOM 8408 C C . VAL B 1 339 ? 14.391 -36 8.086 1 96.75 339 VAL B C 1
ATOM 8410 O O . VAL B 1 339 ? 14.5 -35.312 9.102 1 96.75 339 VAL B O 1
ATOM 8413 N N . GLY B 1 340 ? 14.391 -35.5 6.867 1 95.75 340 GLY B N 1
ATOM 8414 C CA . GLY B 1 340 ? 14.375 -34.062 6.684 1 95.75 340 GLY B CA 1
ATOM 8415 C C . GLY B 1 340 ? 13.211 -33.375 7.379 1 95.75 340 GLY B C 1
ATOM 8416 O O . GLY B 1 340 ? 13.375 -32.312 8 1 95.75 340 GLY B O 1
ATOM 8417 N N . ALA B 1 341 ? 12.055 -33.938 7.254 1 96 341 ALA B N 1
ATOM 8418 C CA . ALA B 1 341 ? 10.875 -33.406 7.91 1 96 341 ALA B CA 1
ATOM 8419 C C . ALA B 1 341 ? 11.047 -33.375 9.43 1 96 341 ALA B C 1
ATOM 8421 O O . ALA B 1 341 ? 10.68 -32.406 10.086 1 96 341 ALA B O 1
ATOM 8422 N N . ILE B 1 342 ? 11.617 -34.375 9.984 1 96.44 342 ILE B N 1
ATOM 8423 C CA . ILE B 1 342 ? 11.828 -34.469 11.422 1 96.44 342 ILE B CA 1
ATOM 8424 C C . ILE B 1 342 ? 12.867 -33.438 11.859 1 96.44 342 ILE B C 1
ATOM 8426 O O . ILE B 1 342 ? 12.68 -32.719 12.852 1 96.44 342 ILE B O 1
ATOM 8430 N N . VAL B 1 343 ? 13.922 -33.344 11.117 1 95.81 343 VAL B N 1
ATOM 8431 C CA . VAL B 1 343 ? 14.984 -32.406 11.453 1 95.81 343 VAL B CA 1
ATOM 8432 C C . VAL B 1 343 ? 14.453 -30.969 11.391 1 95.81 343 VAL B C 1
ATOM 8434 O O . VAL B 1 343 ? 14.773 -30.141 12.258 1 95.81 343 VAL B O 1
ATOM 8437 N N . LEU B 1 344 ? 13.664 -30.703 10.414 1 94.5 344 LEU B N 1
ATOM 8438 C CA . LEU B 1 344 ? 13.109 -29.359 10.289 1 94.5 344 LEU B CA 1
ATOM 8439 C C . LEU B 1 344 ? 12.133 -29.062 11.43 1 94.5 344 LEU B C 1
ATOM 8441 O O . LEU B 1 344 ? 12.055 -27.922 11.906 1 94.5 344 LEU B O 1
ATOM 8445 N N . GLU B 1 345 ? 11.438 -30.047 11.859 1 94.12 345 GLU B N 1
ATOM 8446 C CA . GLU B 1 345 ? 10.547 -29.859 12.992 1 94.12 345 GLU B CA 1
ATOM 8447 C C . GLU B 1 345 ? 11.328 -29.625 14.281 1 94.12 345 GLU B C 1
ATOM 8449 O O . GLU B 1 345 ? 10.938 -28.797 15.117 1 94.12 345 GLU B O 1
ATOM 8454 N N . ILE B 1 346 ? 12.344 -30.297 14.43 1 92.81 346 ILE B N 1
ATOM 8455 C CA . ILE B 1 346 ? 13.195 -30.109 15.594 1 92.81 346 ILE B CA 1
ATOM 8456 C C . ILE B 1 346 ? 13.805 -28.703 15.555 1 92.81 346 ILE B C 1
ATOM 8458 O O . ILE B 1 346 ? 13.859 -28.016 16.578 1 92.81 346 ILE B O 1
ATOM 8462 N N . TYR B 1 347 ? 14.172 -28.312 14.445 1 91.44 347 TYR B N 1
ATOM 8463 C CA . TYR B 1 347 ? 14.727 -26.984 14.289 1 91.44 347 TYR B CA 1
ATOM 8464 C C . TYR B 1 347 ? 13.688 -25.922 14.625 1 91.44 347 TYR B C 1
ATOM 8466 O O . TYR B 1 347 ? 14 -24.922 15.281 1 91.44 347 TYR B O 1
ATOM 8474 N N . ALA B 1 348 ? 12.547 -26.125 14.109 1 90.88 348 ALA B N 1
ATOM 8475 C CA . ALA B 1 348 ? 11.469 -25.188 14.398 1 90.88 348 ALA B CA 1
ATOM 8476 C C . ALA B 1 348 ? 11.211 -25.078 15.898 1 90.88 348 ALA B C 1
ATOM 8478 O O . ALA B 1 348 ? 10.953 -23.984 16.422 1 90.88 348 ALA B O 1
ATOM 8479 N N . VAL B 1 349 ? 11.344 -26.141 16.594 1 89.44 349 VAL B N 1
ATOM 8480 C CA . VAL B 1 349 ? 11.141 -26.156 18.031 1 89.44 349 VAL B CA 1
ATOM 8481 C C . VAL B 1 349 ? 12.297 -25.438 18.719 1 89.44 349 VAL B C 1
ATOM 8483 O O . VAL B 1 349 ? 12.094 -24.703 19.688 1 89.44 349 VAL B O 1
ATOM 8486 N N . LEU B 1 350 ? 13.398 -25.625 18.203 1 88.25 350 LEU B N 1
ATOM 8487 C CA . LEU B 1 350 ? 14.555 -24.953 18.766 1 88.25 350 LEU B CA 1
ATOM 8488 C C . LEU B 1 350 ? 14.43 -23.438 18.609 1 88.25 350 LEU B C 1
ATOM 8490 O O . LEU B 1 350 ? 14.742 -22.688 19.531 1 88.25 350 LEU B O 1
ATOM 8494 N N . VAL B 1 351 ? 13.992 -23.031 17.453 1 87.44 351 VAL B N 1
ATOM 8495 C CA . VAL B 1 351 ? 13.789 -21.609 17.219 1 87.44 351 VAL B CA 1
ATOM 8496 C C . VAL B 1 351 ? 12.703 -21.062 18.141 1 87.44 351 VAL B C 1
ATOM 8498 O O . VAL B 1 351 ? 12.812 -19.969 18.656 1 87.44 351 VAL B O 1
ATOM 8501 N N . LEU B 1 352 ? 11.75 -21.812 18.359 1 86.56 352 LEU B N 1
ATOM 8502 C CA . LEU B 1 352 ? 10.648 -21.438 19.234 1 86.56 352 LEU B CA 1
ATOM 8503 C C . LEU B 1 352 ? 11.133 -21.297 20.672 1 86.56 352 LEU B C 1
ATOM 8505 O O . LEU B 1 352 ? 10.836 -20.312 21.344 1 86.56 352 LEU B O 1
ATOM 8509 N N . VAL B 1 353 ? 11.898 -22.234 21.094 1 86.81 353 VAL B N 1
ATOM 8510 C CA . VAL B 1 353 ? 12.312 -22.266 22.5 1 86.81 353 VAL B CA 1
ATOM 8511 C C . VAL B 1 353 ? 13.305 -21.141 22.781 1 86.81 353 VAL B C 1
ATOM 8513 O O . VAL B 1 353 ? 13.359 -20.609 23.891 1 86.81 353 VAL B O 1
ATOM 8516 N N . THR B 1 354 ? 13.977 -20.688 21.797 1 87.69 354 THR B N 1
ATOM 8517 C CA . THR B 1 354 ? 14.953 -19.625 22 1 87.69 354 THR B CA 1
ATOM 8518 C C . THR B 1 354 ? 14.367 -18.281 21.625 1 87.69 354 THR B C 1
ATOM 8520 O O . THR B 1 354 ? 15.086 -17.266 21.578 1 87.69 354 THR B O 1
ATOM 8523 N N . SER B 1 355 ? 13.172 -18.219 21.375 1 87.94 355 SER B N 1
ATOM 8524 C CA . SER B 1 355 ? 12.531 -16.969 20.938 1 87.94 355 SER B CA 1
ATOM 8525 C C . SER B 1 355 ? 12.188 -16.078 22.125 1 87.94 355 SER B C 1
ATOM 8527 O O . SER B 1 355 ? 12.188 -16.531 23.266 1 87.94 355 SER B O 1
ATOM 8529 N N . ASP B 1 356 ? 11.922 -14.844 21.828 1 90.19 356 ASP B N 1
ATOM 8530 C CA . ASP B 1 356 ? 11.516 -13.883 22.844 1 90.19 356 ASP B CA 1
ATOM 8531 C C . ASP B 1 356 ? 10.164 -14.25 23.438 1 90.19 356 ASP B C 1
ATOM 8533 O O . ASP B 1 356 ? 9.891 -13.961 24.609 1 90.19 356 ASP B O 1
ATOM 8537 N N . TRP B 1 357 ? 9.375 -14.969 22.734 1 90.75 357 TRP B N 1
ATOM 8538 C CA . TRP B 1 357 ? 8.062 -15.391 23.219 1 90.75 357 TRP B CA 1
ATOM 8539 C C . TRP B 1 357 ? 8.188 -16.406 24.344 1 90.75 357 TRP B C 1
ATOM 8541 O O . TRP B 1 357 ? 7.48 -16.328 25.344 1 90.75 357 TRP B O 1
ATOM 8551 N N . THR B 1 358 ? 9.086 -17.266 24.156 1 89 358 THR B N 1
ATOM 8552 C CA . THR B 1 358 ? 9.297 -18.281 25.172 1 89 358 THR B CA 1
ATOM 8553 C C . THR B 1 358 ? 9.984 -17.688 26.406 1 89 358 THR B C 1
ATOM 8555 O O . THR B 1 358 ? 9.656 -18.031 27.531 1 89 358 THR B O 1
ATOM 8558 N N . MET B 1 359 ? 10.898 -16.844 26.141 1 89.5 359 MET B N 1
ATOM 8559 C CA . MET B 1 359 ? 11.562 -16.188 27.266 1 89.5 359 MET B CA 1
ATOM 8560 C C . MET B 1 359 ? 10.578 -15.383 28.094 1 89.5 359 MET B C 1
ATOM 8562 O O . MET B 1 359 ? 10.703 -15.297 29.312 1 89.5 359 MET B O 1
ATOM 8566 N N . LEU B 1 360 ? 9.656 -14.766 27.391 1 91.12 360 LEU B N 1
ATOM 8567 C CA . LEU B 1 360 ? 8.602 -14.031 28.078 1 91.12 360 LEU B CA 1
ATOM 8568 C C . LEU B 1 360 ? 7.754 -14.969 28.922 1 91.12 360 LEU B C 1
ATOM 8570 O O . LEU B 1 360 ? 7.449 -14.664 30.078 1 91.12 360 LEU B O 1
ATOM 8574 N N . TRP B 1 361 ? 7.438 -16.094 28.422 1 89.12 361 TRP B N 1
ATOM 8575 C CA . TRP B 1 361 ? 6.633 -17.094 29.141 1 89.12 361 TRP B CA 1
ATOM 8576 C C . TRP B 1 361 ? 7.375 -17.609 30.359 1 89.12 361 TRP B C 1
ATOM 8578 O O . TRP B 1 361 ? 6.777 -17.797 31.422 1 89.12 361 TRP B O 1
ATOM 8588 N N . LEU B 1 362 ? 8.625 -17.812 30.25 1 89.19 362 LEU B N 1
ATOM 8589 C CA . LEU B 1 362 ? 9.453 -18.328 31.328 1 89.19 362 LEU B CA 1
ATOM 8590 C C . LEU B 1 362 ? 9.641 -17.266 32.406 1 89.19 362 LEU B C 1
ATOM 8592 O O . LEU B 1 362 ? 9.75 -17.594 33.594 1 89.19 362 LEU B O 1
ATOM 8596 N N . SER B 1 363 ? 9.688 -16.031 31.984 1 89.94 363 SER B N 1
ATOM 8597 C CA . SER B 1 363 ? 9.914 -14.945 32.938 1 89.94 363 SER B CA 1
ATOM 8598 C C . SER B 1 363 ? 8.711 -14.742 33.844 1 89.94 363 SER B C 1
ATOM 8600 O O . SER B 1 363 ? 8.844 -14.242 34.969 1 89.94 363 SER B O 1
ATOM 8602 N N . GLU B 1 364 ? 7.582 -15.133 33.438 1 88.38 364 GLU B N 1
ATOM 8603 C CA . GLU B 1 364 ? 6.344 -14.93 34.188 1 88.38 364 GLU B CA 1
ATOM 8604 C C . GLU B 1 364 ? 6.113 -16.047 35.188 1 88.38 364 GLU B C 1
ATOM 8606 O O . GLU B 1 364 ? 5.242 -15.938 36.062 1 88.38 364 GLU B O 1
ATOM 8611 N N . ARG B 1 365 ? 6.977 -16.984 35.094 1 88.25 365 ARG B N 1
ATOM 8612 C CA . ARG B 1 365 ? 6.773 -18.156 35.969 1 88.25 365 ARG B CA 1
ATOM 8613 C C . ARG B 1 365 ? 8.047 -18.5 36.75 1 88.25 365 ARG B C 1
ATOM 8615 O O . ARG B 1 365 ? 9.125 -18.578 36.156 1 88.25 365 ARG B O 1
ATOM 8622 N N . LYS B 1 366 ? 7.895 -18.484 38.062 1 86.75 366 LYS B N 1
ATOM 8623 C CA . LYS B 1 366 ? 9.039 -18.891 38.875 1 86.75 366 LYS B CA 1
ATOM 8624 C C . LYS B 1 366 ? 8.797 -20.25 39.531 1 86.75 366 LYS B C 1
ATOM 8626 O O . LYS B 1 366 ? 7.938 -20.391 40.406 1 86.75 366 LYS B O 1
ATOM 8631 N N . ASN B 1 367 ? 9.227 -21.25 38.938 1 87.38 367 ASN B N 1
ATOM 8632 C CA . ASN B 1 367 ? 9.188 -22.609 39.469 1 87.38 367 ASN B CA 1
ATOM 8633 C C . ASN B 1 367 ? 10.461 -23.375 39.156 1 87.38 367 ASN B C 1
ATOM 8635 O O . ASN B 1 367 ? 11.219 -22.984 38.25 1 87.38 367 ASN B O 1
ATOM 8639 N N . ALA B 1 368 ? 10.758 -24.312 40 1 88.56 368 ALA B N 1
ATOM 8640 C CA . ALA B 1 368 ? 11.977 -25.094 39.844 1 88.56 368 ALA B CA 1
ATOM 8641 C C . ALA B 1 368 ? 12.016 -25.75 38.469 1 88.56 368 ALA B C 1
ATOM 8643 O O . ALA B 1 368 ? 13.078 -25.812 37.844 1 88.56 368 ALA B O 1
ATOM 8644 N N . ALA B 1 369 ? 10.953 -26.188 38.031 1 89.94 369 ALA B N 1
ATOM 8645 C CA . ALA B 1 369 ? 10.875 -26.812 36.719 1 89.94 369 ALA B CA 1
ATOM 8646 C C . ALA B 1 369 ? 11.219 -25.828 35.594 1 89.94 369 ALA B C 1
ATOM 8648 O O . ALA B 1 369 ? 11.891 -26.188 34.625 1 89.94 369 ALA B O 1
ATOM 8649 N N . VAL B 1 370 ? 10.812 -24.641 35.781 1 89.94 370 VAL B N 1
ATOM 8650 C CA . VAL B 1 370 ? 11.047 -23.594 34.781 1 89.94 370 VAL B CA 1
ATOM 8651 C C . VAL B 1 370 ? 12.531 -23.219 34.781 1 89.94 370 VAL B C 1
ATOM 8653 O O . VAL B 1 370 ? 13.102 -22.953 33.719 1 89.94 370 VAL B O 1
ATOM 8656 N N . ASP B 1 371 ? 13.109 -23.25 35.875 1 89.69 371 ASP B N 1
ATOM 8657 C CA . ASP B 1 371 ? 14.523 -22.922 35.969 1 89.69 371 ASP B CA 1
ATOM 8658 C C . ASP B 1 371 ? 15.383 -23.969 35.281 1 89.69 371 ASP B C 1
ATOM 8660 O O . ASP B 1 371 ? 16.391 -23.656 34.625 1 89.69 371 ASP B O 1
ATOM 8664 N N . VAL B 1 372 ? 14.984 -25.141 35.469 1 89.75 372 VAL B N 1
ATOM 8665 C CA . VAL B 1 372 ? 15.695 -26.234 34.781 1 89.75 372 VAL B CA 1
ATOM 8666 C C . VAL B 1 372 ? 15.539 -26.094 33.281 1 89.75 372 VAL B C 1
ATOM 8668 O O . VAL B 1 372 ? 16.5 -26.297 32.531 1 89.75 372 VAL B O 1
ATOM 8671 N N . LEU B 1 373 ? 14.391 -25.844 32.906 1 88 373 LEU B N 1
ATOM 8672 C CA . LEU B 1 373 ? 14.117 -25.656 31.484 1 88 373 LEU B CA 1
ATOM 8673 C C . LEU B 1 373 ? 14.953 -24.516 30.922 1 88 373 LEU B C 1
ATOM 8675 O O . LEU B 1 373 ? 15.5 -24.625 29.812 1 88 373 LEU B O 1
ATOM 8679 N N . TYR B 1 374 ? 15.023 -23.453 31.625 1 88.62 374 TYR B N 1
ATOM 8680 C CA . TYR B 1 374 ? 15.812 -22.312 31.156 1 88.62 374 TYR B CA 1
ATOM 8681 C C . TYR B 1 374 ? 17.281 -22.688 31.047 1 88.62 374 TYR B C 1
ATOM 8683 O O . TYR B 1 374 ? 17.969 -22.266 30.109 1 88.62 374 TYR B O 1
ATOM 8691 N N . ARG B 1 375 ? 17.812 -23.391 31.969 1 86.75 375 ARG B N 1
ATOM 8692 C CA . ARG B 1 375 ? 19.219 -23.812 31.922 1 86.75 375 ARG B CA 1
ATOM 8693 C C . ARG B 1 375 ? 19.484 -24.688 30.688 1 86.75 375 ARG B C 1
ATOM 8695 O O . ARG B 1 375 ? 20.531 -24.547 30.062 1 86.75 375 ARG B O 1
ATOM 8702 N N . ALA B 1 376 ? 18.516 -25.406 30.391 1 86.56 376 ALA B N 1
ATOM 8703 C CA . ALA B 1 376 ? 18.641 -26.25 29.219 1 86.56 376 ALA B CA 1
ATOM 8704 C C . ALA B 1 376 ? 18.641 -25.406 27.938 1 86.56 376 ALA B C 1
ATOM 8706 O O . ALA B 1 376 ? 19.406 -25.672 27.016 1 86.56 376 ALA B O 1
ATOM 8707 N N . ILE B 1 377 ? 17.797 -24.484 27.906 1 86.25 377 ILE B N 1
ATOM 8708 C CA . ILE B 1 377 ? 17.656 -23.641 26.719 1 86.25 377 ILE B CA 1
ATOM 8709 C C . ILE B 1 377 ? 18.891 -22.75 26.578 1 86.25 377 ILE B C 1
ATOM 8711 O O . ILE B 1 377 ? 19.375 -22.516 25.469 1 86.25 377 ILE B O 1
ATOM 8715 N N . SER B 1 378 ? 19.328 -22.188 27.688 1 82.75 378 SER B N 1
ATOM 8716 C CA . SER B 1 378 ? 20.469 -21.266 27.672 1 82.75 378 SER B CA 1
ATOM 8717 C C . SER B 1 378 ? 21.719 -21.969 27.172 1 82.75 378 SER B C 1
ATOM 8719 O O . SER B 1 378 ? 22.641 -21.328 26.641 1 82.75 378 SER B O 1
ATOM 8721 N N . SER B 1 379 ? 21.812 -23.188 27.312 1 81 379 SER B N 1
ATOM 8722 C CA . SER B 1 379 ? 22.969 -23.953 26.859 1 81 379 SER B CA 1
ATOM 8723 C C . SER B 1 379 ? 22.969 -24.094 25.344 1 81 379 SER B C 1
ATOM 8725 O O . SER B 1 379 ? 24.031 -24.266 24.734 1 81 379 SER B O 1
ATOM 8727 N N . VAL B 1 380 ? 21.859 -23.969 24.828 1 74.81 380 VAL B N 1
ATOM 8728 C CA . VAL B 1 380 ? 21.734 -24.141 23.391 1 74.81 380 VAL B CA 1
ATOM 8729 C C . VAL B 1 380 ? 21.719 -22.781 22.703 1 74.81 380 VAL B C 1
ATOM 8731 O O . VAL B 1 380 ? 22 -22.672 21.516 1 74.81 380 VAL B O 1
ATOM 8734 N N . ARG B 1 381 ? 21.391 -21.812 23.531 1 62.69 381 ARG B N 1
ATOM 8735 C CA . ARG B 1 381 ? 21.203 -20.469 22.969 1 62.69 381 ARG B CA 1
ATOM 8736 C C . ARG B 1 381 ? 22.5 -19.922 22.391 1 62.69 381 ARG B C 1
ATOM 8738 O O . ARG B 1 381 ? 23.438 -19.609 23.156 1 62.69 381 ARG B O 1
ATOM 8745 N N . MET B 1 382 ? 23.031 -20.547 21.438 1 55.41 382 MET B N 1
ATOM 8746 C CA . MET B 1 382 ? 24.312 -20.188 20.828 1 55.41 382 MET B CA 1
ATOM 8747 C C . MET B 1 382 ? 24.453 -18.688 20.719 1 55.41 382 MET B C 1
ATOM 8749 O O . MET B 1 382 ? 25.531 -18.141 20.984 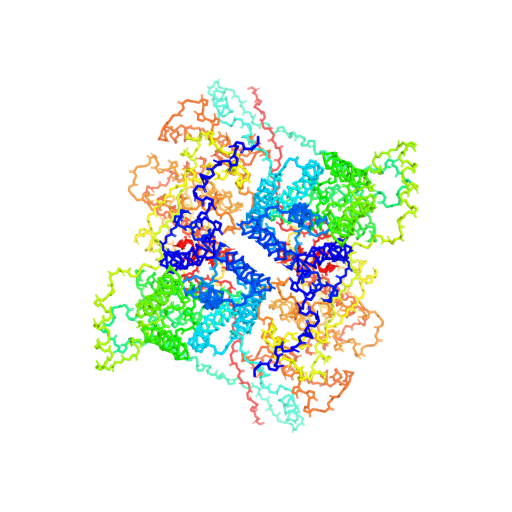1 55.41 382 MET B O 1
ATOM 8753 N N . TYR B 1 383 ? 23.703 -17.812 19.797 1 53.62 383 TYR B N 1
ATOM 8754 C CA . TYR B 1 383 ? 24.031 -16.453 19.359 1 53.62 383 TYR B CA 1
ATOM 8755 C C . TYR B 1 383 ? 23.047 -15.445 19.938 1 53.62 383 TYR B C 1
ATOM 8757 O O . TYR B 1 383 ? 21.922 -15.781 20.281 1 53.62 383 TYR B O 1
ATOM 8765 N N . GLY B 1 384 ? 23.688 -14.492 20.688 1 59.31 384 GLY B N 1
ATOM 8766 C CA . GLY B 1 384 ? 22.953 -13.312 21.125 1 59.31 384 GLY B CA 1
ATOM 8767 C C . GLY B 1 384 ? 21.844 -12.914 20.188 1 59.31 384 GLY B C 1
ATOM 8768 O O . GLY B 1 384 ? 21.938 -13.125 18.969 1 59.31 384 GLY B O 1
ATOM 8769 N N . ILE B 1 385 ? 20.578 -12.852 20.719 1 65.5 385 ILE B N 1
ATOM 8770 C CA . ILE B 1 385 ? 19.391 -12.539 19.938 1 65.5 385 ILE B CA 1
ATOM 8771 C C . ILE B 1 385 ? 19.516 -11.141 19.344 1 65.5 385 ILE B C 1
ATOM 8773 O O . ILE B 1 385 ? 19.594 -10.148 20.062 1 65.5 385 ILE B O 1
ATOM 8777 N N . LYS B 1 386 ? 20.016 -11.047 18.062 1 81.44 386 LYS B N 1
ATOM 8778 C CA . LYS B 1 386 ? 19.984 -9.758 17.375 1 81.44 386 LYS B CA 1
ATOM 8779 C C . LYS B 1 386 ? 18.578 -9.414 16.906 1 81.44 386 LYS B C 1
ATOM 8781 O O . LYS B 1 386 ? 17.906 -10.227 16.281 1 81.44 386 LYS B O 1
ATOM 8786 N N . ARG B 1 387 ? 18.203 -8.312 17.375 1 86.5 387 ARG B N 1
ATOM 8787 C CA . ARG B 1 387 ? 16.828 -7.938 17.109 1 86.5 387 ARG B CA 1
ATOM 8788 C C . ARG B 1 387 ? 16.734 -6.98 15.922 1 86.5 387 ARG B C 1
ATOM 8790 O O . ARG B 1 387 ? 15.664 -6.824 15.32 1 86.5 387 ARG B O 1
ATOM 8797 N N . TRP B 1 388 ? 17.734 -6.293 15.57 1 90.06 388 TRP B N 1
ATOM 8798 C CA . TRP B 1 388 ? 17.797 -5.48 14.359 1 90.06 388 TRP B CA 1
ATOM 8799 C C . TRP B 1 388 ? 19.234 -5.27 13.906 1 90.06 388 TRP B C 1
ATOM 8801 O O . TRP B 1 388 ? 20.172 -5.68 14.594 1 90.06 388 TRP B O 1
ATOM 8811 N N . SER B 1 389 ? 19.562 -4.789 12.883 1 90.88 389 SER B N 1
ATOM 8812 C CA . SER B 1 389 ? 20.891 -4.672 12.305 1 90.88 389 SER B CA 1
ATOM 8813 C C . SER B 1 389 ? 21.734 -3.664 13.07 1 90.88 389 SER B C 1
ATOM 8815 O O . SER B 1 389 ? 22.969 -3.74 13.055 1 90.88 389 SER B O 1
ATOM 8817 N N . ASN B 1 390 ? 21.141 -2.719 13.719 1 94.25 390 ASN B N 1
ATOM 8818 C CA . ASN B 1 390 ? 21.828 -1.633 14.406 1 94.25 390 ASN B CA 1
ATOM 8819 C C . ASN B 1 390 ? 22.719 -0.842 13.445 1 94.25 390 ASN B C 1
ATOM 8821 O O . ASN B 1 390 ? 23.828 -0.448 13.812 1 94.25 390 ASN B O 1
ATOM 8825 N N . THR B 1 391 ? 22.25 -0.788 12.219 1 93.81 391 THR B N 1
ATOM 8826 C CA . THR B 1 391 ? 22.969 -0.033 11.195 1 93.81 391 THR B CA 1
ATOM 8827 C C . THR B 1 391 ? 22.047 0.956 10.5 1 93.81 391 THR B C 1
ATOM 8829 O O . THR B 1 391 ? 20.812 0.776 10.5 1 93.81 391 THR B O 1
ATOM 8832 N N . MET B 1 392 ? 22.625 2.021 10.086 1 94.81 392 MET B N 1
ATOM 8833 C CA . MET B 1 392 ? 21.875 3.008 9.312 1 94.81 392 MET B CA 1
ATOM 8834 C C . MET B 1 392 ? 22.594 3.328 8.008 1 94.81 392 MET B C 1
ATOM 8836 O O . MET B 1 392 ? 23.828 3.352 7.957 1 94.81 392 MET B O 1
ATOM 8840 N N . GLY B 1 393 ? 21.859 3.477 6.949 1 94.06 393 GLY B N 1
ATOM 8841 C CA . GLY B 1 393 ? 22.438 3.855 5.668 1 94.06 393 GLY B CA 1
ATOM 8842 C C . GLY B 1 393 ? 23.062 5.238 5.68 1 94.06 393 GLY B C 1
ATOM 8843 O O . GLY B 1 393 ? 22.609 6.125 6.402 1 94.06 393 GLY B O 1
ATOM 8844 N N . GLN B 1 394 ? 24.109 5.375 4.941 1 95.5 394 GLN B N 1
ATOM 8845 C CA . GLN B 1 394 ? 24.812 6.652 4.832 1 95.5 394 GLN B CA 1
ATOM 8846 C C . GLN B 1 394 ? 24.969 7.074 3.373 1 95.5 394 GLN B C 1
ATOM 8848 O O . GLN B 1 394 ? 25.219 6.234 2.502 1 95.5 394 GLN B O 1
ATOM 8853 N N . TYR B 1 395 ? 24.734 8.328 3.166 1 94.88 395 TYR B N 1
ATOM 8854 C CA . TYR B 1 395 ? 24.922 8.906 1.841 1 94.88 395 TYR B CA 1
ATOM 8855 C C . TYR B 1 395 ? 25.5 10.32 1.941 1 94.88 395 TYR B C 1
ATOM 8857 O O . TYR B 1 395 ? 25.062 11.109 2.783 1 94.88 395 TYR B O 1
ATOM 8865 N N . ASN B 1 396 ? 26.484 10.555 1.159 1 94.5 396 ASN B N 1
ATOM 8866 C CA . ASN B 1 396 ? 27.094 11.875 1.093 1 94.5 396 ASN B CA 1
ATOM 8867 C C . ASN B 1 396 ? 27.062 12.438 -0.326 1 94.5 396 ASN B C 1
ATOM 8869 O O . ASN B 1 396 ? 27.578 11.812 -1.257 1 94.5 396 ASN B O 1
ATOM 8873 N N . LEU B 1 397 ? 26.531 13.617 -0.487 1 94.81 397 LEU B N 1
ATOM 8874 C CA . LEU B 1 397 ? 26.297 14.219 -1.793 1 94.81 397 LEU B CA 1
ATOM 8875 C C . LEU B 1 397 ? 27.609 14.531 -2.494 1 94.81 397 LEU B C 1
ATOM 8877 O O . LEU B 1 397 ? 27.781 14.219 -3.676 1 94.81 397 LEU B O 1
ATOM 8881 N N . ILE B 1 398 ? 28.547 15.125 -1.796 1 93.94 398 ILE B N 1
ATOM 8882 C CA . ILE B 1 398 ? 29.797 15.562 -2.387 1 93.94 398 ILE B CA 1
ATOM 8883 C C . ILE B 1 398 ? 30.625 14.352 -2.805 1 93.94 398 ILE B C 1
ATOM 8885 O O . ILE B 1 398 ? 31.203 14.328 -3.896 1 93.94 398 ILE B O 1
ATOM 8889 N N . THR B 1 399 ? 30.625 13.391 -1.956 1 91.62 399 THR B N 1
ATOM 8890 C CA . THR B 1 399 ? 31.344 12.164 -2.283 1 91.62 399 THR B CA 1
ATOM 8891 C C . THR B 1 399 ? 30.734 11.477 -3.498 1 91.62 399 THR B C 1
ATOM 8893 O O . THR B 1 399 ? 31.453 10.961 -4.355 1 91.62 399 THR B O 1
ATOM 8896 N N . TYR B 1 400 ? 29.453 11.422 -3.531 1 91.5 400 TYR B N 1
ATOM 8897 C CA . TYR B 1 400 ? 28.734 10.844 -4.66 1 91.5 400 TYR B CA 1
ATOM 8898 C C . TYR B 1 400 ? 29.078 11.578 -5.957 1 91.5 400 TYR B C 1
ATOM 8900 O O . TYR B 1 400 ? 29.328 10.945 -6.984 1 91.5 400 TYR B O 1
ATOM 8908 N N . CYS B 1 401 ? 29.062 12.906 -5.902 1 92.25 401 CYS B N 1
ATOM 8909 C CA . CYS B 1 401 ? 29.281 13.719 -7.098 1 92.25 401 CYS B CA 1
ATOM 8910 C C . CYS B 1 401 ? 30.734 13.633 -7.559 1 92.25 401 CYS B C 1
ATOM 8912 O O . CYS B 1 401 ? 31.016 13.797 -8.742 1 92.25 401 CYS B O 1
ATOM 8914 N N . LEU B 1 402 ? 31.609 13.398 -6.664 1 90.69 402 LEU B N 1
ATOM 8915 C CA . LEU B 1 402 ? 33.031 13.289 -6.996 1 90.69 402 LEU B CA 1
ATOM 8916 C C . LEU B 1 402 ? 33.344 11.969 -7.688 1 90.69 402 LEU B C 1
ATOM 8918 O O . LEU B 1 402 ? 34.156 11.914 -8.602 1 90.69 402 LEU B O 1
ATOM 8922 N N . HIS B 1 403 ? 32.625 10.898 -7.297 1 82.75 403 HIS B N 1
ATOM 8923 C CA . HIS B 1 403 ? 32.969 9.562 -7.762 1 82.75 403 HIS B CA 1
ATOM 8924 C C . HIS B 1 403 ? 31.938 9.023 -8.734 1 82.75 403 HIS B C 1
ATOM 8926 O O . HIS B 1 403 ? 32 7.859 -9.141 1 82.75 403 HIS B O 1
ATOM 8932 N N . GLN B 1 404 ? 31.031 9.766 -9.102 1 74.56 404 GLN B N 1
ATOM 8933 C CA . GLN B 1 404 ? 29.984 9.273 -9.977 1 74.56 404 GLN B CA 1
ATOM 8934 C C . GLN B 1 404 ? 30.547 8.781 -11.305 1 74.56 404 GLN B C 1
ATOM 8936 O O . GLN B 1 404 ? 31.234 9.531 -12.008 1 74.56 404 GLN B O 1
ATOM 8941 N N . LYS B 1 405 ? 30.656 7.469 -11.453 1 65.69 405 LYS B N 1
ATOM 8942 C CA . LYS B 1 405 ? 31.031 6.863 -12.727 1 65.69 405 LYS B CA 1
ATOM 8943 C C . LYS B 1 405 ? 29.844 6.113 -13.344 1 65.69 405 LYS B C 1
ATOM 8945 O O . LYS B 1 405 ? 29.016 5.547 -12.633 1 65.69 405 LYS B O 1
ATOM 8950 N N . PRO B 1 406 ? 29.688 6.363 -14.602 1 63.09 406 PRO B N 1
ATOM 8951 C CA . PRO B 1 406 ? 28.594 5.648 -15.242 1 63.09 406 PRO B CA 1
ATOM 8952 C C . PRO B 1 406 ? 28.625 4.145 -14.969 1 63.09 406 PRO B C 1
ATOM 8954 O O . PRO B 1 406 ? 29.672 3.52 -15.062 1 63.09 406 PRO B O 1
ATOM 8957 N N . ALA B 1 407 ? 27.641 3.662 -14.219 1 59.97 407 ALA B N 1
ATOM 8958 C CA . ALA B 1 407 ? 27.562 2.246 -13.867 1 59.97 407 ALA B CA 1
ATOM 8959 C C . ALA B 1 407 ? 27.516 1.374 -15.117 1 59.97 407 ALA B C 1
ATOM 8961 O O . ALA B 1 407 ? 26.812 1.704 -16.078 1 59.97 407 ALA B O 1
ATOM 8962 N N . MET B 1 408 ? 28.516 0.585 -15.398 1 64.81 408 MET B N 1
ATOM 8963 C CA . MET B 1 408 ? 28.438 -0.434 -16.438 1 64.81 408 MET B CA 1
ATOM 8964 C C . MET B 1 408 ? 27.344 -1.455 -16.109 1 64.81 408 MET B C 1
ATOM 8966 O O . MET B 1 408 ? 27.547 -2.342 -15.281 1 64.81 408 MET B O 1
ATOM 8970 N N . CYS B 1 409 ? 26.156 -1.038 -16.219 1 65 409 CYS B N 1
ATOM 8971 C CA . CYS B 1 409 ? 25.109 -1.975 -15.852 1 65 409 CYS B CA 1
ATOM 8972 C C . CYS B 1 409 ? 24.75 -2.875 -17.031 1 65 409 CYS B C 1
ATOM 8974 O O . CYS B 1 409 ? 24.734 -2.432 -18.172 1 65 409 CYS B O 1
ATOM 8976 N N . SER B 1 410 ? 24.656 -4.16 -16.688 1 70.38 410 SER B N 1
ATOM 8977 C CA . SER B 1 410 ? 24.156 -5.125 -17.656 1 70.38 410 SER B CA 1
ATOM 8978 C C . SER B 1 410 ? 22.734 -4.766 -18.094 1 70.38 410 SER B C 1
ATOM 8980 O O . SER B 1 410 ? 22.062 -3.977 -17.438 1 70.38 410 SER B O 1
ATOM 8982 N N . ILE B 1 411 ? 22.344 -5.133 -19.203 1 67.25 411 ILE B N 1
ATOM 8983 C CA . ILE B 1 411 ? 21.031 -4.914 -19.812 1 67.25 411 ILE B CA 1
ATOM 8984 C C . ILE B 1 411 ? 19.938 -5.402 -18.859 1 67.25 411 ILE B C 1
ATOM 8986 O O . ILE B 1 411 ? 18.906 -4.758 -18.719 1 67.25 411 ILE B O 1
ATOM 8990 N N . VAL B 1 412 ? 20.25 -6.48 -18.188 1 68.19 412 VAL B N 1
ATOM 8991 C CA . VAL B 1 412 ? 19.281 -7.078 -17.281 1 68.19 412 VAL B CA 1
ATOM 8992 C C . VAL B 1 412 ? 19.062 -6.168 -16.078 1 68.19 412 VAL B C 1
ATOM 8994 O O . VAL B 1 412 ? 17.922 -5.957 -15.648 1 68.19 412 VAL B O 1
ATOM 8997 N N . GLN B 1 413 ? 20.125 -5.645 -15.734 1 71.19 413 GLN B N 1
ATOM 8998 C CA . GLN B 1 413 ? 20.031 -4.758 -14.578 1 71.19 413 GLN B CA 1
ATOM 8999 C C . GLN B 1 413 ? 19.312 -3.467 -14.93 1 71.19 413 GLN B C 1
ATOM 9001 O O . GLN B 1 413 ? 18.531 -2.949 -14.133 1 71.19 413 GLN B O 1
ATOM 9006 N N . GLN B 1 414 ? 19.5 -3.064 -16.125 1 69.06 414 GLN B N 1
ATOM 9007 C CA . GLN B 1 414 ? 18.844 -1.841 -16.578 1 69.06 414 GLN B CA 1
ATOM 9008 C C . GLN B 1 414 ? 17.344 -2.041 -16.719 1 69.06 414 GLN B C 1
ATOM 9010 O O . GLN B 1 414 ? 16.562 -1.106 -16.5 1 69.06 414 GLN B O 1
ATOM 9015 N N . PHE B 1 415 ? 17.141 -3.266 -17 1 71.12 415 PHE B N 1
ATOM 9016 C CA . PHE B 1 415 ? 15.727 -3.576 -17.172 1 71.12 415 PHE B CA 1
ATOM 9017 C C . PHE B 1 415 ? 15.031 -3.707 -15.82 1 71.12 415 PHE B C 1
ATOM 9019 O O . PHE B 1 415 ? 13.922 -3.209 -15.633 1 71.12 415 PHE B O 1
ATOM 9026 N N . LEU B 1 416 ? 15.711 -4.398 -14.953 1 69.12 416 LEU B N 1
ATOM 9027 C CA . LEU B 1 416 ? 15.109 -4.703 -13.664 1 69.12 416 LEU B CA 1
ATOM 9028 C C . LEU B 1 416 ? 15.094 -3.469 -12.766 1 69.12 416 LEU B C 1
ATOM 9030 O O . LEU B 1 416 ? 14.195 -3.318 -11.93 1 69.12 416 LEU B O 1
ATOM 9034 N N . PHE B 1 417 ? 16.203 -2.729 -13.117 1 65.69 417 PHE B N 1
ATOM 9035 C CA . PHE B 1 417 ? 16.328 -1.569 -12.234 1 65.69 417 PHE B CA 1
ATOM 9036 C C . PHE B 1 417 ? 16.469 -0.289 -13.055 1 65.69 417 PHE B C 1
ATOM 9038 O O . PHE B 1 417 ? 16.797 -0.334 -14.242 1 65.69 417 PHE B O 1
ATOM 9045 N N . ASN B 1 418 ? 16.094 0.713 -12.477 1 66.06 418 ASN B N 1
ATOM 9046 C CA . ASN B 1 418 ? 16.422 2.004 -13.07 1 66.06 418 ASN B CA 1
ATOM 9047 C C . ASN B 1 418 ? 17.906 2.314 -12.945 1 66.06 418 ASN B C 1
ATOM 9049 O O . ASN B 1 418 ? 18.531 2.016 -11.922 1 66.06 418 ASN B O 1
ATOM 9053 N N . HIS B 1 419 ? 18.578 2.631 -13.992 1 67.62 419 HIS B N 1
ATOM 9054 C CA . HIS B 1 419 ? 20 2.936 -14.016 1 67.62 419 HIS B CA 1
ATOM 9055 C C . HIS B 1 419 ? 20.391 3.846 -12.859 1 67.62 419 HIS B C 1
ATOM 9057 O O . HIS B 1 419 ? 21.406 3.613 -12.195 1 67.62 419 HIS B O 1
ATOM 9063 N N . ASP B 1 420 ? 19.609 4.766 -12.609 1 71.44 420 ASP B N 1
ATOM 9064 C CA . ASP B 1 420 ? 19.906 5.719 -11.547 1 71.44 420 ASP B CA 1
ATOM 9065 C C . ASP B 1 420 ? 19.891 5.035 -10.18 1 71.44 420 ASP B C 1
ATOM 9067 O O . ASP B 1 420 ? 20.719 5.355 -9.312 1 71.44 420 ASP B O 1
ATOM 9071 N N . PHE B 1 421 ? 19.188 3.973 -10.086 1 72.5 421 PHE B N 1
ATOM 9072 C CA . PHE B 1 421 ? 19.078 3.27 -8.812 1 72.5 421 PHE B CA 1
ATOM 9073 C C . PHE B 1 421 ? 20.297 2.396 -8.57 1 72.5 421 PHE B C 1
ATOM 9075 O O . PHE B 1 421 ? 20.812 2.338 -7.445 1 72.5 421 PHE B O 1
ATOM 9082 N N . LEU B 1 422 ? 20.812 1.834 -9.586 1 74.56 422 LEU B N 1
ATOM 9083 C CA . LEU B 1 422 ? 21.984 0.963 -9.453 1 74.56 422 LEU B CA 1
ATOM 9084 C C . LEU B 1 422 ? 23.234 1.771 -9.109 1 74.56 422 LEU B C 1
ATOM 9086 O O . LEU B 1 422 ? 24.078 1.314 -8.336 1 74.56 422 LEU B O 1
ATOM 9090 N N . GLU B 1 423 ? 23.25 2.902 -9.625 1 74.62 423 GLU B N 1
ATOM 9091 C CA . GLU B 1 423 ? 24.359 3.775 -9.289 1 74.62 423 GLU B CA 1
ATOM 9092 C C . GLU B 1 423 ? 24.281 4.242 -7.836 1 74.62 423 GLU B C 1
ATOM 9094 O O . GLU B 1 423 ? 25.297 4.293 -7.137 1 74.62 423 GLU B O 1
ATOM 9099 N N . LYS B 1 424 ? 23.156 4.449 -7.43 1 76.06 424 LYS B N 1
ATOM 9100 C CA . LYS B 1 424 ? 22.969 4.91 -6.059 1 76.06 424 LYS B CA 1
ATOM 9101 C C . LYS B 1 424 ? 23.312 3.809 -5.059 1 76.06 424 LYS B C 1
ATOM 9103 O O . LYS B 1 424 ? 23.875 4.082 -4 1 76.06 424 LYS B O 1
ATOM 9108 N N . ILE B 1 425 ? 23.062 2.586 -5.398 1 77.75 425 ILE B N 1
ATOM 9109 C CA . ILE B 1 425 ? 23.312 1.464 -4.5 1 77.75 425 ILE B CA 1
ATOM 9110 C C . ILE B 1 425 ? 24.828 1.271 -4.332 1 77.75 425 ILE B C 1
ATOM 9112 O O . ILE B 1 425 ? 25.297 0.899 -3.254 1 77.75 425 ILE B O 1
ATOM 9116 N N . ARG B 1 426 ? 25.484 1.6 -5.375 1 78.06 426 ARG B N 1
ATOM 9117 C CA . ARG B 1 426 ? 26.938 1.429 -5.348 1 78.06 426 ARG B CA 1
ATOM 9118 C C . ARG B 1 426 ? 27.578 2.369 -4.332 1 78.06 426 ARG B C 1
ATOM 9120 O O . ARG B 1 426 ? 28.594 2.031 -3.723 1 78.06 426 ARG B O 1
ATOM 9127 N N . PHE B 1 427 ? 26.922 3.434 -4.035 1 78.44 427 PHE B N 1
ATOM 9128 C CA . PHE B 1 427 ? 27.531 4.438 -3.17 1 78.44 427 PHE B CA 1
ATOM 9129 C C . PHE B 1 427 ? 26.891 4.414 -1.784 1 78.44 427 PHE B C 1
ATOM 9131 O O . PHE B 1 427 ? 27.188 5.27 -0.946 1 78.44 427 PHE B O 1
ATOM 9138 N N . GLN B 1 428 ? 26.109 3.451 -1.615 1 84.19 428 GLN B N 1
ATOM 9139 C CA . GLN B 1 428 ? 25.484 3.322 -0.301 1 84.19 428 GLN B CA 1
ATOM 9140 C C . GLN B 1 428 ? 26.453 2.725 0.71 1 84.19 428 GLN B C 1
ATOM 9142 O O . GLN B 1 428 ? 27.109 1.722 0.427 1 84.19 428 GLN B O 1
ATOM 9147 N N . GLN B 1 429 ? 26.641 3.469 1.759 1 88.56 429 GLN B N 1
ATOM 9148 C CA . GLN B 1 429 ? 27.438 2.979 2.881 1 88.56 429 GLN B CA 1
ATOM 9149 C C . GLN B 1 429 ? 26.562 2.756 4.113 1 88.56 429 GLN B C 1
ATOM 9151 O O . GLN B 1 429 ? 25.391 3.154 4.137 1 88.56 429 GLN B O 1
ATOM 9156 N N . SER B 1 430 ? 27.094 2.002 5.016 1 91.5 430 SER B N 1
ATOM 9157 C CA . SER B 1 430 ? 26.375 1.752 6.262 1 91.5 430 SER B CA 1
ATOM 9158 C C . SER B 1 430 ? 27.25 2.09 7.473 1 91.5 430 SER B C 1
ATOM 9160 O O . SER B 1 430 ? 28.469 1.966 7.418 1 91.5 430 SER B O 1
ATOM 9162 N N . ALA B 1 431 ? 26.594 2.654 8.375 1 94.62 431 ALA B N 1
ATOM 9163 C CA . ALA B 1 431 ? 27.266 2.957 9.641 1 94.62 431 ALA B CA 1
ATOM 9164 C C . ALA B 1 431 ? 26.484 2.379 10.82 1 94.62 431 ALA B C 1
ATOM 9166 O O . ALA B 1 431 ? 25.266 2.24 10.758 1 94.62 431 ALA B O 1
ATOM 9167 N N . GLU B 1 432 ? 27.188 2.055 11.82 1 94.81 432 GLU B N 1
ATOM 9168 C CA . GLU B 1 432 ? 26.547 1.558 13.039 1 94.81 432 GLU B CA 1
ATOM 9169 C C . GLU B 1 432 ? 25.922 2.695 13.836 1 94.81 432 GLU B C 1
ATOM 9171 O O . GLU B 1 432 ? 26.469 3.799 13.898 1 94.81 432 GLU B O 1
ATOM 9176 N N . VAL B 1 433 ? 24.812 2.451 14.414 1 95.75 433 VAL B N 1
ATOM 9177 C CA . VAL B 1 433 ? 24.156 3.436 15.281 1 95.75 433 VAL B CA 1
ATOM 9178 C C . VAL B 1 433 ? 24.828 3.441 16.656 1 95.75 433 VAL B C 1
ATOM 9180 O O . VAL B 1 433 ? 24.641 2.516 17.438 1 95.75 433 VAL B O 1
ATOM 9183 N N . SER B 1 434 ? 25.547 4.438 16.922 1 92.94 434 SER B N 1
ATOM 9184 C CA . SER B 1 434 ? 26.312 4.52 18.156 1 92.94 434 SER B CA 1
ATOM 9185 C C . SER B 1 434 ? 25.406 4.77 19.359 1 92.94 434 SER B C 1
ATOM 9187 O O . SER B 1 434 ? 24.312 5.312 19.203 1 92.94 434 SER B O 1
ATOM 9189 N N . ASN B 1 435 ? 25.875 4.438 20.469 1 93.5 435 ASN B N 1
ATOM 9190 C CA . ASN B 1 435 ? 25.141 4.688 21.703 1 93.5 435 ASN B CA 1
ATOM 9191 C C . ASN B 1 435 ? 25.047 6.184 22.016 1 93.5 435 ASN B C 1
ATOM 9193 O O . ASN B 1 435 ? 24.062 6.641 22.594 1 93.5 435 ASN B O 1
ATOM 9197 N N . ASP B 1 436 ? 26.016 6.859 21.516 1 92.44 436 ASP B N 1
ATOM 9198 C CA . ASP B 1 436 ? 26 8.305 21.703 1 92.44 436 ASP B CA 1
ATOM 9199 C C . ASP B 1 436 ? 24.859 8.961 20.922 1 92.44 436 ASP B C 1
ATOM 9201 O O . ASP B 1 436 ? 24.219 9.883 21.422 1 92.44 436 ASP B O 1
ATOM 9205 N N . LEU B 1 437 ? 24.703 8.469 19.812 1 95.38 437 LEU B N 1
ATOM 9206 C CA . LEU B 1 437 ? 23.625 8.992 18.984 1 95.38 437 LEU B CA 1
ATOM 9207 C C . LEU B 1 437 ? 22.266 8.656 19.609 1 95.38 437 LEU B C 1
ATOM 9209 O O . LEU B 1 437 ? 21.375 9.516 19.672 1 95.38 437 LEU B O 1
ATOM 9213 N N . LYS B 1 438 ? 22.094 7.461 20.109 1 96.69 438 LYS B N 1
ATOM 9214 C CA . LYS B 1 438 ? 20.859 7.051 20.781 1 96.69 438 LYS B CA 1
ATOM 9215 C C . LYS B 1 438 ? 20.594 7.91 22.016 1 96.69 438 LYS B C 1
ATOM 9217 O O . LYS B 1 438 ? 19.469 8.336 22.234 1 96.69 438 LYS B O 1
ATOM 9222 N N . LYS B 1 439 ? 21.641 8.133 22.688 1 96.5 439 LYS B N 1
ATOM 9223 C CA . LYS B 1 439 ? 21.516 8.945 23.891 1 96.5 439 LYS B CA 1
ATOM 9224 C C . LYS B 1 439 ? 21.109 10.375 23.562 1 96.5 439 LYS B C 1
ATOM 9226 O O . LYS B 1 439 ? 20.25 10.961 24.219 1 96.5 439 LYS B O 1
ATOM 9231 N N . LEU B 1 440 ? 21.688 10.914 22.547 1 95.88 440 LEU B N 1
ATOM 9232 C CA . LEU B 1 440 ? 21.375 12.273 22.125 1 95.88 440 LEU B CA 1
ATOM 9233 C C . LEU B 1 440 ? 19.891 12.391 21.75 1 95.88 440 LEU B C 1
ATOM 9235 O O . LEU B 1 440 ? 19.219 13.32 22.203 1 95.88 440 LEU B O 1
ATOM 9239 N N . ILE B 1 441 ? 19.406 11.461 20.984 1 97.19 441 ILE B N 1
ATOM 9240 C CA . ILE B 1 441 ? 18.031 11.469 20.531 1 97.19 441 ILE B CA 1
ATOM 9241 C C . ILE B 1 441 ? 17.094 11.312 21.719 1 97.19 441 ILE B C 1
ATOM 9243 O O . ILE B 1 441 ? 16.125 12.062 21.875 1 97.19 441 ILE B O 1
ATOM 9247 N N . PHE B 1 442 ? 17.469 10.367 22.578 1 97.88 442 PHE B N 1
ATOM 9248 C CA . PHE B 1 442 ? 16.641 10.062 23.734 1 97.88 442 PHE B CA 1
ATOM 9249 C C . PHE B 1 442 ? 16.547 11.266 24.672 1 97.88 442 PHE B C 1
ATOM 9251 O O . PHE B 1 442 ? 15.453 11.648 25.094 1 97.88 442 PHE B O 1
ATOM 9258 N N . ASP B 1 443 ? 17.641 11.867 24.938 1 96 443 ASP B N 1
ATOM 9259 C CA . ASP B 1 443 ? 17.672 12.984 25.875 1 96 443 ASP B CA 1
ATOM 9260 C C . ASP B 1 443 ? 16.891 14.18 25.344 1 96 443 ASP B C 1
ATOM 9262 O O . ASP B 1 443 ? 16.172 14.844 26.094 1 96 443 ASP B O 1
ATOM 9266 N N . GLN B 1 444 ? 16.984 14.422 24.125 1 94.06 444 GLN B N 1
ATOM 9267 C CA . GLN B 1 444 ? 16.266 15.539 23.531 1 94.06 444 GLN B CA 1
ATOM 9268 C C . GLN B 1 444 ? 14.758 15.305 23.562 1 94.06 444 GLN B C 1
ATOM 9270 O O . GLN B 1 444 ? 13.984 16.219 23.859 1 94.06 444 GLN B O 1
ATOM 9275 N N . LEU B 1 445 ? 14.375 14.117 23.281 1 95.62 445 LEU B N 1
ATOM 9276 C CA . LEU B 1 445 ? 12.945 13.805 23.234 1 95.62 445 LEU B CA 1
ATOM 9277 C C . LEU B 1 445 ? 12.344 13.797 24.641 1 95.62 445 LEU B C 1
ATOM 9279 O O . LEU B 1 445 ? 11.219 14.266 24.828 1 95.62 445 LEU B O 1
ATOM 9283 N N . VAL B 1 446 ? 13.102 13.242 25.578 1 95.62 446 VAL B N 1
ATOM 9284 C CA . VAL B 1 446 ? 12.625 13.211 26.953 1 95.62 446 VAL B CA 1
ATOM 9285 C C . VAL B 1 446 ? 12.477 14.641 27.484 1 95.62 446 VAL B C 1
ATOM 9287 O O . VAL B 1 446 ? 11.477 14.969 28.141 1 95.62 446 VAL B O 1
ATOM 9290 N N . LYS B 1 447 ? 13.414 15.453 27.188 1 91 447 LYS B N 1
ATOM 9291 C CA . LYS B 1 447 ? 13.367 16.844 27.625 1 91 447 LYS B CA 1
ATOM 9292 C C . LYS B 1 447 ? 12.164 17.562 27.031 1 91 447 LYS B C 1
ATOM 9294 O O . LYS B 1 447 ? 11.492 18.344 27.719 1 91 447 LYS B O 1
ATOM 9299 N N . LYS B 1 448 ? 11.844 17.297 25.844 1 88.62 448 LYS B N 1
ATOM 9300 C CA . LYS B 1 448 ? 10.734 17.953 25.156 1 88.62 448 LYS B CA 1
ATOM 9301 C C . LYS B 1 448 ? 9.391 17.422 25.656 1 88.62 448 LYS B C 1
ATOM 9303 O O . LYS B 1 448 ? 8.391 18.141 25.641 1 88.62 448 LYS B O 1
ATOM 9308 N N . SER B 1 449 ? 9.391 16.203 26.031 1 90.62 449 SER B N 1
ATOM 9309 C CA . SER B 1 449 ? 8.141 15.578 26.438 1 90.62 449 SER B CA 1
ATOM 9310 C C . SER B 1 449 ? 7.82 15.867 27.906 1 90.62 449 SER B C 1
ATOM 9312 O O . SER B 1 449 ? 6.656 15.844 28.312 1 90.62 449 SER B O 1
ATOM 9314 N N . LYS B 1 450 ? 8.867 16.156 28.578 1 85.38 450 LYS B N 1
ATOM 9315 C CA . LYS B 1 450 ? 8.656 16.375 30 1 85.38 450 LYS B CA 1
ATOM 9316 C C . LYS B 1 450 ? 7.906 17.688 30.25 1 85.38 450 LYS B C 1
ATOM 9318 O O . LYS B 1 450 ? 8.281 18.734 29.719 1 85.38 450 LYS B O 1
ATOM 9323 N N . ASN B 1 451 ? 6.793 17.75 30.891 1 73.88 451 ASN B N 1
ATOM 9324 C CA . ASN B 1 451 ? 6 18.859 31.391 1 73.88 451 ASN B CA 1
ATOM 9325 C C . ASN B 1 451 ? 5.25 19.562 30.25 1 73.88 451 ASN B C 1
ATOM 9327 O O . ASN B 1 451 ? 5.031 20.766 30.312 1 73.88 451 ASN B O 1
ATOM 9331 N N . THR B 1 452 ? 5.164 18.922 29.141 1 76.62 452 THR B N 1
ATOM 9332 C CA . THR B 1 452 ? 4.438 19.516 28.031 1 76.62 452 THR B CA 1
ATOM 9333 C C . THR B 1 452 ? 3.043 18.906 27.906 1 76.62 452 THR B C 1
ATOM 9335 O O . THR B 1 452 ? 2.855 17.719 28.172 1 76.62 452 THR B O 1
ATOM 9338 N N . SER B 1 453 ? 2.182 19.75 27.703 1 80 453 SER B N 1
ATOM 9339 C CA . SER B 1 453 ? 0.804 19.312 27.484 1 80 453 SER B CA 1
ATOM 9340 C C . SER B 1 453 ? 0.681 18.453 26.234 1 80 453 SER B C 1
ATOM 9342 O O . SER B 1 453 ? 1.552 18.484 25.359 1 80 453 SER B O 1
ATOM 9344 N N . TYR B 1 454 ? -0.303 17.625 26.297 1 77.69 454 TYR B N 1
ATOM 9345 C CA . TYR B 1 454 ? -0.522 16.734 25.156 1 77.69 454 TYR B CA 1
ATOM 9346 C C . TYR B 1 454 ? -0.756 17.531 23.875 1 77.69 454 TYR B C 1
ATOM 9348 O O . TYR B 1 454 ? -0.356 17.094 22.797 1 77.69 454 TYR B O 1
ATOM 9356 N N . GLU B 1 455 ? -1.312 18.625 24 1 78.06 455 GLU B N 1
ATOM 9357 C CA . GLU B 1 455 ? -1.513 19.484 22.828 1 78.06 455 GLU B CA 1
ATOM 9358 C C . GLU B 1 455 ? -0.183 20.016 22.297 1 78.06 455 GLU B C 1
ATOM 9360 O O . GLU B 1 455 ? 0.021 20.078 21.078 1 78.06 455 GLU B O 1
ATOM 9365 N N . ALA B 1 456 ? 0.643 20.266 23.172 1 81.75 456 ALA B N 1
ATOM 9366 C CA . ALA B 1 456 ? 1.967 20.75 22.781 1 81.75 456 ALA B CA 1
ATOM 9367 C C . ALA B 1 456 ? 2.795 19.625 22.141 1 81.75 456 ALA B C 1
ATOM 9369 O O . ALA B 1 456 ? 3.615 19.891 21.266 1 81.75 456 ALA B O 1
ATOM 9370 N N . CYS B 1 457 ? 2.49 18.484 22.594 1 83.12 457 CYS B N 1
ATOM 9371 C CA . CYS B 1 457 ? 3.205 17.344 22.031 1 83.12 457 CYS B CA 1
ATOM 9372 C C . CYS B 1 457 ? 2.828 17.141 20.562 1 83.12 457 CYS B C 1
ATOM 9374 O O . CYS B 1 457 ? 3.672 16.766 19.75 1 83.12 457 CYS B O 1
ATOM 9376 N N . LYS B 1 458 ? 1.677 17.469 20.281 1 82.12 458 LYS B N 1
ATOM 9377 C CA . LYS B 1 458 ? 1.239 17.375 18.891 1 82.12 458 LYS B CA 1
ATOM 9378 C C . LYS B 1 458 ? 1.932 18.438 18.031 1 82.12 458 LYS B C 1
ATOM 9380 O O . LYS B 1 458 ? 2.275 18.172 16.875 1 82.12 458 LYS B O 1
ATOM 9385 N N . GLU B 1 459 ? 2.172 19.531 18.609 1 85 459 GLU B N 1
ATOM 9386 C CA . GLU B 1 459 ? 2.846 20.609 17.875 1 85 459 GLU B CA 1
ATOM 9387 C C . GLU B 1 459 ? 4.316 20.266 17.641 1 85 459 GLU B C 1
ATOM 9389 O O . GLU B 1 459 ? 4.902 20.703 16.656 1 85 459 GLU B O 1
ATOM 9394 N N . LEU B 1 460 ? 4.809 19.5 18.547 1 87.94 460 LEU B N 1
ATOM 9395 C CA . LEU B 1 460 ? 6.211 19.109 18.438 1 87.94 460 LEU B CA 1
ATOM 9396 C C . LEU B 1 460 ? 6.422 18.203 17.219 1 87.94 460 LEU B C 1
ATOM 9398 O O . LEU B 1 460 ? 7.523 18.156 16.672 1 87.94 460 LEU B O 1
ATOM 9402 N N . CYS B 1 461 ? 5.355 17.547 16.797 1 89 461 CYS B N 1
ATOM 9403 C CA . CYS B 1 461 ? 5.438 16.656 15.648 1 89 461 CYS B CA 1
ATOM 9404 C C . CYS B 1 461 ? 5.652 17.453 14.367 1 89 461 CYS B C 1
ATOM 9406 O O . CYS B 1 461 ? 6.141 16.906 13.375 1 89 461 CYS B O 1
ATOM 9408 N N . GLU B 1 462 ? 5.363 18.75 14.398 1 88.69 462 GLU B N 1
ATOM 9409 C CA . GLU B 1 462 ? 5.445 19.578 13.195 1 88.69 462 GLU B CA 1
ATOM 9410 C C . GLU B 1 462 ? 6.738 20.391 13.172 1 88.69 462 GLU B C 1
ATOM 9412 O O . GLU B 1 462 ? 7.059 21.031 12.172 1 88.69 462 GLU B O 1
ATOM 9417 N N . CYS B 1 463 ? 7.535 20.203 14.195 1 91.12 463 CYS B N 1
ATOM 9418 C CA . CYS B 1 463 ? 8.758 21 14.289 1 91.12 463 CYS B CA 1
ATOM 9419 C C . CYS B 1 463 ? 9.898 20.344 13.531 1 91.12 463 CYS B C 1
ATOM 9421 O O . CYS B 1 463 ? 10.125 19.141 13.68 1 91.12 463 CYS B O 1
ATOM 9423 N N . ARG B 1 464 ? 10.609 21.094 12.727 1 92.81 464 ARG B N 1
ATOM 9424 C CA . ARG B 1 464 ? 11.734 20.594 11.945 1 92.81 464 ARG B CA 1
ATOM 9425 C C . ARG B 1 464 ? 12.992 21.406 12.227 1 92.81 464 ARG B C 1
ATOM 9427 O O . ARG B 1 464 ? 13.836 21.578 11.344 1 92.81 464 ARG B O 1
ATOM 9434 N N . GLY B 1 465 ? 13.062 22.016 13.312 1 92.56 465 GLY B N 1
ATOM 9435 C CA . GLY B 1 465 ? 14.172 22.859 13.719 1 92.56 465 GLY B CA 1
ATOM 9436 C C . GLY B 1 465 ? 13.734 24.156 14.367 1 92.56 465 GLY B C 1
ATOM 9437 O O . GLY B 1 465 ? 14.547 24.875 14.961 1 92.56 465 GLY B O 1
ATOM 9438 N N . ASN B 1 466 ? 12.492 24.438 14.352 1 90.69 466 ASN B N 1
ATOM 9439 C CA . ASN B 1 466 ? 11.93 25.688 14.852 1 90.69 466 ASN B CA 1
ATOM 9440 C C . ASN B 1 466 ? 12.07 25.781 16.375 1 90.69 466 ASN B C 1
ATOM 9442 O O . ASN B 1 466 ? 12.281 26.875 16.906 1 90.69 466 ASN B O 1
ATOM 9446 N N . GLN B 1 467 ? 11.961 24.719 16.984 1 88.38 467 GLN B N 1
ATOM 9447 C CA . GLN B 1 467 ? 12.062 24.734 18.438 1 88.38 467 GLN B CA 1
ATOM 9448 C C . GLN B 1 467 ? 13.484 25.062 18.891 1 88.38 467 GLN B C 1
ATOM 9450 O O . GLN B 1 467 ? 13.688 25.734 19.891 1 88.38 467 GLN B O 1
ATOM 9455 N N . VAL B 1 468 ? 14.43 24.547 18.172 1 89.75 468 VAL B N 1
ATOM 9456 C CA . VAL B 1 468 ? 15.828 24.812 18.5 1 89.75 468 VAL B CA 1
ATOM 9457 C C . VAL B 1 468 ? 16.156 26.281 18.219 1 89.75 468 VAL B C 1
ATOM 9459 O O . VAL B 1 468 ? 16.891 26.906 18.984 1 89.75 468 VAL B O 1
ATOM 9462 N N . LEU B 1 469 ? 15.602 26.766 17.125 1 88.62 469 LEU B N 1
ATOM 9463 C CA . LEU B 1 469 ? 15.844 28.141 16.734 1 88.62 469 LEU B CA 1
ATOM 9464 C C . LEU B 1 469 ? 15.227 29.109 17.734 1 88.62 469 LEU B C 1
ATOM 9466 O O . LEU B 1 469 ? 15.75 30.219 17.953 1 88.62 469 LEU B O 1
ATOM 9470 N N . LYS B 1 470 ? 14.109 28.766 18.266 1 82.25 470 LYS B N 1
ATOM 9471 C CA . LYS B 1 470 ? 13.469 29.594 19.281 1 82.25 470 LYS B CA 1
ATOM 9472 C C . LYS B 1 470 ? 14.375 29.781 20.5 1 82.25 470 LYS B C 1
ATOM 9474 O O . LYS B 1 470 ? 14.32 30.797 21.172 1 82.25 470 LYS B O 1
ATOM 9479 N N . ASN B 1 471 ? 15.195 28.797 20.703 1 76.25 471 ASN B N 1
ATOM 9480 C CA . ASN B 1 471 ? 16.109 28.859 21.828 1 76.25 471 ASN B CA 1
ATOM 9481 C C . ASN B 1 471 ? 17.406 29.609 21.469 1 76.25 471 ASN B C 1
ATOM 9483 O O . ASN B 1 471 ? 18.25 29.828 22.328 1 76.25 471 ASN B O 1
ATOM 9487 N N . ALA B 1 472 ? 17.578 29.891 20.203 1 71.81 472 ALA B N 1
ATOM 9488 C CA . ALA B 1 472 ? 18.75 30.641 19.75 1 71.81 472 ALA B CA 1
ATOM 9489 C C . ALA B 1 472 ? 18.5 32.125 19.812 1 71.81 472 ALA B C 1
ATOM 9491 O O . ALA B 1 472 ? 17.562 32.625 19.188 1 71.81 472 ALA B O 1
ATOM 9492 N N . LYS B 1 473 ? 18.984 33 20.828 1 62.94 473 LYS B N 1
ATOM 9493 C CA . LYS B 1 473 ? 18.812 34.438 20.984 1 62.94 473 LYS B CA 1
ATOM 9494 C C . LYS B 1 473 ? 19.828 35.219 20.172 1 62.94 473 LYS B C 1
ATOM 9496 O O . LYS B 1 473 ? 20.953 34.75 19.953 1 62.94 473 LYS B O 1
ATOM 9501 N N . CYS B 1 474 ? 19.375 36.156 19.391 1 56.16 474 CYS B N 1
ATOM 9502 C CA . CYS B 1 474 ? 20.172 37.031 18.562 1 56.16 474 CYS B CA 1
ATOM 9503 C C . CYS B 1 474 ? 21.094 37.906 19.406 1 56.16 474 CYS B C 1
ATOM 9505 O O . CYS B 1 474 ? 20.703 38.344 20.484 1 56.16 474 CYS B O 1
ATOM 9507 N N . TYR B 1 475 ? 22.344 37.875 19.25 1 52.25 475 TYR B N 1
ATOM 9508 C CA . TYR B 1 475 ? 23.281 38.781 19.922 1 52.25 475 TYR B CA 1
ATOM 9509 C C . TYR B 1 475 ? 22.672 40.156 20.062 1 52.25 475 TYR B C 1
ATOM 9511 O O . TYR B 1 475 ? 22.797 40.781 21.125 1 52.25 475 TYR B O 1
ATOM 9519 N N . ASP B 1 476 ? 22.297 40.781 18.906 1 47.78 476 ASP B N 1
ATOM 9520 C CA . ASP B 1 476 ? 21.938 42.188 18.859 1 47.78 476 ASP B CA 1
ATOM 9521 C C . ASP B 1 476 ? 20.719 42.469 19.734 1 47.78 476 ASP B C 1
ATOM 9523 O O . ASP B 1 476 ? 20.469 43.625 20.125 1 47.78 476 ASP B O 1
ATOM 9527 N N . CYS B 1 477 ? 20.031 41.5 19.906 1 46.28 477 CYS B N 1
ATOM 9528 C CA . CYS B 1 477 ? 18.844 41.688 20.734 1 46.28 477 CYS B CA 1
ATOM 9529 C C . CYS B 1 477 ? 19.219 41.875 22.188 1 46.28 477 CYS B C 1
ATOM 9531 O O . CYS B 1 477 ? 18.484 42.5 22.953 1 46.28 477 CYS B O 1
ATOM 9533 N N . LYS B 1 478 ? 20.266 41.281 22.594 1 49.69 478 LYS B N 1
ATOM 9534 C CA . LYS B 1 478 ? 20.719 41.562 23.953 1 49.69 478 LYS B CA 1
ATOM 9535 C C . LYS B 1 478 ? 21.016 43.031 24.141 1 49.69 478 LYS B C 1
ATOM 9537 O O . LYS B 1 478 ? 20.703 43.594 25.188 1 49.69 478 LYS B O 1
ATOM 9542 N N . GLU B 1 479 ? 21.75 43.531 23.094 1 46.59 479 GLU B N 1
ATOM 9543 C CA . GLU B 1 479 ? 22.094 44.938 23.344 1 46.59 479 GLU B CA 1
ATOM 9544 C C . GLU B 1 479 ? 20.859 45.812 23.375 1 46.59 479 GLU B C 1
ATOM 9546 O O . GLU B 1 479 ? 20.781 46.781 24.141 1 46.59 479 GLU B O 1
ATOM 9551 N N . LYS B 1 480 ? 19.969 45.625 22.562 1 46.47 480 LYS B N 1
ATOM 9552 C CA . LYS B 1 480 ? 18.766 46.438 22.594 1 46.47 480 LYS B CA 1
ATOM 9553 C C . LYS B 1 480 ? 17.984 46.219 23.875 1 46.47 480 LYS B C 1
ATOM 9555 O O . LYS B 1 480 ? 17.391 47.156 24.438 1 46.47 480 LYS B O 1
ATOM 9560 N N . ASP B 1 481 ? 17.953 45 24.203 1 48.03 481 ASP B N 1
ATOM 9561 C CA . ASP B 1 481 ? 17.234 44.75 25.453 1 48.03 481 ASP B CA 1
ATOM 9562 C C . ASP B 1 481 ? 17.938 45.438 26.625 1 48.03 481 ASP B C 1
ATOM 9564 O O . ASP B 1 481 ? 17.281 45.938 27.547 1 48.03 481 ASP B O 1
ATOM 9568 N N . LYS B 1 482 ? 19.281 45.531 26.594 1 48.44 482 LYS B N 1
ATOM 9569 C CA . LYS B 1 482 ? 19.953 46.312 27.625 1 48.44 482 LYS B CA 1
ATOM 9570 C C . LYS B 1 482 ? 19.578 47.781 27.531 1 48.44 482 LYS B C 1
ATOM 9572 O O . LYS B 1 482 ? 19.453 48.469 28.547 1 48.44 482 LYS B O 1
ATOM 9577 N N . ARG B 1 483 ? 19.438 48.281 26.312 1 47 483 ARG B N 1
ATOM 9578 C CA . ARG B 1 483 ? 19.109 49.719 26.219 1 47 483 ARG B CA 1
ATOM 9579 C C . ARG B 1 483 ? 17.641 49.938 26.594 1 47 483 ARG B C 1
ATOM 9581 O O . ARG B 1 483 ? 17.297 51.031 27.078 1 47 483 ARG B O 1
ATOM 9588 N N . ARG B 1 484 ? 16.797 49.125 26.125 1 44.16 484 ARG B N 1
ATOM 9589 C CA . ARG B 1 484 ? 15.398 49.344 26.484 1 44.16 484 ARG B CA 1
ATOM 9590 C C . ARG B 1 484 ? 15.211 49.281 28 1 44.16 484 ARG B C 1
ATOM 9592 O O . ARG B 1 484 ? 14.305 49.906 28.547 1 44.16 484 ARG B O 1
ATOM 9599 N N . THR B 1 485 ? 15.977 48.375 28.641 1 40.62 485 THR B N 1
ATOM 9600 C CA . THR B 1 485 ? 15.828 48.406 30.094 1 40.62 485 THR B CA 1
ATOM 9601 C C . THR B 1 485 ? 16.234 49.781 30.625 1 40.62 485 THR B C 1
ATOM 9603 O O . THR B 1 485 ? 15.891 50.156 31.766 1 40.62 485 THR B O 1
ATOM 9606 N N . HIS B 1 486 ? 17.203 50.531 29.953 1 36.44 486 HIS B N 1
ATOM 9607 C CA . HIS B 1 486 ? 17.453 51.844 30.531 1 36.44 486 HIS B CA 1
ATOM 9608 C C . HIS B 1 486 ? 16.359 52.844 30.156 1 36.44 486 HIS B C 1
ATOM 9610 O O . HIS B 1 486 ? 16.328 53.969 30.656 1 36.44 486 HIS B O 1
ATOM 9616 N N . GLU B 1 487 ? 15.828 52.906 28.891 1 36 487 GLU B N 1
ATOM 9617 C CA . GLU B 1 487 ? 14.734 53.875 28.766 1 36 487 GLU B CA 1
ATOM 9618 C C . GLU B 1 487 ? 13.469 53.375 29.453 1 36 487 GLU B C 1
ATOM 9620 O O . GLU B 1 487 ? 13.281 52.156 29.609 1 36 487 GLU B O 1
ATOM 9625 N N . GLY B 1 488 ? 12.602 54.219 30.219 1 33.38 488 GLY B N 1
ATOM 9626 C CA . GLY B 1 488 ? 11.586 54.188 31.266 1 33.38 488 GLY B CA 1
ATOM 9627 C C . GLY B 1 488 ? 10.445 53.219 30.953 1 33.38 488 GLY B C 1
ATOM 9628 O O . GLY B 1 488 ? 9.859 52.625 31.859 1 33.38 488 GLY B O 1
ATOM 9629 N N . ASN B 1 489 ? 9.586 53.5 29.766 1 32.81 489 ASN B N 1
ATOM 9630 C CA . ASN B 1 489 ? 8.203 53.125 30.016 1 32.81 489 ASN B CA 1
ATOM 9631 C C . ASN B 1 489 ? 8.039 51.594 30.062 1 32.81 489 ASN B C 1
ATOM 9633 O O . ASN B 1 489 ? 8.352 50.906 29.094 1 32.81 489 ASN B O 1
ATOM 9637 N N . PRO B 1 490 ? 7.895 50.906 31.281 1 34.56 490 PRO B N 1
ATOM 9638 C CA . PRO B 1 490 ? 7.676 49.5 31.672 1 34.56 490 PRO B CA 1
ATOM 9639 C C . PRO B 1 490 ? 6.598 48.812 30.828 1 34.56 490 PRO B C 1
ATOM 9641 O O . PRO B 1 490 ? 6.398 47.625 30.953 1 34.56 490 PRO B O 1
ATOM 9644 N N . GLU B 1 491 ? 5.664 49.625 30.25 1 31.23 491 GLU B N 1
ATOM 9645 C CA . GLU B 1 491 ? 4.371 49 30 1 31.23 491 GLU B CA 1
ATOM 9646 C C . GLU B 1 491 ? 4.469 47.969 28.875 1 31.23 491 GLU B C 1
ATOM 9648 O O . GLU B 1 491 ? 3.527 47.188 28.656 1 31.23 491 GLU B O 1
ATOM 9653 N N . ILE B 1 492 ? 5.109 48.312 27.828 1 33.09 492 ILE B N 1
ATOM 9654 C CA . ILE B 1 492 ? 4.762 47.375 26.781 1 33.09 492 ILE B CA 1
ATOM 9655 C C . ILE B 1 492 ? 5.328 46 27.125 1 33.09 492 ILE B C 1
ATOM 9657 O O . ILE B 1 492 ? 6.547 45.812 27.203 1 33.09 492 ILE B O 1
ATOM 9661 N N . GLU B 1 493 ? 4.543 45.219 28 1 29.08 493 GLU B N 1
ATOM 9662 C CA . GLU B 1 493 ? 4.672 43.781 28.266 1 29.08 493 GLU B CA 1
ATOM 9663 C C . GLU B 1 493 ? 5.18 43.031 27.047 1 29.08 493 GLU B C 1
ATOM 9665 O O . GLU B 1 493 ? 4.426 42.781 26.094 1 29.08 493 GLU B O 1
ATOM 9670 N N . SER B 1 494 ? 6.238 43.5 26.453 1 30.69 494 SER B N 1
ATOM 9671 C CA . SER B 1 494 ? 6.801 42.594 25.453 1 30.69 494 SER B CA 1
ATOM 9672 C C . SER B 1 494 ? 6.668 41.156 25.891 1 30.69 494 SER B C 1
ATOM 9674 O O . SER B 1 494 ? 6.742 40.844 27.094 1 30.69 494 SER B O 1
ATOM 9676 N N . GLU B 1 495 ? 5.852 40.469 25.25 1 31.66 495 GLU B N 1
ATOM 9677 C CA . GLU B 1 495 ? 5.727 39.031 25.469 1 31.66 495 GLU B CA 1
ATOM 9678 C C . GLU B 1 495 ? 7.016 38.438 26.031 1 31.66 495 GLU B C 1
ATOM 9680 O O . GLU B 1 495 ? 8.102 38.656 25.484 1 31.66 495 GLU B O 1
ATOM 9685 N N . LEU B 1 496 ? 7.168 38.438 27.406 1 29.56 496 LEU B N 1
ATOM 9686 C CA . LEU B 1 496 ? 8.148 37.781 28.266 1 29.56 496 LEU B CA 1
ATOM 9687 C C . LEU B 1 496 ? 8.773 36.594 27.547 1 29.56 496 LEU B C 1
ATOM 9689 O O . LEU B 1 496 ? 8.109 35.594 27.312 1 29.56 496 LEU B O 1
ATOM 9693 N N . LEU B 1 497 ? 9.469 36.781 26.578 1 33.22 497 LEU B N 1
ATOM 9694 C CA . LEU B 1 497 ? 10.398 35.688 26.344 1 33.22 497 LEU B CA 1
ATOM 9695 C C . LEU B 1 497 ? 10.844 35.031 27.656 1 33.22 497 LEU B C 1
ATOM 9697 O O . LEU B 1 497 ? 11.164 35.75 28.609 1 33.22 497 LEU B O 1
ATOM 9701 N N . THR B 1 498 ? 10.25 34 28.094 1 32 498 THR B N 1
ATOM 9702 C CA . THR B 1 498 ? 10.633 33.406 29.375 1 32 498 THR B CA 1
ATOM 9703 C C . THR B 1 498 ? 12.086 33.688 29.703 1 32 498 THR B C 1
ATOM 9705 O O . THR B 1 498 ? 12.977 33.5 28.875 1 32 498 THR B O 1
ATOM 9708 N N . LYS B 1 499 ? 12.422 34.688 30.516 1 37.5 499 LYS B N 1
ATOM 9709 C CA . LYS B 1 499 ? 13.664 35.062 31.172 1 37.5 499 LYS B CA 1
ATOM 9710 C C . LYS B 1 499 ? 14.633 33.906 31.266 1 37.5 499 LYS B C 1
ATOM 9712 O O . LYS B 1 499 ? 15.852 34.062 31.203 1 37.5 499 LYS B O 1
ATOM 9717 N N . ASP B 1 500 ? 14.133 32.781 31.688 1 33.03 500 ASP B N 1
ATOM 9718 C CA . ASP B 1 500 ? 14.961 31.625 31.984 1 33.03 500 ASP B CA 1
ATOM 9719 C C . ASP B 1 500 ? 15.32 30.875 30.703 1 33.03 500 ASP B C 1
ATOM 9721 O O . ASP B 1 500 ? 15.797 29.734 30.75 1 33.03 500 ASP B O 1
ATOM 9725 N N . ALA B 1 501 ? 14.82 31.297 29.578 1 36.97 501 ALA B N 1
ATOM 9726 C CA . ALA B 1 501 ? 15.305 30.516 28.438 1 36.97 501 ALA B CA 1
ATOM 9727 C C . ALA B 1 501 ? 16.75 30.875 28.094 1 36.97 501 ALA B C 1
ATOM 9729 O O . ALA B 1 501 ? 17.031 32.031 27.719 1 36.97 501 ALA B O 1
ATOM 9730 N N . LYS B 1 502 ? 17.719 30.469 28.828 1 39.44 502 LYS B N 1
ATOM 9731 C CA . LYS B 1 502 ? 19.156 30.562 28.609 1 39.44 502 LYS B CA 1
ATOM 9732 C C . LYS B 1 502 ? 19.484 30.516 27.125 1 39.44 502 LYS B C 1
ATOM 9734 O O . LYS B 1 502 ? 19.078 29.609 26.422 1 39.44 502 LYS B O 1
ATOM 9739 N N . CYS B 1 503 ? 19.641 31.609 26.594 1 46.53 503 CYS B N 1
ATOM 9740 C CA . CYS B 1 503 ? 20.172 31.781 25.25 1 46.53 503 CYS B CA 1
ATOM 9741 C C . CYS B 1 503 ? 21.422 30.938 25.031 1 46.53 503 CYS B C 1
ATOM 9743 O O . CYS B 1 503 ? 22.484 31.234 25.578 1 46.53 503 CYS B O 1
ATOM 9745 N N . ILE B 1 504 ? 21.219 29.734 24.594 1 55.25 504 ILE B N 1
ATOM 9746 C CA . ILE B 1 504 ? 22.328 28.781 24.547 1 55.25 504 ILE B CA 1
ATOM 9747 C C . ILE B 1 504 ? 23.234 29.094 23.344 1 55.25 504 ILE B C 1
ATOM 9749 O O . ILE B 1 504 ? 24.453 28.969 23.438 1 55.25 504 ILE B O 1
ATOM 9753 N N . TYR B 1 505 ? 22.484 29.781 22.172 1 64.81 505 TYR B N 1
ATOM 9754 C CA . TYR B 1 505 ? 23.297 29.984 20.984 1 64.81 505 TYR B CA 1
ATOM 9755 C C . TYR B 1 505 ? 23.297 31.453 20.578 1 64.81 505 TYR B C 1
ATOM 9757 O O . TYR B 1 505 ? 22.25 32.125 20.609 1 64.81 505 TYR B O 1
ATOM 9765 N N . GLU B 1 506 ? 24.422 32.188 20.391 1 65.25 506 GLU B N 1
ATOM 9766 C CA . GLU B 1 506 ? 24.516 33.562 19.938 1 65.25 506 GLU B CA 1
ATOM 9767 C C . GLU B 1 506 ? 24.703 33.625 18.422 1 65.25 506 GLU B C 1
ATOM 9769 O O . GLU B 1 506 ? 25.672 33.125 17.891 1 65.25 506 GLU B O 1
ATOM 9774 N N . ILE B 1 507 ? 23.672 34 17.688 1 74.38 507 ILE B N 1
ATOM 9775 C CA . ILE B 1 507 ? 23.703 34.125 16.234 1 74.38 507 ILE B CA 1
ATOM 9776 C C . ILE B 1 507 ? 23.266 35.531 15.812 1 74.38 507 ILE B C 1
ATOM 9778 O O . ILE B 1 507 ? 22.438 36.156 16.469 1 74.38 507 ILE B O 1
ATOM 9782 N N . SER B 1 508 ? 23.906 36.156 14.789 1 78.06 508 SER B N 1
ATOM 9783 C CA . SER B 1 508 ? 23.516 37.469 14.266 1 78.06 508 SER B CA 1
ATOM 9784 C C . SER B 1 508 ? 22.109 37.438 13.688 1 78.06 508 SER B C 1
ATOM 9786 O O . SER B 1 508 ? 21.594 36.344 13.383 1 78.06 508 SER B O 1
ATOM 9788 N N . LYS B 1 509 ? 21.469 38.594 13.602 1 80.19 509 LYS B N 1
ATOM 9789 C CA . LYS B 1 509 ? 20.109 38.688 13.086 1 80.19 509 LYS B CA 1
ATOM 9790 C C . LYS B 1 509 ? 20.031 38.188 11.648 1 80.19 509 LYS B C 1
ATOM 9792 O O . LYS B 1 509 ? 19.094 37.469 11.281 1 80.19 509 LYS B O 1
ATOM 9797 N N . ASP B 1 510 ? 21 38.531 10.883 1 82.56 510 ASP B N 1
ATOM 9798 C CA . ASP B 1 510 ? 21.016 38.125 9.477 1 82.56 510 ASP B CA 1
ATOM 9799 C C . ASP B 1 510 ? 21.219 36.625 9.336 1 82.56 510 ASP B C 1
ATOM 9801 O O . ASP B 1 510 ? 20.609 35.969 8.477 1 82.56 510 ASP B O 1
ATOM 9805 N N . ASP B 1 511 ? 22 36.125 10.133 1 85.81 511 ASP B N 1
ATOM 9806 C CA . ASP B 1 511 ? 22.266 34.688 10.094 1 85.81 511 ASP B CA 1
ATOM 9807 C C . ASP B 1 511 ? 21.078 33.906 10.609 1 85.81 511 ASP B C 1
ATOM 9809 O O . ASP B 1 511 ? 20.781 32.812 10.109 1 85.81 511 ASP B O 1
ATOM 9813 N N . LYS B 1 512 ? 20.5 34.438 11.578 1 87.5 512 LYS B N 1
ATOM 9814 C CA . LYS B 1 512 ? 19.297 33.781 12.094 1 87.5 512 LYS B CA 1
ATOM 9815 C C . LYS B 1 512 ? 18.203 33.719 11.023 1 87.5 512 LYS B C 1
ATOM 9817 O O . LYS B 1 512 ? 17.5 32.688 10.914 1 87.5 512 LYS B O 1
ATOM 9822 N N . LYS B 1 513 ? 18.094 34.75 10.289 1 88.69 513 LYS B N 1
ATOM 9823 C CA . LYS B 1 513 ? 17.125 34.781 9.203 1 88.69 513 LYS B CA 1
ATOM 9824 C C . LYS B 1 513 ? 17.453 33.719 8.156 1 88.69 513 LYS B C 1
ATOM 9826 O O . LYS B 1 513 ? 16.547 33.031 7.641 1 88.69 513 LYS B O 1
ATOM 9831 N N . THR B 1 514 ? 18.672 33.531 7.887 1 90.56 514 THR B N 1
ATOM 9832 C CA . THR B 1 514 ? 19.109 32.531 6.922 1 90.56 514 THR B CA 1
ATOM 9833 C C . THR B 1 514 ? 18.781 31.125 7.426 1 90.56 514 THR B C 1
ATOM 9835 O O . THR B 1 514 ? 18.328 30.281 6.652 1 90.56 514 THR B O 1
ATOM 9838 N N . VAL B 1 515 ? 18.984 30.938 8.664 1 92 515 VAL B N 1
ATOM 9839 C CA . VAL B 1 515 ? 18.719 29.625 9.258 1 92 515 VAL B CA 1
ATOM 9840 C C . VAL B 1 515 ? 17.203 29.375 9.273 1 92 515 VAL B C 1
ATOM 9842 O O . VAL B 1 515 ? 16.75 28.281 8.969 1 92 515 VAL B O 1
ATOM 9845 N N . GLU B 1 516 ? 16.469 30.391 9.609 1 92.44 516 GLU B N 1
ATOM 9846 C CA . GLU B 1 516 ? 15.016 30.281 9.641 1 92.44 516 GLU B CA 1
ATOM 9847 C C . GLU B 1 516 ? 14.453 29.969 8.258 1 92.44 516 GLU B C 1
ATOM 9849 O O . GLU B 1 516 ? 13.562 29.125 8.117 1 92.44 516 GLU B O 1
ATOM 9854 N N . GLU B 1 517 ? 14.992 30.562 7.309 1 91.12 517 GLU B N 1
ATOM 9855 C CA . GLU B 1 517 ? 14.555 30.344 5.934 1 91.12 517 GLU B CA 1
ATOM 9856 C C . GLU B 1 517 ? 14.875 28.922 5.48 1 91.12 517 GLU B C 1
ATOM 9858 O O . GLU B 1 517 ? 14.141 28.328 4.688 1 91.12 517 GLU B O 1
ATOM 9863 N N . SER B 1 518 ? 15.938 28.391 5.91 1 93.94 518 SER B N 1
ATOM 9864 C CA . SER B 1 518 ? 16.359 27.047 5.516 1 93.94 518 SER B CA 1
ATOM 9865 C C . SER B 1 518 ? 15.469 25.969 6.129 1 93.94 518 SER B C 1
ATOM 9867 O O . SER B 1 518 ? 15.352 24.875 5.586 1 93.94 518 SER B O 1
ATOM 9869 N N . ILE B 1 519 ? 14.812 26.266 7.199 1 93.31 519 ILE B N 1
ATOM 9870 C CA . ILE B 1 519 ? 13.945 25.312 7.891 1 93.31 519 ILE B CA 1
ATOM 9871 C C . ILE B 1 519 ? 12.523 25.406 7.348 1 93.31 519 ILE B C 1
ATOM 9873 O O . ILE B 1 519 ? 11.805 24.406 7.281 1 93.31 519 ILE B O 1
ATOM 9877 N N . ASP B 1 520 ? 12.109 26.547 6.863 1 88.81 520 ASP B N 1
ATOM 9878 C CA . ASP B 1 520 ? 10.727 26.828 6.496 1 88.81 520 ASP B CA 1
ATOM 9879 C C . ASP B 1 520 ? 10.453 26.422 5.051 1 88.81 520 ASP B C 1
ATOM 9881 O O . ASP B 1 520 ? 9.289 26.344 4.633 1 88.81 520 ASP B O 1
ATOM 9885 N N . VAL B 1 521 ? 11.422 26.016 4.34 1 89.31 521 VAL B N 1
ATOM 9886 C CA . VAL B 1 521 ? 11.234 25.562 2.965 1 89.31 521 VAL B CA 1
ATOM 9887 C C . VAL B 1 521 ? 10.68 24.141 2.957 1 89.31 521 VAL B C 1
ATOM 9889 O O . VAL B 1 521 ? 10.328 23.594 4.008 1 89.31 521 VAL B O 1
ATOM 9892 N N . GLU B 1 522 ? 10.461 23.562 1.726 1 87.38 522 GLU B N 1
ATOM 9893 C CA . GLU B 1 522 ? 10.008 22.172 1.644 1 87.38 522 GLU B CA 1
ATOM 9894 C C . GLU B 1 522 ? 10.969 21.234 2.369 1 87.38 522 GLU B C 1
ATOM 9896 O O . GLU B 1 522 ? 12.18 21.469 2.393 1 87.38 522 GLU B O 1
ATOM 9901 N N . PHE B 1 523 ? 10.5 20.266 2.867 1 92.56 523 PHE B N 1
ATOM 9902 C CA . PHE B 1 523 ? 11.281 19.406 3.758 1 92.56 523 PHE B CA 1
ATOM 9903 C C . PHE B 1 523 ? 12.461 18.797 3.014 1 92.56 523 PHE B C 1
ATOM 9905 O O . PHE B 1 523 ? 13.555 18.656 3.568 1 92.56 523 PHE B O 1
ATOM 9912 N N . ASP B 1 524 ? 12.234 18.312 1.827 1 92.06 524 ASP B N 1
ATOM 9913 C CA . ASP B 1 524 ? 13.32 17.75 1.043 1 92.06 524 ASP B CA 1
ATOM 9914 C C . ASP B 1 524 ? 14.422 18.781 0.793 1 92.06 524 ASP B C 1
ATOM 9916 O O . ASP B 1 524 ? 15.609 18.453 0.841 1 92.06 524 ASP B O 1
ATOM 9920 N N . GLN B 1 525 ? 14.031 20 0.583 1 93.5 525 GLN B N 1
ATOM 9921 C CA . GLN B 1 525 ? 14.992 21.094 0.399 1 93.5 525 GLN B CA 1
ATOM 9922 C C . GLN B 1 525 ? 15.773 21.344 1.68 1 93.5 525 GLN B C 1
ATOM 9924 O O . GLN B 1 525 ? 16.984 21.578 1.636 1 93.5 525 GLN B O 1
ATOM 9929 N N . SER B 1 526 ? 15.086 21.312 2.725 1 96.12 526 SER B N 1
ATOM 9930 C CA . SER B 1 526 ? 15.742 21.531 4.012 1 96.12 526 SER B CA 1
ATOM 9931 C C . SER B 1 526 ? 16.812 20.484 4.277 1 96.12 526 SER B C 1
ATOM 9933 O O . SER B 1 526 ? 17.891 20.797 4.758 1 96.12 526 SER B O 1
ATOM 9935 N N . ILE B 1 527 ? 16.531 19.234 3.947 1 97.69 527 ILE B N 1
ATOM 9936 C CA . ILE B 1 527 ? 17.469 18.156 4.18 1 97.69 527 ILE B CA 1
ATOM 9937 C C . ILE B 1 527 ? 18.734 18.375 3.348 1 97.69 527 ILE B C 1
ATOM 9939 O O . ILE B 1 527 ? 19.844 18.234 3.855 1 97.69 527 ILE B O 1
ATOM 9943 N N . LEU B 1 528 ? 18.516 18.781 2.154 1 97.38 528 LEU B N 1
ATOM 9944 C CA . LEU B 1 528 ? 19.656 18.969 1.264 1 97.38 528 LEU B CA 1
ATOM 9945 C C . LEU B 1 528 ? 20.484 20.172 1.709 1 97.38 528 LEU B C 1
ATOM 9947 O O . LEU B 1 528 ? 21.719 20.094 1.736 1 97.38 528 LEU B O 1
ATOM 9951 N N . LEU B 1 529 ? 19.828 21.25 2.061 1 97.69 529 LEU B N 1
ATOM 9952 C CA . LEU B 1 529 ? 20.531 22.453 2.518 1 97.69 529 LEU B CA 1
ATOM 9953 C C . LEU B 1 529 ? 21.391 22.156 3.744 1 97.69 529 LEU B C 1
ATOM 9955 O O . LEU B 1 529 ? 22.578 22.484 3.771 1 97.69 529 LEU B O 1
ATOM 9959 N N . TRP B 1 530 ? 20.781 21.5 4.648 1 98.12 530 TRP B N 1
ATOM 9960 C CA . TRP B 1 530 ? 21.453 21.25 5.914 1 98.12 530 TRP B CA 1
ATOM 9961 C C . TRP B 1 530 ? 22.531 20.188 5.746 1 98.12 530 TRP B C 1
ATOM 9963 O O . TRP B 1 530 ? 23.562 20.219 6.426 1 98.12 530 TRP B O 1
ATOM 9973 N N . HIS B 1 531 ? 22.328 19.219 4.852 1 98.31 531 HIS B N 1
ATOM 9974 C CA . HIS B 1 531 ? 23.359 18.219 4.586 1 98.31 531 HIS B CA 1
ATOM 9975 C C . HIS B 1 531 ? 24.609 18.859 3.988 1 98.31 531 HIS B C 1
ATOM 9977 O O . HIS B 1 531 ? 25.719 18.562 4.414 1 98.31 531 HIS B O 1
ATOM 9983 N N . ILE B 1 532 ? 24.359 19.688 3.023 1 97.88 532 ILE B N 1
ATOM 9984 C CA . ILE B 1 532 ? 25.484 20.375 2.387 1 97.88 532 ILE B CA 1
ATOM 9985 C C . ILE B 1 532 ? 26.203 21.234 3.414 1 97.88 532 ILE B C 1
ATOM 9987 O O . ILE B 1 532 ? 27.422 21.188 3.531 1 97.88 532 ILE B O 1
ATOM 9991 N N . ALA B 1 533 ? 25.453 22.016 4.152 1 97.75 533 ALA B N 1
ATOM 9992 C CA . ALA B 1 533 ? 26.031 22.906 5.148 1 97.75 533 ALA B CA 1
ATOM 9993 C C . ALA B 1 533 ? 26.812 22.125 6.199 1 97.75 533 ALA B C 1
ATOM 9995 O O . ALA B 1 533 ? 27.922 22.531 6.578 1 97.75 533 ALA B O 1
ATOM 9996 N N . THR B 1 534 ? 26.234 21.016 6.68 1 97.38 534 THR B N 1
ATOM 9997 C CA . THR B 1 534 ? 26.891 20.203 7.691 1 97.38 534 THR B CA 1
ATOM 9998 C C . THR B 1 534 ? 28.188 19.609 7.148 1 97.38 534 THR B C 1
ATOM 10000 O O . THR B 1 534 ? 29.203 19.562 7.852 1 97.38 534 THR B O 1
ATOM 10003 N N . THR B 1 535 ? 28.141 19.141 5.934 1 96.56 535 THR B N 1
ATOM 10004 C CA . THR B 1 535 ? 29.328 18.547 5.316 1 96.56 535 THR B CA 1
ATOM 10005 C C . THR B 1 535 ? 30.438 19.578 5.168 1 96.56 535 THR B C 1
ATOM 10007 O O . THR B 1 535 ? 31.594 19.312 5.469 1 96.56 535 THR B O 1
ATOM 10010 N N . LEU B 1 536 ? 30.078 20.766 4.746 1 95.69 536 LEU B N 1
ATOM 10011 C CA . LEU B 1 536 ? 31.047 21.828 4.555 1 95.69 536 LEU B CA 1
ATOM 10012 C C . LEU B 1 536 ? 31.656 22.25 5.887 1 95.69 536 LEU B C 1
ATOM 10014 O O . LEU B 1 536 ? 32.875 22.422 5.996 1 95.69 536 LEU B O 1
ATOM 10018 N N . CYS B 1 537 ? 30.828 22.406 6.879 1 94.5 537 CYS B N 1
ATOM 10019 C CA . CYS B 1 537 ? 31.312 22.781 8.195 1 94.5 537 CYS B CA 1
ATOM 10020 C C . CYS B 1 537 ? 32.188 21.688 8.797 1 94.5 537 CYS B C 1
ATOM 10022 O O . CYS B 1 537 ? 33.188 21.984 9.469 1 94.5 537 CYS B O 1
ATOM 10024 N N . HIS B 1 538 ? 31.812 20.453 8.602 1 93.75 538 HIS B N 1
ATOM 10025 C CA . HIS B 1 538 ? 32.562 19.328 9.148 1 93.75 538 HIS B CA 1
ATOM 10026 C C . HIS B 1 538 ? 33.969 19.281 8.602 1 93.75 538 HIS B C 1
ATOM 10028 O O . HIS B 1 538 ? 34.938 19.047 9.352 1 93.75 538 HIS B O 1
ATOM 10034 N N . TYR B 1 539 ? 34.156 19.484 7.379 1 88.94 539 TYR B N 1
ATOM 10035 C CA . TYR B 1 539 ? 35.469 19.375 6.762 1 88.94 539 TYR B CA 1
ATOM 10036 C C . TYR B 1 539 ? 36.281 20.625 7.023 1 88.94 539 TYR B C 1
ATOM 10038 O O . TYR B 1 539 ? 37.531 20.609 6.914 1 88.94 539 TYR B O 1
ATOM 10046 N N . SER B 1 540 ? 35.625 21.625 7.453 1 86.06 540 SER B N 1
ATOM 10047 C CA . SER B 1 540 ? 36.344 22.844 7.797 1 86.06 540 SER B CA 1
ATOM 10048 C C . SER B 1 540 ? 36.844 22.812 9.234 1 86.06 540 SER B C 1
ATOM 10050 O O . SER B 1 540 ? 37.938 23.25 9.523 1 86.06 540 SER B O 1
ATOM 10052 N N . ASP B 1 541 ? 36.031 22.375 10.211 1 83.81 541 ASP B N 1
ATOM 10053 C CA . ASP B 1 541 ? 36.344 22.438 11.641 1 83.81 541 ASP B CA 1
ATOM 10054 C C . ASP B 1 541 ? 37.188 21.234 12.07 1 83.81 541 ASP B C 1
ATOM 10056 O O . ASP B 1 541 ? 38 21.328 12.977 1 83.81 541 ASP B O 1
ATOM 10060 N N . HIS B 1 542 ? 37.219 20.172 11.578 1 74.69 542 HIS B N 1
ATOM 10061 C CA . HIS B 1 542 ? 37.875 18.922 11.984 1 74.69 542 HIS B CA 1
ATOM 10062 C C . HIS B 1 542 ? 37.688 18.672 13.469 1 74.69 542 HIS B C 1
ATOM 10064 O O . HIS B 1 542 ? 38.625 18.391 14.188 1 74.69 542 HIS B O 1
ATOM 10070 N N . CYS B 1 543 ? 36.438 18.891 14.086 1 78.94 543 CYS B N 1
ATOM 10071 C CA . CYS B 1 543 ? 36.094 18.688 15.492 1 78.94 543 CYS B CA 1
ATOM 10072 C C . CYS B 1 543 ? 35.438 17.344 15.711 1 78.94 543 CYS B C 1
ATOM 10074 O O . CYS B 1 543 ? 34.594 16.922 14.898 1 78.94 543 CYS B O 1
ATOM 10076 N N . PRO B 1 544 ? 35.875 16.688 16.734 1 78.62 544 PRO B N 1
ATOM 10077 C CA . PRO B 1 544 ? 35.281 15.375 17.031 1 78.62 544 PRO B CA 1
ATOM 10078 C C . PRO B 1 544 ? 33.812 15.445 17.344 1 78.62 544 PRO B C 1
ATOM 10080 O O . PRO B 1 544 ? 33.062 14.477 17.125 1 78.62 544 PRO B O 1
ATOM 10083 N N . ASN B 1 545 ? 33.375 16.516 17.828 1 80.88 545 ASN B N 1
ATOM 10084 C CA . ASN B 1 545 ? 31.969 16.656 18.203 1 80.88 545 ASN B CA 1
ATOM 10085 C C . ASN B 1 545 ? 31.062 16.766 16.984 1 80.88 545 ASN B C 1
ATOM 10087 O O . ASN B 1 545 ? 29.828 16.719 17.109 1 80.88 545 ASN B O 1
ATOM 10091 N N . SER B 1 546 ? 31.672 16.766 15.867 1 92 546 SER B N 1
ATOM 10092 C CA . SER B 1 546 ? 30.906 16.938 14.633 1 92 546 SER B CA 1
ATOM 10093 C C . SER B 1 546 ? 30.453 15.602 14.062 1 92 546 SER B C 1
ATOM 10095 O O . SER B 1 546 ? 29.594 15.555 13.188 1 92 546 SER B O 1
ATOM 10097 N N . GLU B 1 547 ? 30.922 14.531 14.664 1 91.38 547 GLU B N 1
ATOM 10098 C CA . GLU B 1 547 ? 30.688 13.219 14.078 1 91.38 547 GLU B CA 1
ATOM 10099 C C . GLU B 1 547 ? 29.219 12.82 14.18 1 91.38 547 GLU B C 1
ATOM 10101 O O . GLU B 1 547 ? 28.656 12.242 13.25 1 91.38 547 GLU B O 1
ATOM 10106 N N . VAL B 1 548 ? 28.641 13.102 15.258 1 93.69 548 VAL B N 1
ATOM 10107 C CA . VAL B 1 548 ? 27.25 12.734 15.477 1 93.69 548 VAL B CA 1
ATOM 10108 C C . VAL B 1 548 ? 26.359 13.477 14.484 1 93.69 548 VAL B C 1
ATOM 10110 O O . VAL B 1 548 ? 25.438 12.891 13.906 1 93.69 548 VAL B O 1
ATOM 10113 N N . SER B 1 549 ? 26.625 14.758 14.273 1 95.31 549 SER B N 1
ATOM 10114 C CA . SER B 1 549 ? 25.859 15.555 13.32 1 95.31 549 SER B CA 1
ATOM 10115 C C . SER B 1 549 ? 26.062 15.055 11.898 1 95.31 549 SER B C 1
ATOM 10117 O O . SER B 1 549 ? 25.109 15.023 11.109 1 95.31 549 SER B O 1
ATOM 10119 N N . LYS B 1 550 ? 27.266 14.68 11.641 1 95.06 550 LYS B N 1
ATOM 10120 C CA . LYS B 1 550 ? 27.562 14.141 10.312 1 95.06 550 LYS B CA 1
ATOM 10121 C C . LYS B 1 550 ? 26.797 12.844 10.07 1 95.06 550 LYS B C 1
ATOM 10123 O O . LYS B 1 550 ? 26.234 12.641 8.992 1 95.06 550 LYS B O 1
ATOM 10128 N N . LEU B 1 551 ? 26.75 12 11.062 1 96.06 551 LEU B N 1
ATOM 10129 C CA . LEU B 1 551 ? 26.078 10.711 10.945 1 96.06 551 LEU B CA 1
ATOM 10130 C C . LEU B 1 551 ? 24.578 10.906 10.68 1 96.06 551 LEU B C 1
ATOM 10132 O O . LEU B 1 551 ? 24.016 10.242 9.805 1 96.06 551 LEU B O 1
ATOM 10136 N N . ILE B 1 552 ? 23.969 11.789 11.367 1 97.44 552 ILE B N 1
ATOM 10137 C CA . ILE B 1 552 ? 22.547 12.008 11.18 1 97.44 552 ILE B CA 1
ATOM 10138 C C . ILE B 1 552 ? 22.297 12.672 9.828 1 97.44 552 ILE B C 1
ATOM 10140 O O . ILE B 1 552 ? 21.312 12.367 9.148 1 97.44 552 ILE B O 1
ATOM 10144 N N . SER B 1 553 ? 23.172 13.578 9.508 1 97.81 553 SER B N 1
ATOM 10145 C CA . SER B 1 553 ? 23.062 14.266 8.227 1 97.81 553 SER B CA 1
ATOM 10146 C C . SER B 1 553 ? 23.125 13.281 7.066 1 97.81 553 SER B C 1
ATOM 10148 O O . SER B 1 553 ? 22.281 13.305 6.172 1 97.81 553 SER B O 1
ATOM 10150 N N . GLU B 1 554 ? 24.062 12.406 7.07 1 97.62 554 GLU B N 1
ATOM 10151 C CA . GLU B 1 554 ? 24.234 11.422 6.004 1 97.62 554 GLU B CA 1
ATOM 10152 C C . GLU B 1 554 ? 23.109 10.406 6.008 1 97.62 554 GLU B C 1
ATOM 10154 O O . GLU B 1 554 ? 22.719 9.891 4.953 1 97.62 554 GLU B O 1
ATOM 10159 N N . TYR B 1 555 ? 22.625 10.125 7.168 1 97.5 555 TYR B N 1
ATOM 10160 C CA . TYR B 1 555 ? 21.484 9.219 7.254 1 97.5 555 TYR B CA 1
ATOM 10161 C C . TYR B 1 555 ? 20.234 9.852 6.633 1 97.5 555 TYR B C 1
ATOM 10163 O O . TYR B 1 555 ? 19.516 9.195 5.883 1 97.5 555 TYR B O 1
ATOM 10171 N N . MET B 1 556 ? 20.031 11.102 6.949 1 97.81 556 MET B N 1
ATOM 10172 C CA . MET B 1 556 ? 18.875 11.805 6.398 1 97.81 556 MET B CA 1
ATOM 10173 C C . MET B 1 556 ? 18.984 11.914 4.883 1 97.81 556 MET B C 1
ATOM 10175 O O . MET B 1 556 ? 17.969 11.836 4.176 1 97.81 556 MET B O 1
ATOM 10179 N N . LEU B 1 557 ? 20.156 12.117 4.395 1 97.25 557 LEU B N 1
ATOM 10180 C CA . LEU B 1 557 ? 20.328 12.156 2.945 1 97.25 557 LEU B CA 1
ATOM 10181 C C . LEU B 1 557 ? 20.109 10.773 2.34 1 97.25 557 LEU B C 1
ATOM 10183 O O . LEU B 1 557 ? 19.562 10.656 1.24 1 97.25 557 LEU B O 1
ATOM 10187 N N . TYR B 1 558 ? 20.547 9.781 3.057 1 96 558 TYR B N 1
ATOM 10188 C CA . TYR B 1 558 ? 20.281 8.422 2.609 1 96 558 TYR B CA 1
ATOM 10189 C C . TYR B 1 558 ? 18.781 8.18 2.428 1 96 558 TYR B C 1
ATOM 10191 O O . TYR B 1 558 ? 18.359 7.586 1.435 1 96 558 TYR B O 1
ATOM 10199 N N . LEU B 1 559 ? 18 8.625 3.398 1 95.94 559 LEU B N 1
ATOM 10200 C CA . LEU B 1 559 ? 16.562 8.461 3.305 1 95.94 559 LEU B CA 1
ATOM 10201 C C . LEU B 1 559 ? 16 9.203 2.094 1 95.94 559 LEU B C 1
ATOM 10203 O O . LEU B 1 559 ? 15.125 8.695 1.397 1 95.94 559 LEU B O 1
ATOM 10207 N N . LEU B 1 560 ? 16.562 10.312 1.854 1 95.19 560 LEU B N 1
ATOM 10208 C CA . LEU B 1 560 ? 16.078 11.148 0.754 1 95.19 560 LEU B CA 1
ATOM 10209 C C . LEU B 1 560 ? 16.391 10.5 -0.591 1 95.19 560 LEU B C 1
ATOM 10211 O O . LEU B 1 560 ? 15.586 10.578 -1.523 1 95.19 560 LEU B O 1
ATOM 10215 N N . VAL B 1 561 ? 17.484 9.812 -0.693 1 92.12 561 VAL B N 1
ATOM 10216 C CA . VAL B 1 561 ? 17.953 9.305 -1.975 1 92.12 561 VAL B CA 1
ATOM 10217 C C . VAL B 1 561 ? 17.484 7.863 -2.166 1 92.12 561 VAL B C 1
ATOM 10219 O O . VAL B 1 561 ? 17.016 7.496 -3.246 1 92.12 561 VAL B O 1
ATOM 10222 N N . MET B 1 562 ? 17.562 7.094 -1.106 1 90.5 562 MET B N 1
ATOM 10223 C CA . MET B 1 562 ? 17.359 5.656 -1.255 1 90.5 562 MET B CA 1
ATOM 10224 C C . MET B 1 562 ? 15.961 5.25 -0.809 1 90.5 562 MET B C 1
ATOM 10226 O O . MET B 1 562 ? 15.406 4.27 -1.307 1 90.5 562 MET B O 1
ATOM 10230 N N . ARG B 1 563 ? 15.414 6.004 0.157 1 91.06 563 ARG B N 1
ATOM 10231 C CA . ARG B 1 563 ? 14.094 5.656 0.681 1 91.06 563 ARG B CA 1
ATOM 10232 C C . ARG B 1 563 ? 13.195 6.883 0.755 1 91.06 563 ARG B C 1
ATOM 10234 O O . ARG B 1 563 ? 12.656 7.203 1.818 1 91.06 563 ARG B O 1
ATOM 10241 N N . PRO B 1 564 ? 12.914 7.41 -0.364 1 89.56 564 PRO B N 1
ATOM 10242 C CA . PRO B 1 564 ? 12.109 8.641 -0.341 1 89.56 564 PRO B CA 1
ATOM 10243 C C . PRO B 1 564 ? 10.672 8.391 0.1 1 89.56 564 PRO B C 1
ATOM 10245 O O . PRO B 1 564 ? 9.992 9.32 0.541 1 89.56 564 PRO B O 1
ATOM 10248 N N . VAL B 1 565 ? 10.25 7.168 0.078 1 86.62 565 VAL B N 1
ATOM 10249 C CA . VAL B 1 565 ? 8.875 6.82 0.429 1 86.62 565 VAL B CA 1
ATOM 10250 C C . VAL B 1 565 ? 8.656 7.023 1.927 1 86.62 565 VAL B C 1
ATOM 10252 O O . VAL B 1 565 ? 7.52 7.141 2.385 1 86.62 565 VAL B O 1
ATOM 10255 N N . MET B 1 566 ? 9.758 7.105 2.709 1 92.94 566 MET B N 1
ATOM 10256 C CA . MET B 1 566 ? 9.648 7.281 4.156 1 92.94 566 MET B CA 1
ATOM 10257 C C . MET B 1 566 ? 9.602 8.758 4.52 1 92.94 566 MET B C 1
ATOM 10259 O O . MET B 1 566 ? 9.406 9.109 5.688 1 92.94 566 MET B O 1
ATOM 10263 N N . LEU B 1 567 ? 9.781 9.594 3.521 1 92.62 567 LEU B N 1
ATOM 10264 C CA . LEU B 1 567 ? 9.742 11.039 3.738 1 92.62 567 LEU B CA 1
ATOM 10265 C C . LEU B 1 567 ? 8.469 11.641 3.166 1 92.62 567 LEU B C 1
ATOM 10267 O O . LEU B 1 567 ? 7.785 11.008 2.357 1 92.62 567 LEU B O 1
ATOM 10271 N N . PRO B 1 568 ? 8.086 12.773 3.703 1 85.25 568 PRO B N 1
ATOM 10272 C CA . PRO B 1 568 ? 6.91 13.438 3.133 1 85.25 568 PRO B CA 1
ATOM 10273 C C . PRO B 1 568 ? 7.074 13.75 1.646 1 85.25 568 PRO B C 1
ATOM 10275 O O . PRO B 1 568 ? 8.203 13.859 1.154 1 85.25 568 PRO B O 1
ATOM 10278 N N . ASN B 1 569 ? 5.98 13.93 0.993 1 75.31 569 ASN B N 1
ATOM 10279 C CA . ASN B 1 569 ? 5.98 14.156 -0.45 1 75.31 569 ASN B CA 1
ATOM 10280 C C . ASN B 1 569 ? 6.664 15.469 -0.816 1 75.31 569 ASN B C 1
ATOM 10282 O O . ASN B 1 569 ? 6.578 16.438 -0.072 1 75.31 569 ASN B O 1
ATOM 10286 N N . GLY B 1 570 ? 7.484 15.43 -1.829 1 76.69 570 GLY B N 1
ATOM 10287 C CA . GLY B 1 570 ? 8.18 16.578 -2.4 1 76.69 570 GLY B CA 1
ATOM 10288 C C . GLY B 1 570 ? 8.82 16.266 -3.744 1 76.69 570 GLY B C 1
ATOM 10289 O O . GLY B 1 570 ? 8.406 15.344 -4.441 1 76.69 570 GLY B O 1
ATOM 10290 N N . ILE B 1 571 ? 9.562 17.141 -4.176 1 78.31 571 ILE B N 1
ATOM 10291 C CA . ILE B 1 571 ? 10.289 16.938 -5.43 1 78.31 571 ILE B CA 1
ATOM 10292 C C . ILE B 1 571 ? 11.742 16.578 -5.133 1 78.31 571 ILE B C 1
ATOM 10294 O O . ILE B 1 571 ? 12.664 17.141 -5.719 1 78.31 571 ILE B O 1
ATOM 10298 N N . GLU B 1 572 ? 11.867 15.648 -4.316 1 83.38 572 GLU B N 1
ATOM 10299 C CA . GLU B 1 572 ? 13.18 15.289 -3.791 1 83.38 572 GLU B CA 1
ATOM 10300 C C . GLU B 1 572 ? 14.094 14.773 -4.898 1 83.38 572 GLU B C 1
ATOM 10302 O O . GLU B 1 572 ? 15.281 15.094 -4.93 1 83.38 572 GLU B O 1
ATOM 10307 N N . GLN B 1 573 ? 13.586 14.07 -5.805 1 83.31 573 GLN B N 1
ATOM 10308 C CA . GLN B 1 573 ? 14.43 13.469 -6.824 1 83.31 573 GLN B CA 1
ATOM 10309 C C . GLN B 1 573 ? 14.945 14.516 -7.809 1 83.31 573 GLN B C 1
ATOM 10311 O O . GLN B 1 573 ? 16.125 14.523 -8.164 1 83.31 573 GLN B O 1
ATOM 10316 N N . ILE B 1 574 ? 14.109 15.367 -8.133 1 85.94 574 ILE B N 1
ATOM 10317 C CA . ILE B 1 574 ? 14.508 16.422 -9.07 1 85.94 574 ILE B CA 1
ATOM 10318 C C . ILE B 1 574 ? 15.508 17.359 -8.398 1 85.94 574 ILE B C 1
ATOM 10320 O O . ILE B 1 574 ? 16.516 17.734 -9.008 1 85.94 574 ILE B O 1
ATOM 10324 N N . ARG B 1 575 ? 15.195 17.672 -7.277 1 90.25 575 ARG B N 1
ATOM 10325 C CA . ARG B 1 575 ? 16.078 18.578 -6.535 1 90.25 575 ARG B CA 1
ATOM 10326 C C . ARG B 1 575 ? 17.453 17.953 -6.312 1 90.25 575 ARG B C 1
ATOM 10328 O O . ARG B 1 575 ? 18.469 18.641 -6.418 1 90.25 575 ARG B O 1
ATOM 10335 N N . PHE B 1 576 ? 17.438 16.703 -5.984 1 92.44 576 PHE B N 1
ATOM 10336 C CA . PHE B 1 576 ? 18.688 16 -5.762 1 92.44 576 PHE B CA 1
ATOM 10337 C C . PHE B 1 576 ? 19.5 15.922 -7.055 1 92.44 576 PHE B C 1
ATOM 10339 O O . PHE B 1 576 ? 20.703 16.172 -7.059 1 92.44 576 PHE B O 1
ATOM 10346 N N . GLN B 1 577 ? 18.844 15.633 -8.078 1 90.19 577 GLN B N 1
ATOM 10347 C CA . GLN B 1 577 ? 19.516 15.484 -9.359 1 90.19 577 GLN B CA 1
ATOM 10348 C C . GLN B 1 577 ? 20.078 16.828 -9.852 1 90.19 577 GLN B C 1
ATOM 10350 O O . GLN B 1 577 ? 21.188 16.891 -10.375 1 90.19 577 GLN B O 1
ATOM 10355 N N . ASP B 1 578 ? 19.328 17.812 -9.695 1 91.56 578 ASP B N 1
ATOM 10356 C CA . ASP B 1 578 ? 19.781 19.141 -10.109 1 91.56 578 ASP B CA 1
ATOM 10357 C C . ASP B 1 578 ? 20.953 19.609 -9.266 1 91.56 578 ASP B C 1
ATOM 10359 O O . ASP B 1 578 ? 21.891 20.219 -9.773 1 91.56 578 ASP B O 1
ATOM 10363 N N . THR B 1 579 ? 20.828 19.344 -8.008 1 95.44 579 THR B N 1
ATOM 10364 C CA . THR B 1 579 ? 21.922 19.734 -7.113 1 95.44 579 THR B CA 1
ATOM 10365 C C . THR B 1 579 ? 23.188 18.953 -7.438 1 95.44 579 THR B C 1
ATOM 10367 O O . THR B 1 579 ? 24.281 19.516 -7.41 1 95.44 579 THR B O 1
ATOM 10370 N N . CYS B 1 580 ? 23.031 17.719 -7.75 1 93.06 580 CYS B N 1
ATOM 10371 C CA . CYS B 1 580 ? 24.188 16.906 -8.133 1 93.06 580 CYS B CA 1
ATOM 10372 C C . CYS B 1 580 ? 24.781 17.406 -9.438 1 93.06 580 CYS B C 1
ATOM 10374 O O . CYS B 1 580 ? 26.016 17.453 -9.578 1 93.06 580 CYS B O 1
ATOM 10376 N N . ALA B 1 581 ? 23.953 17.734 -10.344 1 92.44 581 ALA B N 1
ATOM 10377 C CA . ALA B 1 581 ? 24.438 18.234 -11.633 1 92.44 581 ALA B CA 1
ATOM 10378 C C . ALA B 1 581 ? 25.25 19.516 -11.453 1 92.44 581 ALA B C 1
ATOM 10380 O O . ALA B 1 581 ? 26.312 19.688 -12.086 1 92.44 581 ALA B O 1
ATOM 10381 N N . GLU B 1 582 ? 24.766 20.375 -10.672 1 94.62 582 GLU B N 1
ATOM 10382 C CA . GLU B 1 582 ? 25.484 21.625 -10.414 1 94.62 582 GLU B CA 1
ATOM 10383 C C . GLU B 1 582 ? 26.812 21.344 -9.703 1 94.62 582 GLU B C 1
ATOM 10385 O O . GLU B 1 582 ? 27.828 21.969 -10.016 1 94.62 582 GLU B O 1
ATOM 10390 N N . ALA B 1 583 ? 26.812 20.453 -8.75 1 95.38 583 ALA B N 1
ATOM 10391 C CA . ALA B 1 583 ? 28.016 20.109 -8.008 1 95.38 583 ALA B CA 1
ATOM 10392 C C . ALA B 1 583 ? 29.047 19.469 -8.922 1 95.38 583 ALA B C 1
ATOM 10394 O O . ALA B 1 583 ? 30.25 19.766 -8.836 1 95.38 583 ALA B O 1
ATOM 10395 N N . ILE B 1 584 ? 28.609 18.609 -9.758 1 93.19 584 ILE B N 1
ATOM 10396 C CA . ILE B 1 584 ? 29.5 17.938 -10.688 1 93.19 584 ILE B CA 1
ATOM 10397 C C . ILE B 1 584 ? 30.141 18.969 -11.625 1 93.19 584 ILE B C 1
ATOM 10399 O O . ILE B 1 584 ? 31.344 18.922 -11.875 1 93.19 584 ILE B O 1
ATOM 10403 N N . ASP B 1 585 ? 29.297 19.844 -12.109 1 93 585 ASP B N 1
ATOM 10404 C CA . ASP B 1 585 ? 29.797 20.891 -12.992 1 93 585 ASP B CA 1
ATOM 10405 C C . ASP B 1 585 ? 30.844 21.75 -12.289 1 93 585 ASP B C 1
ATOM 10407 O O . ASP B 1 585 ? 31.859 22.109 -12.875 1 93 585 ASP B O 1
ATOM 10411 N N . PHE B 1 586 ? 30.625 22.109 -11.109 1 94.69 586 PHE B N 1
ATOM 10412 C CA . PHE B 1 586 ? 31.531 22.938 -10.312 1 94.69 586 PHE B CA 1
ATOM 10413 C C . PHE B 1 586 ? 32.844 22.203 -10.078 1 94.69 586 PHE B C 1
ATOM 10415 O O . PHE B 1 586 ? 33.938 22.781 -10.227 1 94.69 586 PHE B O 1
ATOM 10422 N N . LEU B 1 587 ? 32.812 20.953 -9.711 1 94.19 587 LEU B N 1
ATOM 10423 C CA . LEU B 1 587 ? 34 20.156 -9.367 1 94.19 587 LEU B CA 1
ATOM 10424 C C . LEU B 1 587 ? 34.812 19.844 -10.609 1 94.19 587 LEU B C 1
ATOM 10426 O O . LEU B 1 587 ? 36.062 19.859 -10.562 1 94.19 587 LEU B O 1
ATOM 10430 N N . LYS B 1 588 ? 34.125 19.609 -11.664 1 91 588 LYS B N 1
ATOM 10431 C CA . LYS B 1 588 ? 34.812 19.312 -12.914 1 91 588 LYS B CA 1
ATOM 10432 C C . LYS B 1 588 ? 35.531 20.547 -13.461 1 91 588 LYS B C 1
ATOM 10434 O O . LYS B 1 588 ? 36.656 20.453 -13.945 1 91 588 LYS B O 1
ATOM 10439 N N . GLN B 1 589 ? 34.844 21.656 -13.414 1 91.69 589 GLN B N 1
ATOM 10440 C CA . GLN B 1 589 ? 35.406 22.891 -13.93 1 91.69 589 GLN B CA 1
ATOM 10441 C C . GLN B 1 589 ? 36.688 23.281 -13.172 1 91.69 589 GLN B C 1
ATOM 10443 O O . GLN B 1 589 ? 37.594 23.875 -13.742 1 91.69 589 GLN B O 1
ATOM 10448 N N . ARG B 1 590 ? 36.781 22.891 -11.984 1 92.25 590 ARG B N 1
ATOM 10449 C CA . ARG B 1 590 ? 37.906 23.266 -11.148 1 92.25 590 ARG B CA 1
ATOM 10450 C C . ARG B 1 590 ? 38.875 22.094 -10.945 1 92.25 590 ARG B C 1
ATOM 10452 O O . ARG B 1 590 ? 39.812 22.172 -10.156 1 92.25 590 ARG B O 1
ATOM 10459 N N . LYS B 1 591 ? 38.594 20.922 -11.562 1 92 591 LYS B N 1
ATOM 10460 C CA . LYS B 1 591 ? 39.438 19.719 -11.555 1 92 591 LYS B CA 1
ATOM 10461 C C . LYS B 1 591 ? 39.719 19.266 -10.125 1 92 591 LYS B C 1
ATOM 10463 O O . LYS B 1 591 ? 40.875 19.016 -9.766 1 92 591 LYS B O 1
ATOM 10468 N N . ILE B 1 592 ? 38.656 19.25 -9.359 1 92.19 592 ILE B N 1
ATOM 10469 C CA . ILE B 1 592 ? 38.781 18.828 -7.973 1 92.19 592 ILE B CA 1
ATOM 10470 C C . ILE B 1 592 ? 38.562 17.312 -7.875 1 92.19 592 ILE B C 1
ATOM 10472 O O . ILE B 1 592 ? 37.625 16.766 -8.461 1 92.19 592 ILE B O 1
ATOM 10476 N N . SER B 1 593 ? 39.469 16.656 -7.129 1 89.44 593 SER B N 1
ATOM 10477 C CA . SER B 1 593 ? 39.375 15.203 -7.031 1 89.44 593 SER B CA 1
ATOM 10478 C C . SER B 1 593 ? 39.219 14.75 -5.582 1 89.44 593 SER B C 1
ATOM 10480 O O . SER B 1 593 ? 38.906 13.586 -5.316 1 89.44 593 SER B O 1
ATOM 10482 N N . ASP B 1 594 ? 39.375 15.664 -4.695 1 91.94 594 ASP B N 1
ATOM 10483 C CA . ASP B 1 594 ? 39.281 15.32 -3.277 1 91.94 594 ASP B CA 1
ATOM 10484 C C . ASP B 1 594 ? 38.125 16.031 -2.6 1 91.94 594 ASP B C 1
ATOM 10486 O O . ASP B 1 594 ? 37.781 17.172 -2.947 1 91.94 594 ASP B O 1
ATOM 10490 N N . VAL B 1 595 ? 37.594 15.375 -1.622 1 92 595 VAL B N 1
ATOM 10491 C CA . VAL B 1 595 ? 36.406 15.883 -0.944 1 92 595 VAL B CA 1
ATOM 10492 C C . VAL B 1 595 ? 36.781 17.109 -0.122 1 92 595 VAL B C 1
ATOM 10494 O O . VAL B 1 595 ? 36 18.094 -0.088 1 92 595 VAL B O 1
ATOM 10497 N N . ASN B 1 596 ? 37.875 17.047 0.516 1 91.31 596 ASN B N 1
ATOM 10498 C CA . ASN B 1 596 ? 38.312 18.172 1.343 1 91.31 596 ASN B CA 1
ATOM 10499 C C . ASN B 1 596 ? 38.562 19.422 0.508 1 91.31 596 ASN B C 1
ATOM 10501 O O . ASN B 1 596 ? 38.156 20.516 0.902 1 91.31 596 ASN B O 1
ATOM 10505 N N . GLN B 1 597 ? 39.156 19.25 -0.569 1 92.88 597 GLN B N 1
ATOM 10506 C CA . GLN B 1 597 ? 39.406 20.375 -1.475 1 92.88 597 GLN B CA 1
ATOM 10507 C C . GLN B 1 597 ? 38.094 20.891 -2.041 1 92.88 597 GLN B C 1
ATOM 10509 O O . GLN B 1 597 ? 37.906 22.109 -2.188 1 92.88 597 GLN B O 1
ATOM 10514 N N . GLY B 1 598 ? 37.25 20.031 -2.367 1 93.94 598 GLY B N 1
ATOM 10515 C CA . GLY B 1 598 ? 35.969 20.422 -2.881 1 93.94 598 GLY B CA 1
ATOM 10516 C C . GLY B 1 598 ? 35.156 21.266 -1.899 1 93.94 598 GLY B C 1
ATOM 10517 O O . GLY B 1 598 ? 34.594 22.297 -2.273 1 93.94 598 GLY B O 1
ATOM 10518 N N . CYS B 1 599 ? 35.156 20.812 -0.644 1 94.75 599 CYS B N 1
ATOM 10519 C CA . CYS B 1 599 ? 34.406 21.531 0.387 1 94.75 599 CYS B CA 1
ATOM 10520 C C . CYS B 1 599 ? 35 22.922 0.625 1 94.75 599 CYS B C 1
ATOM 10522 O O . CYS B 1 599 ? 34.281 23.891 0.801 1 94.75 599 CYS B O 1
ATOM 10524 N N . ARG B 1 600 ? 36.281 23.016 0.557 1 92.44 600 ARG B N 1
ATOM 10525 C CA . ARG B 1 600 ? 36.969 24.297 0.748 1 92.44 600 ARG B CA 1
ATOM 10526 C C . ARG B 1 600 ? 36.625 25.266 -0.379 1 92.44 600 ARG B C 1
ATOM 10528 O O . ARG B 1 600 ? 36.344 26.438 -0.13 1 92.44 600 ARG B O 1
ATOM 10535 N N . LYS B 1 601 ? 36.656 24.797 -1.571 1 94.06 601 LYS B N 1
ATOM 10536 C CA . LYS B 1 601 ? 36.406 25.641 -2.73 1 94.06 601 LYS B CA 1
ATOM 10537 C C . LYS B 1 601 ? 34.938 26.094 -2.77 1 94.06 601 LYS B C 1
ATOM 10539 O O . LYS B 1 601 ? 34.625 27.203 -3.219 1 94.06 601 LYS B O 1
ATOM 10544 N N . LEU B 1 602 ? 34.094 25.219 -2.373 1 95.56 602 LEU B N 1
ATOM 10545 C CA . LEU B 1 602 ? 32.688 25.578 -2.312 1 95.56 602 LEU B CA 1
ATOM 10546 C C . LEU B 1 602 ? 32.438 26.688 -1.293 1 95.56 602 LEU B C 1
ATOM 10548 O O . LEU B 1 602 ? 31.625 27.594 -1.529 1 95.56 602 LEU B O 1
ATOM 10552 N N . LEU B 1 603 ? 33.156 26.625 -0.153 1 93.19 603 LEU B N 1
ATOM 10553 C CA . LEU B 1 603 ? 32.969 27.609 0.911 1 93.19 603 LEU B CA 1
ATOM 10554 C C . LEU B 1 603 ? 33.594 28.953 0.509 1 93.19 603 LEU B C 1
ATOM 10556 O O . LEU B 1 603 ? 33.188 29.984 1.035 1 93.19 603 LEU B O 1
ATOM 10560 N N . GLU B 1 604 ? 34.5 28.922 -0.446 1 91.12 604 GLU B N 1
ATOM 10561 C CA . GLU B 1 604 ? 35.188 30.125 -0.89 1 91.12 604 GLU B CA 1
ATOM 10562 C C . GLU B 1 604 ? 34.281 30.969 -1.807 1 91.12 604 GLU B C 1
ATOM 10564 O O . GLU B 1 604 ? 34.531 32.156 -1.971 1 91.12 604 GLU B O 1
ATOM 10569 N N . VAL B 1 605 ? 33.344 30.344 -2.395 1 92.88 605 VAL B N 1
ATOM 10570 C CA . VAL B 1 605 ? 32.469 31.078 -3.307 1 92.88 605 VAL B CA 1
ATOM 10571 C C . VAL B 1 605 ? 31.625 32.094 -2.527 1 92.88 605 VAL B C 1
ATOM 10573 O O . VAL B 1 605 ? 31.031 31.75 -1.498 1 92.88 605 VAL B O 1
ATOM 10576 N N . SER B 1 606 ? 31.609 33.281 -2.992 1 90.38 606 SER B N 1
ATOM 10577 C CA . SER B 1 606 ? 30.844 34.312 -2.324 1 90.38 606 SER B CA 1
ATOM 10578 C C . SER B 1 606 ? 29.344 34.125 -2.506 1 90.38 606 SER B C 1
ATOM 10580 O O . SER B 1 606 ? 28.891 33.719 -3.58 1 90.38 606 SER B O 1
ATOM 10582 N N . THR B 1 607 ? 28.625 34.312 -1.436 1 89.12 607 THR B N 1
ATOM 10583 C CA . THR B 1 607 ? 27.172 34.188 -1.471 1 89.12 607 THR B CA 1
ATOM 10584 C C . THR B 1 607 ? 26.484 35.5 -1.119 1 89.12 607 THR B C 1
ATOM 10586 O O . THR B 1 607 ? 25.391 35.5 -0.531 1 89.12 607 THR B O 1
ATOM 10589 N N . ASP B 1 608 ? 27.078 36.594 -1.464 1 82.62 608 ASP B N 1
ATOM 10590 C CA . ASP B 1 608 ? 26.531 37.906 -1.171 1 82.62 608 ASP B CA 1
ATOM 10591 C C . ASP B 1 608 ? 25.188 38.125 -1.859 1 82.62 608 ASP B C 1
ATOM 10593 O O . ASP B 1 608 ? 24.312 38.781 -1.314 1 82.62 608 ASP B O 1
ATOM 10597 N N . ILE B 1 609 ? 25.172 37.656 -3.066 1 85 609 ILE B N 1
ATOM 10598 C CA . ILE B 1 609 ? 23.906 37.656 -3.777 1 85 609 ILE B CA 1
ATOM 10599 C C . ILE B 1 609 ? 23.219 36.281 -3.619 1 85 609 ILE B C 1
ATOM 10601 O O . ILE B 1 609 ? 23.812 35.25 -3.906 1 85 609 ILE B O 1
ATOM 10605 N N . PRO B 1 610 ? 22.078 36.344 -3.133 1 85.44 610 PRO B N 1
ATOM 10606 C CA . PRO B 1 610 ? 21.391 35.062 -2.957 1 85.44 610 PRO B CA 1
ATOM 10607 C C . PRO B 1 610 ? 21.281 34.281 -4.254 1 85.44 610 PRO B C 1
ATOM 10609 O O . PRO B 1 610 ? 20.938 34.844 -5.301 1 85.44 610 PRO B O 1
ATOM 10612 N N . PRO B 1 611 ? 21.594 32.969 -4.156 1 87.19 611 PRO B N 1
ATOM 10613 C CA . PRO B 1 611 ? 21.562 32.125 -5.359 1 87.19 611 PRO B CA 1
ATOM 10614 C C . PRO B 1 611 ? 20.188 32.125 -6.035 1 87.19 611 PRO B C 1
ATOM 10616 O O . PRO B 1 611 ? 20.109 31.953 -7.254 1 87.19 611 PRO B O 1
ATOM 10619 N N . SER B 1 612 ? 19.141 32.188 -5.324 1 79.5 612 SER B N 1
ATOM 10620 C CA . SER B 1 612 ? 17.797 32.156 -5.883 1 79.5 612 SER B CA 1
ATOM 10621 C C . SER B 1 612 ? 17.562 33.281 -6.863 1 79.5 612 SER B C 1
ATOM 10623 O O . SER B 1 612 ? 16.781 33.156 -7.809 1 79.5 612 SER B O 1
ATOM 10625 N N . GLU B 1 613 ? 18.219 34.375 -6.625 1 77.56 613 GLU B N 1
ATOM 10626 C CA . GLU B 1 613 ? 18.078 35.531 -7.504 1 77.56 613 GLU B CA 1
ATOM 10627 C C . GLU B 1 613 ? 18.812 35.312 -8.828 1 77.56 613 GLU B C 1
ATOM 10629 O O . GLU B 1 613 ? 18.422 35.844 -9.859 1 77.56 613 GLU B O 1
ATOM 10634 N N . VAL B 1 614 ? 19.812 34.562 -8.766 1 79 614 VAL B N 1
ATOM 10635 C CA . VAL B 1 614 ? 20.625 34.312 -9.953 1 79 614 VAL B CA 1
ATOM 10636 C C . VAL B 1 614 ? 20.062 33.156 -10.758 1 79 614 VAL B C 1
ATOM 10638 O O . VAL B 1 614 ? 20 33.219 -11.992 1 79 614 VAL B O 1
ATOM 10641 N N . LYS B 1 615 ? 19.734 32.094 -10.188 1 79.5 615 LYS B N 1
ATOM 10642 C CA . LYS B 1 615 ? 19.312 30.875 -10.867 1 79.5 615 LYS B CA 1
ATOM 10643 C C . LYS B 1 615 ? 17.828 30.922 -11.203 1 79.5 615 LYS B C 1
ATOM 10645 O O . LYS B 1 615 ? 17.375 30.281 -12.164 1 79.5 615 LYS B O 1
ATOM 10650 N N . GLY B 1 616 ? 17 31.641 -10.531 1 71.5 616 GLY B N 1
ATOM 10651 C CA . GLY B 1 616 ? 15.57 31.672 -10.758 1 71.5 616 GLY B CA 1
ATOM 10652 C C . GLY B 1 616 ? 14.875 30.375 -10.391 1 71.5 616 GLY B C 1
ATOM 10653 O O . GLY B 1 616 ? 15.297 29.672 -9.469 1 71.5 616 GLY B O 1
ATOM 10654 N N . ASP B 1 617 ? 13.719 30.016 -11.117 1 68.44 617 ASP B N 1
ATOM 10655 C CA . ASP B 1 617 ? 12.914 28.844 -10.812 1 68.44 617 ASP B CA 1
ATOM 10656 C C . ASP B 1 617 ? 13.203 27.703 -11.797 1 68.44 617 ASP B C 1
ATOM 10658 O O . ASP B 1 617 ? 12.617 26.625 -11.695 1 68.44 617 ASP B O 1
ATOM 10662 N N . ARG B 1 618 ? 14.172 27.891 -12.648 1 67.56 618 ARG B N 1
ATOM 10663 C CA . ARG B 1 618 ? 14.469 26.875 -13.648 1 67.56 618 ARG B CA 1
ATOM 10664 C C . ARG B 1 618 ? 15.141 25.656 -13.008 1 67.56 618 ARG B C 1
ATOM 10666 O O . ARG B 1 618 ? 14.797 24.516 -13.32 1 67.56 618 ARG B O 1
ATOM 10673 N N . SER B 1 619 ? 16.109 26.031 -12.195 1 78.94 619 SER B N 1
ATOM 10674 C CA . SER B 1 619 ? 16.828 24.938 -11.516 1 78.94 619 SER B CA 1
ATOM 10675 C C . SER B 1 619 ? 16.422 24.859 -10.047 1 78.94 619 SER B C 1
ATOM 10677 O O . SER B 1 619 ? 16.219 25.875 -9.391 1 78.94 619 SER B O 1
ATOM 10679 N N . LYS B 1 620 ? 16.266 23.672 -9.688 1 84.5 620 LYS B N 1
ATOM 10680 C CA . LYS B 1 620 ? 15.867 23.453 -8.305 1 84.5 620 LYS B CA 1
ATOM 10681 C C . LYS B 1 620 ? 17.062 23.094 -7.434 1 84.5 620 LYS B C 1
ATOM 10683 O O . LYS B 1 620 ? 16.906 22.547 -6.336 1 84.5 620 LYS B O 1
ATOM 10688 N N . SER B 1 621 ? 18.266 23.406 -7.945 1 91.69 621 SER B N 1
ATOM 10689 C CA . SER B 1 621 ? 19.469 23.094 -7.188 1 91.69 621 SER B CA 1
ATOM 10690 C C . SER B 1 621 ? 19.578 23.969 -5.938 1 91.69 621 SER B C 1
ATOM 10692 O O . SER B 1 621 ? 19.188 25.125 -5.949 1 91.69 621 SER B O 1
ATOM 10694 N N . VAL B 1 622 ? 20.141 23.375 -4.891 1 94.25 622 VAL B N 1
ATOM 10695 C CA . VAL B 1 622 ? 20.266 24.125 -3.639 1 94.25 622 VAL B CA 1
ATOM 10696 C C . VAL B 1 622 ? 21.719 24.109 -3.18 1 94.25 622 VAL B C 1
ATOM 10698 O O . VAL B 1 622 ? 22.016 24.344 -2.004 1 94.25 622 VAL B O 1
ATOM 10701 N N . LEU B 1 623 ? 22.625 23.906 -4.094 1 96.38 623 LEU B N 1
ATOM 10702 C CA . LEU B 1 623 ? 24.031 23.734 -3.74 1 96.38 623 LEU B CA 1
ATOM 10703 C C . LEU B 1 623 ? 24.562 25 -3.064 1 96.38 623 LEU B C 1
ATOM 10705 O O . LEU B 1 623 ? 25.078 24.938 -1.942 1 96.38 623 LEU B O 1
ATOM 10709 N N . PHE B 1 624 ? 24.391 26.109 -3.637 1 95.38 624 PHE B N 1
ATOM 10710 C CA . PHE B 1 624 ? 25 27.328 -3.127 1 95.38 624 PHE B CA 1
ATOM 10711 C C . PHE B 1 624 ? 24.141 27.969 -2.041 1 95.38 624 PHE B C 1
ATOM 10713 O O . PHE B 1 624 ? 24.641 28.781 -1.254 1 95.38 624 PHE B O 1
ATOM 10720 N N . ASP B 1 625 ? 22.875 27.609 -2.014 1 94.5 625 ASP B N 1
ATOM 10721 C CA . ASP B 1 625 ? 22.094 27.953 -0.836 1 94.5 625 ASP B CA 1
ATOM 10722 C C . ASP B 1 625 ? 22.625 27.25 0.408 1 94.5 625 ASP B C 1
ATOM 10724 O O . ASP B 1 625 ? 22.594 27.812 1.506 1 94.5 625 ASP B O 1
ATOM 10728 N N . GLY B 1 626 ? 23.016 26.031 0.172 1 96.44 626 GLY B N 1
ATOM 10729 C CA . GLY B 1 626 ? 23.625 25.281 1.258 1 96.44 626 GLY B CA 1
ATOM 10730 C C . GLY B 1 626 ? 24.953 25.891 1.715 1 96.44 626 GLY B C 1
ATOM 10731 O O . GLY B 1 626 ? 25.25 25.891 2.908 1 96.44 626 GLY B O 1
ATOM 10732 N N . CYS B 1 627 ? 25.672 26.406 0.752 1 96.19 627 CYS B N 1
ATOM 10733 C CA . CYS B 1 627 ? 26.922 27.094 1.086 1 96.19 627 CYS B CA 1
ATOM 10734 C C . CYS B 1 627 ? 26.656 28.344 1.9 1 96.19 627 CYS B C 1
ATOM 10736 O O . CYS B 1 627 ? 27.391 28.656 2.844 1 96.19 627 CYS B O 1
ATOM 10738 N N . LYS B 1 628 ? 25.672 29.062 1.486 1 95 628 LYS B N 1
ATOM 10739 C CA . LYS B 1 628 ? 25.266 30.25 2.23 1 95 628 LYS B CA 1
ATOM 10740 C C . LYS B 1 628 ? 24.906 29.906 3.674 1 95 628 LYS B C 1
ATOM 10742 O O . LYS B 1 628 ? 25.312 30.609 4.602 1 95 628 LYS B O 1
ATOM 10747 N N . LEU B 1 629 ? 24.172 28.812 3.836 1 96.31 629 LEU B N 1
ATOM 10748 C CA . LEU B 1 629 ? 23.812 28.359 5.172 1 96.31 629 LEU B CA 1
ATOM 10749 C C . LEU B 1 629 ? 25.047 27.969 5.969 1 96.31 629 LEU B C 1
ATOM 10751 O O . LEU B 1 629 ? 25.141 28.25 7.164 1 96.31 629 LEU B O 1
ATOM 10755 N N . ALA B 1 630 ? 25.969 27.297 5.367 1 95.94 630 ALA B N 1
ATOM 10756 C CA . ALA B 1 630 ? 27.203 26.891 6.035 1 95.94 630 ALA B CA 1
ATOM 10757 C C . ALA B 1 630 ? 27.969 28.094 6.582 1 95.94 630 ALA B C 1
ATOM 10759 O O . ALA B 1 630 ? 28.469 28.047 7.703 1 95.94 630 ALA B O 1
ATOM 10760 N N . LYS B 1 631 ? 28.062 29.125 5.816 1 92.25 631 LYS B N 1
ATOM 10761 C CA . LYS B 1 631 ? 28.75 30.328 6.227 1 92.25 631 LYS B CA 1
ATOM 10762 C C . LYS B 1 631 ? 28.078 30.984 7.43 1 92.25 631 LYS B C 1
ATOM 10764 O O . LYS B 1 631 ? 28.734 31.5 8.328 1 92.25 631 LYS B O 1
ATOM 10769 N N . SER B 1 632 ? 26.766 30.953 7.398 1 91.12 632 SER B N 1
ATOM 10770 C CA . SER B 1 632 ? 26.016 31.484 8.523 1 91.12 632 SER B CA 1
ATOM 10771 C C . SER B 1 632 ? 26.234 30.672 9.789 1 91.12 632 SER B C 1
ATOM 10773 O O . SER B 1 632 ? 26.281 31.219 10.891 1 91.12 632 SER B O 1
ATOM 10775 N N . LEU B 1 633 ? 26.406 29.391 9.656 1 92 633 LEU B N 1
ATOM 10776 C CA . LEU B 1 633 ? 26.625 28.516 10.805 1 92 633 LEU B CA 1
ATOM 10777 C C . LEU B 1 633 ? 28.062 28.641 11.32 1 92 633 LEU B C 1
ATOM 10779 O O . LEU B 1 633 ? 28.312 28.453 12.516 1 92 633 LEU B O 1
ATOM 10783 N N . GLN B 1 634 ? 28.938 28.969 10.453 1 88.81 634 GLN B N 1
ATOM 10784 C CA . GLN B 1 634 ? 30.344 29.062 10.82 1 88.81 634 GLN B CA 1
ATOM 10785 C C . GLN B 1 634 ? 30.594 30.266 11.727 1 88.81 634 GLN B C 1
ATOM 10787 O O . GLN B 1 634 ? 31.609 30.328 12.43 1 88.81 634 GLN B O 1
ATOM 10792 N N . CYS B 1 635 ? 29.625 31.078 11.766 1 83.31 635 CYS B N 1
ATOM 10793 C CA . CYS B 1 635 ? 29.75 32.25 12.609 1 83.31 635 CYS B CA 1
ATOM 10794 C C . CYS B 1 635 ? 29.5 31.906 14.078 1 83.31 635 CYS B C 1
ATOM 10796 O O . CYS B 1 635 ? 29.875 32.688 14.969 1 83.31 635 CYS B O 1
ATOM 10798 N N . LEU B 1 636 ? 29.031 30.766 14.359 1 84.75 636 LEU B N 1
ATOM 10799 C CA . LEU B 1 636 ? 28.797 30.312 15.727 1 84.75 636 LEU B CA 1
ATOM 10800 C C . LEU B 1 636 ? 30.078 29.719 16.328 1 84.75 636 LEU B C 1
ATOM 10802 O O . LEU B 1 636 ? 30.953 29.266 15.586 1 84.75 636 LEU B O 1
ATOM 10806 N N . GLN B 1 637 ? 30.109 29.766 17.672 1 84.06 637 GLN B N 1
ATOM 10807 C CA . GLN B 1 637 ? 31.219 29.109 18.344 1 84.06 637 GLN B CA 1
ATOM 10808 C C . GLN B 1 637 ? 31.219 27.609 18.078 1 84.06 637 GLN B C 1
ATOM 10810 O O . GLN B 1 637 ? 30.156 26.984 18.062 1 84.06 637 GLN B O 1
ATOM 10815 N N . THR B 1 638 ? 32.312 27 17.891 1 85.38 638 THR B N 1
ATOM 10816 C CA . THR B 1 638 ? 32.469 25.641 17.391 1 85.38 638 THR B CA 1
ATOM 10817 C C . THR B 1 638 ? 31.672 24.656 18.219 1 85.38 638 THR B C 1
ATOM 10819 O O . THR B 1 638 ? 30.906 23.859 17.656 1 85.38 638 THR B O 1
ATOM 10822 N N . GLU B 1 639 ? 31.844 24.734 19.5 1 83.12 639 GLU B N 1
ATOM 10823 C CA . GLU B 1 639 ? 31.141 23.766 20.344 1 83.12 639 GLU B CA 1
ATOM 10824 C C . GLU B 1 639 ? 29.641 23.984 20.297 1 83.12 639 GLU B C 1
ATOM 10826 O O . GLU B 1 639 ? 28.875 23.031 20.203 1 83.12 639 GLU B O 1
ATOM 10831 N N . LYS B 1 640 ? 29.25 25.156 20.328 1 85.38 640 LYS B N 1
ATOM 10832 C CA . LYS B 1 640 ? 27.828 25.484 20.312 1 85.38 640 LYS B CA 1
ATOM 10833 C C . LYS B 1 640 ? 27.234 25.266 18.922 1 85.38 640 LYS B C 1
ATOM 10835 O O . LYS B 1 640 ? 26.062 24.891 18.797 1 85.38 640 LYS B O 1
ATOM 10840 N N . LYS B 1 641 ? 28.078 25.438 17.953 1 90.44 641 LYS B N 1
ATOM 10841 C CA . LYS B 1 641 ? 27.656 25.203 16.578 1 90.44 641 LYS B CA 1
ATOM 10842 C C . LYS B 1 641 ? 27.203 23.75 16.391 1 90.44 641 LYS B C 1
ATOM 10844 O O . LYS B 1 641 ? 26.109 23.5 15.883 1 90.44 641 LYS B O 1
ATOM 10849 N N . TRP B 1 642 ? 28.031 22.891 16.828 1 93.25 642 TRP B N 1
ATOM 10850 C CA . TRP B 1 642 ? 27.75 21.469 16.578 1 93.25 642 TRP B CA 1
ATOM 10851 C C . TRP B 1 642 ? 26.625 20.969 17.484 1 93.25 642 TRP B C 1
ATOM 10853 O O . TRP B 1 642 ? 25.875 20.078 17.094 1 93.25 642 TRP B O 1
ATOM 10863 N N . GLU B 1 643 ? 26.5 21.547 18.641 1 91 643 GLU B N 1
ATOM 10864 C CA . GLU B 1 643 ? 25.328 21.266 19.453 1 91 643 GLU B CA 1
ATOM 10865 C C . GLU B 1 643 ? 24.047 21.734 18.781 1 91 643 GLU B C 1
ATOM 10867 O O . GLU B 1 643 ? 23.047 21.016 18.766 1 91 643 GLU B O 1
ATOM 10872 N N . PHE B 1 644 ? 24.172 22.906 18.219 1 92.19 644 PHE B N 1
ATOM 10873 C CA . PHE B 1 644 ? 23.031 23.484 17.5 1 92.19 644 PHE B CA 1
ATOM 10874 C C . PHE B 1 644 ? 22.656 22.625 16.297 1 92.19 644 PHE B C 1
ATOM 10876 O O . PHE B 1 644 ? 21.484 22.297 16.109 1 92.19 644 PHE B O 1
ATOM 10883 N N . ILE B 1 645 ? 23.594 22.25 15.531 1 94.94 645 ILE B N 1
ATOM 10884 C CA . ILE B 1 645 ? 23.391 21.469 14.32 1 94.94 645 ILE B CA 1
ATOM 10885 C C . ILE B 1 645 ? 22.797 20.109 14.68 1 94.94 645 ILE B C 1
ATOM 10887 O O . ILE B 1 645 ? 21.859 19.641 14.031 1 94.94 645 ILE B O 1
ATOM 10891 N N . SER B 1 646 ? 23.312 19.5 15.664 1 95.19 646 SER B N 1
ATOM 10892 C CA . SER B 1 646 ? 22.828 18.188 16.078 1 95.19 646 SER B CA 1
ATOM 10893 C C . SER B 1 646 ? 21.375 18.25 16.531 1 95.19 646 SER B C 1
ATOM 10895 O O . SER B 1 646 ? 20.578 17.375 16.234 1 95.19 646 SER B O 1
ATOM 10897 N N . HIS B 1 647 ? 21.062 19.297 17.234 1 94.5 647 HIS B N 1
ATOM 10898 C CA . HIS B 1 647 ? 19.703 19.438 17.75 1 94.5 647 HIS B CA 1
ATOM 10899 C C . HIS B 1 647 ? 18.719 19.688 16.609 1 94.5 647 HIS B C 1
ATOM 10901 O O . HIS B 1 647 ? 17.594 19.172 16.641 1 94.5 647 HIS B O 1
ATOM 10907 N N . VAL B 1 648 ? 19.109 20.391 15.633 1 95.94 648 VAL B N 1
ATOM 10908 C CA . VAL B 1 648 ? 18.25 20.641 14.477 1 95.94 648 VAL B CA 1
ATOM 10909 C C . VAL B 1 648 ? 18.031 19.328 13.711 1 95.94 648 VAL B C 1
ATOM 10911 O O . VAL B 1 648 ? 16.906 19.016 13.312 1 95.94 648 VAL B O 1
ATOM 10914 N N . TRP B 1 649 ? 19.078 18.594 13.539 1 97.38 649 TRP B N 1
ATOM 10915 C CA . TRP B 1 649 ? 18.984 17.328 12.812 1 97.38 649 TRP B CA 1
ATOM 10916 C C . TRP B 1 649 ? 18.078 16.359 13.555 1 97.38 649 TRP B C 1
ATOM 10918 O O . TRP B 1 649 ? 17.312 15.609 12.938 1 97.38 649 TRP B O 1
ATOM 10928 N N . VAL B 1 650 ? 18.141 16.328 14.844 1 96.62 650 VAL B N 1
ATOM 10929 C CA . VAL B 1 650 ? 17.281 15.438 15.617 1 96.62 650 VAL B CA 1
ATOM 10930 C C . VAL B 1 650 ? 15.82 15.836 15.414 1 96.62 650 VAL B C 1
ATOM 10932 O O . VAL B 1 650 ? 14.953 14.977 15.266 1 96.62 650 VAL B O 1
ATOM 10935 N N . GLU B 1 651 ? 15.57 17.109 15.375 1 96.38 651 GLU B N 1
ATOM 10936 C CA . GLU B 1 651 ? 14.211 17.562 15.125 1 96.38 651 GLU B CA 1
ATOM 10937 C C . GLU B 1 651 ? 13.75 17.172 13.727 1 96.38 651 GLU B C 1
ATOM 10939 O O . GLU B 1 651 ? 12.594 16.766 13.531 1 96.38 651 GLU B O 1
ATOM 10944 N N . MET B 1 652 ? 14.633 17.312 12.773 1 97.12 652 MET B N 1
ATOM 10945 C CA . MET B 1 652 ? 14.289 16.922 11.414 1 97.12 652 MET B CA 1
ATOM 10946 C C . MET B 1 652 ? 14.023 15.414 11.336 1 97.12 652 MET B C 1
ATOM 10948 O O . MET B 1 652 ? 13.117 14.977 10.625 1 97.12 652 MET B O 1
ATOM 10952 N N . LEU B 1 653 ? 14.852 14.672 12.031 1 97.56 653 LEU B N 1
ATOM 10953 C CA . LEU B 1 653 ? 14.672 13.227 12.109 1 97.56 653 LEU B CA 1
ATOM 10954 C C . LEU B 1 653 ? 13.312 12.883 12.703 1 97.56 653 LEU B C 1
ATOM 10956 O O . LEU B 1 653 ? 12.609 12 12.203 1 97.56 653 LEU B O 1
ATOM 10960 N N . CYS B 1 654 ? 12.961 13.57 13.719 1 96.56 654 CYS B N 1
ATOM 10961 C CA . CYS B 1 654 ? 11.688 13.336 14.391 1 96.56 654 CYS B CA 1
ATOM 10962 C C . CYS B 1 654 ? 10.516 13.703 13.484 1 96.56 654 CYS B C 1
ATOM 10964 O O . CYS B 1 654 ? 9.523 12.984 13.43 1 96.56 654 CYS B O 1
ATOM 10966 N N . TYR B 1 655 ? 10.68 14.789 12.797 1 96 655 TYR B N 1
ATOM 10967 C CA . TYR B 1 655 ? 9.656 15.203 11.852 1 96 655 TYR B CA 1
ATOM 10968 C C . TYR B 1 655 ? 9.445 14.141 10.781 1 96 655 TYR B C 1
ATOM 10970 O O . TYR B 1 655 ? 8.312 13.789 10.461 1 96 655 TYR B O 1
ATOM 10978 N N . ALA B 1 656 ? 10.508 13.641 10.258 1 96.38 656 ALA B N 1
ATOM 10979 C CA . ALA B 1 656 ? 10.438 12.586 9.25 1 96.38 656 ALA B CA 1
ATOM 10980 C C . ALA B 1 656 ? 9.773 11.336 9.805 1 96.38 656 ALA B C 1
ATOM 10982 O O . ALA B 1 656 ? 8.961 10.703 9.125 1 96.38 656 ALA B O 1
ATOM 10983 N N . ALA B 1 657 ? 10.07 10.977 10.977 1 96.44 657 ALA B N 1
ATOM 10984 C CA . ALA B 1 657 ? 9.539 9.773 11.609 1 96.44 657 ALA B CA 1
ATOM 10985 C C . ALA B 1 657 ? 8.031 9.875 11.789 1 96.44 657 ALA B C 1
ATOM 10987 O O . ALA B 1 657 ? 7.305 8.906 11.547 1 96.44 657 ALA B O 1
ATOM 10988 N N . THR B 1 658 ? 7.555 11.023 12.172 1 92.69 658 THR B N 1
ATOM 10989 C CA . THR B 1 658 ? 6.137 11.195 12.469 1 92.69 658 THR B CA 1
ATOM 10990 C C . THR B 1 658 ? 5.32 11.273 11.18 1 92.69 658 THR B C 1
ATOM 10992 O O . THR B 1 658 ? 4.16 10.852 11.148 1 92.69 658 THR B O 1
ATOM 10995 N N . LYS B 1 659 ? 5.902 11.805 10.164 1 90.56 659 LYS B N 1
ATOM 10996 C CA . LYS B 1 659 ? 5.168 11.992 8.914 1 90.56 659 LYS B CA 1
ATOM 10997 C C . LYS B 1 659 ? 5.215 10.734 8.055 1 90.56 659 LYS B C 1
ATOM 10999 O O . LYS B 1 659 ? 4.473 10.617 7.078 1 90.56 659 LYS B O 1
ATOM 11004 N N . CYS B 1 660 ? 6.031 9.781 8.453 1 93.12 660 CYS B N 1
ATOM 11005 C CA . CYS B 1 660 ? 6.113 8.516 7.742 1 93.12 660 CYS B CA 1
ATOM 11006 C C . CYS B 1 660 ? 4.938 7.613 8.094 1 93.12 660 CYS B C 1
ATOM 11008 O O . CYS B 1 660 ? 4.539 7.527 9.25 1 93.12 660 CYS B O 1
ATOM 11010 N N . ARG B 1 661 ? 4.375 6.941 7.102 1 88 661 ARG B N 1
ATOM 11011 C CA . ARG B 1 661 ? 3.227 6.066 7.309 1 88 661 ARG B CA 1
ATOM 11012 C C . ARG B 1 661 ? 3.643 4.766 7.988 1 88 661 ARG B C 1
ATOM 11014 O O . ARG B 1 661 ? 4.777 4.309 7.828 1 88 661 ARG B O 1
ATOM 11021 N N . TRP B 1 662 ? 2.686 4.141 8.633 1 91.62 662 TRP B N 1
ATOM 11022 C CA . TRP B 1 662 ? 2.979 2.947 9.422 1 91.62 662 TRP B CA 1
ATOM 11023 C C . TRP B 1 662 ? 3.438 1.803 8.523 1 91.62 662 TRP B C 1
ATOM 11025 O O . TRP B 1 662 ? 4.297 1.008 8.906 1 91.62 662 TRP B O 1
ATOM 11035 N N . ASN B 1 663 ? 2.877 1.7 7.328 1 91.88 663 ASN B N 1
ATOM 11036 C CA . ASN B 1 663 ? 3.195 0.589 6.438 1 91.88 663 ASN B CA 1
ATOM 11037 C C . ASN B 1 663 ? 4.648 0.639 5.977 1 91.88 663 ASN B C 1
ATOM 11039 O O . ASN B 1 663 ? 5.281 -0.402 5.781 1 91.88 663 ASN B O 1
ATOM 11043 N N . ARG B 1 664 ? 5.141 1.862 5.867 1 93.56 664 ARG B N 1
ATOM 11044 C CA . ARG B 1 664 ? 6.535 2 5.469 1 93.56 664 ARG B CA 1
ATOM 11045 C C . ARG B 1 664 ? 7.473 1.618 6.609 1 93.56 664 ARG B C 1
ATOM 11047 O O . ARG B 1 664 ? 8.531 1.029 6.379 1 93.56 664 ARG B O 1
ATOM 11054 N N . HIS B 1 665 ? 7.094 1.944 7.801 1 96.06 665 HIS B N 1
ATOM 11055 C CA . HIS B 1 665 ? 7.859 1.495 8.961 1 96.06 665 HIS B CA 1
ATOM 11056 C C . HIS B 1 665 ? 7.852 -0.025 9.07 1 96.06 665 HIS B C 1
ATOM 11058 O O . HIS B 1 665 ? 8.891 -0.641 9.32 1 96.06 665 HIS B O 1
ATOM 11064 N N . ALA B 1 666 ? 6.711 -0.592 8.852 1 96.25 666 ALA B N 1
ATOM 11065 C CA . ALA B 1 666 ? 6.559 -2.043 8.938 1 96.25 666 ALA B CA 1
ATOM 11066 C C . ALA B 1 666 ? 7.387 -2.746 7.867 1 96.25 666 ALA B C 1
ATOM 11068 O O . ALA B 1 666 ? 7.934 -3.826 8.109 1 96.25 666 ALA B O 1
ATOM 11069 N N . GLN B 1 667 ? 7.488 -2.162 6.727 1 94.44 667 GLN B N 1
ATOM 11070 C CA . GLN B 1 667 ? 8.25 -2.742 5.629 1 94.44 667 GLN B CA 1
ATOM 11071 C C . GLN B 1 667 ? 9.742 -2.807 5.969 1 94.44 667 GLN B C 1
ATOM 11073 O O . GLN B 1 667 ? 10.445 -3.715 5.523 1 94.44 667 GLN B O 1
ATOM 11078 N N . GLN B 1 668 ? 10.203 -1.892 6.738 1 94.38 668 GLN B N 1
ATOM 11079 C CA . GLN B 1 668 ? 11.625 -1.83 7.055 1 94.38 668 GLN B CA 1
ATOM 11080 C C . GLN B 1 668 ? 12 -2.883 8.094 1 94.38 668 GLN B C 1
ATOM 11082 O O . GLN B 1 668 ? 13.172 -3.223 8.242 1 94.38 668 GLN B O 1
ATOM 11087 N N . LEU B 1 669 ? 11.023 -3.436 8.758 1 94.88 669 LEU B N 1
ATOM 11088 C CA . LEU B 1 669 ? 11.312 -4.441 9.773 1 94.88 669 LEU B CA 1
ATOM 11089 C C . LEU B 1 669 ? 11.875 -5.711 9.141 1 94.88 669 LEU B C 1
ATOM 11091 O O . LEU B 1 669 ? 12.648 -6.43 9.773 1 94.88 669 LEU B O 1
ATOM 11095 N N . CYS B 1 670 ? 11.523 -5.98 7.898 1 93 670 CYS B N 1
ATOM 11096 C CA . CYS B 1 670 ? 12 -7.199 7.25 1 93 670 CYS B CA 1
ATOM 11097 C C . CYS B 1 670 ? 13.289 -6.938 6.48 1 93 670 CYS B C 1
ATOM 11099 O O . CYS B 1 670 ? 13.797 -7.828 5.793 1 93 670 CYS B O 1
ATOM 11101 N N . ARG B 1 671 ? 13.75 -5.727 6.535 1 91.5 671 ARG B N 1
ATOM 11102 C CA . ARG B 1 671 ? 15.008 -5.371 5.879 1 91.5 671 ARG B CA 1
ATOM 11103 C C . ARG B 1 671 ? 16.078 -5 6.902 1 91.5 671 ARG B C 1
ATOM 11105 O O . ARG B 1 671 ? 16.859 -4.07 6.684 1 91.5 671 ARG B O 1
ATOM 11112 N N . GLY B 1 672 ? 15.961 -5.617 8.008 1 92.19 672 GLY B N 1
ATOM 11113 C CA . GLY B 1 672 ? 16.969 -5.438 9.031 1 92.19 672 GLY B CA 1
ATOM 11114 C C . GLY B 1 672 ? 16.656 -4.312 10 1 92.19 672 GLY B C 1
ATOM 11115 O O . GLY B 1 672 ? 17.438 -4.008 10.891 1 92.19 672 GLY B O 1
ATOM 11116 N N . GLY B 1 673 ? 15.562 -3.631 9.781 1 92.38 673 GLY B N 1
ATOM 11117 C CA . GLY B 1 673 ? 15.195 -2.535 10.664 1 92.38 673 GLY B CA 1
ATOM 11118 C C . GLY B 1 673 ? 15.781 -1.203 10.234 1 92.38 673 GLY B C 1
ATOM 11119 O O . GLY B 1 673 ? 16.688 -1.157 9.406 1 92.38 673 GLY B O 1
ATOM 11120 N N . GLU B 1 674 ? 15.164 -0.127 10.75 1 94.19 674 GLU B N 1
ATOM 11121 C CA . GLU B 1 674 ? 15.586 1.237 10.445 1 94.19 674 GLU B CA 1
ATOM 11122 C C . GLU B 1 674 ? 15.57 2.111 11.695 1 94.19 674 GLU B C 1
ATOM 11124 O O . GLU B 1 674 ? 14.664 1.997 12.523 1 94.19 674 GLU B O 1
ATOM 11129 N N . LEU B 1 675 ? 16.594 2.936 11.82 1 97.25 675 LEU B N 1
ATOM 11130 C CA . LEU B 1 675 ? 16.656 3.852 12.961 1 97.25 675 LEU B CA 1
ATOM 11131 C C . LEU B 1 675 ? 15.398 4.711 13.031 1 97.25 675 LEU B C 1
ATOM 11133 O O . LEU B 1 675 ? 14.852 4.926 14.117 1 97.25 675 LEU B O 1
ATOM 11137 N N . LEU B 1 676 ? 14.922 5.16 11.906 1 97.94 676 LEU B N 1
ATOM 11138 C CA . LEU B 1 676 ? 13.742 6.02 11.844 1 97.94 676 LEU B CA 1
ATOM 11139 C C . LEU B 1 676 ? 12.547 5.355 12.508 1 97.94 676 LEU B C 1
ATOM 11141 O O . LEU B 1 676 ? 11.742 6.027 13.156 1 97.94 676 LEU B O 1
ATOM 11145 N N . THR B 1 677 ? 12.406 4.09 12.391 1 97.5 677 THR B N 1
ATOM 11146 C CA . THR B 1 677 ? 11.305 3.342 12.984 1 97.5 677 THR B CA 1
ATOM 11147 C C . THR B 1 677 ?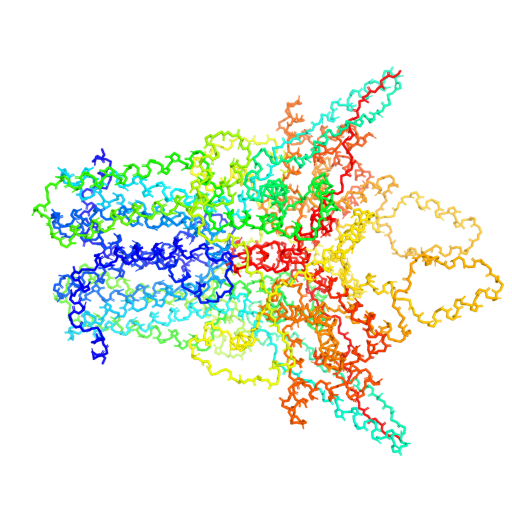 11.438 3.291 14.5 1 97.5 677 THR B C 1
ATOM 11149 O O . THR B 1 677 ? 10.445 3.391 15.219 1 97.5 677 THR B O 1
ATOM 11152 N N . HIS B 1 678 ? 12.656 3.139 14.977 1 97.88 678 HIS B N 1
ATOM 11153 C CA . HIS B 1 678 ? 12.898 3.148 16.422 1 97.88 678 HIS B CA 1
ATOM 11154 C C . HIS B 1 678 ? 12.555 4.504 17.031 1 97.88 678 HIS B C 1
ATOM 11156 O O . HIS B 1 678 ? 11.93 4.57 18.094 1 97.88 678 HIS B O 1
ATOM 11162 N N . VAL B 1 679 ? 12.93 5.539 16.297 1 97.81 679 VAL B N 1
ATOM 11163 C CA . VAL B 1 679 ? 12.664 6.891 16.781 1 97.81 679 VAL B CA 1
ATOM 11164 C C . VAL B 1 679 ? 11.164 7.164 16.734 1 97.81 679 VAL B C 1
ATOM 11166 O O . VAL B 1 679 ? 10.617 7.789 17.656 1 97.81 679 VAL B O 1
ATOM 11169 N N . TRP B 1 680 ? 10.508 6.691 15.695 1 97.12 680 TRP B N 1
ATOM 11170 C CA . TRP B 1 680 ? 9.062 6.84 15.547 1 97.12 680 TRP B CA 1
ATOM 11171 C C . TRP B 1 680 ? 8.328 6.246 16.75 1 97.12 680 TRP B C 1
ATOM 11173 O O . TRP B 1 680 ? 7.441 6.891 17.312 1 97.12 680 TRP B O 1
ATOM 11183 N N . LEU B 1 681 ? 8.758 5.035 17.172 1 97.5 681 LEU B N 1
ATOM 11184 C CA . LEU B 1 681 ? 8.102 4.367 18.281 1 97.5 681 LEU B CA 1
ATOM 11185 C C . LEU B 1 681 ? 8.461 5.043 19.609 1 97.5 681 LEU B C 1
ATOM 11187 O O . LEU B 1 681 ? 7.609 5.168 20.5 1 97.5 681 LEU B O 1
ATOM 11191 N N . LEU B 1 682 ? 9.672 5.445 19.734 1 97.88 682 LEU B N 1
ATOM 11192 C CA . LEU B 1 682 ? 10.094 6.172 20.922 1 97.88 682 LEU B CA 1
ATOM 11193 C C . LEU B 1 682 ? 9.273 7.445 21.109 1 97.88 682 LEU B C 1
ATOM 11195 O O . LEU B 1 682 ? 8.828 7.754 22.203 1 97.88 682 LEU B O 1
ATOM 11199 N N . MET B 1 683 ? 9.07 8.172 20.062 1 96.62 683 MET B N 1
ATOM 11200 C CA . MET B 1 683 ? 8.281 9.398 20.109 1 96.62 683 MET B CA 1
ATOM 11201 C C . MET B 1 683 ? 6.852 9.102 20.547 1 96.62 683 MET B C 1
ATOM 11203 O O . MET B 1 683 ? 6.297 9.828 21.375 1 96.62 683 MET B O 1
ATOM 11207 N N . ALA B 1 684 ? 6.289 8.062 20 1 95.38 684 ALA B N 1
ATOM 11208 C CA . ALA B 1 684 ? 4.934 7.68 20.391 1 95.38 684 ALA B CA 1
ATOM 11209 C C . ALA B 1 684 ? 4.855 7.352 21.875 1 95.38 684 ALA B C 1
ATOM 11211 O O . ALA B 1 684 ? 3.895 7.73 22.547 1 95.38 684 ALA B O 1
ATOM 11212 N N . HIS B 1 685 ? 5.855 6.664 22.359 1 96.06 685 HIS B N 1
ATOM 11213 C CA . HIS B 1 685 ? 5.895 6.281 23.781 1 96.06 685 HIS B CA 1
ATOM 11214 C C . HIS B 1 685 ? 5.992 7.508 24.672 1 96.06 685 HIS B C 1
ATOM 11216 O O . HIS B 1 685 ? 5.508 7.492 25.812 1 96.06 685 HIS B O 1
ATOM 11222 N N . LEU B 1 686 ? 6.598 8.531 24.172 1 95.19 686 LEU B N 1
ATOM 11223 C CA . LEU B 1 686 ? 6.777 9.758 24.938 1 95.19 686 LEU B CA 1
ATOM 11224 C C . LEU B 1 686 ? 5.602 10.711 24.734 1 95.19 686 LEU B C 1
ATOM 11226 O O . LEU B 1 686 ? 5.613 11.836 25.234 1 95.19 686 LEU B O 1
ATOM 11230 N N . GLY B 1 687 ? 4.625 10.273 23.938 1 91.56 687 GLY B N 1
ATOM 11231 C CA . GLY B 1 687 ? 3.406 11.047 23.75 1 91.56 687 GLY B CA 1
ATOM 11232 C C . GLY B 1 687 ? 3.518 12.062 22.625 1 91.56 687 GLY B C 1
ATOM 11233 O O . GLY B 1 687 ? 2.65 12.922 22.469 1 91.56 687 GLY B O 1
ATOM 11234 N N . ILE B 1 688 ? 4.551 11.984 21.844 1 92.44 688 ILE B N 1
ATOM 11235 C CA . ILE B 1 688 ? 4.746 12.906 20.734 1 92.44 688 ILE B CA 1
ATOM 11236 C C . ILE B 1 688 ? 4.203 12.281 19.438 1 92.44 688 ILE B C 1
ATOM 11238 O O . ILE B 1 688 ? 4.973 11.82 18.594 1 92.44 688 ILE B O 1
ATOM 11242 N N . THR B 1 689 ? 2.955 12.172 19.328 1 89.31 689 THR B N 1
ATOM 11243 C CA . THR B 1 689 ? 2.277 11.594 18.172 1 89.31 689 THR B CA 1
ATOM 11244 C C . THR B 1 689 ? 0.923 12.258 17.953 1 89.31 689 THR B C 1
ATOM 11246 O O . THR B 1 689 ? 0.359 12.859 18.875 1 89.31 689 THR B O 1
ATOM 11249 N N . GLU B 1 690 ? 0.459 12.203 16.75 1 81.31 690 GLU B N 1
ATOM 11250 C CA . GLU B 1 690 ? -0.845 12.758 16.406 1 81.31 690 GLU B CA 1
ATOM 11251 C C . GLU B 1 690 ? -1.947 11.711 16.547 1 81.31 690 GLU B C 1
ATOM 11253 O O . GLU B 1 690 ? -3.135 12.047 16.5 1 81.31 690 GLU B O 1
ATOM 11258 N N . GLN B 1 691 ? -1.595 10.523 16.859 1 79.19 691 GLN B N 1
ATOM 11259 C CA . GLN B 1 691 ? -2.547 9.414 16.797 1 79.19 691 GLN B CA 1
ATOM 11260 C C . GLN B 1 691 ? -3.193 9.172 18.156 1 79.19 691 GLN B C 1
ATOM 11262 O O . GLN B 1 691 ? -3.182 8.047 18.656 1 79.19 691 GLN B O 1
ATOM 11267 N N . PHE B 1 692 ? -3.678 10.062 18.75 1 77.06 692 PHE B N 1
ATOM 11268 C CA . PHE B 1 692 ? -4.477 9.859 19.953 1 77.06 692 PHE B CA 1
ATOM 11269 C C . PHE B 1 692 ? -5.594 10.891 20.047 1 77.06 692 PHE B C 1
ATOM 11271 O O . PHE B 1 692 ? -5.551 11.922 19.375 1 77.06 692 PHE B O 1
ATOM 11278 N N . GLN B 1 693 ? -6.758 10.445 20.625 1 68.62 693 GLN B N 1
ATOM 11279 C CA . GLN B 1 693 ? -7.895 11.336 20.828 1 68.62 693 GLN B CA 1
ATOM 11280 C C . GLN B 1 693 ? -7.844 11.984 22.219 1 68.62 693 GLN B C 1
ATOM 11282 O O . GLN B 1 693 ? -7.555 11.32 23.219 1 68.62 693 GLN B O 1
ATOM 11287 N N . ILE B 1 694 ? -7.973 13.273 22.203 1 52.94 694 ILE B N 1
ATOM 11288 C CA . ILE B 1 694 ? -7.973 14 23.469 1 52.94 694 ILE B CA 1
ATOM 11289 C C . ILE B 1 694 ? -9.258 13.703 24.234 1 52.94 694 ILE B C 1
ATOM 11291 O O . ILE B 1 694 ? -10.359 13.789 23.688 1 52.94 694 ILE B O 1
ATOM 11295 N N . SER B 1 695 ? -9.141 12.797 25.312 1 56.84 695 SER B N 1
ATOM 11296 C CA . SER B 1 695 ? -10.25 12.359 26.156 1 56.84 695 SER B CA 1
ATOM 11297 C C . SER B 1 695 ? -11.039 13.547 26.703 1 56.84 695 SER B C 1
ATOM 11299 O O . SER B 1 695 ? -10.453 14.578 27.031 1 56.84 695 SER B O 1
ATOM 11301 N N . LYS B 1 696 ? -12.445 13.648 26.422 1 56.38 696 LYS B N 1
ATOM 11302 C CA . LYS B 1 696 ? -13.281 14.68 27.016 1 56.38 696 LYS B CA 1
ATOM 11303 C C . LYS B 1 696 ? -13.711 14.297 28.438 1 56.38 696 LYS B C 1
ATOM 11305 O O . LYS B 1 696 ? -14.633 14.891 28.984 1 56.38 696 LYS B O 1
ATOM 11310 N N . GLY B 1 697 ? -12.992 13.43 29.141 1 53.16 697 GLY B N 1
ATOM 11311 C CA . GLY B 1 697 ? -13.242 13.125 30.531 1 53.16 697 GLY B CA 1
ATOM 11312 C C . GLY B 1 697 ? -14.312 12.062 30.734 1 53.16 697 GLY B C 1
ATOM 11313 O O . GLY B 1 697 ? -15.148 11.844 29.859 1 53.16 697 GLY B O 1
ATOM 11314 N N . HIS B 1 698 ? -14.289 10.898 31.547 1 51.28 698 HIS B N 1
ATOM 11315 C CA . HIS B 1 698 ? -15.219 9.82 31.875 1 51.28 698 HIS B CA 1
ATOM 11316 C C . HIS B 1 698 ? -16.312 10.297 32.812 1 51.28 698 HIS B C 1
ATOM 11318 O O . HIS B 1 698 ? -16.078 10.414 34.031 1 51.28 698 HIS B O 1
ATOM 11324 N N . ALA B 1 699 ? -17.141 11.312 32.688 1 53.44 699 ALA B N 1
ATOM 11325 C CA . ALA B 1 699 ? -18.062 11.742 33.719 1 53.44 699 ALA B CA 1
ATOM 11326 C C . ALA B 1 699 ? -19.406 11.031 33.594 1 53.44 699 ALA B C 1
ATOM 11328 O O . ALA B 1 699 ? -19.922 10.867 32.5 1 53.44 699 ALA B O 1
ATOM 11329 N N . ARG B 1 700 ? -19.734 10.023 34.562 1 58.41 700 ARG B N 1
ATOM 11330 C CA . ARG B 1 700 ? -21.109 9.539 34.656 1 58.41 700 ARG B CA 1
ATOM 11331 C C . ARG B 1 700 ? -21.984 10.516 35.438 1 58.41 700 ARG B C 1
ATOM 11333 O O . ARG B 1 700 ? -21.578 11.008 36.5 1 58.41 700 ARG B O 1
ATOM 11340 N N . VAL B 1 701 ? -22.922 11.078 34.75 1 64.12 701 VAL B N 1
ATOM 11341 C CA . VAL B 1 701 ? -23.781 12.031 35.438 1 64.12 701 VAL B CA 1
ATOM 11342 C C . VAL B 1 701 ? -24.938 11.305 36.156 1 64.12 701 VAL B C 1
ATOM 11344 O O . VAL B 1 701 ? -25.516 10.383 35.562 1 64.12 701 VAL B O 1
ATOM 11347 N N . ARG B 1 702 ? -25.062 11.305 37.5 1 67.69 702 ARG B N 1
ATOM 11348 C CA . ARG B 1 702 ? -26.219 10.844 38.25 1 67.69 702 ARG B CA 1
ATOM 11349 C C . ARG B 1 702 ? -27.172 12 38.562 1 67.69 702 ARG B C 1
ATOM 11351 O O . ARG B 1 702 ? -26.734 13.148 38.688 1 67.69 702 ARG B O 1
ATOM 11358 N N . LEU B 1 703 ? -28.391 11.664 38.344 1 75.94 703 LEU B N 1
ATOM 11359 C CA . LEU B 1 703 ? -29.406 12.656 38.656 1 75.94 703 LEU B CA 1
ATOM 11360 C C . LEU B 1 703 ? -29.578 12.789 40.188 1 75.94 703 LEU B C 1
ATOM 11362 O O . LEU B 1 703 ? -29.812 11.789 40.875 1 75.94 703 LEU B O 1
ATOM 11366 N N . ILE B 1 704 ? -29.156 13.852 40.781 1 69.31 704 ILE B N 1
ATOM 11367 C CA . ILE B 1 704 ? -29.438 14.117 42.188 1 69.31 704 ILE B CA 1
ATOM 11368 C C . ILE B 1 704 ? -30.703 14.961 42.281 1 69.31 704 ILE B C 1
ATOM 11370 O O . ILE B 1 704 ? -30.828 16.016 41.656 1 69.31 704 ILE B O 1
ATOM 11374 N N . VAL B 1 705 ? -31.672 14.375 42.875 1 69.38 705 VAL B N 1
ATOM 11375 C CA . VAL B 1 705 ? -32.938 15.047 43.062 1 69.38 705 VAL B CA 1
ATOM 11376 C C . VAL B 1 705 ? -32.969 15.703 44.438 1 69.38 705 VAL B C 1
ATOM 11378 O O . VAL B 1 705 ? -32.656 15.062 45.438 1 69.38 705 VAL B O 1
ATOM 11381 N N . HIS B 1 706 ? -33.094 17.047 44.531 1 65.75 706 HIS B N 1
ATOM 11382 C CA . HIS B 1 706 ? -33.344 17.719 45.812 1 65.75 706 HIS B CA 1
ATOM 11383 C C . HIS B 1 706 ? -34.812 18.141 45.938 1 65.75 706 HIS B C 1
ATOM 11385 O O . HIS B 1 706 ? -35.406 18.562 44.938 1 65.75 706 HIS B O 1
#

Radius of gyration: 35.54 Å; Cα contacts (8 Å, |Δi|>4): 1872; chains: 2; bounding box: 82×112×92 Å

Sequence (1412 aa):
MWKVFQIFPESLRTILNQREIQAMVIISLSFQSVLMVMGCRRRYTSTYRLNMVLWVAYLSADWFATVALSIISNNLGEKPIDPELIMTAFWAPFFLLHLGGLDTITAYSLEDNTLWRRHALSLVSQVTVGGYIFLRAWKNTHLNYIAAPMFIPGLIKIGERIWVLRSASSENFKASMLSKPDPGPNYARYMEEYLSKKEEGFKVQSCATIEASVVADVSFVAPKNVMIPGAAALQDAYILFKSFRPLFADLILGIQDIKNSQSFFHGVNSSEAFEVIEVELGFMYDVLYTKAFKVYSNKGGILRLLSFSSTMSVLLAFLIFDKDDYPRDDIIITYILLVGAIVLEIYAVLVLVTSDWTMLWLSERKNAAVDVLYRAISSVRMYGIKRWSNTMGQYNLITYCLHQKPAMCSIVQQFLFNHDFLEKIRFQQSAEVSNDLKKLIFDQLVKKSKNTSYEACKELCECRGNQVLKNAKCYDCKEKDKRRTHEGNPEIESELLTKDAKCIYEISKDDKKTVEESIDVEFDQSILLWHIATTLCHYSDHCPNSEVSKLISEYMLYLLVMRPVMLPNGIEQIRFQDTCAEAIDFLKQRKISDVNQGCRKLLEVSTDIPPSEVKGDRSKSVLFDGCKLAKSLQCLQTEKKWEFISHVWVEMLCYAATKCRWNRHAQQLCRGGELLTHVWLLMAHLGITEQFQISKGHARVRLIVHMWKVFQIFPESLRTILNQREIQAMVIISLSFQSVLMVMGCRRRYTSTYRLNMVLWVAYLSADWFATVALSIISNNLGEKPIDPELIMTAFWAPFFLLHLGGLDTITAYSLEDNTLWRRHALSLVSQVTVGGYIFLRAWKNTHLNYIAAPMFIPGLIKIGERIWVLRSASSENFKASMLSKPDPGPNYARYMEEYLSKKEEGFKVQSCATIEASVVADVSFVAPKNVMIPGAAALQDAYILFKSFRPLFADLILGIQDIKNSQSFFHGVNSSEAFEVIEVELGFMYDVLYTKAFKVYSNKGGILRLLSFSSTMSVLLAFLIFDKDDYPRDDIIITYILLVGAIVLEIYAVLVLVTSDWTMLWLSERKNAAVDVLYRAISSVRMYGIKRWSNTMGQYNLITYCLHQKPAMCSIVQQFLFNHDFLEKIRFQQSAEVSNDLKKLIFDQLVKKSKNTSYEACKELCECRGNQVLKNAKCYDCKEKDKRRTHEGNPEIESELLTKDAKCIYEISKDDKKTVEESIDVEFDQSILLWHIATTLCHYSDHCPNSEVSKLISEYMLYLLVMRPVMLPNGIEQIRFQDTCAEAIDFLKQRKISDVNQGCRKLLEVSTDIPPSEVKGDRSKSVLFDGCKLAKSLQCLQTEKKWEFISHVWVEMLCYAATKCRWNRHAQQLCRGGELLTHVWLLMAHLGITEQFQISKGHARVRLIVH